Protein AF-0000000068950333 (afdb_homodimer)

Secondary structure (DSSP, 8-state):
-HHHHHHHHHHHHHHHS--------------PPPPHHHHHHHHHHHHHHHH-TTTTTSSHHHHHTT-S---HHHHHHHHHH-----HHHHH-TTSTTSTT---HHHHHHHHHHHHHHHT-SSGGGGGGGTTHHHHHHHHHHHHHHHHHHHHHHHSS-SS---GGG-GGGTS-HHHHHHHHHHHHHHHHHHHHHHHHHHHHHHT--PPPHHHHHHHHHHHHHTGGGSTTTSS-EE-SSS-EESHHHHHHHHHHHHHHHHHHHHHHHHHHHHTS--PSPPPTTSHHHHHHHHHHHHHHHHHHHHHHHHHT--TTSS-GGGHHHHHHHHHHHHHHHHHHHHHHHHTTSTTHHHHHHHHHHHHHHHHHHGGGSTTHHHHHHHHHHHHHHHHHTS----/-HHHHHHHHHHHHHHHS--------------PPPPHHHHHHHHHHHHHHHH-TTTTTSSHHHHHTT-SS--HHHHHHHHHH-----HHHHH-TTSTTSTT---HHHHHHHHHHHHHHHT-SSGGGGGGGTTHHHHHHHHHHHHHHHHHHHHHHHSS-SS---GGG-GGGTS-HHHHHHHHHHHHHHHHHHHHHHHHHHHHHHT--PPPHHHHHHHHHHHHHTGGGSTTTSS-EE-SSS-EESHHHHHHHHHHHHHHHHHHHHHHHHHHHHTS--PSPPPTTSHHHHHHHHHHHHHHHHHHHHHHHHHT--TTSS-GGGHHHHHHHHHHHHHHHHHHHHHHHHTTSTTHHHHHHHHHHHHHHHHHHGGGSTTHHHHHHHHHHHHHHHHHTS----

Structure (mmCIF, N/CA/C/O backbone):
data_AF-0000000068950333-model_v1
#
loop_
_entity.id
_entity.type
_entity.pdbx_description
1 polymer 'Putative ferredoxin'
#
loop_
_atom_site.group_PDB
_atom_site.id
_atom_site.type_symbol
_atom_site.label_atom_id
_atom_site.label_alt_id
_atom_site.label_comp_id
_atom_site.label_asym_id
_atom_site.label_entity_id
_atom_site.label_seq_id
_atom_site.pdbx_PDB_ins_code
_atom_site.Cartn_x
_atom_site.Cartn_y
_atom_site.Cartn_z
_atom_site.occupancy
_atom_site.B_iso_or_equiv
_atom_site.auth_seq_id
_atom_site.auth_comp_id
_atom_site.auth_asym_id
_atom_site.auth_atom_id
_atom_site.pdbx_PDB_model_num
ATOM 1 N N . MET A 1 1 ? -50.375 -64.75 36.906 1 38.81 1 MET A N 1
ATOM 2 C CA . MET A 1 1 ? -49.562 -63.75 37.594 1 38.81 1 MET A CA 1
ATOM 3 C C . MET A 1 1 ? -48.094 -63.906 37.25 1 38.81 1 MET A C 1
ATOM 5 O O . MET A 1 1 ? -47.312 -62.969 37.312 1 38.81 1 MET A O 1
ATOM 9 N N . GLN A 1 2 ? -47.656 -65.188 37 1 47.75 2 GLN A N 1
ATOM 10 C CA . GLN A 1 2 ? -46.25 -65.5 36.781 1 47.75 2 GLN A CA 1
ATOM 11 C C . GLN A 1 2 ? -45.812 -65.062 35.406 1 47.75 2 GLN A C 1
ATOM 13 O O . GLN A 1 2 ? -44.688 -64.625 35.219 1 47.75 2 GLN A O 1
ATOM 18 N N . LYS A 1 3 ? -46.625 -65.375 34.406 1 53.78 3 LYS A N 1
ATOM 19 C CA . LYS A 1 3 ? -46.188 -65.062 33.031 1 53.78 3 LYS A CA 1
ATOM 20 C C . LYS A 1 3 ? -46.062 -63.562 32.812 1 53.78 3 LYS A C 1
ATOM 22 O O . LYS A 1 3 ? -45.156 -63.125 32.125 1 53.78 3 LYS A O 1
ATOM 27 N N . LEU A 1 4 ? -47 -62.781 33.344 1 52.78 4 LEU A N 1
ATOM 28 C CA . LEU A 1 4 ? -46.906 -61.312 33.219 1 52.78 4 LEU A CA 1
ATOM 29 C C . LEU A 1 4 ? -45.656 -60.812 33.938 1 52.78 4 LEU A C 1
ATOM 31 O O . LEU A 1 4 ? -45 -59.875 33.469 1 52.78 4 LEU A O 1
ATOM 35 N N . GLU A 1 5 ? -45.25 -61.469 35.031 1 50.69 5 GLU A N 1
ATOM 36 C CA . GLU A 1 5 ? -44.062 -61 35.719 1 50.69 5 GLU A CA 1
ATOM 37 C C . GLU A 1 5 ? -42.812 -61.281 34.906 1 50.69 5 GLU A C 1
ATOM 39 O O . GLU A 1 5 ? -41.875 -60.5 34.906 1 50.69 5 GLU A O 1
ATOM 44 N N . ALA A 1 6 ? -42.719 -62.469 34.25 1 54.09 6 ALA A N 1
ATOM 45 C CA . ALA A 1 6 ? -41.531 -62.781 33.469 1 54.09 6 ALA A CA 1
ATOM 46 C C . ALA A 1 6 ? -41.344 -61.781 32.312 1 54.09 6 ALA A C 1
ATOM 48 O O . ALA A 1 6 ? -40.219 -61.375 32.031 1 54.09 6 ALA A O 1
ATOM 49 N N . LEU A 1 7 ? -42.5 -61.531 31.578 1 55 7 LEU A N 1
ATOM 50 C CA . LEU A 1 7 ? -42.406 -60.562 30.5 1 55 7 LEU A CA 1
ATOM 51 C C . LEU A 1 7 ? -41.969 -59.188 31.047 1 55 7 LEU A C 1
ATOM 53 O O . LEU A 1 7 ? -41.188 -58.469 30.422 1 55 7 LEU A O 1
ATOM 57 N N . THR A 1 8 ? -42.531 -58.812 32.281 1 56.03 8 THR A N 1
ATOM 58 C CA . THR A 1 8 ? -42.062 -57.562 32.875 1 56.03 8 THR A CA 1
ATOM 59 C C . THR A 1 8 ? -40.562 -57.656 33.25 1 56.03 8 THR A C 1
ATOM 61 O O . THR A 1 8 ? -39.812 -56.688 33.125 1 56.03 8 THR A O 1
ATOM 64 N N . ARG A 1 9 ? -40.156 -58.781 33.719 1 49.94 9 ARG A N 1
ATOM 65 C CA . ARG A 1 9 ? -38.719 -58.906 34.031 1 49.94 9 ARG A CA 1
ATOM 66 C C . ARG A 1 9 ? -37.875 -58.906 32.781 1 49.94 9 ARG A C 1
ATOM 68 O O . ARG A 1 9 ? -36.781 -58.344 32.75 1 49.94 9 ARG A O 1
ATOM 75 N N . GLU A 1 10 ? -38.312 -59.781 31.734 1 49.81 10 GLU A N 1
ATOM 76 C CA . GLU A 1 10 ? -37.531 -59.688 30.5 1 49.81 10 GLU A CA 1
ATOM 77 C C . GLU A 1 10 ? -37.5 -58.281 29.969 1 49.81 10 GLU A C 1
ATOM 79 O O . GLU A 1 10 ? -36.438 -57.812 29.5 1 49.81 10 GLU A O 1
ATOM 84 N N . ALA A 1 11 ? -38.719 -57.5 29.969 1 48.81 11 ALA A N 1
ATOM 85 C CA . ALA A 1 11 ? -38.656 -56.094 29.594 1 48.81 11 ALA A CA 1
ATOM 86 C C . ALA A 1 11 ? -37.719 -55.312 30.516 1 48.81 11 ALA A C 1
ATOM 88 O O . ALA A 1 11 ? -37 -54.406 30.078 1 48.81 11 ALA A O 1
ATOM 89 N N . ALA A 1 12 ? -37.75 -55.562 31.797 1 46.38 12 ALA A N 1
ATOM 90 C CA . ALA A 1 12 ? -36.844 -54.875 32.719 1 46.38 12 ALA A CA 1
ATOM 91 C C . ALA A 1 12 ? -35.375 -55.281 32.438 1 46.38 12 ALA A C 1
ATOM 93 O O . ALA A 1 12 ? -34.469 -54.469 32.562 1 46.38 12 ALA A O 1
ATOM 94 N N . GLN A 1 13 ? -35.094 -56.625 32.281 1 44.16 13 GLN A N 1
ATOM 95 C CA . GLN A 1 13 ? -33.719 -57 31.984 1 44.16 13 GLN A CA 1
ATOM 96 C C . GLN A 1 13 ? -33.281 -56.406 30.656 1 44.16 13 GLN A C 1
ATOM 98 O O . GLN A 1 13 ? -32.125 -56.031 30.5 1 44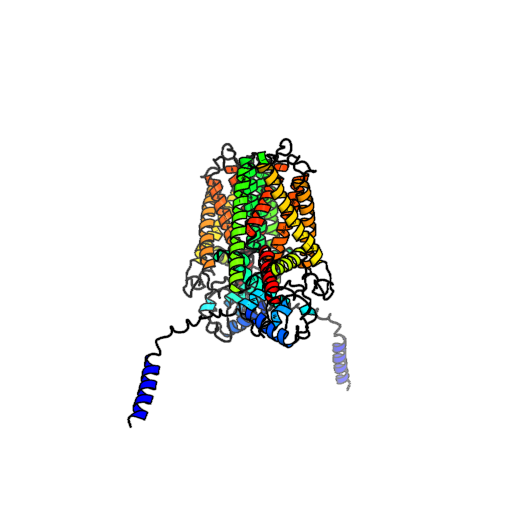.16 13 GLN A O 1
ATOM 103 N N . LEU A 1 14 ? -34.094 -56.562 29.484 1 38.53 14 LEU A N 1
ATOM 104 C CA . LEU A 1 14 ? -33.688 -55.875 28.266 1 38.53 14 LEU A CA 1
ATOM 105 C C . LEU A 1 14 ? -33.562 -54.375 28.516 1 38.53 14 LEU A C 1
ATOM 107 O O . LEU A 1 14 ? -32.719 -53.688 27.875 1 38.53 14 LEU A O 1
ATOM 111 N N . ALA A 1 15 ? -34.375 -53.625 29.438 1 41.91 15 ALA A N 1
ATOM 112 C CA . ALA A 1 15 ? -34.062 -52.219 29.812 1 41.91 15 ALA A CA 1
ATOM 113 C C . ALA A 1 15 ? -32.688 -52.125 30.453 1 41.91 15 ALA A C 1
ATOM 115 O O . ALA A 1 15 ? -32.031 -51.094 30.359 1 41.91 15 ALA A O 1
ATOM 116 N N . GLY A 1 16 ? -32.406 -53.031 31.375 1 37.31 16 GLY A N 1
ATOM 117 C CA . GLY A 1 16 ? -31.125 -52.906 32.062 1 37.31 16 GLY A CA 1
ATOM 118 C C . GLY A 1 16 ? -29.938 -53.094 31.141 1 37.31 16 GLY A C 1
ATOM 119 O O . GLY A 1 16 ? -28.797 -52.781 31.531 1 37.31 16 GLY A O 1
ATOM 120 N N . GLN A 1 17 ? -29.906 -54.125 30.344 1 33.69 17 GLN A N 1
ATOM 121 C CA . GLN A 1 17 ? -28.688 -54.281 29.547 1 33.69 17 GLN A CA 1
ATOM 122 C C . GLN A 1 17 ? -28.5 -53.125 28.562 1 33.69 17 GLN A C 1
ATOM 124 O O . GLN A 1 17 ? -27.625 -53.156 27.719 1 33.69 17 GLN A O 1
ATOM 129 N N . ASP A 1 18 ? -29.578 -52.344 28.359 1 34 18 ASP A N 1
ATOM 130 C CA . ASP A 1 18 ? -29.25 -51.312 27.406 1 34 18 ASP A CA 1
ATOM 131 C C . ASP A 1 18 ? -28.047 -50.5 27.875 1 34 18 ASP A C 1
ATOM 133 O O . ASP A 1 18 ? -28.172 -49.656 28.766 1 34 18 ASP A O 1
ATOM 137 N N . ALA A 1 19 ? -26.891 -51.125 28.078 1 31.33 19 ALA A N 1
ATOM 138 C CA . ALA A 1 19 ? -25.562 -50.562 28.25 1 31.33 19 ALA A CA 1
ATOM 139 C C . ALA A 1 19 ? -25.406 -49.25 27.484 1 31.33 19 ALA A C 1
ATOM 141 O O . ALA A 1 19 ? -25.938 -49.094 26.375 1 31.33 19 ALA A O 1
ATOM 142 N N . ALA A 1 20 ? -24.75 -48.281 28.156 1 31.77 20 ALA A N 1
ATOM 143 C CA . ALA A 1 20 ? -24.422 -46.938 27.719 1 31.77 20 ALA A CA 1
ATOM 144 C C . ALA A 1 20 ? -23.797 -46.938 26.312 1 31.77 20 ALA A C 1
ATOM 146 O O . ALA A 1 20 ? -22.609 -47.25 26.172 1 31.77 20 ALA A O 1
ATOM 147 N N . ALA A 1 21 ? -24.469 -47.5 25.312 1 32.91 21 ALA A N 1
ATOM 148 C CA . ALA A 1 21 ? -23.859 -47.219 24.016 1 32.91 21 ALA A CA 1
ATOM 149 C C . ALA A 1 21 ? -23.234 -45.812 24 1 32.91 21 ALA A C 1
ATOM 151 O O . ALA A 1 21 ? -23.844 -44.844 24.469 1 32.91 21 ALA A O 1
ATOM 152 N N . PRO A 1 22 ? -21.875 -45.844 24 1 32.59 22 PRO A N 1
ATOM 153 C CA . PRO A 1 22 ? -21.375 -44.469 24.062 1 32.59 22 PRO A CA 1
ATOM 154 C C . PRO A 1 22 ? -22.25 -43.469 23.281 1 32.59 22 PRO A C 1
ATOM 156 O O . PRO A 1 22 ? -22.922 -43.875 22.328 1 32.59 22 PRO A O 1
ATOM 159 N N . ALA A 1 23 ? -22.781 -42.5 24 1 36.25 23 ALA A N 1
ATOM 160 C CA . ALA A 1 23 ? -23.5 -41.406 23.344 1 36.25 23 ALA A CA 1
ATOM 161 C C . ALA A 1 23 ? -22.984 -41.188 21.938 1 36.25 23 ALA A C 1
ATOM 163 O O . ALA A 1 23 ? -21.766 -41.25 21.688 1 36.25 23 ALA A O 1
ATOM 164 N N . PRO A 1 24 ? -23.781 -41.688 20.969 1 29.25 24 PRO A N 1
ATOM 165 C CA . PRO A 1 24 ? -23.219 -41.312 19.672 1 29.25 24 PRO A CA 1
ATOM 166 C C . PRO A 1 24 ? -22.406 -40 19.75 1 29.25 24 PRO A C 1
ATOM 168 O O . PRO A 1 24 ? -22.734 -39.125 20.531 1 29.25 24 PRO A O 1
ATOM 171 N N . GLN A 1 25 ? -21.047 -40.125 19.875 1 30.5 25 GLN A N 1
ATOM 172 C CA . GLN A 1 25 ? -20.281 -38.875 19.703 1 30.5 25 GLN A CA 1
ATOM 173 C C . GLN A 1 25 ? -20.969 -37.938 18.719 1 30.5 25 GLN A C 1
ATOM 175 O O . GLN A 1 25 ? -21.156 -38.312 17.547 1 30.5 25 GLN A O 1
ATOM 180 N N . SER A 1 26 ? -22.109 -37.406 19.125 1 33.09 26 SER A N 1
ATOM 181 C CA . SER A 1 26 ? -22.625 -36.344 18.297 1 33.09 26 SER A CA 1
ATOM 182 C C . SER A 1 26 ? -21.5 -35.625 17.547 1 33.09 26 SER A C 1
ATOM 184 O O . SER A 1 26 ? -20.562 -35.094 18.156 1 33.09 26 SER A O 1
ATOM 186 N N . ARG A 1 27 ? -21.031 -36.25 16.5 1 31.55 27 ARG A N 1
ATOM 187 C CA . ARG A 1 27 ? -20.172 -35.406 15.68 1 31.55 27 ARG A CA 1
ATOM 188 C C . ARG A 1 27 ? -20.641 -33.938 15.719 1 31.55 27 ARG A C 1
ATOM 190 O O . ARG A 1 27 ? -21.75 -33.625 15.289 1 31.55 27 ARG A O 1
ATOM 197 N N . VAL A 1 28 ? -20.531 -33.281 16.844 1 32.62 28 VAL A N 1
ATOM 198 C CA . VAL A 1 28 ? -20.672 -31.828 16.828 1 32.62 28 VAL A CA 1
ATOM 199 C C . VAL A 1 28 ? -20.172 -31.281 15.492 1 32.62 28 VAL A C 1
ATOM 201 O O . VAL A 1 28 ? -18.969 -31.297 15.219 1 32.62 28 VAL A O 1
ATOM 204 N N . ILE A 1 29 ? -20.859 -31.656 14.453 1 35.62 29 ILE A N 1
ATOM 205 C CA . ILE A 1 29 ? -20.562 -30.906 13.234 1 35.62 29 ILE A CA 1
ATOM 206 C C . ILE A 1 29 ? -20.422 -29.422 13.547 1 35.62 29 ILE A C 1
ATOM 208 O O . ILE A 1 29 ? -21.391 -28.797 14 1 35.62 29 ILE A O 1
ATOM 212 N N . ARG A 1 30 ? -19.438 -29 14.078 1 35.91 30 ARG A N 1
ATOM 213 C CA . ARG A 1 30 ? -19.156 -27.578 14.258 1 35.91 30 ARG A CA 1
ATOM 214 C C . ARG A 1 30 ? -19.672 -26.766 13.07 1 35.91 30 ARG A C 1
ATOM 216 O O . ARG A 1 30 ? -19.078 -26.797 11.984 1 35.91 30 ARG A O 1
ATOM 223 N N . VAL A 1 31 ? -20.922 -26.562 12.984 1 49.12 31 VAL A N 1
ATOM 224 C CA . VAL A 1 31 ? -21.453 -25.609 12.016 1 49.12 31 VAL A CA 1
ATOM 225 C C . VAL A 1 31 ? -20.781 -24.25 12.203 1 49.12 31 VAL A C 1
ATOM 227 O O . VAL A 1 31 ? -20.953 -23.609 13.242 1 49.12 31 VAL A O 1
ATOM 230 N N . LEU A 1 32 ? -19.719 -24.109 11.617 1 61.47 32 LEU A N 1
ATOM 231 C CA . LEU A 1 32 ? -19.094 -22.797 11.664 1 61.47 32 LEU A CA 1
ATOM 232 C C . LEU A 1 32 ? -20.031 -21.719 11.125 1 61.47 32 LEU A C 1
ATOM 234 O O . LEU A 1 32 ? -20.656 -21.906 10.086 1 61.47 32 LEU A O 1
ATOM 238 N N . PRO A 1 33 ? -20.359 -20.797 11.914 1 78.81 33 PRO A N 1
ATOM 239 C CA . PRO A 1 33 ? -21.234 -19.719 11.477 1 78.81 33 PRO A CA 1
ATOM 240 C C . PRO A 1 33 ? -20.75 -19.031 10.195 1 78.81 33 PRO A C 1
ATOM 242 O O . PRO A 1 33 ? -19.547 -18.891 9.984 1 78.81 33 PRO A O 1
ATOM 245 N N . LEU A 1 34 ? -21.703 -18.891 9.25 1 90.5 34 LEU A N 1
ATOM 246 C CA . LEU A 1 34 ? -21.422 -18.219 7.984 1 90.5 34 LEU A CA 1
ATOM 247 C C . LEU A 1 34 ? -21.141 -16.734 8.211 1 90.5 34 LEU A C 1
ATOM 249 O O . LEU A 1 34 ? -21.781 -16.094 9.047 1 90.5 34 LEU A O 1
ATOM 253 N N . THR A 1 35 ? -20.141 -16.266 7.555 1 92.69 35 THR A N 1
ATOM 254 C CA . THR A 1 35 ? -19.984 -14.82 7.457 1 92.69 35 THR A CA 1
ATOM 255 C C . THR A 1 35 ? -21.125 -14.227 6.625 1 92.69 35 THR A C 1
ATOM 257 O O . THR A 1 35 ? -21.875 -14.953 5.98 1 92.69 35 THR A O 1
ATOM 260 N N . ASP A 1 36 ? -21.234 -12.93 6.621 1 93.19 36 ASP A N 1
ATOM 261 C CA . ASP A 1 36 ? -22.266 -12.266 5.82 1 93.19 36 ASP A CA 1
ATOM 262 C C . ASP A 1 36 ? -22.078 -12.57 4.336 1 93.19 36 ASP A C 1
ATOM 264 O O . ASP A 1 36 ? -23.062 -12.805 3.623 1 93.19 36 ASP A O 1
ATOM 268 N N . ASN A 1 37 ? -20.891 -12.602 3.895 1 96.88 37 ASN A N 1
ATOM 269 C CA . ASN A 1 37 ? -20.609 -12.891 2.492 1 96.88 37 ASN A CA 1
ATOM 270 C C . ASN A 1 37 ? -20.938 -14.344 2.145 1 96.88 37 ASN A C 1
ATOM 272 O O . ASN A 1 37 ? -21.5 -14.617 1.082 1 96.88 37 ASN A O 1
ATOM 276 N N . GLU A 1 38 ? -20.625 -15.227 3.033 1 97.38 38 GLU A N 1
ATOM 277 C CA . GLU A 1 38 ? -20.922 -16.641 2.814 1 97.38 38 GLU A CA 1
ATOM 278 C C . GLU A 1 38 ? -22.438 -16.875 2.791 1 97.38 38 GLU A C 1
ATOM 280 O O . GLU A 1 38 ? -22.938 -17.641 1.964 1 97.38 38 GLU A O 1
ATOM 285 N N . ALA A 1 39 ? -23.109 -16.156 3.656 1 97.31 39 ALA A N 1
ATOM 286 C CA . ALA A 1 39 ? -24.562 -16.266 3.699 1 97.31 39 ALA A CA 1
ATOM 287 C C . ALA A 1 39 ? -25.188 -15.766 2.404 1 97.31 39 ALA A C 1
ATOM 289 O O . ALA A 1 39 ? -26.172 -16.328 1.924 1 97.31 39 ALA A O 1
ATOM 290 N N . GLU A 1 40 ? -24.562 -14.75 1.921 1 97.06 40 GLU A N 1
ATOM 291 C CA . GLU A 1 40 ? -25.062 -14.195 0.671 1 97.06 40 GLU A CA 1
ATOM 292 C C . GLU A 1 40 ? -24.875 -15.172 -0.486 1 97.06 40 GLU A C 1
ATOM 294 O O . GLU A 1 40 ? -25.75 -15.32 -1.339 1 97.06 40 GLU A O 1
ATOM 299 N N . VAL A 1 41 ? -23.766 -15.844 -0.508 1 98.19 41 VAL A N 1
ATOM 300 C CA . VAL A 1 41 ? -23.531 -16.859 -1.535 1 98.19 41 VAL A CA 1
ATOM 301 C C . VAL A 1 41 ? -24.531 -18 -1.362 1 98.19 41 VAL A C 1
ATOM 303 O O . VAL A 1 41 ? -25.125 -18.469 -2.338 1 98.19 41 VAL A O 1
ATOM 306 N N . ALA A 1 42 ? -24.75 -18.359 -0.166 1 97.81 42 ALA A N 1
ATOM 307 C CA . ALA A 1 42 ? -25.703 -19.422 0.106 1 97.81 42 ALA A CA 1
ATOM 308 C C . ALA A 1 42 ? -27.109 -19.047 -0.386 1 97.81 42 ALA A C 1
ATOM 310 O O . ALA A 1 42 ? -27.781 -19.859 -1.019 1 97.81 42 ALA A O 1
ATOM 311 N N . ARG A 1 43 ? -27.469 -17.844 -0.085 1 97.62 43 ARG A N 1
ATOM 312 C CA . ARG A 1 43 ? -28.766 -17.359 -0.518 1 97.62 43 ARG A CA 1
ATOM 313 C C . ARG A 1 43 ? -28.891 -17.391 -2.037 1 97.62 43 ARG A C 1
ATOM 315 O O . ARG A 1 43 ? -29.891 -17.891 -2.574 1 97.62 43 ARG A O 1
ATOM 322 N N . GLN A 1 44 ? -27.922 -16.938 -2.686 1 98.12 44 GLN A N 1
ATOM 323 C CA . GLN A 1 44 ? -27.969 -16.875 -4.141 1 98.12 44 GLN A CA 1
ATOM 324 C C . GLN A 1 44 ? -27.922 -18.266 -4.766 1 98.12 44 GLN A C 1
ATOM 326 O O . GLN A 1 44 ? -28.594 -18.516 -5.77 1 98.12 44 GLN A O 1
ATOM 331 N N . MET A 1 45 ? -27.188 -19.156 -4.109 1 97.88 45 MET A N 1
ATOM 332 C CA . MET A 1 45 ? -27.125 -20.531 -4.617 1 97.88 45 MET A CA 1
ATOM 333 C C . MET A 1 45 ? -28.484 -21.219 -4.465 1 97.88 45 MET A C 1
ATOM 335 O O . MET A 1 45 ? -28.859 -22.047 -5.297 1 97.88 45 MET A O 1
ATOM 339 N N . GLN A 1 46 ? -29.188 -20.828 -3.439 1 97.06 46 GLN A N 1
ATOM 340 C CA . GLN A 1 46 ? -30.531 -21.375 -3.26 1 97.06 46 GLN A CA 1
ATOM 341 C C . GLN A 1 46 ? -31.453 -20.922 -4.379 1 97.06 46 GLN A C 1
ATOM 343 O O . GLN A 1 46 ? -32.219 -21.734 -4.922 1 97.06 46 GLN A O 1
ATOM 348 N N . ILE A 1 47 ? -31.359 -19.703 -4.695 1 97.12 47 ILE A N 1
ATOM 349 C CA . ILE A 1 47 ? -32.188 -19.156 -5.77 1 97.12 47 ILE A CA 1
ATOM 350 C C . ILE A 1 47 ? -31.797 -19.797 -7.098 1 97.12 47 ILE A C 1
ATOM 352 O O . ILE A 1 47 ? -32.656 -20.234 -7.863 1 97.12 47 ILE A O 1
ATOM 356 N N . CYS A 1 48 ? -30.531 -19.906 -7.328 1 97.19 48 CYS A N 1
ATOM 357 C CA . CYS A 1 48 ? -30.016 -20.484 -8.562 1 97.19 48 CYS A CA 1
ATOM 358 C C . CYS A 1 48 ? -30.406 -21.953 -8.688 1 97.19 48 CYS A C 1
ATOM 360 O O . CYS A 1 48 ? -30.688 -22.438 -9.781 1 97.19 48 CYS A O 1
ATOM 362 N N . ASN A 1 49 ? -30.406 -22.641 -7.535 1 95.44 49 ASN A N 1
ATOM 363 C CA . ASN A 1 49 ? -30.719 -24.062 -7.535 1 95.44 49 ASN A CA 1
ATOM 364 C C . ASN A 1 49 ? -32.188 -24.297 -7.867 1 95.44 49 ASN A C 1
ATOM 366 O O . ASN A 1 49 ? -32.531 -25.328 -8.445 1 95.44 49 ASN A O 1
ATOM 370 N N . ALA A 1 50 ? -32.969 -23.359 -7.555 1 94.94 50 ALA A N 1
ATOM 371 C CA . ALA A 1 50 ? -34.406 -23.438 -7.891 1 94.94 50 ALA A CA 1
ATOM 372 C C . ALA A 1 50 ? -34.625 -23.094 -9.359 1 94.94 50 ALA A C 1
ATOM 374 O O . ALA A 1 50 ? -35.438 -23.719 -10.031 1 94.94 50 ALA A O 1
ATOM 375 N N . CYS A 1 51 ? -33.906 -22.156 -9.844 1 94.19 51 CYS A N 1
ATOM 376 C CA . CYS A 1 51 ? -34.062 -21.656 -11.203 1 94.19 51 CYS A CA 1
ATOM 377 C C . CYS A 1 51 ? -33.438 -22.594 -12.219 1 94.19 51 CYS A C 1
ATOM 379 O O . CYS A 1 51 ? -34.031 -22.969 -13.211 1 94.19 51 CYS A O 1
ATOM 381 N N . ARG A 1 52 ? -32.094 -22.938 -12.164 1 93.25 52 ARG A N 1
ATOM 382 C CA . ARG A 1 52 ? -31.281 -23.891 -12.906 1 93.25 52 ARG A CA 1
ATOM 383 C C . ARG A 1 52 ? -31.047 -23.406 -14.336 1 93.25 52 ARG A C 1
ATOM 385 O O . ARG A 1 52 ? -30.656 -24.203 -15.203 1 93.25 52 ARG A O 1
ATOM 392 N N . TYR A 1 53 ? -31.188 -22.141 -14.602 1 92.12 53 TYR A N 1
ATOM 393 C CA . TYR A 1 53 ? -30.984 -21.609 -15.945 1 92.12 53 TYR A CA 1
ATOM 394 C C . TYR A 1 53 ? -29.531 -21.719 -16.359 1 92.12 53 TYR A C 1
ATOM 396 O O . TYR A 1 53 ? -29.234 -22 -17.516 1 92.12 53 TYR A O 1
ATOM 404 N N . CYS A 1 54 ? -28.594 -21.516 -15.461 1 91.56 54 CYS A N 1
ATOM 405 C CA . CYS A 1 54 ? -27.172 -21.406 -15.766 1 91.56 54 CYS A CA 1
ATOM 406 C C . CYS A 1 54 ? -26.469 -22.75 -15.602 1 91.56 54 CYS A C 1
ATOM 408 O O . CYS A 1 54 ? -25.234 -22.797 -15.484 1 91.56 54 CYS A O 1
ATOM 410 N N . GLU A 1 55 ? -27.078 -23.844 -15.578 1 88.38 55 GLU A N 1
ATOM 411 C CA . GLU A 1 55 ? -26.531 -25.172 -15.305 1 88.38 55 GLU A CA 1
ATOM 412 C C . GLU A 1 55 ? -25.438 -25.531 -16.312 1 88.38 55 GLU A C 1
ATOM 414 O O . GLU A 1 55 ? -24.469 -26.219 -15.961 1 88.38 55 GLU A O 1
ATOM 419 N N . GLY A 1 56 ? -25.438 -25 -17.5 1 86.06 56 GLY A N 1
ATOM 420 C CA . GLY A 1 56 ? -24.469 -25.359 -18.516 1 86.06 56 GLY A CA 1
ATOM 421 C C . GLY A 1 56 ? -23.375 -24.312 -18.688 1 86.06 56 GLY A C 1
ATOM 422 O O . GLY A 1 56 ? -22.531 -24.438 -19.578 1 86.06 56 GLY A O 1
ATOM 423 N N . PHE A 1 57 ? -23.219 -23.391 -17.844 1 88.69 57 PHE A N 1
ATOM 424 C CA . PHE A 1 57 ? -22.328 -22.25 -18.062 1 88.69 57 PHE A CA 1
ATOM 425 C C . PHE A 1 57 ? -20.906 -22.594 -17.609 1 88.69 57 PHE A C 1
ATOM 427 O O . PHE A 1 57 ? -19.938 -22.219 -18.266 1 88.69 57 PHE A O 1
ATOM 434 N N . CYS A 1 58 ? -20.75 -23.141 -16.375 1 92.56 58 CYS A N 1
ATOM 435 C CA . CYS A 1 58 ? -19.438 -23.453 -15.836 1 92.56 58 CYS A CA 1
ATOM 436 C C . CYS A 1 58 ? -19.516 -24.578 -14.812 1 92.56 58 CYS A C 1
ATOM 438 O O . CYS A 1 58 ? -20.547 -25.25 -14.703 1 92.56 58 CYS A O 1
ATOM 440 N N . ALA A 1 59 ? -18.484 -24.875 -14.117 1 94.25 59 ALA A N 1
ATOM 441 C CA . ALA A 1 59 ? -18.406 -26.031 -13.227 1 94.25 59 ALA A CA 1
ATOM 442 C C . ALA A 1 59 ? -19.188 -25.797 -11.938 1 94.25 59 ALA A C 1
ATOM 444 O O . ALA A 1 59 ? -19.531 -26.734 -11.227 1 94.25 59 ALA A O 1
ATOM 445 N N . VAL A 1 60 ? -19.531 -24.5 -11.672 1 96.56 60 VAL A N 1
ATOM 446 C CA . VAL A 1 60 ? -20.156 -24.141 -10.398 1 96.56 60 VAL A CA 1
ATOM 447 C C . VAL A 1 60 ? -21.578 -24.703 -10.344 1 96.56 60 VAL A C 1
ATOM 449 O O . VAL A 1 60 ? -21.984 -25.281 -9.328 1 96.56 60 VAL A O 1
ATOM 452 N N . PHE A 1 61 ? -22.297 -24.609 -11.391 1 95.5 61 PHE A N 1
ATOM 453 C CA . PHE A 1 61 ? -23.734 -24.859 -11.344 1 95.5 61 PHE A CA 1
ATOM 454 C C . PHE A 1 61 ? -24.016 -26.344 -11.281 1 95.5 61 PHE A C 1
ATOM 456 O O . PHE A 1 61 ? -24.828 -26.797 -10.469 1 95.5 61 PHE A O 1
ATOM 463 N N . PRO A 1 62 ? -23.344 -27.156 -12.062 1 94.06 62 PRO A N 1
ATOM 464 C CA . PRO A 1 62 ? -23.516 -28.594 -11.836 1 94.06 62 PRO A CA 1
ATOM 465 C C . PRO A 1 62 ? -23.125 -29 -10.414 1 94.06 62 PRO A C 1
ATOM 467 O O . PRO A 1 62 ? -23.766 -29.875 -9.828 1 94.06 62 PRO A O 1
ATOM 470 N N . ALA A 1 63 ? -22.094 -28.438 -9.852 1 95.5 63 ALA A N 1
ATOM 471 C CA . ALA A 1 63 ? -21.703 -28.734 -8.477 1 95.5 63 ALA A CA 1
ATOM 472 C C . ALA A 1 63 ? -22.781 -28.297 -7.488 1 95.5 63 ALA A C 1
ATOM 474 O O . ALA A 1 63 ? -23.047 -28.984 -6.5 1 95.5 63 ALA A O 1
ATOM 475 N N . MET A 1 64 ? -23.359 -27.172 -7.781 1 96.06 64 MET A N 1
ATOM 476 C CA . MET A 1 64 ? -24.438 -26.625 -6.953 1 96.06 64 MET A CA 1
ATOM 477 C C . MET A 1 64 ? -25.625 -27.578 -6.898 1 96.06 64 MET A C 1
ATOM 479 O O . MET A 1 64 ? -26.203 -27.797 -5.832 1 96.06 64 MET A O 1
ATOM 483 N N . THR A 1 65 ? -25.969 -28.234 -7.977 1 94.62 65 THR A N 1
ATOM 484 C CA . THR A 1 65 ? -27.156 -29.062 -8.078 1 94.62 65 THR A CA 1
ATOM 485 C C . THR A 1 65 ? -27 -30.344 -7.254 1 94.62 65 THR A C 1
ATOM 487 O O . THR A 1 65 ? -27.969 -31.047 -7.004 1 94.62 65 THR A O 1
ATOM 490 N N . ARG A 1 66 ? -25.812 -30.547 -6.781 1 93.12 66 ARG A N 1
ATOM 491 C CA . ARG A 1 66 ? -25.562 -31.75 -5.988 1 93.12 66 ARG A CA 1
ATOM 492 C C . ARG A 1 66 ? -25.75 -31.469 -4.5 1 93.12 66 ARG A C 1
ATOM 494 O O . ARG A 1 66 ? -25.438 -32.312 -3.66 1 93.12 66 ARG A O 1
ATOM 501 N N . ARG A 1 67 ? -26.328 -30.281 -4.203 1 93.25 67 ARG A N 1
ATOM 502 C CA . ARG A 1 67 ? -26.484 -29.844 -2.818 1 93.25 67 ARG A CA 1
ATOM 503 C C . ARG A 1 67 ? -27.859 -29.25 -2.576 1 93.25 67 ARG A C 1
ATOM 505 O O . ARG A 1 67 ? -28.453 -28.641 -3.469 1 93.25 67 ARG A O 1
ATOM 512 N N . LEU A 1 68 ? -28.344 -29.484 -1.376 1 91.88 68 LEU A N 1
ATOM 513 C CA . LEU A 1 68 ? -29.625 -28.891 -0.978 1 91.88 68 LEU A CA 1
ATOM 514 C C . LEU A 1 68 ? -29.406 -27.719 -0.036 1 91.88 68 LEU A C 1
ATOM 516 O O . LEU A 1 68 ? -30.234 -26.797 0.033 1 91.88 68 LEU A O 1
ATOM 520 N N . GLU A 1 69 ? -28.312 -27.859 0.681 1 92.88 69 GLU A N 1
ATOM 521 C CA . GLU A 1 69 ? -27.906 -26.797 1.594 1 92.88 69 GLU A CA 1
ATOM 522 C C . GLU A 1 69 ? -26.469 -26.359 1.316 1 92.88 69 GLU A C 1
ATOM 524 O O . GLU A 1 69 ? -25.641 -27.156 0.881 1 92.88 69 GLU A O 1
ATOM 529 N N . PHE A 1 70 ? -26.297 -25.156 1.551 1 96.44 70 PHE A N 1
ATOM 530 C CA . PHE A 1 70 ? -24.984 -24.578 1.259 1 96.44 70 PHE A CA 1
ATOM 531 C C . PHE A 1 70 ? -24.312 -24.078 2.533 1 96.44 70 PHE A C 1
ATOM 533 O O . PHE A 1 70 ? -24.391 -22.891 2.85 1 96.44 70 PHE A O 1
ATOM 540 N N . GLY A 1 71 ? -23.656 -25.031 3.201 1 94.75 71 GLY A N 1
ATOM 541 C CA . GLY A 1 71 ? -22.875 -24.641 4.367 1 94.75 71 GLY A CA 1
ATOM 542 C C . GLY A 1 71 ? -21.547 -24 4.016 1 94.75 71 GLY A C 1
ATOM 543 O O . GLY A 1 71 ? -21.266 -23.766 2.838 1 94.75 71 GLY A O 1
ATOM 544 N N . LYS A 1 72 ? -20.812 -23.75 4.992 1 95.56 72 LYS A N 1
ATOM 545 C CA . LYS A 1 72 ? -19.562 -23.016 4.832 1 95.56 72 LYS A CA 1
ATOM 546 C C . LYS A 1 72 ? -18.641 -23.734 3.855 1 95.56 72 LYS A C 1
ATOM 548 O O . LYS A 1 72 ? -18.078 -23.109 2.947 1 95.56 72 LYS A O 1
ATOM 553 N N . ALA A 1 73 ? -18.484 -25.016 4.035 1 95.56 73 ALA A N 1
ATOM 554 C CA . ALA A 1 73 ? -17.578 -25.797 3.193 1 95.56 73 ALA A CA 1
ATOM 555 C C . ALA A 1 73 ? -18.031 -25.75 1.732 1 95.56 73 ALA A C 1
ATOM 557 O O . ALA A 1 73 ? -17.188 -25.609 0.832 1 95.56 73 ALA A O 1
ATOM 558 N N . ASP A 1 74 ? -19.281 -25.859 1.519 1 96.31 74 ASP A N 1
ATOM 559 C CA . ASP A 1 74 ? -19.828 -25.812 0.162 1 96.31 74 ASP A CA 1
ATOM 560 C C . ASP A 1 74 ? -19.609 -24.438 -0.474 1 96.31 74 ASP A C 1
ATOM 562 O O . ASP A 1 74 ? -19.203 -24.359 -1.636 1 96.31 74 ASP A O 1
ATOM 566 N N . VAL A 1 75 ? -19.859 -23.422 0.303 1 97.81 75 VAL A N 1
ATOM 567 C CA . VAL A 1 75 ? -19.719 -22.062 -0.185 1 97.81 75 VAL A CA 1
ATOM 568 C C . VAL A 1 75 ? -18.266 -21.781 -0.537 1 97.81 75 VAL A C 1
ATOM 570 O O . VAL A 1 75 ? -17.969 -21.203 -1.594 1 97.81 75 VAL A O 1
ATOM 573 N N . ASN A 1 76 ? -17.359 -22.219 0.339 1 97.94 76 ASN A N 1
ATOM 574 C CA . ASN A 1 76 ? -15.938 -22.016 0.086 1 97.94 76 ASN A CA 1
ATOM 575 C C . ASN A 1 76 ? -15.469 -22.797 -1.136 1 97.94 76 ASN A C 1
ATOM 577 O O . ASN A 1 76 ? -14.68 -22.297 -1.938 1 97.94 76 ASN A O 1
ATOM 581 N N . TYR A 1 77 ? -15.992 -24.016 -1.252 1 97.88 77 TYR A N 1
ATOM 582 C CA . TYR A 1 77 ? -15.703 -24.844 -2.41 1 97.88 77 TYR A CA 1
ATOM 583 C C . TYR A 1 77 ? -16.172 -24.188 -3.697 1 97.88 77 TYR A C 1
ATOM 585 O O . TYR A 1 77 ? -15.383 -23.984 -4.625 1 97.88 77 TYR A O 1
ATOM 593 N N . LEU A 1 78 ? -17.375 -23.734 -3.752 1 98.19 78 LEU A N 1
ATOM 594 C CA . LEU A 1 78 ? -17.969 -23.156 -4.957 1 98.19 78 LEU A CA 1
ATOM 595 C C . LEU A 1 78 ? -17.312 -21.828 -5.301 1 98.19 78 LEU A C 1
ATOM 597 O O . LEU A 1 78 ? -17.141 -21.5 -6.477 1 98.19 78 LEU A O 1
ATOM 601 N N . ALA A 1 79 ? -16.922 -21.094 -4.273 1 98.12 79 ALA A N 1
ATOM 602 C CA . ALA A 1 79 ? -16.25 -19.812 -4.488 1 98.12 79 ALA A CA 1
ATOM 603 C C . ALA A 1 79 ? -14.914 -19.984 -5.203 1 98.12 79 ALA A C 1
ATOM 605 O O . ALA A 1 79 ? -14.539 -19.172 -6.047 1 98.12 79 ALA A O 1
ATOM 606 N N . ASN A 1 80 ? -14.219 -21.047 -4.871 1 98.19 80 ASN A N 1
ATOM 607 C CA . ASN A 1 80 ? -12.922 -21.312 -5.496 1 98.19 80 ASN A CA 1
ATOM 608 C C . ASN A 1 80 ? -13.078 -22.062 -6.816 1 98.19 80 ASN A C 1
ATOM 610 O O . ASN A 1 80 ? -12.141 -22.109 -7.613 1 98.19 80 ASN A O 1
ATOM 614 N N . LEU A 1 81 ? -14.242 -22.625 -7.043 1 97.5 81 LEU A N 1
ATOM 615 C CA . LEU A 1 81 ? -14.547 -23.281 -8.312 1 97.5 81 LEU A CA 1
ATOM 616 C C . LEU A 1 81 ? -14.922 -22.25 -9.375 1 97.5 81 LEU A C 1
ATOM 618 O O . LEU A 1 81 ? -14.68 -22.469 -10.57 1 97.5 81 LEU A O 1
ATOM 622 N N . CYS A 1 82 ? -15.469 -21.125 -8.93 1 96.75 82 CYS A N 1
ATOM 623 C CA . CYS A 1 82 ? -15.906 -20.047 -9.812 1 96.75 82 CYS A CA 1
ATOM 624 C C . CYS A 1 82 ? -14.719 -19.375 -10.469 1 96.75 82 CYS A C 1
ATOM 626 O O . CYS A 1 82 ? -13.781 -18.953 -9.789 1 96.75 82 CYS A O 1
ATOM 628 N N . HIS A 1 83 ? -14.727 -19.219 -11.773 1 95.62 83 HIS A N 1
ATOM 629 C CA . HIS A 1 83 ? -13.641 -18.578 -12.516 1 95.62 83 HIS A CA 1
ATOM 630 C C . HIS A 1 83 ? -13.961 -17.125 -12.805 1 95.62 83 HIS A C 1
ATOM 632 O O . HIS A 1 83 ? -13.258 -16.469 -13.578 1 95.62 83 HIS A O 1
ATOM 638 N N . ASN A 1 84 ? -15.039 -16.641 -12.305 1 94.69 84 ASN A N 1
ATOM 639 C CA . ASN A 1 84 ? -15.422 -15.227 -12.383 1 94.69 84 ASN A CA 1
ATOM 640 C C . ASN A 1 84 ? -15.531 -14.758 -13.828 1 94.69 84 ASN A C 1
ATOM 642 O O . ASN A 1 84 ? -15.102 -13.648 -14.164 1 94.69 84 ASN A O 1
ATOM 646 N N . CYS A 1 85 ? -16.125 -15.555 -14.727 1 92.69 85 CYS A N 1
ATOM 647 C CA . CYS A 1 85 ? -16.25 -15.227 -16.141 1 92.69 85 CYS A CA 1
ATOM 648 C C . CYS A 1 85 ? -17.344 -14.18 -16.359 1 92.69 85 CYS A C 1
ATOM 650 O O . CYS A 1 85 ? -17.359 -13.508 -17.391 1 92.69 85 CYS A O 1
ATOM 652 N N . GLY A 1 86 ? -18.297 -14.094 -15.5 1 92.12 86 GLY A N 1
ATOM 653 C CA . GLY A 1 86 ? -19.281 -13.031 -15.547 1 92.12 86 GLY A CA 1
ATOM 654 C C . GLY A 1 86 ? -20.5 -13.383 -16.375 1 92.12 86 GLY A C 1
ATOM 655 O O . GLY A 1 86 ? -21.5 -12.664 -16.359 1 92.12 86 GLY A O 1
ATOM 656 N N . ALA A 1 87 ? -20.609 -14.5 -17 1 92.31 87 ALA A N 1
ATOM 657 C CA . ALA A 1 87 ? -21.672 -14.875 -17.922 1 92.31 87 ALA A CA 1
ATOM 658 C C . ALA A 1 87 ? -23 -15.031 -17.172 1 92.31 87 ALA A C 1
ATOM 660 O O . ALA A 1 87 ? -24.047 -14.578 -17.656 1 92.31 87 ALA A O 1
ATOM 661 N N . CYS A 1 88 ? -22.984 -15.609 -16 1 93.75 88 CYS A N 1
ATOM 662 C CA . CYS A 1 88 ? -24.203 -15.891 -15.258 1 93.75 88 CYS A CA 1
ATOM 663 C C . CYS A 1 88 ? -24.875 -14.602 -14.812 1 93.75 88 CYS A C 1
ATOM 665 O O . CYS A 1 88 ? -26.109 -14.539 -14.695 1 93.75 88 CYS A O 1
ATOM 667 N N . TYR A 1 89 ? -24.047 -13.555 -14.586 1 95.38 89 TYR A N 1
ATOM 668 C CA . TYR A 1 89 ? -24.609 -12.266 -14.203 1 95.38 89 TYR A CA 1
ATOM 669 C C . TYR A 1 89 ? -25.422 -11.664 -15.352 1 95.38 89 TYR A C 1
ATOM 671 O O . TYR A 1 89 ? -26.547 -11.203 -15.156 1 95.38 89 TYR A O 1
ATOM 679 N N . HIS A 1 90 ? -24.891 -11.68 -16.516 1 93.69 90 HIS A N 1
ATOM 680 C CA . HIS A 1 90 ? -25.5 -11.016 -17.656 1 93.69 90 HIS A CA 1
ATOM 681 C C . HIS A 1 90 ? -26.688 -11.812 -18.188 1 93.69 90 HIS A C 1
ATOM 683 O O . HIS A 1 90 ? -27.594 -11.25 -18.812 1 93.69 90 HIS A O 1
ATOM 689 N N . ALA A 1 91 ? -26.797 -13.086 -17.828 1 92.56 91 ALA A N 1
ATOM 690 C CA . ALA A 1 91 ? -27.891 -13.938 -18.266 1 92.56 91 ALA A CA 1
ATOM 691 C C . ALA A 1 91 ? -29 -13.984 -17.219 1 92.56 91 ALA A C 1
ATOM 693 O O . ALA A 1 91 ? -30.094 -14.5 -17.484 1 92.56 91 ALA A O 1
ATOM 694 N N . CYS A 1 92 ? -28.766 -13.453 -16.031 1 95.62 92 CYS A N 1
ATOM 695 C CA . CYS A 1 92 ? -29.641 -13.672 -14.875 1 95.62 92 CYS A CA 1
ATOM 696 C C . CYS A 1 92 ? -30.828 -12.719 -14.906 1 95.62 92 CYS A C 1
ATOM 698 O O . CYS A 1 92 ? -30.656 -11.5 -14.844 1 95.62 92 CYS A O 1
ATOM 700 N N . GLN A 1 93 ? -32.062 -13.234 -14.883 1 95.25 93 GLN A N 1
ATOM 701 C CA . GLN A 1 93 ? -33.25 -12.43 -14.867 1 95.25 93 GLN A CA 1
ATOM 702 C C . GLN A 1 93 ? -33.5 -11.836 -13.477 1 95.25 93 GLN A C 1
ATOM 704 O O . GLN A 1 93 ? -34.312 -10.906 -13.328 1 95.25 93 GLN A O 1
ATOM 709 N N . TYR A 1 94 ? -32.75 -12.328 -12.5 1 97.19 94 TYR A N 1
ATOM 710 C CA . TYR A 1 94 ? -32.938 -11.875 -11.133 1 97.19 94 TYR A CA 1
ATOM 711 C C . TYR A 1 94 ? -31.812 -10.961 -10.688 1 97.19 94 TYR A C 1
ATOM 713 O O . TYR A 1 94 ? -31.672 -10.68 -9.492 1 97.19 94 TYR A O 1
ATOM 721 N N . ALA A 1 95 ? -30.984 -10.562 -11.656 1 96.62 95 ALA A N 1
ATOM 722 C CA . ALA A 1 95 ? -29.953 -9.586 -11.352 1 96.62 95 ALA A CA 1
ATOM 723 C C . ALA A 1 95 ? -30.547 -8.219 -11.047 1 96.62 95 ALA A C 1
ATOM 725 O O . ALA A 1 95 ? -31.703 -7.945 -11.398 1 96.62 95 ALA A O 1
ATOM 726 N N . PRO A 1 96 ? -29.781 -7.375 -10.344 1 94.44 96 PRO A N 1
ATOM 727 C CA . PRO A 1 96 ? -30.297 -6.023 -10.164 1 94.44 96 PRO A CA 1
ATOM 728 C C . PRO A 1 96 ? -30.703 -5.359 -11.477 1 94.44 96 PRO A C 1
ATOM 730 O O . PRO A 1 96 ? -30.047 -5.555 -12.5 1 94.44 96 PRO A O 1
ATOM 733 N N . PRO A 1 97 ? -31.875 -4.66 -11.305 1 92.44 97 PRO A N 1
ATOM 734 C CA . PRO A 1 97 ? -32.531 -4.07 -10.133 1 92.44 97 PRO A CA 1
ATOM 735 C C . PRO A 1 97 ? -33.656 -4.961 -9.57 1 92.44 97 PRO A C 1
ATOM 737 O O . PRO A 1 97 ? -34.469 -4.5 -8.781 1 92.44 97 PRO A O 1
ATOM 740 N N . HIS A 1 98 ? -33.656 -6.223 -10.086 1 93.5 98 HIS A N 1
ATOM 741 C CA . HIS A 1 98 ? -34.625 -7.133 -9.484 1 93.5 98 HIS A CA 1
ATOM 742 C C . HIS A 1 98 ? -34.438 -7.207 -7.973 1 93.5 98 HIS A C 1
ATOM 744 O O . HIS A 1 98 ? -33.312 -7.156 -7.477 1 93.5 98 HIS A O 1
ATOM 750 N N . ASP A 1 99 ? -35.406 -7.516 -7.281 1 93.88 99 ASP A N 1
ATOM 751 C CA . ASP A 1 99 ? -35.406 -7.457 -5.82 1 93.88 99 ASP A CA 1
ATOM 752 C C . ASP A 1 99 ? -34.531 -8.57 -5.234 1 93.88 99 ASP A C 1
ATOM 754 O O . ASP A 1 99 ? -33.938 -8.406 -4.168 1 93.88 99 ASP A O 1
ATOM 758 N N . PHE A 1 100 ? -34.375 -9.672 -5.996 1 95.88 100 PHE A N 1
ATOM 759 C CA . PHE A 1 100 ? -33.531 -10.758 -5.504 1 95.88 100 PHE A CA 1
ATOM 760 C C . PHE A 1 100 ? -32.062 -10.344 -5.496 1 95.88 100 PHE A C 1
ATOM 762 O O . PHE A 1 100 ? -31.281 -10.883 -4.719 1 95.88 100 PHE A O 1
ATOM 769 N N . GLY A 1 101 ? -31.75 -9.469 -6.457 1 97.38 101 GLY A N 1
ATOM 770 C CA . GLY A 1 101 ? -30.406 -8.906 -6.484 1 97.38 101 GLY A CA 1
ATOM 771 C C . GLY A 1 101 ? -29.328 -9.953 -6.652 1 97.38 101 GLY A C 1
ATOM 772 O O . GLY A 1 101 ? -28.281 -9.883 -5.992 1 97.38 101 GLY A O 1
ATOM 773 N N . VAL A 1 102 ? -29.578 -10.922 -7.551 1 97.75 102 VAL A N 1
ATOM 774 C CA . VAL A 1 102 ? -28.641 -12.031 -7.727 1 97.75 102 VAL A CA 1
ATOM 775 C C . VAL A 1 102 ? -27.422 -11.555 -8.508 1 97.75 102 VAL A C 1
ATOM 777 O O . VAL A 1 102 ? -27.547 -11.023 -9.617 1 97.75 102 VAL A O 1
ATOM 780 N N . ASN A 1 103 ? -26.281 -11.656 -7.945 1 98.06 103 ASN A N 1
ATOM 781 C CA . ASN A 1 103 ? -24.984 -11.367 -8.547 1 98.06 103 ASN A CA 1
ATOM 782 C C . ASN A 1 103 ? -23.922 -12.359 -8.086 1 98.06 103 ASN A C 1
ATOM 784 O O . ASN A 1 103 ? -23.109 -12.047 -7.207 1 98.06 103 ASN A O 1
ATOM 788 N N . VAL A 1 104 ? -23.891 -13.469 -8.758 1 97.5 104 VAL A N 1
ATOM 789 C CA . VAL A 1 104 ? -23.109 -14.625 -8.32 1 97.5 104 VAL A CA 1
ATOM 790 C C . VAL A 1 104 ? -21.609 -14.305 -8.414 1 97.5 104 VAL A C 1
ATOM 792 O O . VAL A 1 104 ? -20.859 -14.516 -7.461 1 97.5 104 VAL A O 1
ATOM 795 N N . PRO A 1 105 ? -21.125 -13.688 -9.547 1 96.31 105 PRO A N 1
ATOM 796 C CA . PRO A 1 105 ? -19.688 -13.453 -9.648 1 96.31 105 PRO A CA 1
ATOM 797 C C . PRO A 1 105 ? -19.156 -12.539 -8.539 1 96.31 105 PRO A C 1
ATOM 799 O O . PRO A 1 105 ? -18.094 -12.781 -7.984 1 96.31 105 PRO A O 1
ATOM 802 N N . GLN A 1 106 ? -19.891 -11.547 -8.195 1 97.25 106 GLN A N 1
ATOM 803 C CA . GLN A 1 106 ? -19.438 -10.617 -7.152 1 97.25 106 GLN A CA 1
ATOM 804 C C . GLN A 1 106 ? -19.469 -11.281 -5.777 1 97.25 106 GLN A C 1
ATOM 806 O O . GLN A 1 106 ? -18.547 -11.125 -4.984 1 97.25 106 GLN A O 1
ATOM 811 N N . ALA A 1 107 ? -20.562 -12.008 -5.492 1 97.75 107 ALA A N 1
ATOM 812 C CA . ALA A 1 107 ? -20.688 -12.703 -4.215 1 97.75 107 ALA A CA 1
ATOM 813 C C . ALA A 1 107 ? -19.562 -13.719 -4.039 1 97.75 107 ALA A C 1
ATOM 815 O O . ALA A 1 107 ? -18.938 -13.789 -2.975 1 97.75 107 ALA A O 1
ATOM 816 N N . MET A 1 108 ? -19.281 -14.484 -5.07 1 98 108 MET A N 1
ATOM 817 C CA . MET A 1 108 ? -18.234 -15.5 -5.027 1 98 108 MET A CA 1
ATOM 818 C C . MET A 1 108 ? -16.859 -14.852 -4.836 1 98 108 MET A C 1
ATOM 820 O O . MET A 1 108 ? -16.031 -15.375 -4.105 1 98 108 MET A O 1
ATOM 824 N N . ALA A 1 109 ? -16.625 -13.742 -5.52 1 96.81 109 ALA A N 1
ATOM 825 C CA . ALA A 1 109 ? -15.352 -13.039 -5.426 1 96.81 109 ALA A CA 1
ATOM 826 C C . ALA A 1 109 ? -15.07 -12.609 -3.988 1 96.81 109 ALA A C 1
ATOM 828 O O . ALA A 1 109 ? -13.945 -12.742 -3.504 1 96.81 109 ALA A O 1
ATOM 829 N N . LYS A 1 110 ? -16.094 -12.148 -3.32 1 96.5 110 LYS A N 1
ATOM 830 C CA . LYS A 1 110 ? -15.938 -11.703 -1.938 1 96.5 110 LYS A CA 1
ATOM 831 C C . LYS A 1 110 ? -15.57 -12.867 -1.021 1 96.5 110 LYS A C 1
ATOM 833 O O . LYS A 1 110 ? -14.664 -12.742 -0.194 1 96.5 110 LYS A O 1
ATOM 838 N N . VAL A 1 111 ? -16.172 -13.945 -1.213 1 97.19 111 VAL A N 1
ATOM 839 C CA . VAL A 1 111 ? -15.906 -15.117 -0.379 1 97.19 111 VAL A CA 1
ATOM 840 C C . VAL A 1 111 ? -14.531 -15.688 -0.709 1 97.19 111 VAL A C 1
ATOM 842 O O . VAL A 1 111 ? -13.812 -16.141 0.184 1 97.19 111 VAL A O 1
ATOM 845 N N . ARG A 1 112 ? -14.203 -15.695 -1.938 1 95.62 112 ARG A N 1
ATOM 846 C CA . ARG A 1 112 ? -12.914 -16.234 -2.361 1 95.62 112 ARG A CA 1
ATOM 847 C C . ARG A 1 112 ? -11.766 -15.523 -1.656 1 95.62 112 ARG A C 1
ATOM 849 O O . ARG A 1 112 ? -10.828 -16.172 -1.179 1 95.62 112 ARG A O 1
ATOM 856 N N . LEU A 1 113 ? -11.805 -14.234 -1.611 1 93.69 113 LEU A N 1
ATOM 857 C CA . LEU A 1 113 ? -10.781 -13.477 -0.899 1 93.69 113 LEU A CA 1
ATOM 858 C C . LEU A 1 113 ? -10.711 -13.898 0.565 1 93.69 113 LEU A C 1
ATOM 860 O O . LEU A 1 113 ? -9.625 -14.031 1.127 1 93.69 113 LEU A O 1
ATOM 864 N N . GLU A 1 114 ? -11.859 -14.148 1.135 1 94.88 114 GLU A N 1
ATOM 865 C CA . GLU A 1 114 ? -11.914 -14.562 2.533 1 94.88 114 GLU A CA 1
ATOM 866 C C . GLU A 1 114 ? -11.305 -15.945 2.721 1 94.88 114 GLU A C 1
ATOM 868 O O . GLU A 1 114 ? -10.641 -16.203 3.727 1 94.88 114 GLU A O 1
ATOM 873 N N . THR A 1 115 ? -11.477 -16.766 1.773 1 96.31 115 THR A N 1
ATOM 874 C CA . THR A 1 115 ? -10.953 -18.125 1.862 1 96.31 115 THR A CA 1
ATOM 875 C C . THR A 1 115 ? -9.422 -18.109 1.833 1 96.31 115 THR A C 1
ATOM 877 O O . THR A 1 115 ? -8.781 -18.891 2.545 1 96.31 115 THR A O 1
ATOM 880 N N . TYR A 1 116 ? -8.82 -17.234 1.04 1 95.44 116 TYR A N 1
ATOM 881 C CA . TYR A 1 116 ? -7.363 -17.141 0.984 1 95.44 116 TYR A CA 1
ATOM 882 C C . TYR A 1 116 ? -6.781 -16.812 2.352 1 95.44 116 TYR A C 1
ATOM 884 O O . TYR A 1 116 ? -5.789 -17.406 2.775 1 95.44 116 TYR A O 1
ATOM 892 N N . SER A 1 117 ? -7.438 -15.938 2.975 1 94.94 117 SER A N 1
ATOM 893 C CA . SER A 1 117 ? -6.98 -15.523 4.297 1 94.94 117 SER A CA 1
ATOM 894 C C . SER A 1 117 ? -7.23 -16.609 5.336 1 94.94 117 SER A C 1
ATOM 896 O O . SER A 1 117 ? -6.367 -16.891 6.172 1 94.94 117 SER A O 1
ATOM 898 N N . GLU A 1 118 ? -8.359 -17.188 5.258 1 95.25 118 GLU A N 1
ATOM 899 C CA . GLU A 1 118 ? -8.789 -18.172 6.258 1 95.25 118 GLU A CA 1
ATOM 900 C C . GLU A 1 118 ? -7.914 -19.422 6.219 1 95.25 118 GLU A C 1
ATOM 902 O O . GLU A 1 118 ? -7.566 -19.969 7.262 1 95.25 118 GLU A O 1
ATOM 907 N N . TYR A 1 119 ? -7.527 -19.828 5.098 1 96.88 119 TYR A N 1
ATOM 908 C CA . TYR A 1 119 ? -6.816 -21.094 4.961 1 96.88 119 TYR A CA 1
ATOM 909 C C . TYR A 1 119 ? -5.309 -20.875 4.93 1 96.88 119 TYR A C 1
ATOM 911 O O . TYR A 1 119 ? -4.535 -21.828 4.82 1 96.88 119 TYR A O 1
ATOM 919 N N . ALA A 1 120 ? -4.895 -19.656 5.07 1 96.81 120 ALA A N 1
ATOM 920 C CA . ALA A 1 120 ? -3.475 -19.312 5.004 1 96.81 120 ALA A CA 1
ATOM 921 C C . ALA A 1 120 ? -2.703 -19.969 6.145 1 96.81 120 ALA A C 1
ATOM 923 O O . ALA A 1 120 ? -3.242 -20.172 7.238 1 96.81 120 ALA A O 1
ATOM 924 N N . TRP A 1 121 ? -1.479 -20.391 5.93 1 96.38 121 TRP A N 1
ATOM 925 C CA . TRP A 1 121 ? -0.557 -20.922 6.93 1 96.38 121 TRP A CA 1
ATOM 926 C C . TRP A 1 121 ? 0.802 -20.234 6.832 1 96.38 121 TRP A C 1
ATOM 928 O O . TRP A 1 121 ? 1.355 -20.078 5.742 1 96.38 121 TRP A O 1
ATOM 938 N N . PRO A 1 122 ? 1.399 -19.906 7.914 1 96.62 122 PRO A N 1
ATOM 939 C CA . PRO A 1 122 ? 0.761 -19.891 9.234 1 96.62 122 PRO A CA 1
ATOM 940 C C . PRO A 1 122 ? -0.4 -18.891 9.305 1 96.62 122 PRO A C 1
ATOM 942 O O . PRO A 1 122 ? -0.431 -17.922 8.555 1 96.62 122 PRO A O 1
ATOM 945 N N . ALA A 1 123 ? -1.312 -19.062 10.172 1 94.81 123 ALA A N 1
ATOM 946 C CA . ALA A 1 123 ? -2.611 -18.406 10.227 1 94.81 123 ALA A CA 1
ATOM 947 C C . ALA A 1 123 ? -2.451 -16.891 10.359 1 94.81 123 ALA A C 1
ATOM 949 O O . ALA A 1 123 ? -3.139 -16.125 9.68 1 94.81 123 ALA A O 1
ATOM 950 N N . PRO A 1 124 ? -1.482 -16.438 11.172 1 93.62 124 PRO A N 1
ATOM 951 C CA . PRO A 1 124 ? -1.39 -14.984 11.32 1 93.62 124 PRO A CA 1
ATOM 952 C C . PRO A 1 124 ? -0.991 -14.281 10.023 1 93.62 124 PRO A C 1
ATOM 954 O O . PRO A 1 124 ? -1.32 -13.109 9.828 1 93.62 124 PRO A O 1
ATOM 957 N N . LEU A 1 125 ? -0.355 -14.93 9.102 1 94.5 125 LEU A N 1
ATOM 958 C CA . LEU A 1 125 ? 0.104 -14.328 7.855 1 94.5 125 LEU A CA 1
ATOM 959 C C . LEU A 1 125 ? -1.038 -14.211 6.852 1 94.5 125 LEU A C 1
ATOM 961 O O . LEU A 1 125 ? -0.892 -13.578 5.805 1 94.5 125 LEU A O 1
ATOM 965 N N . GLY A 1 126 ? -2.182 -14.734 7.23 1 94.25 126 GLY A N 1
ATOM 966 C CA . GLY A 1 126 ? -3.373 -14.531 6.422 1 94.25 126 GLY A CA 1
ATOM 967 C C . GLY A 1 126 ? -3.781 -13.078 6.309 1 94.25 126 GLY A C 1
ATOM 968 O O . GLY A 1 126 ? -4.41 -12.672 5.328 1 94.25 126 GLY A O 1
ATOM 969 N N . LYS A 1 127 ? -3.365 -12.297 7.242 1 91.12 127 LYS A N 1
ATOM 970 C CA . LYS A 1 127 ? -3.697 -10.875 7.27 1 91.12 127 LYS A CA 1
ATOM 971 C C . LYS A 1 127 ? -3.02 -10.133 6.121 1 91.12 127 LYS A C 1
ATOM 973 O O . LYS A 1 127 ? -3.441 -9.039 5.75 1 91.12 127 LYS A O 1
ATOM 978 N N . LEU A 1 128 ? -2.018 -10.711 5.562 1 92.5 128 LEU A N 1
ATOM 979 C CA . LEU A 1 128 ? -1.283 -10.078 4.473 1 92.5 128 LEU A CA 1
ATOM 980 C C . LEU A 1 128 ? -2.145 -9.992 3.217 1 92.5 128 LEU A C 1
ATOM 982 O O . LEU A 1 128 ? -1.911 -9.141 2.355 1 92.5 128 LEU A O 1
ATOM 986 N N . TYR A 1 129 ? -3.189 -10.812 3.16 1 91.12 129 TYR A N 1
ATOM 987 C CA . TYR A 1 129 ? -4.117 -10.773 2.033 1 91.12 129 TYR A CA 1
ATOM 988 C C . TYR A 1 129 ? -4.98 -9.516 2.082 1 91.12 129 TYR A C 1
ATOM 990 O O . TYR A 1 129 ? -5.406 -9.008 1.042 1 91.12 129 TYR A O 1
ATOM 998 N N . GLN A 1 130 ? -5.215 -9.008 3.256 1 86.31 130 GLN A N 1
ATOM 999 C CA . GLN A 1 130 ? -6.152 -7.906 3.453 1 86.31 130 GLN A CA 1
ATOM 1000 C C . GLN A 1 130 ? -5.535 -6.574 3.031 1 86.31 130 GLN A C 1
ATOM 1002 O O . GLN A 1 130 ? -6.242 -5.672 2.584 1 86.31 130 GLN A O 1
ATOM 1007 N N . ARG A 1 131 ? -4.246 -6.469 3.105 1 85.81 131 ARG A N 1
ATOM 1008 C CA . ARG A 1 131 ? -3.508 -5.285 2.672 1 85.81 131 ARG A CA 1
ATOM 1009 C C . ARG A 1 131 ? -2.424 -5.656 1.667 1 85.81 131 ARG A C 1
ATOM 1011 O O . ARG A 1 131 ? -1.263 -5.27 1.825 1 85.81 131 ARG A O 1
ATOM 1018 N N . ASN A 1 132 ? -2.857 -6.234 0.717 1 89.25 132 ASN A N 1
ATOM 1019 C CA . ASN A 1 132 ? -1.896 -6.914 -0.144 1 89.25 132 ASN A CA 1
ATOM 1020 C C . ASN A 1 132 ? -1.083 -5.922 -0.971 1 89.25 132 ASN A C 1
ATOM 1022 O O . ASN A 1 132 ? 0.089 -6.164 -1.264 1 89.25 132 ASN A O 1
ATOM 1026 N N . GLY A 1 133 ? -1.735 -4.805 -1.364 1 85.94 133 GLY A N 1
ATOM 1027 C CA . GLY A 1 133 ? -0.953 -3.795 -2.057 1 85.94 133 GLY A CA 1
ATOM 1028 C C . GLY A 1 133 ? 0.25 -3.324 -1.26 1 85.94 133 GLY A C 1
ATOM 1029 O O . GLY A 1 133 ? 1.35 -3.197 -1.803 1 85.94 133 GLY A O 1
ATOM 1030 N N . LEU A 1 134 ? -0.001 -3.084 -0.03 1 86.31 134 LEU A N 1
ATOM 1031 C CA . LEU A 1 134 ? 1.074 -2.682 0.87 1 86.31 134 LEU A CA 1
ATOM 1032 C C . LEU A 1 134 ? 2.102 -3.797 1.021 1 86.31 134 LEU A C 1
ATOM 1034 O O . LEU A 1 134 ? 3.309 -3.545 0.986 1 86.31 134 LEU A O 1
ATOM 1038 N N . THR A 1 135 ? 1.622 -5.004 1.122 1 90.5 135 THR A N 1
ATOM 1039 C CA . THR A 1 135 ? 2.48 -6.172 1.281 1 90.5 135 THR A CA 1
ATOM 1040 C C . THR A 1 135 ? 3.449 -6.293 0.109 1 90.5 135 THR A C 1
ATOM 1042 O O . THR A 1 135 ? 4.66 -6.41 0.307 1 90.5 135 THR A O 1
ATOM 1045 N N . VAL A 1 136 ? 2.92 -6.148 -1.034 1 92.62 136 VAL A N 1
ATOM 1046 C CA . VAL A 1 136 ? 3.711 -6.32 -2.248 1 92.62 136 VAL A CA 1
ATOM 1047 C C . VAL A 1 136 ? 4.699 -5.164 -2.391 1 92.62 136 VAL A C 1
ATOM 1049 O O . VAL A 1 136 ? 5.863 -5.375 -2.734 1 92.62 136 VAL A O 1
ATOM 1052 N N . SER A 1 137 ? 4.301 -3.996 -2.07 1 90.69 137 SER A N 1
ATOM 1053 C CA . SER A 1 137 ? 5.156 -2.822 -2.219 1 90.69 137 SER A CA 1
ATOM 1054 C C . SER A 1 137 ? 6.301 -2.844 -1.213 1 90.69 137 SER A C 1
ATOM 1056 O O . SER A 1 137 ? 7.441 -2.52 -1.556 1 90.69 137 SER A O 1
ATOM 1058 N N . VAL A 1 138 ? 6.004 -3.223 -0.02 1 90.44 138 VAL A N 1
ATOM 1059 C CA . VAL A 1 138 ? 7.035 -3.297 1.01 1 90.44 138 VAL A CA 1
ATOM 1060 C C . VAL A 1 138 ? 8.023 -4.41 0.671 1 90.44 138 VAL A C 1
ATOM 1062 O O . VAL A 1 138 ? 9.234 -4.238 0.821 1 90.44 138 VAL A O 1
ATOM 1065 N N . ALA A 1 139 ? 7.5 -5.523 0.197 1 94.75 139 ALA A N 1
ATOM 1066 C CA . ALA A 1 139 ? 8.367 -6.621 -0.228 1 94.75 139 ALA A CA 1
ATOM 1067 C C . ALA A 1 139 ? 9.281 -6.188 -1.37 1 94.75 139 ALA A C 1
ATOM 1069 O O . ALA A 1 139 ? 10.461 -6.543 -1.401 1 94.75 139 ALA A O 1
ATOM 1070 N N . LEU A 1 140 ? 8.703 -5.445 -2.268 1 93.94 140 LEU A N 1
ATOM 1071 C CA . LEU A 1 140 ? 9.484 -4.945 -3.395 1 93.94 140 LEU A CA 1
ATOM 1072 C C . LEU A 1 140 ? 10.578 -3.998 -2.916 1 93.94 140 LEU A C 1
ATOM 1074 O O . LEU A 1 140 ? 11.727 -4.102 -3.348 1 93.94 140 LEU A O 1
ATOM 1078 N N . ALA A 1 141 ? 10.234 -3.088 -2.018 1 91.38 141 ALA A N 1
ATOM 1079 C CA . ALA A 1 141 ? 11.211 -2.146 -1.471 1 91.38 141 ALA A CA 1
ATOM 1080 C C . ALA A 1 141 ? 12.352 -2.879 -0.775 1 91.38 141 ALA A C 1
ATOM 1082 O O . ALA A 1 141 ? 13.523 -2.586 -1.02 1 91.38 141 ALA A O 1
ATOM 1083 N N . PHE A 1 142 ? 12.031 -3.816 -0.022 1 93.12 142 PHE A N 1
ATOM 1084 C CA . PHE A 1 142 ? 13.031 -4.578 0.719 1 93.12 142 PHE A CA 1
ATOM 1085 C C . PHE A 1 142 ? 13.891 -5.41 -0.228 1 93.12 142 PHE A C 1
ATOM 1087 O O . PHE A 1 142 ? 15.109 -5.465 -0.076 1 93.12 142 PHE A O 1
ATOM 1094 N N . GLY A 1 143 ? 13.211 -6.066 -1.168 1 94.69 143 GLY A N 1
ATOM 1095 C CA . GLY A 1 143 ? 13.953 -6.863 -2.135 1 94.69 143 GLY A CA 1
ATOM 1096 C C . GLY A 1 143 ? 14.961 -6.051 -2.928 1 94.69 143 GLY A C 1
ATOM 1097 O O . GLY A 1 143 ? 16.125 -6.445 -3.051 1 94.69 143 GLY A O 1
ATOM 1098 N N . LEU A 1 144 ? 14.539 -4.918 -3.434 1 92.88 144 LEU A N 1
ATOM 1099 C CA . LEU A 1 144 ? 15.438 -4.055 -4.199 1 92.88 144 LEU A CA 1
ATOM 1100 C C . LEU A 1 144 ? 16.594 -3.561 -3.332 1 92.88 144 LEU A C 1
ATOM 1102 O O . LEU A 1 144 ? 17.75 -3.619 -3.744 1 92.88 144 LEU A O 1
ATOM 1106 N N . ALA A 1 145 ? 16.266 -3.125 -2.148 1 90.88 145 ALA A N 1
ATOM 1107 C CA . ALA A 1 145 ? 17.312 -2.637 -1.249 1 90.88 145 ALA A CA 1
ATOM 1108 C C . ALA A 1 145 ? 18.312 -3.742 -0.916 1 90.88 145 ALA A C 1
ATOM 1110 O O . ALA A 1 145 ? 19.516 -3.525 -0.961 1 90.88 145 ALA A O 1
ATOM 1111 N N . LEU A 1 146 ? 17.797 -4.883 -0.605 1 91.62 146 LEU A N 1
ATOM 1112 C CA . LEU A 1 146 ? 18.625 -6.012 -0.221 1 91.62 146 LEU A CA 1
ATOM 1113 C C . LEU A 1 146 ? 19.609 -6.359 -1.333 1 91.62 146 LEU A C 1
ATOM 1115 O O . LEU A 1 146 ? 20.828 -6.422 -1.101 1 91.62 146 LEU A O 1
ATOM 1119 N N . PHE A 1 147 ? 19.156 -6.465 -2.52 1 93.25 147 PHE A N 1
ATOM 1120 C CA . PHE A 1 147 ? 20.016 -6.98 -3.582 1 93.25 147 PHE A CA 1
ATOM 1121 C C . PHE A 1 147 ? 20.922 -5.879 -4.133 1 93.25 147 PHE A C 1
ATOM 1123 O O . PHE A 1 147 ? 22.016 -6.152 -4.613 1 93.25 147 PHE A O 1
ATOM 1130 N N . LEU A 1 148 ? 20.484 -4.664 -4.062 1 89.75 148 LEU A N 1
ATOM 1131 C CA . LEU A 1 148 ? 21.391 -3.578 -4.422 1 89.75 148 LEU A CA 1
ATOM 1132 C C . LEU A 1 148 ? 22.547 -3.471 -3.424 1 89.75 148 LEU A C 1
ATOM 1134 O O . LEU A 1 148 ? 23.688 -3.291 -3.816 1 89.75 148 LEU A O 1
ATOM 1138 N N . VAL A 1 149 ? 22.266 -3.674 -2.162 1 87 149 VAL A N 1
ATOM 1139 C CA . VAL A 1 149 ? 23.281 -3.633 -1.121 1 87 149 VAL A CA 1
ATOM 1140 C C . VAL A 1 149 ? 24.203 -4.84 -1.259 1 87 149 VAL A C 1
ATOM 1142 O O . VAL A 1 149 ? 25.438 -4.703 -1.189 1 87 149 VAL A O 1
ATOM 1145 N N . LEU A 1 150 ? 23.594 -5.973 -1.465 1 86.75 150 LEU A N 1
ATOM 1146 C CA . LEU A 1 150 ? 24.391 -7.184 -1.611 1 86.75 150 LEU A CA 1
ATOM 1147 C C . LEU A 1 150 ? 25.297 -7.094 -2.832 1 86.75 150 LEU A C 1
ATOM 1149 O O . LEU A 1 150 ? 26.453 -7.508 -2.777 1 86.75 150 LEU A O 1
ATOM 1153 N N . ALA A 1 151 ? 24.781 -6.578 -3.926 1 85.81 151 ALA A N 1
ATOM 1154 C CA . ALA A 1 151 ? 25.578 -6.43 -5.141 1 85.81 151 ALA A CA 1
ATOM 1155 C C . ALA A 1 151 ? 26.766 -5.5 -4.906 1 85.81 151 ALA A C 1
ATOM 1157 O O . ALA A 1 151 ? 27.875 -5.777 -5.359 1 85.81 151 ALA A O 1
ATOM 1158 N N . ALA A 1 152 ? 26.531 -4.484 -4.246 1 80.75 152 ALA A N 1
ATOM 1159 C CA . ALA A 1 152 ? 27.578 -3.506 -3.973 1 80.75 152 ALA A CA 1
ATOM 1160 C C . ALA A 1 152 ? 28.594 -4.059 -2.98 1 80.75 152 ALA A C 1
ATOM 1162 O O . ALA A 1 152 ? 29.797 -3.742 -3.064 1 80.75 152 ALA A O 1
ATOM 1163 N N . THR A 1 153 ? 28.141 -4.887 -2.084 1 80.12 153 THR A N 1
ATOM 1164 C CA . THR A 1 153 ? 29.016 -5.398 -1.03 1 80.12 153 THR A CA 1
ATOM 1165 C C . THR A 1 153 ? 29.812 -6.598 -1.527 1 80.12 153 THR A C 1
ATOM 1167 O O . THR A 1 153 ? 31.031 -6.664 -1.331 1 80.12 153 THR A O 1
ATOM 1170 N N . LEU A 1 154 ? 29.141 -7.477 -2.133 1 77.06 154 LEU A N 1
ATOM 1171 C CA . LEU A 1 154 ? 29.781 -8.711 -2.57 1 77.06 154 LEU A CA 1
ATOM 1172 C C . LEU A 1 154 ? 30.422 -8.531 -3.943 1 77.06 154 LEU A C 1
ATOM 1174 O O . LEU A 1 154 ? 31.516 -9.055 -4.195 1 77.06 154 LEU A O 1
ATOM 1178 N N . GLY A 1 155 ? 29.719 -7.824 -4.801 1 74.31 155 GLY A N 1
ATOM 1179 C CA . GLY A 1 155 ? 30.188 -7.668 -6.168 1 74.31 155 GLY A CA 1
ATOM 1180 C C . GLY A 1 155 ? 31.141 -6.5 -6.344 1 74.31 155 GLY A C 1
ATOM 1181 O O . GLY A 1 155 ? 31.844 -6.414 -7.352 1 74.31 155 GLY A O 1
ATOM 1182 N N . GLY A 1 156 ? 31.078 -5.605 -5.41 1 72.81 156 GLY A N 1
ATOM 1183 C CA . GLY A 1 156 ? 32.031 -4.496 -5.41 1 72.81 156 GLY A CA 1
ATOM 1184 C C . GLY A 1 156 ? 31.469 -3.244 -6.066 1 72.81 156 GLY A C 1
ATOM 1185 O O . GLY A 1 156 ? 31.625 -2.141 -5.539 1 72.81 156 GLY A O 1
ATOM 1186 N N . ALA A 1 157 ? 31.016 -3.41 -7.32 1 75.88 157 ALA A N 1
ATOM 1187 C CA . ALA A 1 157 ? 30.516 -2.248 -8.039 1 75.88 157 ALA A CA 1
ATOM 1188 C C . ALA A 1 157 ? 29.219 -2.588 -8.781 1 75.88 157 ALA A C 1
ATOM 1190 O O . ALA A 1 157 ? 29.031 -3.721 -9.234 1 75.88 157 ALA A O 1
ATOM 1191 N N . LEU A 1 158 ? 28.391 -1.565 -8.961 1 82 158 LEU A N 1
ATOM 1192 C CA . LEU A 1 158 ? 27.141 -1.757 -9.68 1 82 158 LEU A CA 1
ATOM 1193 C C . LEU A 1 158 ? 27.344 -1.616 -11.188 1 82 158 LEU A C 1
ATOM 1195 O O . LEU A 1 158 ? 26.5 -2.031 -11.977 1 82 158 LEU A O 1
ATOM 1199 N N . TRP A 1 159 ? 28.438 -0.994 -11.547 1 74.88 159 TRP A N 1
ATOM 1200 C CA . TRP A 1 159 ? 28.812 -0.844 -12.953 1 74.88 159 TRP A CA 1
ATOM 1201 C C . TRP A 1 159 ? 30.156 -1.483 -13.227 1 74.88 159 TRP A C 1
ATOM 1203 O O . TRP A 1 159 ? 31.203 -0.905 -12.906 1 74.88 159 TRP A O 1
ATOM 1213 N N . GLN A 1 160 ? 30.188 -2.611 -13.68 1 77 160 GLN A N 1
ATOM 1214 C CA . GLN A 1 160 ? 31.422 -3.355 -13.945 1 77 160 GLN A CA 1
ATOM 1215 C C . GLN A 1 160 ? 31.188 -4.457 -14.969 1 77 160 GLN A C 1
ATOM 1217 O O . GLN A 1 160 ? 30.219 -5.203 -14.883 1 77 160 GLN A O 1
ATOM 1222 N N . THR A 1 161 ? 32.062 -4.383 -15.93 1 78.5 161 THR A N 1
ATOM 1223 C CA . THR A 1 161 ? 31.969 -5.445 -16.922 1 78.5 161 THR A CA 1
ATOM 1224 C C . THR A 1 161 ? 32.656 -6.715 -16.422 1 78.5 161 THR A C 1
ATOM 1226 O O . THR A 1 161 ? 33.719 -6.656 -15.828 1 78.5 161 THR A O 1
ATOM 1229 N N . HIS A 1 162 ? 32 -7.758 -16.484 1 76.25 162 HIS A N 1
ATOM 1230 C CA . HIS A 1 162 ? 32.562 -9.055 -16.156 1 76.25 162 HIS A CA 1
ATOM 1231 C C . HIS A 1 162 ? 32.719 -9.93 -17.391 1 76.25 162 HIS A C 1
ATOM 1233 O O . HIS A 1 162 ? 31.844 -9.953 -18.25 1 76.25 162 HIS A O 1
ATOM 1239 N N . GLU A 1 163 ? 33.781 -10.469 -17.453 1 71.5 163 GLU A N 1
ATOM 1240 C CA . GLU A 1 163 ? 34.062 -11.305 -18.609 1 71.5 163 GLU A CA 1
ATOM 1241 C C . GLU A 1 163 ? 32.969 -12.336 -18.828 1 71.5 163 GLU A C 1
ATOM 1243 O O . GLU A 1 163 ? 32.562 -13.039 -17.891 1 71.5 163 GLU A O 1
ATOM 1248 N N . GLY A 1 164 ? 32.406 -12.344 -20.016 1 69.06 164 GLY A N 1
ATOM 1249 C CA . GLY A 1 164 ? 31.406 -13.32 -20.406 1 69.06 164 GLY A CA 1
ATOM 1250 C C . GLY A 1 164 ? 30.062 -13.109 -19.75 1 69.06 164 GLY A C 1
ATOM 1251 O O . GLY A 1 164 ? 29.188 -13.984 -19.812 1 69.06 164 GLY A O 1
ATOM 1252 N N . GLY A 1 165 ? 29.984 -12.047 -19.016 1 73.06 165 GLY A N 1
ATOM 1253 C CA . GLY A 1 165 ? 28.719 -11.812 -18.344 1 73.06 165 GLY A CA 1
ATOM 1254 C C . GLY A 1 165 ? 28.5 -12.711 -17.141 1 73.06 165 GLY A C 1
ATOM 1255 O O . GLY A 1 165 ? 27.391 -13.156 -16.891 1 73.06 165 GLY A O 1
ATOM 1256 N N . ASN A 1 166 ? 29.5 -13.039 -16.469 1 76.5 166 ASN A N 1
ATOM 1257 C CA . ASN A 1 166 ? 29.469 -13.977 -15.344 1 76.5 166 ASN A CA 1
ATOM 1258 C C . ASN A 1 166 ? 28.734 -13.383 -14.148 1 76.5 166 ASN A C 1
ATOM 1260 O O . ASN A 1 166 ? 29.328 -12.648 -13.352 1 76.5 166 ASN A O 1
ATOM 1264 N N . PHE A 1 167 ? 27.453 -13.891 -13.969 1 80.38 167 PHE A N 1
ATOM 1265 C CA . PHE A 1 167 ? 26.594 -13.398 -12.898 1 80.38 167 PHE A CA 1
ATOM 1266 C C . PHE A 1 167 ? 27.125 -13.828 -11.539 1 80.38 167 PHE A C 1
ATOM 1268 O O . PHE A 1 167 ? 26.891 -13.148 -10.531 1 80.38 167 PHE A O 1
ATOM 1275 N N . TYR A 1 168 ? 27.891 -14.828 -11.516 1 77 168 TYR A N 1
ATOM 1276 C CA . TYR A 1 168 ? 28.328 -15.391 -10.242 1 77 168 TYR A CA 1
ATOM 1277 C C . TYR A 1 168 ? 29.5 -14.602 -9.672 1 77 168 TYR A C 1
ATOM 1279 O O . TYR A 1 168 ? 29.844 -14.742 -8.492 1 77 168 TYR A O 1
ATOM 1287 N N . ALA A 1 169 ? 30 -13.812 -10.484 1 77.38 169 ALA A N 1
ATOM 1288 C CA . ALA A 1 169 ? 31.016 -12.891 -9.992 1 77.38 169 ALA A CA 1
ATOM 1289 C C . ALA A 1 169 ? 30.406 -11.82 -9.094 1 77.38 169 ALA A C 1
ATOM 1291 O O . ALA A 1 169 ? 31.094 -11.25 -8.242 1 77.38 169 ALA A O 1
ATOM 1292 N N . VAL A 1 170 ? 29.172 -11.602 -9.312 1 81 170 VAL A N 1
ATOM 1293 C CA . VAL A 1 170 ? 28.469 -10.602 -8.516 1 81 170 VAL A CA 1
ATOM 1294 C C . VAL A 1 170 ? 27.875 -11.266 -7.27 1 81 170 VAL A C 1
ATOM 1296 O O . VAL A 1 170 ? 28.047 -10.773 -6.152 1 81 170 VAL A O 1
ATOM 1299 N N . PHE A 1 171 ? 27.109 -12.375 -7.52 1 86.5 171 PHE A N 1
ATOM 1300 C CA . PHE A 1 171 ? 26.5 -13.148 -6.445 1 86.5 171 PHE A CA 1
ATOM 1301 C C . PHE A 1 171 ? 26.938 -14.609 -6.508 1 86.5 171 PHE A C 1
ATOM 1303 O O . PHE A 1 171 ? 26.641 -15.305 -7.48 1 86.5 171 PHE A O 1
ATOM 1310 N N . PRO A 1 172 ? 27.578 -15.031 -5.418 1 84.25 172 PRO A N 1
ATOM 1311 C CA . PRO A 1 172 ? 27.922 -16.453 -5.43 1 84.25 172 PRO A CA 1
ATOM 1312 C C . PRO A 1 172 ? 26.688 -17.344 -5.57 1 84.25 172 PRO A C 1
ATOM 1314 O O . PRO A 1 172 ? 25.641 -17.047 -5.008 1 84.25 172 PRO A O 1
ATOM 1317 N N . HIS A 1 173 ? 26.844 -18.406 -6.254 1 85.06 173 HIS A N 1
ATOM 1318 C CA . HIS A 1 173 ? 25.75 -19.312 -6.547 1 85.06 173 HIS A CA 1
ATOM 1319 C C . HIS A 1 173 ? 25.125 -19.859 -5.266 1 85.06 173 HIS A C 1
ATOM 1321 O O . HIS A 1 173 ? 23.906 -19.938 -5.145 1 85.06 173 HIS A O 1
ATOM 1327 N N . ASN A 1 174 ? 25.906 -20.25 -4.34 1 84.19 174 ASN A N 1
ATOM 1328 C CA . ASN A 1 174 ? 25.406 -20.844 -3.104 1 84.19 174 ASN A CA 1
ATOM 1329 C C . ASN A 1 174 ? 24.562 -19.859 -2.309 1 84.19 174 ASN A C 1
ATOM 1331 O O . ASN A 1 174 ? 23.609 -20.234 -1.632 1 84.19 174 ASN A O 1
ATOM 1335 N N . THR A 1 175 ? 24.938 -18.625 -2.406 1 87.94 175 THR A N 1
ATOM 1336 C CA . THR A 1 175 ? 24.156 -17.578 -1.733 1 87.94 175 THR A CA 1
ATOM 1337 C C . THR A 1 175 ? 22.781 -17.438 -2.361 1 87.94 175 THR A C 1
ATOM 1339 O O . THR A 1 175 ? 21.766 -17.406 -1.652 1 87.94 175 THR A O 1
ATOM 1342 N N . LEU A 1 176 ? 22.812 -17.406 -3.631 1 90.62 176 LEU A N 1
ATOM 1343 C CA . LEU A 1 176 ? 21.531 -17.297 -4.332 1 90.62 176 LEU A CA 1
ATOM 1344 C C . LEU A 1 176 ? 20.672 -18.516 -4.09 1 90.62 176 LEU A C 1
ATOM 1346 O O . LEU A 1 176 ? 19.469 -18.391 -3.842 1 90.62 176 LEU A O 1
ATOM 1350 N N . ALA A 1 177 ? 21.281 -19.688 -4.148 1 89.44 177 ALA A N 1
ATOM 1351 C CA . ALA A 1 177 ? 20.562 -20.938 -3.918 1 89.44 177 ALA A CA 1
ATOM 1352 C C . ALA A 1 177 ? 19.953 -20.969 -2.516 1 89.44 177 ALA A C 1
ATOM 1354 O O . ALA A 1 177 ? 18.812 -21.406 -2.332 1 89.44 177 ALA A O 1
ATOM 1355 N N . ALA A 1 178 ? 20.672 -20.531 -1.588 1 91.94 178 ALA A N 1
ATOM 1356 C CA . ALA A 1 178 ? 20.203 -20.516 -0.207 1 91.94 178 ALA A CA 1
ATOM 1357 C C . ALA A 1 178 ? 19.062 -19.516 -0.028 1 91.94 178 ALA A C 1
ATOM 1359 O O . ALA A 1 178 ? 18.047 -19.844 0.592 1 91.94 178 ALA A O 1
ATOM 1360 N N . LEU A 1 179 ? 19.219 -18.297 -0.564 1 93.25 179 LEU A N 1
ATOM 1361 C CA . LEU A 1 179 ? 18.219 -17.25 -0.399 1 93.25 179 LEU A CA 1
ATOM 1362 C C . LEU A 1 179 ? 16.922 -17.609 -1.118 1 93.25 179 LEU A C 1
ATOM 1364 O O . LEU A 1 179 ? 15.859 -17.656 -0.502 1 93.25 179 LEU A O 1
ATOM 1368 N N . PHE A 1 180 ? 17.031 -17.938 -2.332 1 94.94 180 PHE A N 1
ATOM 1369 C CA . PHE A 1 180 ? 15.844 -18.219 -3.125 1 94.94 180 PHE A CA 1
ATOM 1370 C C . PHE A 1 180 ? 15.289 -19.594 -2.809 1 94.94 180 PHE A C 1
ATOM 1372 O O . PHE A 1 180 ? 14.07 -19.812 -2.857 1 94.94 180 PHE A O 1
ATOM 1379 N N . GLY A 1 181 ? 16.172 -20.578 -2.467 1 94.31 181 GLY A N 1
ATOM 1380 C CA . GLY A 1 181 ? 15.703 -21.891 -2.031 1 94.31 181 GLY A CA 1
ATOM 1381 C C . GLY A 1 181 ? 14.859 -21.828 -0.772 1 94.31 181 GLY A C 1
ATOM 1382 O O . GLY A 1 181 ? 13.836 -22.516 -0.674 1 94.31 181 GLY A O 1
ATOM 1383 N N . SER A 1 182 ? 15.289 -21.031 0.147 1 96.5 182 SER A N 1
ATOM 1384 C CA . SER A 1 182 ? 14.555 -20.906 1.404 1 96.5 182 SER A CA 1
ATOM 1385 C C . SER A 1 182 ? 13.195 -20.25 1.191 1 96.5 182 SER A C 1
ATOM 1387 O O . SER A 1 182 ? 12.188 -20.719 1.71 1 96.5 182 SER A O 1
ATOM 1389 N N . VAL A 1 183 ? 13.188 -19.172 0.414 1 96.5 183 VAL A N 1
ATOM 1390 C CA . VAL A 1 183 ? 11.945 -18.453 0.184 1 96.5 183 VAL A CA 1
ATOM 1391 C C . VAL A 1 183 ? 10.984 -19.312 -0.628 1 96.5 183 VAL A C 1
ATOM 1393 O O . VAL A 1 183 ? 9.789 -19.375 -0.325 1 96.5 183 VAL A O 1
ATOM 1396 N N . PHE A 1 184 ? 11.508 -19.969 -1.606 1 95.88 184 PHE A N 1
ATOM 1397 C CA . PHE A 1 184 ? 10.688 -20.859 -2.42 1 95.88 184 PHE A CA 1
ATOM 1398 C C . PHE A 1 184 ? 10.188 -22.047 -1.6 1 95.88 184 PHE A C 1
ATOM 1400 O O . PHE A 1 184 ? 9.023 -22.438 -1.7 1 95.88 184 PHE A O 1
ATOM 1407 N N . GLY A 1 185 ? 11.109 -22.641 -0.803 1 97.06 185 GLY A N 1
ATOM 1408 C CA . GLY A 1 185 ? 10.711 -23.719 0.078 1 97.06 185 GLY A CA 1
ATOM 1409 C C . GLY A 1 185 ? 9.602 -23.344 1.032 1 97.06 185 GLY A C 1
ATOM 1410 O O . GLY A 1 185 ? 8.641 -24.094 1.215 1 97.06 185 GLY A O 1
ATOM 1411 N N . PHE A 1 186 ? 9.695 -22.188 1.57 1 97.75 186 PHE A N 1
ATOM 1412 C CA . PHE A 1 186 ? 8.656 -21.703 2.473 1 97.75 186 PHE A CA 1
ATOM 1413 C C . PHE A 1 186 ? 7.348 -21.484 1.725 1 97.75 186 PHE A C 1
ATOM 1415 O O . PHE A 1 186 ? 6.273 -21.812 2.242 1 97.75 186 PHE A O 1
ATOM 1422 N N . ALA A 1 187 ? 7.422 -20.906 0.555 1 97.25 187 ALA A N 1
ATOM 1423 C CA . ALA A 1 187 ? 6.223 -20.672 -0.243 1 97.25 187 ALA A CA 1
ATOM 1424 C C . ALA A 1 187 ? 5.496 -21.969 -0.544 1 97.25 187 ALA A C 1
ATOM 1426 O O . ALA A 1 187 ? 4.273 -22.062 -0.417 1 97.25 187 ALA A O 1
ATOM 1427 N N . VAL A 1 188 ? 6.238 -23 -0.909 1 97.5 188 VAL A N 1
ATOM 1428 C CA . VAL A 1 188 ? 5.668 -24.297 -1.216 1 97.5 188 VAL A CA 1
ATOM 1429 C C . VAL A 1 188 ? 5.039 -24.891 0.04 1 97.5 188 VAL A C 1
ATOM 1431 O O . VAL A 1 188 ? 3.928 -25.438 -0.01 1 97.5 188 VAL A O 1
ATOM 1434 N N . LEU A 1 189 ? 5.727 -24.734 1.12 1 97.88 189 LEU A N 1
ATOM 1435 C CA . LEU A 1 189 ? 5.215 -25.25 2.387 1 97.88 189 LEU A CA 1
ATOM 1436 C C . LEU A 1 189 ? 3.936 -24.516 2.787 1 97.88 189 LEU A C 1
ATOM 1438 O O . LEU A 1 189 ? 2.941 -25.156 3.141 1 97.88 189 LEU A O 1
ATOM 1442 N N . ALA A 1 190 ? 3.926 -23.203 2.701 1 98.25 190 ALA A N 1
ATOM 1443 C CA . ALA A 1 190 ? 2.783 -22.391 3.104 1 98.25 190 ALA A CA 1
ATOM 1444 C C . ALA A 1 190 ? 1.568 -22.672 2.227 1 98.25 190 ALA A C 1
ATOM 1446 O O . ALA A 1 190 ? 0.468 -22.906 2.734 1 98.25 190 ALA A O 1
ATOM 1447 N N . LEU A 1 191 ? 1.764 -22.719 0.96 1 97.81 191 LEU A N 1
ATOM 1448 C CA . LEU A 1 191 ? 0.664 -23 0.041 1 97.81 191 LEU A CA 1
ATOM 1449 C C . LEU A 1 191 ? 0.188 -24.438 0.178 1 97.81 191 LEU A C 1
ATOM 1451 O O . LEU A 1 191 ? -1.013 -24.719 0.109 1 97.81 191 LEU A O 1
ATOM 1455 N N . GLY A 1 192 ? 1.158 -25.359 0.394 1 97.94 192 GLY A N 1
ATOM 1456 C CA . GLY A 1 192 ? 0.809 -26.766 0.578 1 97.94 192 GLY A CA 1
ATOM 1457 C C . GLY A 1 192 ? -0.056 -27 1.8 1 97.94 192 GLY A C 1
ATOM 1458 O O . GLY A 1 192 ? -1.08 -27.688 1.716 1 97.94 192 GLY A O 1
ATOM 1459 N N . LEU A 1 193 ? 0.303 -26.406 2.871 1 98.12 193 LEU A N 1
ATOM 1460 C CA . LEU A 1 193 ? -0.462 -26.562 4.102 1 98.12 193 LEU A CA 1
ATOM 1461 C C . LEU A 1 193 ? -1.798 -25.844 4.016 1 98.12 193 LEU A C 1
ATOM 1463 O O . LEU A 1 193 ? -2.801 -26.297 4.562 1 98.12 193 LEU A O 1
ATOM 1467 N N . GLY A 1 194 ? -1.77 -24.703 3.32 1 97.56 194 GLY A N 1
ATOM 1468 C CA . GLY A 1 194 ? -3.018 -23.984 3.111 1 97.56 194 GLY A CA 1
ATOM 1469 C C . GLY A 1 194 ? -4.031 -24.781 2.309 1 97.56 194 GLY A C 1
ATOM 1470 O O . GLY A 1 194 ? -5.188 -24.906 2.721 1 97.56 194 GLY A O 1
ATOM 1471 N N . VAL A 1 195 ? -3.613 -25.344 1.231 1 97.12 195 VAL A N 1
ATOM 1472 C CA . VAL A 1 195 ? -4.531 -26.078 0.373 1 97.12 195 VAL A CA 1
ATOM 1473 C C . VAL A 1 195 ? -4.938 -27.391 1.056 1 97.12 195 VAL A C 1
ATOM 1475 O O . VAL A 1 195 ? -6.062 -27.859 0.881 1 97.12 195 VAL A O 1
ATOM 1478 N N . ARG A 1 196 ? -4.082 -27.984 1.877 1 96.75 196 ARG A N 1
ATOM 1479 C CA . ARG A 1 196 ? -4.438 -29.172 2.641 1 96.75 196 ARG A CA 1
ATOM 1480 C C . ARG A 1 196 ? -5.574 -28.875 3.615 1 96.75 196 ARG A C 1
ATOM 1482 O O . ARG A 1 196 ? -6.492 -29.688 3.768 1 96.75 196 ARG A O 1
ATOM 1489 N N . ARG A 1 197 ? -5.547 -27.719 4.207 1 96.31 197 ARG A N 1
ATOM 1490 C CA . ARG A 1 197 ? -6.609 -27.297 5.117 1 96.31 197 ARG A CA 1
ATOM 1491 C C . ARG A 1 197 ? -7.922 -27.109 4.367 1 96.31 197 ARG A C 1
ATOM 1493 O O . ARG A 1 197 ? -8.977 -27.547 4.82 1 96.31 197 ARG A O 1
ATOM 1500 N N . PHE A 1 198 ? -7.809 -26.5 3.307 1 96.75 198 PHE A N 1
ATOM 1501 C CA . PHE A 1 198 ? -8.977 -26.297 2.451 1 96.75 198 PHE A CA 1
ATOM 1502 C C . PHE A 1 198 ? -9.555 -27.641 2.021 1 96.75 198 PHE A C 1
ATOM 1504 O O . PHE A 1 198 ? -10.766 -27.859 2.133 1 96.75 198 PHE A O 1
ATOM 1511 N N . TRP A 1 199 ? -8.68 -28.5 1.588 1 95.88 199 TRP A N 1
ATOM 1512 C CA . TRP A 1 199 ? -9.078 -29.812 1.089 1 95.88 199 TRP A CA 1
ATOM 1513 C C . TRP A 1 199 ? -9.781 -30.609 2.176 1 95.88 199 TRP A C 1
ATOM 1515 O O . TRP A 1 199 ? -10.789 -31.281 1.914 1 95.88 199 TRP A O 1
ATOM 1525 N N . ARG A 1 200 ? -9.297 -30.547 3.34 1 94.44 200 ARG A N 1
ATOM 1526 C CA . ARG A 1 200 ? -9.898 -31.25 4.465 1 94.44 200 ARG A CA 1
ATOM 1527 C C . ARG A 1 200 ? -11.289 -30.703 4.781 1 94.44 200 ARG A C 1
ATOM 1529 O O . ARG A 1 200 ? -12.219 -31.469 5.047 1 94.44 200 ARG A O 1
ATOM 1536 N N . ASP A 1 201 ? -11.398 -29.438 4.66 1 92.56 201 ASP A N 1
ATOM 1537 C CA . ASP A 1 201 ? -12.648 -28.781 5.016 1 92.56 201 ASP A CA 1
ATOM 1538 C C . ASP A 1 201 ? -13.734 -29.078 3.982 1 92.56 201 ASP A C 1
ATOM 1540 O O . ASP A 1 201 ? -14.898 -29.25 4.34 1 92.56 201 ASP A O 1
ATOM 1544 N N . VAL A 1 202 ? -13.312 -29.156 2.736 1 90.94 202 VAL A N 1
ATOM 1545 C CA . VAL A 1 202 ? -14.344 -29.297 1.709 1 90.94 202 VAL A CA 1
ATOM 1546 C C . VAL A 1 202 ? -14.641 -30.766 1.469 1 90.94 202 VAL A C 1
ATOM 1548 O O . VAL A 1 202 ? -15.523 -31.109 0.677 1 90.94 202 VAL A O 1
ATOM 1551 N N . SER A 1 203 ? -14.156 -31.594 2.207 1 79.38 203 SER A N 1
ATOM 1552 C CA . SER A 1 203 ? -14.445 -33.031 2.25 1 79.38 203 SER A CA 1
ATOM 1553 C C . SER A 1 203 ? -14.523 -33.625 0.845 1 79.38 203 SER A C 1
ATOM 1555 O O . SER A 1 203 ? -15.531 -34.219 0.478 1 79.38 203 SER A O 1
ATOM 1557 N N . ALA A 1 204 ? -13.578 -33.594 -0.092 1 69.56 204 ALA A N 1
ATOM 1558 C CA . ALA A 1 204 ? -13.562 -33.844 -1.535 1 69.56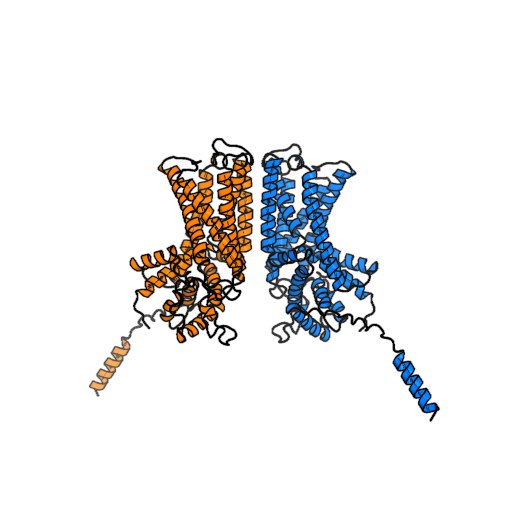 204 ALA A CA 1
ATOM 1559 C C . ALA A 1 204 ? -13.562 -35.312 -1.856 1 69.56 204 ALA A C 1
ATOM 1561 O O . ALA A 1 204 ? -13.977 -35.719 -2.945 1 69.56 204 ALA A O 1
ATOM 1562 N N . GLY A 1 205 ? -13.461 -36.25 -0.92 1 82.12 205 GLY A N 1
ATOM 1563 C CA . GLY A 1 205 ? -13.367 -37.688 -1.162 1 82.12 205 GLY A CA 1
ATOM 1564 C C . GLY A 1 205 ? -12.039 -38.094 -1.767 1 82.12 205 GLY A C 1
ATOM 1565 O O . GLY A 1 205 ? -11.07 -37.344 -1.728 1 82.12 205 GLY A O 1
ATOM 1566 N N . THR A 1 206 ? -12.008 -39.375 -2.307 1 88.12 206 THR A N 1
ATOM 1567 C CA . THR A 1 206 ? -10.773 -39.938 -2.848 1 88.12 206 THR A CA 1
ATOM 1568 C C . THR A 1 206 ? -10.656 -39.656 -4.34 1 88.12 206 THR A C 1
ATOM 1570 O O . THR A 1 206 ? -11.625 -39.812 -5.09 1 88.12 206 THR A O 1
ATOM 1573 N N . ALA A 1 207 ? -9.531 -39.25 -4.684 1 90.56 207 ALA A N 1
ATOM 1574 C CA . ALA A 1 207 ? -9.281 -38.875 -6.074 1 90.56 207 ALA A CA 1
ATOM 1575 C C . ALA A 1 207 ? -8.867 -40.094 -6.898 1 90.56 207 ALA A C 1
ATOM 1577 O O . ALA A 1 207 ? -7.844 -40.719 -6.613 1 90.56 207 ALA A O 1
ATOM 1578 N N . SER A 1 208 ? -9.656 -40.469 -7.898 1 94.44 208 SER A N 1
ATOM 1579 C CA . SER A 1 208 ? -9.281 -41.5 -8.875 1 94.44 208 SER A CA 1
ATOM 1580 C C . SER A 1 208 ? -8.367 -40.906 -9.953 1 94.44 208 SER A C 1
ATOM 1582 O O . SER A 1 208 ? -8.258 -39.688 -10.086 1 94.44 208 SER A O 1
ATOM 1584 N N . ALA A 1 209 ? -7.703 -41.781 -10.711 1 96.62 209 ALA A N 1
ATOM 1585 C CA . ALA A 1 209 ? -6.809 -41.344 -11.781 1 96.62 209 ALA A CA 1
ATOM 1586 C C . ALA A 1 209 ? -7.562 -40.531 -12.844 1 96.62 209 ALA A C 1
ATOM 1588 O O . ALA A 1 209 ? -7.098 -39.5 -13.289 1 96.62 209 ALA A O 1
ATOM 1589 N N . PRO A 1 210 ? -8.734 -41 -13.211 1 96.62 210 PRO A N 1
ATOM 1590 C CA . PRO A 1 210 ? -9.469 -40.219 -14.195 1 96.62 210 PRO A CA 1
ATOM 1591 C C . PRO A 1 210 ? -9.867 -38.844 -13.664 1 96.62 210 PRO A C 1
ATOM 1593 O O . PRO A 1 210 ? -9.891 -37.875 -14.422 1 96.62 210 PRO A O 1
ATOM 1596 N N . ALA A 1 211 ? -10.266 -38.719 -12.43 1 96.56 211 ALA A N 1
ATOM 1597 C CA . ALA A 1 211 ? -10.617 -37.438 -11.836 1 96.56 211 ALA A CA 1
ATOM 1598 C C . ALA A 1 211 ? -9.43 -36.5 -11.844 1 96.56 211 ALA A C 1
ATOM 1600 O O . ALA A 1 211 ? -9.578 -35.312 -12.18 1 96.56 211 ALA A O 1
ATOM 1601 N N . VAL A 1 212 ? -8.281 -37 -11.508 1 97.38 212 VAL A N 1
ATOM 1602 C CA . VAL A 1 212 ? -7.062 -36.219 -11.5 1 97.38 212 VAL A CA 1
ATOM 1603 C C . VAL A 1 212 ? -6.73 -35.75 -12.922 1 97.38 212 VAL A C 1
ATOM 1605 O O . VAL A 1 212 ? -6.367 -34.594 -13.133 1 97.38 212 VAL A O 1
ATOM 1608 N N . ALA A 1 213 ? -6.863 -36.656 -13.852 1 98.06 213 ALA A N 1
ATOM 1609 C CA . ALA A 1 213 ? -6.574 -36.344 -15.25 1 98.06 213 ALA A CA 1
ATOM 1610 C C . ALA A 1 213 ? -7.504 -35.25 -15.766 1 98.06 213 ALA A C 1
ATOM 1612 O O . ALA A 1 213 ? -7.07 -34.344 -16.484 1 98.06 213 ALA A O 1
ATOM 1613 N N . GLU A 1 214 ? -8.727 -35.344 -15.43 1 97.25 214 GLU A N 1
ATOM 1614 C CA . GLU A 1 214 ? -9.688 -34.344 -15.883 1 97.25 214 GLU A CA 1
ATOM 1615 C C . GLU A 1 214 ? -9.391 -33 -15.266 1 97.25 214 GLU A C 1
ATOM 1617 O O . GLU A 1 214 ? -9.422 -31.969 -15.969 1 97.25 214 GLU A O 1
ATOM 1622 N N . ALA A 1 215 ? -9.203 -33 -13.969 1 97.19 215 ALA A N 1
ATOM 1623 C CA . ALA A 1 215 ? -8.883 -31.75 -13.289 1 97.19 215 ALA A CA 1
ATOM 1624 C C . ALA A 1 215 ? -7.633 -31.109 -13.891 1 97.19 215 ALA A C 1
ATOM 1626 O O . ALA A 1 215 ? -7.609 -29.906 -14.141 1 97.19 215 ALA A O 1
ATOM 1627 N N . ALA A 1 216 ? -6.586 -31.891 -14.172 1 97.81 216 ALA A N 1
ATOM 1628 C CA . ALA A 1 216 ? -5.352 -31.406 -14.766 1 97.81 216 ALA A CA 1
ATOM 1629 C C . ALA A 1 216 ? -5.609 -30.812 -16.156 1 97.81 216 ALA A C 1
ATOM 1631 O O . ALA A 1 216 ? -5.082 -29.75 -16.484 1 97.81 216 ALA A O 1
ATOM 1632 N N . ARG A 1 217 ? -6.395 -31.5 -16.891 1 97.38 217 ARG A N 1
ATOM 1633 C CA . ARG A 1 217 ? -6.734 -31.016 -18.234 1 97.38 217 ARG A CA 1
ATOM 1634 C C . ARG A 1 217 ? -7.461 -29.672 -18.156 1 97.38 217 ARG A C 1
ATOM 1636 O O . ARG A 1 217 ? -7.156 -28.75 -18.906 1 97.38 217 ARG A O 1
ATOM 1643 N N . ASN A 1 218 ? -8.398 -29.578 -17.266 1 96.5 218 ASN A N 1
ATOM 1644 C CA . ASN A 1 218 ? -9.164 -28.359 -17.125 1 96.5 218 ASN A CA 1
ATOM 1645 C C . ASN A 1 218 ? -8.289 -27.188 -16.672 1 96.5 218 ASN A C 1
ATOM 1647 O O . ASN A 1 218 ? -8.461 -26.062 -17.125 1 96.5 218 ASN A O 1
ATOM 1651 N N . VAL A 1 219 ? -7.312 -27.438 -15.766 1 97.06 219 VAL A N 1
ATOM 1652 C CA . VAL A 1 219 ? -6.391 -26.406 -15.281 1 97.06 219 VAL A CA 1
ATOM 1653 C C . VAL A 1 219 ? -5.477 -25.953 -16.422 1 97.06 219 VAL A C 1
ATOM 1655 O O . VAL A 1 219 ? -5.355 -24.766 -16.688 1 97.06 219 VAL A O 1
ATOM 1658 N N . LEU A 1 220 ? -4.898 -26.922 -17.156 1 97.19 220 LEU A N 1
ATOM 1659 C CA . LEU A 1 220 ? -3.902 -26.625 -18.172 1 97.19 220 LEU A CA 1
ATOM 1660 C C . LEU A 1 220 ? -4.551 -25.969 -19.391 1 97.19 220 LEU A C 1
ATOM 1662 O O . LEU A 1 220 ? -3.939 -25.125 -20.047 1 97.19 220 LEU A O 1
ATOM 1666 N N . ALA A 1 221 ? -5.777 -26.344 -19.625 1 96.62 221 ALA A N 1
ATOM 1667 C CA . ALA A 1 221 ? -6.477 -25.812 -20.797 1 96.62 221 ALA A CA 1
ATOM 1668 C C . ALA A 1 221 ? -7.234 -24.531 -20.438 1 96.62 221 ALA A C 1
ATOM 1670 O O . ALA A 1 221 ? -7.762 -23.859 -21.312 1 96.62 221 ALA A O 1
ATOM 1671 N N . LEU A 1 222 ? -7.316 -24.234 -19.172 1 96.12 222 LEU A N 1
ATOM 1672 C CA . LEU A 1 222 ? -8.133 -23.125 -18.719 1 96.12 222 LEU A CA 1
ATOM 1673 C C . LEU A 1 222 ? -9.547 -23.219 -19.281 1 96.12 222 LEU A C 1
ATOM 1675 O O . LEU A 1 222 ? -10.07 -22.234 -19.844 1 96.12 222 LEU A O 1
ATOM 1679 N N . THR A 1 223 ? -10.078 -24.359 -19.125 1 94.75 223 THR A N 1
ATOM 1680 C CA . THR A 1 223 ? -11.328 -24.766 -19.75 1 94.75 223 THR A CA 1
ATOM 1681 C C . THR A 1 223 ? -12.453 -23.797 -19.391 1 94.75 223 THR A C 1
ATOM 1683 O O . THR A 1 223 ? -13.242 -23.406 -20.25 1 94.75 223 THR A O 1
ATOM 1686 N N . TYR A 1 224 ? -12.531 -23.344 -18.234 1 93.81 224 TYR A N 1
ATOM 1687 C CA . TYR A 1 224 ? -13.711 -22.625 -17.75 1 93.81 224 TYR A CA 1
ATOM 1688 C C . TYR A 1 224 ? -13.547 -21.125 -17.906 1 93.81 224 TYR A C 1
ATOM 1690 O O . TYR A 1 224 ? -14.375 -20.344 -17.438 1 93.81 224 TYR A O 1
ATOM 1698 N N . LEU A 1 225 ? -12.492 -20.703 -18.578 1 93.5 225 LEU A N 1
ATOM 1699 C CA . LEU A 1 225 ? -12.375 -19.312 -19 1 93.5 225 LEU A CA 1
ATOM 1700 C C . LEU A 1 225 ? -12.914 -19.109 -20.406 1 93.5 225 LEU A C 1
ATOM 1702 O O . LEU A 1 225 ? -12.742 -18.047 -21.016 1 93.5 225 LEU A O 1
ATOM 1706 N N . ASP A 1 226 ? -13.562 -20.141 -20.906 1 88.81 226 ASP A N 1
ATOM 1707 C CA . ASP A 1 226 ? -14.188 -20.016 -22.219 1 88.81 226 ASP A CA 1
ATOM 1708 C C . ASP A 1 226 ? -15.68 -19.719 -22.094 1 88.81 226 ASP A C 1
ATOM 1710 O O . ASP A 1 226 ? -16.422 -19.75 -23.078 1 88.81 226 ASP A O 1
ATOM 1714 N N . GLY A 1 227 ? -16.188 -19.484 -20.906 1 78 227 GLY A N 1
ATOM 1715 C CA . GLY A 1 227 ? -17.578 -19.109 -20.656 1 78 227 GLY A CA 1
ATOM 1716 C C . GLY A 1 227 ? -18.531 -20.281 -20.719 1 78 227 GLY A C 1
ATOM 1717 O O . GLY A 1 227 ? -19.75 -20.094 -20.75 1 78 227 GLY A O 1
ATOM 1718 N N . GLY A 1 228 ? -18.062 -21.594 -20.688 1 73.12 228 GLY A N 1
ATOM 1719 C CA . GLY A 1 228 ? -18.906 -22.781 -20.719 1 73.12 228 GLY A CA 1
ATOM 1720 C C . GLY A 1 228 ? -19.328 -23.172 -22.125 1 73.12 228 GLY A C 1
ATOM 1721 O O . GLY A 1 228 ? -19.625 -24.344 -22.391 1 73.12 228 GLY A O 1
ATOM 1722 N N . HIS A 1 229 ? -19.453 -22.156 -22.984 1 80.25 229 HIS A N 1
ATOM 1723 C CA . HIS A 1 229 ? -19.953 -22.422 -24.328 1 80.25 229 HIS A CA 1
ATOM 1724 C C . HIS A 1 229 ? -18.891 -22.141 -25.375 1 80.25 229 HIS A C 1
ATOM 1726 O O . HIS A 1 229 ? -19.172 -22.125 -26.578 1 80.25 229 HIS A O 1
ATOM 1732 N N . GLY A 1 230 ? -17.734 -21.812 -24.922 1 85.94 230 GLY A N 1
ATOM 1733 C CA . GLY A 1 230 ? -16.609 -21.703 -25.828 1 85.94 230 GLY A CA 1
ATOM 1734 C C . GLY A 1 230 ? -16.406 -20.297 -26.359 1 85.94 230 GLY A C 1
ATOM 1735 O O . GLY A 1 230 ? -15.414 -20.016 -27.031 1 85.94 230 GLY A O 1
ATOM 1736 N N . ASP A 1 231 ? -17.328 -19.312 -26.031 1 89 231 ASP A N 1
ATOM 1737 C CA . ASP A 1 231 ? -17.266 -17.969 -26.609 1 89 231 ASP A CA 1
ATOM 1738 C C . ASP A 1 231 ? -16.484 -17.031 -25.688 1 89 231 ASP A C 1
ATOM 1740 O O . ASP A 1 231 ? -16.219 -15.883 -26.062 1 89 231 ASP A O 1
ATOM 1744 N N . GLY A 1 232 ? -16.141 -17.5 -24.594 1 91.62 232 GLY A N 1
ATOM 1745 C CA . GLY A 1 232 ? -15.305 -16.688 -23.734 1 91.62 232 GLY A CA 1
ATOM 1746 C C . GLY A 1 232 ? -16.078 -16.031 -22.609 1 91.62 232 GLY A C 1
ATOM 1747 O O . GLY A 1 232 ? -17.219 -16.406 -22.312 1 91.62 232 GLY A O 1
ATOM 1748 N N . CYS A 1 233 ? -15.469 -15.125 -21.906 1 91.94 233 CYS A N 1
ATOM 1749 C CA . CYS A 1 233 ? -15.992 -14.453 -20.719 1 91.94 233 CYS A CA 1
ATOM 1750 C C . CYS A 1 233 ? -16.531 -13.07 -21.062 1 91.94 233 CYS A C 1
ATOM 1752 O O . CYS A 1 233 ? -16.203 -12.523 -22.125 1 91.94 233 CYS A O 1
ATOM 1754 N N . ASN A 1 234 ? -17.375 -12.555 -20.234 1 92.62 234 ASN A N 1
ATOM 1755 C CA . ASN A 1 234 ? -17.766 -11.148 -20.281 1 92.62 234 ASN A CA 1
ATOM 1756 C C . ASN A 1 234 ? -16.797 -10.273 -19.5 1 92.62 234 ASN A C 1
ATOM 1758 O O . ASN A 1 234 ? -16.406 -10.609 -18.375 1 92.62 234 ASN A O 1
ATOM 1762 N N . GLU A 1 235 ? -16.375 -9.172 -20.141 1 92.94 235 GLU A N 1
ATOM 1763 C CA . GLU A 1 235 ? -15.367 -8.328 -19.516 1 92.94 235 GLU A CA 1
ATOM 1764 C C . GLU A 1 235 ? -15.938 -6.949 -19.172 1 92.94 235 GLU A C 1
ATOM 1766 O O . GLU A 1 235 ? -16.625 -6.785 -18.156 1 92.94 235 GLU A O 1
ATOM 1771 N N . ALA A 1 236 ? -15.93 -5.977 -20.125 1 92.19 236 ALA A N 1
ATOM 1772 C CA . ALA A 1 236 ? -16.422 -4.625 -19.875 1 92.19 236 ALA A CA 1
ATOM 1773 C C . ALA A 1 236 ? -17.922 -4.527 -20.156 1 92.19 236 ALA A C 1
ATOM 1775 O O . ALA A 1 236 ? -18.594 -3.605 -19.688 1 92.19 236 ALA A O 1
ATOM 1776 N N . SER A 1 237 ? -18.422 -5.477 -21 1 91.75 237 SER A N 1
ATOM 1777 C CA . SER A 1 237 ? -19.812 -5.504 -21.422 1 91.75 237 SER A CA 1
ATOM 1778 C C . SER A 1 237 ? -20.344 -6.93 -21.469 1 91.75 237 SER A C 1
ATOM 1780 O O . SER A 1 237 ? -19.719 -7.852 -20.938 1 91.75 237 SER A O 1
ATOM 1782 N N . ASP A 1 238 ? -21.531 -7.105 -22.062 1 91.44 238 ASP A N 1
ATOM 1783 C CA . ASP A 1 238 ? -22.156 -8.422 -22.156 1 91.44 238 ASP A CA 1
ATOM 1784 C C . ASP A 1 238 ? -21.656 -9.18 -23.391 1 91.44 238 ASP A C 1
ATOM 1786 O O . ASP A 1 238 ? -22.094 -10.297 -23.656 1 91.44 238 ASP A O 1
ATOM 1790 N N . ARG A 1 239 ? -20.688 -8.578 -23.969 1 92.5 239 ARG A N 1
ATOM 1791 C CA . ARG A 1 239 ? -20.109 -9.258 -25.125 1 92.5 239 ARG A CA 1
ATOM 1792 C C . ARG A 1 239 ? -19.125 -10.328 -24.688 1 92.5 239 ARG A C 1
ATOM 1794 O O . ARG A 1 239 ? -18.359 -10.125 -23.75 1 92.5 239 ARG A O 1
ATOM 1801 N N . PHE A 1 240 ? -19.188 -11.453 -25.422 1 92.94 240 PHE A N 1
ATOM 1802 C CA . PHE A 1 240 ? -18.281 -12.555 -25.141 1 92.94 240 PHE A CA 1
ATOM 1803 C C . PHE A 1 240 ? -16.953 -12.359 -25.875 1 92.94 240 PHE A C 1
ATOM 1805 O O . PHE A 1 240 ? -16.938 -11.906 -27.016 1 92.94 240 PHE A O 1
ATOM 1812 N N . THR A 1 241 ? -15.891 -12.648 -25.156 1 95.31 241 THR A N 1
ATOM 1813 C CA . THR A 1 241 ? -14.57 -12.586 -25.75 1 95.31 241 THR A CA 1
ATOM 1814 C C . THR A 1 241 ? -13.641 -13.617 -25.125 1 95.31 241 THR A C 1
ATOM 1816 O O . THR A 1 241 ? -13.742 -13.906 -23.922 1 95.31 241 THR A O 1
ATOM 1819 N N . LEU A 1 242 ? -12.719 -14.164 -25.891 1 96.56 242 LEU A N 1
ATOM 1820 C CA . LEU A 1 242 ? -11.758 -15.141 -25.406 1 96.56 242 LEU A CA 1
ATOM 1821 C C . LEU A 1 242 ? -10.484 -14.453 -24.906 1 96.56 242 LEU A C 1
ATOM 1823 O O . LEU A 1 242 ? -9.5 -15.117 -24.594 1 96.56 242 LEU A O 1
ATOM 1827 N N . ALA A 1 243 ? -10.5 -13.188 -24.797 1 96.94 243 ALA A N 1
ATOM 1828 C CA . ALA A 1 243 ? -9.312 -12.406 -24.484 1 96.94 243 ALA A CA 1
ATOM 1829 C C . ALA A 1 243 ? -8.719 -12.836 -23.141 1 96.94 243 ALA A C 1
ATOM 1831 O O . ALA A 1 243 ? -7.512 -13.039 -23.016 1 96.94 243 ALA A O 1
ATOM 1832 N N . ARG A 1 244 ? -9.508 -12.992 -22.188 1 96.88 244 ARG A N 1
ATOM 1833 C CA . ARG A 1 244 ? -9.023 -13.383 -20.875 1 96.88 244 ARG A CA 1
ATOM 1834 C C . ARG A 1 244 ? -8.336 -14.742 -20.922 1 96.88 244 ARG A C 1
ATOM 1836 O O . ARG A 1 244 ? -7.27 -14.922 -20.328 1 96.88 244 ARG A O 1
ATOM 1843 N N . ARG A 1 245 ? -8.938 -15.648 -21.562 1 97.06 245 ARG A N 1
ATOM 1844 C CA . ARG A 1 245 ? -8.359 -16.984 -21.703 1 97.06 245 ARG A CA 1
ATOM 1845 C C . ARG A 1 245 ? -7.008 -16.922 -22.391 1 97.06 245 ARG A C 1
ATOM 1847 O O . ARG A 1 245 ? -6.043 -17.547 -21.953 1 97.06 245 ARG A O 1
ATOM 1854 N N . ARG A 1 246 ? -6.941 -16.203 -23.406 1 97.88 246 ARG A N 1
ATOM 1855 C CA . ARG A 1 246 ? -5.715 -16.094 -24.203 1 97.88 246 ARG A CA 1
ATOM 1856 C C . ARG A 1 246 ? -4.602 -15.445 -23.375 1 97.88 246 ARG A C 1
ATOM 1858 O O . ARG A 1 246 ? -3.49 -15.977 -23.297 1 97.88 246 ARG A O 1
ATOM 1865 N N . PHE A 1 247 ? -4.922 -14.344 -22.781 1 98.44 247 PHE A N 1
ATOM 1866 C CA . PHE A 1 247 ? -3.908 -13.656 -22 1 98.44 247 PHE A CA 1
ATOM 1867 C C . PHE A 1 247 ? -3.51 -14.484 -20.781 1 98.44 247 PHE A C 1
ATOM 1869 O O . PHE A 1 247 ? -2.355 -14.453 -20.359 1 98.44 247 PHE A O 1
ATOM 1876 N N . HIS A 1 248 ? -4.418 -15.25 -20.266 1 98.25 248 HIS A N 1
ATOM 1877 C CA . HIS A 1 248 ? -4.094 -16.125 -19.141 1 98.25 248 HIS A CA 1
ATOM 1878 C C . HIS A 1 248 ? -3.191 -17.266 -19.562 1 98.25 248 HIS A C 1
ATOM 1880 O O . HIS A 1 248 ? -2.324 -17.703 -18.812 1 98.25 248 HIS A O 1
ATOM 1886 N N . HIS A 1 249 ? -3.412 -17.75 -20.781 1 98.31 249 HIS A N 1
ATOM 1887 C CA . HIS A 1 249 ? -2.506 -18.766 -21.328 1 98.31 249 HIS A CA 1
ATOM 1888 C C . HIS A 1 249 ? -1.085 -18.219 -21.438 1 98.31 249 HIS A C 1
ATOM 1890 O O . HIS A 1 249 ? -0.126 -18.906 -21.062 1 98.31 249 HIS A O 1
ATOM 1896 N N . PHE A 1 250 ? -0.992 -17.016 -21.922 1 98.56 250 PHE A N 1
ATOM 1897 C CA . PHE A 1 250 ? 0.326 -16.406 -22 1 98.56 250 PHE A CA 1
ATOM 1898 C C . PHE A 1 250 ? 0.95 -16.297 -20.609 1 98.56 250 PHE A C 1
ATOM 1900 O O . PHE A 1 250 ? 2.143 -16.547 -20.453 1 98.56 250 PHE A O 1
ATOM 1907 N N . THR A 1 251 ? 0.163 -15.938 -19.656 1 98.56 251 THR A N 1
ATOM 1908 C CA . THR A 1 251 ? 0.648 -15.758 -18.297 1 98.56 251 THR A CA 1
ATOM 1909 C C . THR A 1 251 ? 1.047 -17.094 -17.672 1 98.56 251 THR A C 1
ATOM 1911 O O . THR A 1 251 ? 2.154 -17.234 -17.156 1 98.56 251 THR A O 1
ATOM 1914 N N . PHE A 1 252 ? 0.181 -18.078 -17.797 1 98.12 252 PHE A N 1
ATOM 1915 C CA . PHE A 1 252 ? 0.4 -19.375 -17.188 1 98.12 252 PHE A CA 1
ATOM 1916 C C . PHE A 1 252 ? 1.611 -20.078 -17.797 1 98.12 252 PHE A C 1
ATOM 1918 O O . PHE A 1 252 ? 2.531 -20.484 -17.078 1 98.12 252 PHE A O 1
ATOM 1925 N N . TYR A 1 253 ? 1.621 -20.156 -19.016 1 98.19 253 TYR A N 1
ATOM 1926 C CA . TYR A 1 253 ? 2.703 -20.891 -19.672 1 98.19 253 TYR A CA 1
ATOM 1927 C C . TYR A 1 253 ? 3.979 -20.047 -19.703 1 98.19 253 TYR A C 1
ATOM 1929 O O . TYR A 1 253 ? 5.086 -20.594 -19.734 1 98.19 253 TYR A O 1
ATOM 1937 N N . GLY A 1 254 ? 3.793 -18.719 -19.766 1 98.44 254 GLY A N 1
ATOM 1938 C CA . GLY A 1 254 ? 4.977 -17.906 -19.562 1 98.44 254 GLY A CA 1
ATOM 1939 C C . GLY A 1 254 ? 5.664 -18.172 -18.234 1 98.44 254 GLY A C 1
ATOM 1940 O O . GLY A 1 254 ? 6.887 -18.328 -18.172 1 98.44 254 GLY A O 1
ATOM 1941 N N . PHE A 1 255 ? 4.895 -18.234 -17.219 1 97.88 255 PHE A N 1
ATOM 1942 C CA . PHE A 1 255 ? 5.41 -18.516 -15.891 1 97.88 255 PHE A CA 1
ATOM 1943 C C . PHE A 1 255 ? 6.047 -19.906 -15.844 1 97.88 255 PHE A C 1
ATOM 1945 O O . PHE A 1 255 ? 7.148 -20.078 -15.312 1 97.88 255 PHE A O 1
ATOM 1952 N N . MET A 1 256 ? 5.375 -20.875 -16.469 1 97.69 256 MET A N 1
ATOM 1953 C CA . MET A 1 256 ? 5.867 -22.25 -16.469 1 97.69 256 MET A CA 1
ATOM 1954 C C . MET A 1 256 ? 7.172 -22.359 -17.234 1 97.69 256 MET A C 1
ATOM 1956 O O . MET A 1 256 ? 8.07 -23.109 -16.859 1 97.69 256 MET A O 1
ATOM 1960 N N . LEU A 1 257 ? 7.242 -21.656 -18.312 1 98.31 257 LEU A N 1
ATOM 1961 C CA . LEU A 1 257 ? 8.461 -21.672 -19.109 1 98.31 257 LEU A CA 1
ATOM 1962 C C . LEU A 1 257 ? 9.625 -21.047 -18.344 1 98.31 257 LEU A C 1
ATOM 1964 O O . LEU A 1 257 ? 10.75 -21.531 -18.406 1 98.31 257 LEU A O 1
ATOM 1968 N N . CYS A 1 258 ? 9.383 -19.969 -17.672 1 97.62 258 CYS A N 1
ATOM 1969 C CA . CYS A 1 258 ? 10.422 -19.359 -16.859 1 97.62 258 CYS A CA 1
ATOM 1970 C C . CYS A 1 258 ? 10.852 -20.312 -15.734 1 97.62 258 CYS A C 1
ATOM 1972 O O . CYS A 1 258 ? 12.039 -20.391 -15.414 1 97.62 258 CYS A O 1
ATOM 1974 N N . PHE A 1 259 ? 9.922 -20.984 -15.18 1 96 259 PHE A N 1
ATOM 1975 C CA . PHE A 1 259 ? 10.242 -21.969 -14.156 1 96 259 PHE A CA 1
ATOM 1976 C C . PHE A 1 259 ? 11.078 -23.109 -14.734 1 96 259 PHE A C 1
ATOM 1978 O O . PHE A 1 259 ? 12.047 -23.547 -14.117 1 96 259 PHE A O 1
ATOM 1985 N N . ALA A 1 260 ? 10.648 -23.531 -15.875 1 97.44 260 ALA A N 1
ATOM 1986 C CA . ALA A 1 260 ? 11.414 -24.578 -16.562 1 97.44 260 ALA A CA 1
ATOM 1987 C C . ALA A 1 260 ? 12.836 -24.125 -16.859 1 97.44 260 ALA A C 1
ATOM 1989 O O . ALA A 1 260 ? 13.781 -24.906 -16.781 1 97.44 260 ALA A O 1
ATOM 1990 N N . SER A 1 261 ? 12.938 -22.891 -17.234 1 97.31 261 SER A N 1
ATOM 1991 C CA . SER A 1 261 ? 14.25 -22.312 -17.484 1 97.31 261 SER A CA 1
ATOM 1992 C C . SER A 1 261 ? 15.156 -22.453 -16.266 1 97.31 261 SER A C 1
ATOM 1994 O O . SER A 1 261 ? 16.266 -22.984 -16.359 1 97.31 261 SER A O 1
ATOM 1996 N N . THR A 1 262 ? 14.695 -22.047 -15.117 1 94.06 262 THR A N 1
ATOM 1997 C CA . THR A 1 262 ? 15.461 -22.109 -13.883 1 94.06 262 THR A CA 1
ATOM 1998 C C . THR A 1 262 ? 15.75 -23.562 -13.5 1 94.06 262 THR A C 1
ATOM 2000 O O . THR A 1 262 ? 16.859 -23.875 -13.062 1 94.06 262 THR A O 1
ATOM 2003 N N . ALA A 1 263 ? 14.812 -24.469 -13.75 1 95 263 ALA A N 1
ATOM 2004 C CA . ALA A 1 263 ? 14.984 -25.875 -13.43 1 95 263 ALA A CA 1
ATOM 2005 C C . ALA A 1 263 ? 16.062 -26.5 -14.305 1 95 263 ALA A C 1
ATOM 2007 O O . ALA A 1 263 ? 16.922 -27.234 -13.805 1 95 263 ALA A O 1
ATOM 2008 N N . VAL A 1 264 ? 16 -26.203 -15.555 1 96.5 264 VAL A N 1
ATOM 2009 C CA . VAL A 1 264 ? 16.984 -26.75 -16.484 1 96.5 264 VAL A CA 1
ATOM 2010 C C . VAL A 1 264 ? 18.359 -26.203 -16.156 1 96.5 264 VAL A C 1
ATOM 2012 O O . VAL A 1 264 ? 19.359 -26.938 -16.156 1 96.5 264 VAL A O 1
ATOM 2015 N N . ALA A 1 265 ? 18.453 -24.938 -15.883 1 94.56 265 ALA A N 1
ATOM 2016 C CA . ALA A 1 265 ? 19.719 -24.328 -15.508 1 94.56 265 ALA A CA 1
ATOM 2017 C C . ALA A 1 265 ? 20.297 -24.984 -14.242 1 94.56 265 ALA A C 1
ATOM 2019 O O . ALA A 1 265 ? 21.5 -25.203 -14.141 1 94.56 265 ALA A O 1
ATOM 2020 N N . THR A 1 266 ? 19.438 -25.25 -13.328 1 91.94 266 THR A N 1
ATOM 2021 C CA . THR A 1 266 ? 19.844 -25.938 -12.109 1 91.94 266 THR A CA 1
ATOM 2022 C C . THR A 1 266 ? 20.406 -27.328 -12.422 1 91.94 266 THR A C 1
ATOM 2024 O O . THR A 1 266 ? 21.422 -27.734 -11.867 1 91.94 266 THR A O 1
ATOM 2027 N N . GLY A 1 267 ? 19.703 -28 -13.281 1 93.62 267 GLY A N 1
ATOM 2028 C CA . GLY A 1 267 ? 20.203 -29.281 -13.727 1 93.62 267 GLY A CA 1
ATOM 2029 C C . GLY A 1 267 ? 21.547 -29.203 -14.422 1 93.62 267 GLY A C 1
ATOM 2030 O O . GLY A 1 267 ? 22.453 -30 -14.148 1 93.62 267 GLY A O 1
ATOM 2031 N N . TYR A 1 268 ? 21.672 -28.188 -15.305 1 93.94 268 TYR A N 1
ATOM 2032 C CA . TYR A 1 268 ? 22.953 -27.969 -15.969 1 93.94 268 TYR A CA 1
ATOM 2033 C C . TYR A 1 268 ? 24.062 -27.766 -14.953 1 93.94 268 TYR A C 1
ATOM 2035 O O . TYR A 1 268 ? 25.156 -28.328 -15.102 1 93.94 268 TYR A O 1
ATOM 2043 N N . HIS A 1 269 ? 23.812 -27.094 -13.969 1 90.12 269 HIS A N 1
ATOM 2044 C CA . HIS A 1 269 ? 24.797 -26.734 -12.961 1 90.12 269 HIS A CA 1
ATOM 2045 C C . HIS A 1 269 ? 25.172 -27.938 -12.102 1 90.12 269 HIS A C 1
ATOM 2047 O O . HIS A 1 269 ? 26.344 -28.281 -11.984 1 90.12 269 HIS A O 1
ATOM 2053 N N . TYR A 1 270 ? 24.172 -28.656 -11.617 1 90.62 270 TYR A N 1
ATOM 2054 C CA . TYR A 1 270 ? 24.438 -29.656 -10.578 1 90.62 270 TYR A CA 1
ATOM 2055 C C . TYR A 1 270 ? 24.625 -31.031 -11.188 1 90.62 270 TYR A C 1
ATOM 2057 O O . TYR A 1 270 ? 25.391 -31.844 -10.672 1 90.62 270 TYR A O 1
ATOM 2065 N N . LEU A 1 271 ? 23.969 -31.312 -12.234 1 94.25 271 LEU A N 1
ATOM 2066 C CA . LEU A 1 271 ? 24.016 -32.656 -12.812 1 94.25 271 LEU A CA 1
ATOM 2067 C C . LEU A 1 271 ? 25.078 -32.75 -13.891 1 94.25 271 LEU A C 1
ATOM 2069 O O . LEU A 1 271 ? 25.719 -33.781 -14.062 1 94.25 271 LEU A O 1
ATOM 2073 N N . LEU A 1 272 ? 25.297 -31.672 -14.617 1 94.25 272 LEU A N 1
ATOM 2074 C CA . LEU A 1 272 ? 26.203 -31.719 -15.766 1 94.25 272 LEU A CA 1
ATOM 2075 C C . LEU A 1 272 ? 27.453 -30.891 -15.516 1 94.25 272 LEU A C 1
ATOM 2077 O O . LEU A 1 272 ? 28.406 -30.953 -16.297 1 94.25 272 LEU A O 1
ATOM 2081 N N . GLY A 1 273 ? 27.375 -29.969 -14.547 1 90.88 273 GLY A N 1
ATOM 2082 C CA . GLY A 1 273 ? 28.516 -29.125 -14.25 1 90.88 273 GLY A CA 1
ATOM 2083 C C . GLY A 1 273 ? 28.672 -27.969 -15.219 1 90.88 273 GLY A C 1
ATOM 2084 O O . GLY A 1 273 ? 29.766 -27.422 -15.367 1 90.88 273 GLY A O 1
ATOM 2085 N N . TRP A 1 274 ? 27.656 -27.719 -16.047 1 90.62 274 TRP A N 1
ATOM 2086 C CA . TRP A 1 274 ? 27.641 -26.578 -16.938 1 90.62 274 TRP A CA 1
ATOM 2087 C C . TRP A 1 274 ? 27.188 -25.312 -16.203 1 90.62 274 TRP A C 1
ATOM 2089 O O . TRP A 1 274 ? 26 -25.172 -15.898 1 90.62 274 TRP A O 1
ATOM 2099 N N . HIS A 1 275 ? 28.109 -24.422 -16.047 1 86.44 275 HIS A N 1
ATOM 2100 C CA . HIS A 1 275 ? 27.812 -23.25 -15.242 1 86.44 275 HIS A CA 1
ATOM 2101 C C . HIS A 1 275 ? 27.453 -22.062 -16.125 1 86.44 275 HIS A C 1
ATOM 2103 O O . HIS A 1 275 ? 27.938 -21.938 -17.25 1 86.44 275 HIS A O 1
ATOM 2109 N N . ALA A 1 276 ? 26.656 -21.203 -15.617 1 84.31 276 ALA A N 1
ATOM 2110 C CA . ALA A 1 276 ? 26.312 -19.953 -16.297 1 84.31 276 ALA A CA 1
ATOM 2111 C C . ALA A 1 276 ? 27.516 -19.016 -16.375 1 84.31 276 ALA A C 1
ATOM 2113 O O . ALA A 1 276 ? 28.453 -19.141 -15.602 1 84.31 276 ALA A O 1
ATOM 2114 N N . PRO A 1 277 ? 27.422 -18.156 -17.297 1 87.69 277 PRO A N 1
ATOM 2115 C CA . PRO A 1 277 ? 26.328 -17.781 -18.203 1 87.69 277 PRO A CA 1
ATOM 2116 C C . PRO A 1 277 ? 26.203 -18.719 -19.391 1 87.69 277 PRO A C 1
ATOM 2118 O O . PRO A 1 277 ? 27.219 -19.203 -19.922 1 87.69 277 PRO A O 1
ATOM 2121 N N . TYR A 1 278 ? 24.984 -18.844 -19.844 1 91.44 278 TYR A N 1
ATOM 2122 C CA . TYR A 1 278 ? 24.688 -19.719 -20.969 1 91.44 278 TYR A CA 1
ATOM 2123 C C . TYR A 1 278 ? 24.516 -18.906 -22.25 1 91.44 278 TYR A C 1
ATOM 2125 O O . TYR A 1 278 ? 24.016 -17.781 -22.219 1 91.44 278 TYR A O 1
ATOM 2133 N N . PRO A 1 279 ? 24.953 -19.516 -23.391 1 91.81 279 PRO A N 1
ATOM 2134 C CA . PRO A 1 279 ? 24.719 -18.812 -24.656 1 91.81 279 PRO A CA 1
ATOM 2135 C C . PRO A 1 279 ? 23.234 -18.625 -24.953 1 91.81 279 PRO A C 1
ATOM 2137 O O . PRO A 1 279 ? 22.391 -19.328 -24.391 1 91.81 279 PRO A O 1
ATOM 2140 N N . VAL A 1 280 ? 22.922 -17.688 -25.844 1 91.94 280 VAL A N 1
ATOM 2141 C CA . VAL A 1 280 ? 21.547 -17.297 -26.156 1 91.94 280 VAL A CA 1
ATOM 2142 C C . VAL A 1 280 ? 20.797 -18.484 -26.766 1 91.94 280 VAL A C 1
ATOM 2144 O O . VAL A 1 280 ? 19.578 -18.594 -26.625 1 91.94 280 VAL A O 1
ATOM 2147 N N . THR A 1 281 ? 21.531 -19.422 -27.328 1 95 281 THR A N 1
ATOM 2148 C CA . THR A 1 281 ? 20.906 -20.562 -28.016 1 95 281 THR A CA 1
ATOM 2149 C C . THR A 1 281 ? 20.719 -21.734 -27.047 1 95 281 THR A C 1
ATOM 2151 O O . THR A 1 281 ? 20.188 -22.766 -27.422 1 95 281 THR A O 1
ATOM 2154 N N . SER A 1 282 ? 21.188 -21.547 -25.891 1 96.19 282 SER A N 1
ATOM 2155 C CA . SER A 1 282 ? 21.016 -22.609 -24.906 1 96.19 282 SER A CA 1
ATOM 2156 C C . SER A 1 282 ? 19.562 -22.75 -24.484 1 96.19 282 SER A C 1
ATOM 2158 O O . SER A 1 282 ? 18.781 -21.812 -24.609 1 96.19 282 SER A O 1
ATOM 2160 N N . LEU A 1 283 ? 19.234 -23.922 -23.984 1 97.31 283 LEU A N 1
ATOM 2161 C CA . LEU A 1 283 ? 17.859 -24.25 -23.625 1 97.31 283 LEU A CA 1
ATOM 2162 C C . LEU A 1 283 ? 17.375 -23.344 -22.5 1 97.31 283 LEU A C 1
ATOM 2164 O O . LEU A 1 283 ? 16.266 -22.797 -22.562 1 97.31 283 LEU A O 1
ATOM 2168 N N . PRO A 1 284 ? 18.109 -23.172 -21.406 1 96.62 284 PRO A N 1
ATOM 2169 C CA . PRO A 1 284 ? 17.641 -22.281 -20.344 1 96.62 284 PRO A CA 1
ATOM 2170 C C . PRO A 1 284 ? 17.312 -20.875 -20.859 1 96.62 284 PRO A C 1
ATOM 2172 O O . PRO A 1 284 ? 16.281 -20.297 -20.484 1 96.62 284 PRO A O 1
ATOM 2175 N N . VAL A 1 285 ? 18.141 -20.312 -21.703 1 96.75 285 VAL A N 1
ATOM 2176 C CA . VAL A 1 285 ? 17.938 -18.953 -22.172 1 96.75 285 VAL A CA 1
ATOM 2177 C C . VAL A 1 285 ? 16.75 -18.891 -23.125 1 96.75 285 VAL A C 1
ATOM 2179 O O . VAL A 1 285 ? 15.969 -17.938 -23.094 1 96.75 285 VAL A O 1
ATOM 2182 N N . LEU A 1 286 ? 16.625 -19.906 -23.938 1 98.12 286 LEU A N 1
ATOM 2183 C CA . LEU A 1 286 ? 15.5 -19.953 -24.859 1 98.12 286 LEU A CA 1
ATOM 2184 C C . LEU A 1 286 ? 14.18 -20.062 -24.078 1 98.12 286 LEU A C 1
ATOM 2186 O O . LEU A 1 286 ? 13.227 -19.344 -24.391 1 98.12 286 LEU A O 1
ATOM 2190 N N . LEU A 1 287 ? 14.133 -20.953 -23.125 1 98.38 287 LEU A N 1
ATOM 2191 C CA . LEU A 1 287 ? 12.945 -21.094 -22.297 1 98.38 287 LEU A CA 1
ATOM 2192 C C . LEU A 1 287 ? 12.641 -19.812 -21.547 1 98.38 287 LEU A C 1
ATOM 2194 O O . LEU A 1 287 ? 11.492 -19.359 -21.516 1 98.38 287 LEU A O 1
ATOM 2198 N N . GLY A 1 288 ? 13.656 -19.234 -21 1 98 288 GLY A N 1
ATOM 2199 C CA . GLY A 1 288 ? 13.477 -18 -20.266 1 98 288 GLY A CA 1
ATOM 2200 C C . GLY A 1 288 ? 13.023 -16.844 -21.156 1 98 288 GLY A C 1
ATOM 2201 O O . GLY A 1 288 ? 12.203 -16.031 -20.734 1 98 288 GLY A O 1
ATOM 2202 N N . THR A 1 289 ? 13.555 -16.766 -22.297 1 98.31 289 THR A N 1
ATOM 2203 C CA . THR A 1 289 ? 13.18 -15.695 -23.219 1 98.31 289 THR A CA 1
ATOM 2204 C C . THR A 1 289 ? 11.727 -15.852 -23.672 1 98.31 289 THR A C 1
ATOM 2206 O O . THR A 1 289 ? 10.953 -14.891 -23.625 1 98.31 289 THR A O 1
ATOM 2209 N N . ALA A 1 290 ? 11.398 -17.078 -24.062 1 98.5 290 ALA A N 1
ATOM 2210 C CA . ALA A 1 290 ? 10.016 -17.328 -24.469 1 98.5 290 ALA A CA 1
ATOM 2211 C C . ALA A 1 290 ? 9.055 -17.078 -23.312 1 98.5 290 ALA A C 1
ATOM 2213 O O . ALA A 1 290 ? 8 -16.469 -23.5 1 98.5 290 ALA A O 1
ATOM 2214 N N . GLY A 1 291 ? 9.414 -17.562 -22.156 1 98.62 291 GLY A N 1
ATOM 2215 C CA . GLY A 1 291 ? 8.602 -17.312 -20.984 1 98.62 291 GLY A CA 1
ATOM 2216 C C . GLY A 1 291 ? 8.492 -15.852 -20.625 1 98.62 291 GLY A C 1
ATOM 2217 O O . GLY A 1 291 ? 7.406 -15.375 -20.266 1 98.62 291 GLY A O 1
ATOM 2218 N N . GLY A 1 292 ? 9.625 -15.148 -20.688 1 98.5 292 GLY A N 1
ATOM 2219 C CA . GLY A 1 292 ? 9.617 -13.719 -20.422 1 98.5 292 GLY A CA 1
ATOM 2220 C C . GLY A 1 292 ? 8.703 -12.945 -21.344 1 98.5 292 GLY A C 1
ATOM 2221 O O . GLY A 1 292 ? 7.977 -12.055 -20.906 1 98.5 292 GLY A O 1
ATOM 2222 N N . VAL A 1 293 ? 8.742 -13.258 -22.578 1 98.5 293 VAL A N 1
ATOM 2223 C CA . VAL A 1 293 ? 7.875 -12.602 -23.547 1 98.5 293 VAL A CA 1
ATOM 2224 C C . VAL A 1 293 ? 6.414 -12.891 -23.219 1 98.5 293 VAL A C 1
ATOM 2226 O O . VAL A 1 293 ? 5.57 -11.992 -23.234 1 98.5 293 VAL A O 1
ATOM 2229 N N . GLY A 1 294 ? 6.145 -14.172 -22.938 1 98.69 294 GLY A N 1
ATOM 2230 C CA . GLY A 1 294 ? 4.801 -14.523 -22.5 1 98.69 294 GLY A CA 1
ATOM 2231 C C . GLY A 1 294 ? 4.34 -13.734 -21.297 1 98.69 294 GLY A C 1
ATOM 2232 O O . GLY A 1 294 ? 3.195 -13.273 -21.25 1 98.69 294 GLY A O 1
ATOM 2233 N N . LEU A 1 295 ? 5.211 -13.508 -20.359 1 98.56 295 LEU A N 1
ATOM 2234 C CA . LEU A 1 295 ? 4.887 -12.828 -19.109 1 98.56 295 LEU A CA 1
ATOM 2235 C C . LEU A 1 295 ? 4.863 -11.32 -19.297 1 98.56 295 LEU A C 1
ATOM 2237 O O . LEU A 1 295 ? 4.52 -10.578 -18.375 1 98.56 295 LEU A O 1
ATOM 2241 N N . LEU A 1 296 ? 5.266 -10.828 -20.406 1 98.56 296 LEU A N 1
ATOM 2242 C CA . LEU A 1 296 ? 5.02 -9.43 -20.75 1 98.56 296 LEU A CA 1
ATOM 2243 C C . LEU A 1 296 ? 3.656 -9.266 -21.406 1 98.56 296 LEU A C 1
ATOM 2245 O O . LEU A 1 296 ? 2.881 -8.383 -21.047 1 98.56 296 LEU A O 1
ATOM 2249 N N . VAL A 1 297 ? 3.328 -10.156 -22.281 1 98.69 297 VAL A N 1
ATOM 2250 C CA . VAL A 1 297 ? 2.102 -10.07 -23.078 1 98.69 297 VAL A CA 1
ATOM 2251 C C . VAL A 1 297 ? 0.903 -10.438 -22.203 1 98.69 297 VAL A C 1
ATOM 2253 O O . VAL A 1 297 ? -0.081 -9.695 -22.141 1 98.69 297 VAL A O 1
ATOM 2256 N N . GLY A 1 298 ? 0.974 -11.555 -21.547 1 98.75 298 GLY A N 1
ATOM 2257 C CA . GLY A 1 298 ? -0.132 -12.062 -20.75 1 98.75 298 GLY A CA 1
ATOM 2258 C C . GLY A 1 298 ? -0.593 -11.094 -19.688 1 98.75 298 GLY A C 1
ATOM 2259 O O . GLY A 1 298 ? -1.715 -10.586 -19.734 1 98.75 298 GLY A O 1
ATOM 2260 N N . PRO A 1 299 ? 0.318 -10.789 -18.812 1 98.75 299 PRO A N 1
ATOM 2261 C CA . PRO A 1 299 ? -0.062 -9.875 -17.734 1 98.75 299 PRO A CA 1
ATOM 2262 C C . PRO A 1 299 ? -0.457 -8.492 -18.25 1 98.75 299 PRO A C 1
ATOM 2264 O O . PRO A 1 299 ? -1.349 -7.852 -17.688 1 98.75 299 PRO A O 1
ATOM 2267 N N . ALA A 1 300 ? 0.165 -7.973 -19.281 1 98.62 300 ALA A N 1
ATOM 2268 C CA . ALA A 1 300 ? -0.252 -6.695 -19.844 1 98.62 300 ALA A CA 1
ATOM 2269 C C . ALA A 1 300 ? -1.7 -6.758 -20.328 1 98.62 300 ALA A C 1
ATOM 2271 O O . ALA A 1 300 ? -2.479 -5.832 -20.094 1 98.62 300 ALA A O 1
ATOM 2272 N N . GLY A 1 301 ? -2.039 -7.801 -21 1 98.56 301 GLY A N 1
ATOM 2273 C CA . GLY A 1 301 ? -3.414 -7.996 -21.422 1 98.56 301 GLY A CA 1
ATOM 2274 C C . GLY A 1 301 ? -4.387 -8.141 -20.281 1 98.56 301 GLY A C 1
ATOM 2275 O O . GLY A 1 301 ? -5.48 -7.566 -20.297 1 98.56 301 GLY A O 1
ATOM 2276 N N . LEU A 1 302 ? -4.043 -8.875 -19.297 1 98.12 302 LEU A N 1
ATOM 2277 C CA . LEU A 1 302 ? -4.906 -9.07 -18.125 1 98.12 302 LEU A CA 1
ATOM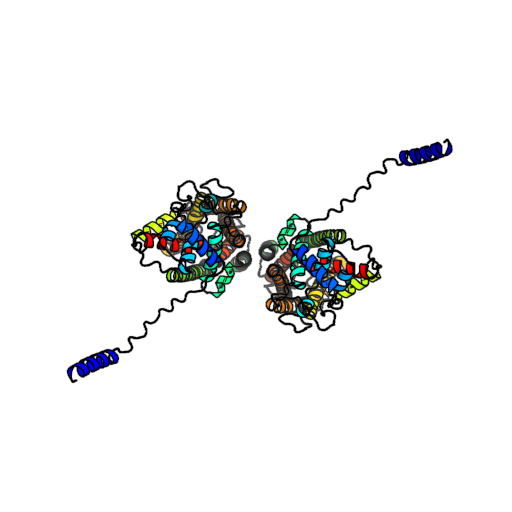 2278 C C . LEU A 1 302 ? -5.09 -7.77 -17.359 1 98.12 302 LEU A C 1
ATOM 2280 O O . LEU A 1 302 ? -6.16 -7.523 -16.797 1 98.12 302 LEU A O 1
ATOM 2284 N N . LEU A 1 303 ? -4 -6.961 -17.312 1 97.69 303 LEU A N 1
ATOM 2285 C CA . LEU A 1 303 ? -4.125 -5.648 -16.688 1 97.69 303 LEU A CA 1
ATOM 2286 C C . LEU A 1 303 ? -5.121 -4.777 -17.453 1 97.69 303 LEU A C 1
ATOM 2288 O O . LEU A 1 303 ? -5.961 -4.109 -16.844 1 97.69 303 LEU A O 1
ATOM 2292 N N . TRP A 1 304 ? -4.977 -4.809 -18.766 1 97.44 304 TRP A N 1
ATOM 2293 C CA . TRP A 1 304 ? -5.895 -4.062 -19.609 1 97.44 304 TRP A CA 1
ATOM 2294 C C . TRP A 1 304 ? -7.34 -4.477 -19.344 1 97.44 304 TRP A C 1
ATOM 2296 O O . TRP A 1 304 ? -8.219 -3.625 -19.203 1 97.44 304 TRP A O 1
ATOM 2306 N N . LEU A 1 305 ? -7.594 -5.734 -19.234 1 96.81 305 LEU A N 1
ATOM 2307 C CA . LEU A 1 305 ? -8.93 -6.254 -18.953 1 96.81 305 LEU A CA 1
ATOM 2308 C C . LEU A 1 305 ? -9.383 -5.871 -17.547 1 96.81 305 LEU A C 1
ATOM 2310 O O . LEU A 1 305 ? -10.547 -5.52 -17.344 1 96.81 305 LEU A O 1
ATOM 2314 N N . ASN A 1 306 ? -8.438 -5.957 -16.656 1 96.19 306 ASN A N 1
ATOM 2315 C CA . ASN A 1 306 ? -8.742 -5.621 -15.266 1 96.19 306 ASN A CA 1
ATOM 2316 C C . ASN A 1 306 ? -9.18 -4.168 -15.117 1 96.19 306 ASN A C 1
ATOM 2318 O O . ASN A 1 306 ? -10.148 -3.871 -14.414 1 96.19 306 ASN A O 1
ATOM 2322 N N . LEU A 1 307 ? -8.57 -3.258 -15.82 1 94.25 307 LEU A N 1
ATOM 2323 C CA . LEU A 1 307 ? -8.844 -1.827 -15.734 1 94.25 307 LEU A CA 1
ATOM 2324 C C . LEU A 1 307 ? -10.188 -1.49 -16.359 1 94.25 307 LEU A C 1
ATOM 2326 O O . LEU A 1 307 ? -10.797 -0.468 -16.031 1 94.25 307 LEU A O 1
ATOM 2330 N N . ARG A 1 308 ? -10.719 -2.359 -17.188 1 94.56 308 ARG A N 1
ATOM 2331 C CA . ARG A 1 308 ? -11.938 -2.08 -17.922 1 94.56 308 ARG A CA 1
ATOM 2332 C C . ARG A 1 308 ? -13.07 -3 -17.484 1 94.56 308 ARG A C 1
ATOM 2334 O O . ARG A 1 308 ? -14.156 -2.996 -18.078 1 94.56 308 ARG A O 1
ATOM 2341 N N . ARG A 1 309 ? -12.859 -3.771 -16.469 1 94.62 309 ARG A N 1
ATOM 2342 C CA . ARG A 1 309 ? -13.805 -4.797 -16.047 1 94.62 309 ARG A CA 1
ATOM 2343 C C . ARG A 1 309 ? -15.102 -4.172 -15.547 1 94.62 309 ARG A C 1
ATOM 2345 O O . ARG A 1 309 ? -15.086 -3.154 -14.852 1 94.62 309 ARG A O 1
ATOM 2352 N N . HIS A 1 310 ? -16.25 -4.789 -15.898 1 93.75 310 HIS A N 1
ATOM 2353 C CA . HIS A 1 310 ? -17.547 -4.348 -15.398 1 93.75 310 HIS A CA 1
ATOM 2354 C C . HIS A 1 310 ? -17.562 -4.309 -13.875 1 93.75 310 HIS A C 1
ATOM 2356 O O . HIS A 1 310 ? -17.141 -5.27 -13.219 1 93.75 310 HIS A O 1
ATOM 2362 N N . PRO A 1 311 ? -17.984 -3.277 -13.266 1 91 311 PRO A N 1
ATOM 2363 C CA . PRO A 1 311 ? -17.891 -3.096 -11.812 1 91 311 PRO A CA 1
ATOM 2364 C C . PRO A 1 311 ? -18.672 -4.148 -11.039 1 91 311 PRO A C 1
ATOM 2366 O O . PRO A 1 311 ? -18.375 -4.418 -9.875 1 91 311 PRO A O 1
ATOM 2369 N N . MET A 1 312 ? -19.594 -4.785 -11.656 1 92.62 312 MET A N 1
ATOM 2370 C CA . MET A 1 312 ? -20.453 -5.734 -10.945 1 92.62 312 MET A CA 1
ATOM 2371 C C . MET A 1 312 ? -19.844 -7.133 -10.969 1 92.62 312 MET A C 1
ATOM 2373 O O . MET A 1 312 ? -20.359 -8.055 -10.336 1 92.62 312 MET A O 1
ATOM 2377 N N . HIS A 1 313 ? -18.734 -7.359 -11.633 1 92.12 313 HIS A N 1
ATOM 2378 C CA . HIS A 1 313 ? -18.156 -8.688 -11.805 1 92.12 313 HIS A CA 1
ATOM 2379 C C . HIS A 1 313 ? -17.234 -9.039 -10.641 1 92.12 313 HIS A C 1
ATOM 2381 O O . HIS A 1 313 ? -16.938 -10.219 -10.414 1 92.12 313 HIS A O 1
ATOM 2387 N N . GLY A 1 314 ? -16.812 -8.148 -9.945 1 89.5 314 GLY A N 1
ATOM 2388 C CA . GLY A 1 314 ? -15.812 -8.461 -8.93 1 89.5 314 GLY A CA 1
ATOM 2389 C C . GLY A 1 314 ? -15.922 -7.586 -7.699 1 89.5 314 GLY A C 1
ATOM 2390 O O . GLY A 1 314 ? -16.938 -6.91 -7.496 1 89.5 314 GLY A O 1
ATOM 2391 N N . ASP A 1 315 ? -14.977 -7.906 -6.879 1 90.06 315 ASP A N 1
ATOM 2392 C CA . ASP A 1 315 ? -14.867 -7.133 -5.645 1 90.06 315 ASP A CA 1
ATOM 2393 C C . ASP A 1 315 ? -13.758 -6.086 -5.75 1 90.06 315 ASP A C 1
ATOM 2395 O O . ASP A 1 315 ? -12.594 -6.426 -5.941 1 90.06 315 ASP A O 1
ATOM 2399 N N . ALA A 1 316 ? -14.188 -4.828 -5.562 1 86 316 ALA A N 1
ATOM 2400 C CA . ALA A 1 316 ? -13.242 -3.721 -5.66 1 86 316 ALA A CA 1
ATOM 2401 C C . ALA A 1 316 ? -12.109 -3.873 -4.645 1 86 316 ALA A C 1
ATOM 2403 O O . ALA A 1 316 ? -10.984 -3.443 -4.891 1 86 316 ALA A O 1
ATOM 2404 N N . ARG A 1 317 ? -12.312 -4.512 -3.562 1 86.06 317 ARG A N 1
ATOM 2405 C CA . ARG A 1 317 ? -11.336 -4.676 -2.49 1 86.06 317 ARG A CA 1
ATOM 2406 C C . ARG A 1 317 ? -10.188 -5.566 -2.934 1 86.06 317 ARG A C 1
ATOM 2408 O O . ARG A 1 317 ? -9.125 -5.586 -2.301 1 86.06 317 ARG A O 1
ATOM 2415 N N . GLN A 1 318 ? -10.383 -6.301 -4.012 1 90.75 318 GLN A N 1
ATOM 2416 C CA . GLN A 1 318 ? -9.375 -7.242 -4.488 1 90.75 318 GLN A CA 1
ATOM 2417 C C . GLN A 1 318 ? -8.445 -6.586 -5.496 1 90.75 318 GLN A C 1
ATOM 2419 O O . GLN A 1 318 ? -7.402 -7.145 -5.844 1 90.75 318 GLN A O 1
ATOM 2424 N N . ARG A 1 319 ? -8.703 -5.441 -5.906 1 90.31 319 ARG A N 1
ATOM 2425 C CA . ARG A 1 319 ? -7.984 -4.816 -7.016 1 90.31 319 ARG A CA 1
ATOM 2426 C C . ARG A 1 319 ? -6.504 -4.652 -6.688 1 90.31 319 ARG A C 1
ATOM 2428 O O . ARG A 1 319 ? -5.645 -4.965 -7.512 1 90.31 319 ARG A O 1
ATOM 2435 N N . PRO A 1 320 ? -6.215 -4.211 -5.414 1 88.19 320 PRO A N 1
ATOM 2436 C CA . PRO A 1 320 ? -4.789 -4.062 -5.121 1 88.19 320 PRO A CA 1
ATOM 2437 C C . PRO A 1 320 ? -4.027 -5.383 -5.203 1 88.19 320 PRO A C 1
ATOM 2439 O O . PRO A 1 320 ? -2.893 -5.418 -5.68 1 88.19 320 PRO A O 1
ATOM 2442 N N . MET A 1 321 ? -4.633 -6.387 -4.824 1 93 321 MET A N 1
ATOM 2443 C CA . MET A 1 321 ? -3.994 -7.699 -4.883 1 93 321 MET A CA 1
ATOM 2444 C C . MET A 1 321 ? -3.814 -8.148 -6.328 1 93 321 MET A C 1
ATOM 2446 O O . MET A 1 321 ? -2.736 -8.602 -6.711 1 93 321 MET A O 1
ATOM 2450 N N . ASP A 1 322 ? -4.852 -7.969 -7.133 1 95.25 322 ASP A N 1
ATOM 2451 C CA . ASP A 1 322 ? -4.797 -8.359 -8.539 1 95.25 322 ASP A CA 1
ATOM 2452 C C . ASP A 1 322 ? -3.752 -7.547 -9.297 1 95.25 322 ASP A C 1
ATOM 2454 O O . ASP A 1 322 ? -2.871 -8.109 -9.945 1 95.25 322 ASP A O 1
ATOM 2458 N N . ARG A 1 323 ? -3.842 -6.312 -9.141 1 94.19 323 ARG A N 1
ATOM 2459 C CA . ARG A 1 323 ? -2.98 -5.422 -9.906 1 94.19 323 ARG A CA 1
ATOM 2460 C C . ARG A 1 323 ? -1.544 -5.473 -9.398 1 94.19 323 ARG A C 1
ATOM 2462 O O . ARG A 1 323 ? -0.598 -5.348 -10.18 1 94.19 323 ARG A O 1
ATOM 2469 N N . GLY A 1 324 ? -1.464 -5.582 -8.047 1 93.94 324 GLY A N 1
ATOM 2470 C CA . GLY A 1 324 ? -0.126 -5.734 -7.5 1 93.94 324 GLY A CA 1
ATOM 2471 C C . GLY A 1 324 ? 0.602 -6.953 -8.031 1 93.94 324 GLY A C 1
ATOM 2472 O O . GLY A 1 324 ? 1.782 -6.875 -8.375 1 93.94 324 GLY A O 1
ATOM 2473 N N . PHE A 1 325 ? -0.062 -8.031 -8.109 1 96.25 325 PHE A N 1
ATOM 2474 C CA . PHE A 1 325 ? 0.521 -9.258 -8.625 1 96.25 325 PHE A CA 1
ATOM 2475 C C . PHE A 1 325 ? 0.876 -9.109 -10.102 1 96.25 325 PHE A C 1
ATOM 2477 O O . PHE A 1 325 ? 1.961 -9.516 -10.523 1 96.25 325 PHE A O 1
ATOM 2484 N N . ILE A 1 326 ? -0.018 -8.523 -10.883 1 97.5 326 ILE A N 1
ATOM 2485 C CA . ILE A 1 326 ? 0.211 -8.305 -12.312 1 97.5 326 ILE A CA 1
ATOM 2486 C C . ILE A 1 326 ? 1.445 -7.43 -12.508 1 97.5 326 ILE A C 1
ATOM 2488 O O . ILE A 1 326 ? 2.309 -7.738 -13.328 1 97.5 326 ILE A O 1
ATOM 2492 N N . ALA A 1 327 ? 1.539 -6.438 -11.727 1 95.56 327 ALA A N 1
ATOM 2493 C CA . ALA A 1 327 ? 2.674 -5.523 -11.828 1 95.56 327 ALA A CA 1
ATOM 2494 C C . ALA A 1 327 ? 3.984 -6.242 -11.516 1 95.56 327 ALA A C 1
ATOM 2496 O O . ALA A 1 327 ? 4.992 -6.031 -12.195 1 95.56 327 ALA A O 1
ATOM 2497 N N . LEU A 1 328 ? 3.936 -7.016 -10.555 1 96.31 328 LEU A N 1
ATOM 2498 C CA . LEU A 1 328 ? 5.141 -7.742 -10.164 1 96.31 328 LEU A CA 1
ATOM 2499 C C . LEU A 1 328 ? 5.57 -8.711 -11.258 1 96.31 328 LEU A C 1
ATOM 2501 O O . LEU A 1 328 ? 6.766 -8.875 -11.508 1 96.31 328 LEU A O 1
ATOM 2505 N N . LEU A 1 329 ? 4.594 -9.367 -11.867 1 98 329 LEU A N 1
ATOM 2506 C CA . LEU A 1 329 ? 4.91 -10.258 -12.977 1 98 329 LEU A CA 1
ATOM 2507 C C . LEU A 1 329 ? 5.52 -9.484 -14.141 1 98 329 LEU A C 1
ATOM 2509 O O . LEU A 1 329 ? 6.523 -9.906 -14.719 1 98 329 LEU A O 1
ATOM 2513 N N . LEU A 1 330 ? 4.969 -8.352 -14.445 1 98.31 330 LEU A N 1
ATOM 2514 C CA . LEU A 1 330 ? 5.48 -7.512 -15.523 1 98.31 330 LEU A CA 1
ATOM 2515 C C . LEU A 1 330 ? 6.891 -7.027 -15.219 1 98.31 330 LEU A C 1
ATOM 2517 O O . LEU A 1 330 ? 7.773 -7.082 -16.078 1 98.31 330 LEU A O 1
ATOM 2521 N N . LEU A 1 331 ? 7.047 -6.621 -13.977 1 97 331 LEU A N 1
ATOM 2522 C CA . LEU A 1 331 ? 8.359 -6.125 -13.57 1 97 331 LEU A CA 1
ATOM 2523 C C . LEU A 1 331 ? 9.398 -7.242 -13.609 1 97 331 LEU A C 1
ATOM 2525 O O . LEU A 1 331 ? 10.523 -7.027 -14.055 1 97 331 LEU A O 1
ATOM 2529 N N . THR A 1 332 ? 9.016 -8.398 -13.141 1 97.88 332 THR A N 1
ATOM 2530 C CA . THR A 1 332 ? 9.922 -9.547 -13.141 1 97.88 332 THR A CA 1
ATOM 2531 C C . THR A 1 332 ? 10.367 -9.883 -14.562 1 97.88 332 THR A C 1
ATOM 2533 O O . THR A 1 332 ? 11.562 -10.055 -14.82 1 97.88 332 THR A O 1
ATOM 2536 N N . SER A 1 333 ? 9.383 -9.938 -15.414 1 98.19 333 SER A N 1
ATOM 2537 C CA . SER A 1 333 ? 9.688 -10.297 -16.797 1 98.19 333 SER A CA 1
ATOM 2538 C C . SER A 1 333 ? 10.492 -9.203 -17.484 1 98.19 333 SER A C 1
ATOM 2540 O O . SER A 1 333 ? 11.477 -9.484 -18.172 1 98.19 333 SER A O 1
ATOM 2542 N N . ALA A 1 334 ? 10.164 -7.941 -17.312 1 98.19 334 ALA A N 1
ATOM 2543 C CA . ALA A 1 334 ? 10.859 -6.816 -17.938 1 98.19 334 ALA A CA 1
ATOM 2544 C C . ALA A 1 334 ? 12.312 -6.746 -17.469 1 98.19 334 ALA A C 1
ATOM 2546 O O . ALA A 1 334 ? 13.227 -6.578 -18.281 1 98.19 334 ALA A O 1
ATOM 2547 N N . THR A 1 335 ? 12.492 -6.902 -16.234 1 97.38 335 THR A N 1
ATOM 2548 C CA . THR A 1 335 ? 13.852 -6.809 -15.695 1 97.38 335 THR A CA 1
ATOM 2549 C C . THR A 1 335 ? 14.672 -8.031 -16.094 1 97.38 335 THR A C 1
ATOM 2551 O O . THR A 1 335 ? 15.875 -7.922 -16.344 1 97.38 335 THR A O 1
ATOM 2554 N N . GLY A 1 336 ? 14.016 -9.203 -16.203 1 97.06 336 GLY A N 1
ATOM 2555 C CA . GLY A 1 336 ? 14.719 -10.391 -16.672 1 97.06 336 GLY A CA 1
ATOM 2556 C C . GLY A 1 336 ? 15.18 -10.273 -18.109 1 97.06 336 GLY A C 1
ATOM 2557 O O . GLY A 1 336 ? 16.328 -10.578 -18.422 1 97.06 336 GLY A O 1
ATOM 2558 N N . LEU A 1 337 ? 14.336 -9.828 -18.953 1 97.5 337 LEU A N 1
ATOM 2559 C CA . LEU A 1 337 ? 14.695 -9.633 -20.344 1 97.5 337 LEU A CA 1
ATOM 2560 C C . LEU A 1 337 ? 15.703 -8.508 -20.5 1 97.5 337 LEU A C 1
ATOM 2562 O O . LEU A 1 337 ? 16.594 -8.578 -21.359 1 97.5 337 LEU A O 1
ATOM 2566 N N . GLY A 1 338 ? 15.531 -7.469 -19.719 1 96.81 338 GLY A N 1
ATOM 2567 C CA . GLY A 1 338 ? 16.531 -6.414 -19.703 1 96.81 338 GLY A CA 1
ATOM 2568 C C . GLY A 1 338 ? 17.906 -6.906 -19.312 1 96.81 338 GLY A C 1
ATOM 2569 O O . GLY A 1 338 ? 18.906 -6.484 -19.891 1 96.81 338 GLY A O 1
ATOM 2570 N N . LEU A 1 339 ? 17.906 -7.781 -18.328 1 94.56 339 LEU A N 1
ATOM 2571 C CA . LEU A 1 339 ? 19.156 -8.375 -17.891 1 94.56 339 LEU A CA 1
ATOM 2572 C C . LEU A 1 339 ? 19.781 -9.203 -19.016 1 94.56 339 LEU A C 1
ATOM 2574 O O . LEU A 1 339 ? 21 -9.141 -19.234 1 94.56 339 LEU A O 1
ATOM 2578 N N . LEU A 1 340 ? 18.984 -9.961 -19.703 1 94.06 340 LEU A N 1
ATOM 2579 C CA . LEU A 1 340 ? 19.484 -10.75 -20.828 1 94.06 340 LEU A CA 1
ATOM 2580 C C . LEU A 1 340 ? 20.094 -9.844 -21.891 1 94.06 340 LEU A C 1
ATOM 2582 O O . LEU A 1 340 ? 21.172 -10.125 -22.422 1 94.06 340 LEU A O 1
ATOM 2586 N N . ALA A 1 341 ? 19.453 -8.727 -22.172 1 93.62 341 ALA A N 1
ATOM 2587 C CA . ALA A 1 341 ? 19.906 -7.793 -23.188 1 93.62 341 ALA A CA 1
ATOM 2588 C C . ALA A 1 341 ? 21.188 -7.086 -22.766 1 93.62 341 ALA A C 1
ATOM 2590 O O . ALA A 1 341 ? 22.047 -6.773 -23.594 1 93.62 341 ALA A O 1
ATOM 2591 N N . GLY A 1 342 ? 21.344 -6.895 -21.484 1 92.25 342 GLY A N 1
ATOM 2592 C CA . GLY A 1 342 ? 22.469 -6.105 -20.984 1 92.25 342 GLY A CA 1
ATOM 2593 C C . GLY A 1 342 ? 23.516 -6.938 -20.281 1 92.25 342 GLY A C 1
ATOM 2594 O O . GLY A 1 342 ? 24.406 -6.395 -19.625 1 92.25 342 GLY A O 1
ATOM 2595 N N . ARG A 1 343 ? 23.438 -8.242 -20.328 1 89.81 343 ARG A N 1
ATOM 2596 C CA . ARG A 1 343 ? 24.297 -9.109 -19.531 1 89.81 343 ARG A CA 1
ATOM 2597 C C . ARG A 1 343 ? 25.766 -8.961 -19.938 1 89.81 343 ARG A C 1
ATOM 2599 O O . ARG A 1 343 ? 26.672 -9.258 -19.156 1 89.81 343 ARG A O 1
ATOM 2606 N N . GLY A 1 344 ? 26.031 -8.422 -21.141 1 87.94 344 GLY A N 1
ATOM 2607 C CA . GLY A 1 344 ? 27.406 -8.25 -21.594 1 87.94 344 GLY A CA 1
ATOM 2608 C C . GLY A 1 344 ? 27.922 -6.836 -21.391 1 87.94 344 GLY A C 1
ATOM 2609 O O . GLY A 1 344 ? 29.031 -6.512 -21.812 1 87.94 344 GLY A O 1
ATOM 2610 N N . THR A 1 345 ? 27.156 -6.035 -20.766 1 89.69 345 THR A N 1
ATOM 2611 C CA . THR A 1 345 ? 27.531 -4.637 -20.594 1 89.69 345 THR A CA 1
ATOM 2612 C C . THR A 1 345 ? 27.922 -4.359 -19.141 1 89.69 345 THR A C 1
ATOM 2614 O O . THR A 1 345 ? 27.797 -5.23 -18.281 1 89.69 345 THR A O 1
ATOM 2617 N N . ALA A 1 346 ? 28.422 -3.162 -18.922 1 88.94 346 ALA A N 1
ATOM 2618 C CA . ALA A 1 346 ? 28.828 -2.742 -17.594 1 88.94 346 ALA A CA 1
ATOM 2619 C C . ALA A 1 346 ? 27.625 -2.625 -16.656 1 88.94 346 ALA A C 1
ATOM 2621 O O . ALA A 1 346 ? 27.781 -2.559 -15.438 1 88.94 346 ALA A O 1
ATOM 2622 N N . ALA A 1 347 ? 26.422 -2.658 -17.203 1 89.88 347 ALA A N 1
ATOM 2623 C CA . ALA A 1 347 ? 25.203 -2.496 -16.406 1 89.88 347 ALA A CA 1
ATOM 2624 C C . ALA A 1 347 ? 24.766 -3.826 -15.805 1 89.88 347 ALA A C 1
ATOM 2626 O O . ALA A 1 347 ? 23.812 -3.873 -15.008 1 89.88 347 ALA A O 1
ATOM 2627 N N . MET A 1 348 ? 25.438 -4.828 -16.047 1 90.56 348 MET A N 1
ATOM 2628 C CA . MET A 1 348 ? 24.984 -6.18 -15.719 1 90.56 348 MET A CA 1
ATOM 2629 C C . MET A 1 348 ? 24.781 -6.328 -14.219 1 90.56 348 MET A C 1
ATOM 2631 O O . MET A 1 348 ? 23.734 -6.805 -13.773 1 90.56 348 MET A O 1
ATOM 2635 N N . PRO A 1 349 ? 25.672 -5.891 -13.391 1 89.44 349 PRO A N 1
ATOM 2636 C CA . PRO A 1 349 ? 25.453 -6.074 -11.953 1 89.44 349 PRO A CA 1
ATOM 2637 C C . PRO A 1 349 ? 24.219 -5.332 -11.453 1 89.44 349 PRO A C 1
ATOM 2639 O O . PRO A 1 349 ? 23.469 -5.852 -10.617 1 89.44 349 PRO A O 1
ATOM 2642 N N . LEU A 1 350 ? 24 -4.18 -11.938 1 89.81 350 LEU A N 1
ATOM 2643 C CA . LEU A 1 350 ? 22.812 -3.412 -11.57 1 89.81 350 LEU A CA 1
ATOM 2644 C C . LEU A 1 350 ? 21.547 -4.117 -12.031 1 89.81 350 LEU A C 1
ATOM 2646 O O . LEU A 1 350 ? 20.609 -4.285 -11.258 1 89.81 350 LEU A O 1
ATOM 2650 N N . LEU A 1 351 ? 21.562 -4.465 -13.281 1 93.12 351 LEU A N 1
ATOM 2651 C CA . LEU A 1 351 ? 20.406 -5.141 -13.844 1 93.12 351 LEU A CA 1
ATOM 2652 C C . LEU A 1 351 ? 20.109 -6.438 -13.094 1 93.12 351 LEU A C 1
ATOM 2654 O O . LEU A 1 351 ? 18.953 -6.762 -12.836 1 93.12 351 LEU A O 1
ATOM 2658 N N . LEU A 1 352 ? 21.141 -7.113 -12.75 1 93.56 352 LEU A N 1
ATOM 2659 C CA . LEU A 1 352 ? 21 -8.359 -12.008 1 93.56 352 LEU A CA 1
ATOM 2660 C C . LEU A 1 352 ? 20.406 -8.109 -10.625 1 93.56 352 LEU A C 1
ATOM 2662 O O . LEU A 1 352 ? 19.469 -8.805 -10.219 1 93.56 352 LEU A O 1
ATOM 2666 N N . ALA A 1 353 ? 20.922 -7.16 -9.93 1 93.56 353 ALA A N 1
ATOM 2667 C CA . ALA A 1 353 ? 20.438 -6.824 -8.594 1 93.56 353 ALA A CA 1
ATOM 2668 C C . ALA A 1 353 ? 18.953 -6.441 -8.633 1 93.56 353 ALA A C 1
ATOM 2670 O O . ALA A 1 353 ? 18.172 -6.895 -7.793 1 93.56 353 ALA A O 1
ATOM 2671 N N . VAL A 1 354 ? 18.625 -5.621 -9.57 1 94.19 354 VAL A N 1
ATOM 2672 C CA . VAL A 1 354 ? 17.234 -5.176 -9.703 1 94.19 354 VAL A CA 1
ATOM 2673 C C . VAL A 1 354 ? 16.344 -6.371 -10.008 1 94.19 354 VAL A C 1
ATOM 2675 O O . VAL A 1 354 ? 15.305 -6.559 -9.359 1 94.19 354 VAL A O 1
ATOM 2678 N N . HIS A 1 355 ? 16.734 -7.176 -10.93 1 96.38 355 HIS A N 1
ATOM 2679 C CA . HIS A 1 355 ? 15.93 -8.336 -11.297 1 96.38 355 HIS A CA 1
ATOM 2680 C C . HIS A 1 355 ? 15.742 -9.281 -10.109 1 96.38 355 HIS A C 1
ATOM 2682 O O . HIS A 1 355 ? 14.625 -9.695 -9.805 1 96.38 355 HIS A O 1
ATOM 2688 N N . LEU A 1 356 ? 16.844 -9.617 -9.469 1 96.19 356 LEU A N 1
ATOM 2689 C CA . LEU A 1 356 ? 16.781 -10.539 -8.344 1 96.19 356 LEU A CA 1
ATOM 2690 C C . LEU A 1 356 ? 15.945 -9.953 -7.207 1 96.19 356 LEU A C 1
ATOM 2692 O O . LEU A 1 356 ? 15.25 -10.68 -6.5 1 96.19 356 LEU A O 1
ATOM 2696 N N . GLY A 1 357 ? 16.062 -8.641 -7.016 1 96.25 357 GLY A N 1
ATOM 2697 C CA . GLY A 1 357 ? 15.219 -7.984 -6.027 1 96.25 357 GLY A CA 1
ATOM 2698 C C . GLY A 1 357 ? 13.742 -8.125 -6.316 1 96.25 357 GLY A C 1
ATOM 2699 O O . GLY A 1 357 ? 12.953 -8.406 -5.414 1 96.25 357 GLY A O 1
ATOM 2700 N N . VAL A 1 358 ? 13.375 -7.922 -7.52 1 96.94 358 VAL A N 1
ATOM 2701 C CA . VAL A 1 358 ? 11.984 -8.039 -7.941 1 96.94 358 VAL A CA 1
ATOM 2702 C C . VAL A 1 358 ? 11.523 -9.492 -7.789 1 96.94 358 VAL A C 1
ATOM 2704 O O . VAL A 1 358 ? 10.43 -9.75 -7.277 1 96.94 358 VAL A O 1
ATOM 2707 N N . VAL A 1 359 ? 12.344 -10.438 -8.18 1 97.38 359 VAL A N 1
ATOM 2708 C CA . VAL A 1 359 ? 12.008 -11.852 -8.078 1 97.38 359 VAL A CA 1
ATOM 2709 C C . VAL A 1 359 ? 11.836 -12.234 -6.613 1 97.38 359 VAL A C 1
ATOM 2711 O O . VAL A 1 359 ? 10.938 -13.008 -6.266 1 97.38 359 VAL A O 1
ATOM 2714 N N . MET A 1 360 ? 12.711 -11.711 -5.777 1 96.69 360 MET A N 1
ATOM 2715 C CA . MET A 1 360 ? 12.602 -11.969 -4.344 1 96.69 360 MET A CA 1
ATOM 2716 C C . MET A 1 360 ? 11.242 -11.516 -3.816 1 96.69 360 MET A C 1
ATOM 2718 O O . MET A 1 360 ? 10.594 -12.242 -3.061 1 96.69 360 MET A O 1
ATOM 2722 N N . ALA A 1 361 ? 10.859 -10.375 -4.211 1 97 361 ALA A N 1
ATOM 2723 C CA . ALA A 1 361 ? 9.555 -9.859 -3.801 1 97 361 ALA A CA 1
ATOM 2724 C C . ALA A 1 361 ? 8.43 -10.758 -4.293 1 97 361 ALA A C 1
ATOM 2726 O O . ALA A 1 361 ? 7.477 -11.031 -3.557 1 97 361 ALA A O 1
ATOM 2727 N N . LEU A 1 362 ? 8.492 -11.203 -5.488 1 97.12 362 LEU A N 1
ATOM 2728 C CA . LEU A 1 362 ? 7.473 -12.07 -6.074 1 97.12 362 LEU A CA 1
ATOM 2729 C C . LEU A 1 362 ? 7.328 -13.359 -5.273 1 97.12 362 LEU A C 1
ATOM 2731 O O . LEU A 1 362 ? 6.227 -13.711 -4.844 1 97.12 362 LEU A O 1
ATOM 2735 N N . PHE A 1 363 ? 8.43 -14.016 -4.961 1 96.94 363 PHE A N 1
ATOM 2736 C CA . PHE A 1 363 ? 8.375 -15.32 -4.305 1 96.94 363 PHE A CA 1
ATOM 2737 C C . PHE A 1 363 ? 8.047 -15.156 -2.822 1 96.94 363 PHE A C 1
ATOM 2739 O O . PHE A 1 363 ? 7.379 -16.016 -2.234 1 96.94 363 PHE A O 1
ATOM 2746 N N . ALA A 1 364 ? 8.492 -14.039 -2.258 1 96.69 364 ALA A N 1
ATOM 2747 C CA . ALA A 1 364 ? 8.195 -13.797 -0.848 1 96.69 364 ALA A CA 1
ATOM 2748 C C . ALA A 1 364 ? 6.703 -13.562 -0.63 1 96.69 364 ALA A C 1
ATOM 2750 O O . ALA A 1 364 ? 6.164 -13.898 0.429 1 96.69 364 ALA A O 1
ATOM 2751 N N . THR A 1 365 ? 6.062 -13.039 -1.602 1 96.88 365 THR A N 1
ATOM 2752 C CA . THR A 1 365 ? 4.652 -12.703 -1.436 1 96.88 365 THR A CA 1
ATOM 2753 C C . THR A 1 365 ? 3.768 -13.742 -2.117 1 96.88 365 THR A C 1
ATOM 2755 O O . THR A 1 365 ? 2.541 -13.68 -2.021 1 96.88 365 THR A O 1
ATOM 2758 N N . LEU A 1 366 ? 4.297 -14.734 -2.684 1 95.75 366 LEU A N 1
ATOM 2759 C CA . LEU A 1 366 ? 3.604 -15.742 -3.488 1 95.75 366 LEU A CA 1
ATOM 2760 C C . LEU A 1 366 ? 2.527 -16.438 -2.668 1 95.75 366 LEU A C 1
ATOM 2762 O O . LEU A 1 366 ? 1.395 -16.609 -3.129 1 95.75 366 LEU A O 1
ATOM 2766 N N . PRO A 1 367 ? 2.811 -16.812 -1.422 1 96 367 PRO A N 1
ATOM 2767 C CA . PRO A 1 367 ? 1.801 -17.562 -0.675 1 96 367 PRO A CA 1
ATOM 2768 C C . PRO A 1 367 ? 0.717 -16.672 -0.081 1 96 367 PRO A C 1
ATOM 2770 O O . PRO A 1 367 ? -0.272 -17.172 0.463 1 96 367 PRO A O 1
ATOM 2773 N N . TYR A 1 368 ? 0.833 -15.414 -0.208 1 96.88 368 TYR A N 1
ATOM 2774 C CA . TYR A 1 368 ? -0.104 -14.484 0.417 1 96.88 368 TYR A CA 1
ATOM 2775 C C . TYR A 1 368 ? -0.568 -13.43 -0.577 1 96.88 368 TYR A C 1
ATOM 2777 O O . TYR A 1 368 ? -0.699 -12.258 -0.226 1 96.88 368 TYR A O 1
ATOM 2785 N N . GLY A 1 369 ? -0.714 -13.898 -1.735 1 95.12 369 GLY A N 1
ATOM 2786 C CA . GLY A 1 369 ? -1.18 -13.039 -2.816 1 95.12 369 GLY A CA 1
ATOM 2787 C C . GLY A 1 369 ? -2.016 -13.781 -3.844 1 95.12 369 GLY A C 1
ATOM 2788 O O . GLY A 1 369 ? -2.486 -14.891 -3.586 1 95.12 369 GLY A O 1
ATOM 2789 N N . LYS A 1 370 ? -2.203 -13.109 -4.941 1 95.75 370 LYS A N 1
ATOM 2790 C CA . LYS A 1 370 ? -3.133 -13.578 -5.965 1 95.75 370 LYS A CA 1
ATOM 2791 C C . LYS A 1 370 ? -2.689 -14.93 -6.527 1 95.75 370 LYS A C 1
ATOM 2793 O O . LYS A 1 370 ? -3.494 -15.656 -7.105 1 95.75 370 LYS A O 1
ATOM 2798 N N . PHE A 1 371 ? -1.462 -15.289 -6.371 1 95.69 371 PHE A N 1
ATOM 2799 C CA . PHE A 1 371 ? -0.96 -16.562 -6.895 1 95.69 371 PHE A CA 1
ATOM 2800 C C . PHE A 1 371 ? -1.725 -17.734 -6.293 1 95.69 371 PHE A C 1
ATOM 2802 O O . PHE A 1 371 ? -1.896 -18.766 -6.941 1 95.69 371 PHE A O 1
ATOM 2809 N N . ALA A 1 372 ? -2.197 -17.578 -5.105 1 95.75 372 ALA A N 1
ATOM 2810 C CA . ALA A 1 372 ? -2.887 -18.641 -4.379 1 95.75 372 ALA A CA 1
ATOM 2811 C C . ALA A 1 372 ? -4.117 -19.125 -5.145 1 95.75 372 ALA A C 1
ATOM 2813 O O . ALA A 1 372 ? -4.547 -20.266 -4.988 1 95.75 372 ALA A O 1
ATOM 2814 N N . HIS A 1 373 ? -4.668 -18.234 -5.953 1 96.69 373 HIS A N 1
ATOM 2815 C CA . HIS A 1 373 ? -5.887 -18.594 -6.672 1 96.69 373 HIS A CA 1
ATOM 2816 C C . HIS A 1 373 ? -5.676 -19.828 -7.531 1 96.69 373 HIS A C 1
ATOM 2818 O O . HIS A 1 373 ? -6.566 -20.672 -7.637 1 96.69 373 HIS A O 1
ATOM 2824 N N . GLY A 1 374 ? -4.523 -19.969 -8.125 1 96.44 374 GLY A N 1
ATOM 2825 C CA . GLY A 1 374 ? -4.242 -21.125 -8.953 1 96.44 374 GLY A CA 1
ATOM 2826 C C . GLY A 1 374 ? -4.258 -22.438 -8.18 1 96.44 374 GLY A C 1
ATOM 2827 O O . GLY A 1 374 ? -4.738 -23.453 -8.68 1 96.44 374 GLY A O 1
ATOM 2828 N N . ILE A 1 375 ? -3.83 -22.359 -7 1 96.94 375 ILE A N 1
ATOM 2829 C CA . ILE A 1 375 ? -3.705 -23.547 -6.172 1 96.94 375 ILE A CA 1
ATOM 2830 C C . ILE A 1 375 ? -5.082 -23.969 -5.668 1 96.94 375 ILE A C 1
ATOM 2832 O O . ILE A 1 375 ? -5.477 -25.125 -5.816 1 96.94 375 ILE A O 1
ATOM 2836 N N . TYR A 1 376 ? -5.836 -23.078 -5.129 1 97.62 376 TYR A N 1
ATOM 2837 C CA . TYR A 1 376 ? -7.145 -23.391 -4.566 1 97.62 376 TYR A CA 1
ATOM 2838 C C . TYR A 1 376 ? -8.141 -23.75 -5.668 1 97.62 376 TYR A C 1
ATOM 2840 O O . TYR A 1 376 ? -8.969 -24.641 -5.492 1 97.62 376 TYR A O 1
ATOM 2848 N N . ARG A 1 377 ? -8.031 -23.062 -6.762 1 97.56 377 ARG A N 1
ATOM 2849 C CA . ARG A 1 377 ? -8.906 -23.375 -7.887 1 97.56 377 ARG A CA 1
ATOM 2850 C C . ARG A 1 377 ? -8.625 -24.766 -8.43 1 97.56 377 ARG A C 1
ATOM 2852 O O . ARG A 1 377 ? -9.547 -25.5 -8.812 1 97.56 377 ARG A O 1
ATOM 2859 N N . SER A 1 378 ? -7.352 -25.156 -8.5 1 97.62 378 SER A N 1
ATOM 2860 C CA . SER A 1 378 ? -6.992 -26.5 -8.93 1 97.62 378 SER A CA 1
ATOM 2861 C C . SER A 1 378 ? -7.566 -27.562 -7.984 1 97.62 378 SER A C 1
ATOM 2863 O O . SER A 1 378 ? -8.078 -28.578 -8.43 1 97.62 378 SER A O 1
ATOM 2865 N N . ALA A 1 379 ? -7.496 -27.25 -6.73 1 97.44 379 ALA A N 1
ATOM 2866 C CA . ALA A 1 379 ? -8.078 -28.156 -5.746 1 97.44 379 ALA A CA 1
ATOM 2867 C C . ALA A 1 379 ? -9.594 -28.25 -5.914 1 97.44 379 ALA A C 1
ATOM 2869 O O . ALA A 1 379 ? -10.164 -29.328 -5.828 1 97.44 379 ALA A O 1
ATOM 2870 N N . ALA A 1 380 ? -10.25 -27.141 -6.133 1 98 380 ALA A N 1
ATOM 2871 C CA . ALA A 1 380 ? -11.695 -27.125 -6.324 1 98 380 ALA A CA 1
ATOM 2872 C C . ALA A 1 380 ? -12.094 -27.891 -7.574 1 98 380 ALA A C 1
ATOM 2874 O O . ALA A 1 380 ? -13.102 -28.625 -7.57 1 98 380 ALA A O 1
ATOM 2875 N N . LEU A 1 381 ? -11.328 -27.75 -8.617 1 97.5 381 LEU A N 1
ATOM 2876 C CA . LEU A 1 381 ? -11.602 -28.484 -9.852 1 97.5 381 LEU A CA 1
ATOM 2877 C C . LEU A 1 381 ? -11.43 -29.984 -9.648 1 97.5 381 LEU A C 1
ATOM 2879 O O . LEU A 1 381 ? -12.172 -30.781 -10.227 1 97.5 381 LEU A O 1
ATOM 2883 N N . LEU A 1 382 ? -10.438 -30.344 -8.859 1 97.56 382 LEU A N 1
ATOM 2884 C CA . LEU A 1 382 ? -10.273 -31.75 -8.547 1 97.56 382 LEU A CA 1
ATOM 2885 C C . LEU A 1 382 ? -11.484 -32.281 -7.793 1 97.56 382 LEU A C 1
ATOM 2887 O O . LEU A 1 382 ? -11.992 -33.375 -8.117 1 97.56 382 LEU A O 1
ATOM 2891 N N . LYS A 1 383 ? -11.906 -31.531 -6.84 1 97.25 383 LYS A N 1
ATOM 2892 C CA . LYS A 1 383 ? -13.109 -31.953 -6.121 1 97.25 383 LYS A CA 1
ATOM 2893 C C . LYS A 1 383 ? -14.297 -32.094 -7.07 1 97.25 383 LYS A C 1
ATOM 2895 O O . LYS A 1 383 ? -15.078 -33.031 -6.961 1 97.25 383 LYS A O 1
ATOM 2900 N N . SER A 1 384 ? -14.469 -31.125 -7.914 1 96.44 384 SER A N 1
ATOM 2901 C CA . SER A 1 384 ? -15.547 -31.188 -8.898 1 96.44 384 SER A CA 1
ATOM 2902 C C . SER A 1 384 ? -15.453 -32.469 -9.727 1 96.44 384 SER A C 1
ATOM 2904 O O . SER A 1 384 ? -16.469 -33.125 -9.969 1 96.44 384 SER A O 1
ATOM 2906 N N . ALA A 1 385 ? -14.289 -32.844 -10.18 1 96.5 385 ALA A N 1
ATOM 2907 C CA . ALA A 1 385 ? -14.078 -34.031 -10.977 1 96.5 385 ALA A CA 1
ATOM 2908 C C . ALA A 1 385 ? -14.383 -35.312 -10.164 1 96.5 385 ALA A C 1
ATOM 2910 O O . ALA A 1 385 ? -14.906 -36.281 -10.703 1 96.5 385 ALA A O 1
ATOM 2911 N N . ILE A 1 386 ? -14.023 -35.281 -8.906 1 96 386 ILE A N 1
ATOM 2912 C CA . ILE A 1 386 ? -14.305 -36.375 -8.008 1 96 386 ILE A CA 1
ATOM 2913 C C . ILE A 1 386 ? -15.82 -36.562 -7.84 1 96 386 ILE A C 1
ATOM 2915 O O . ILE A 1 386 ? -16.359 -37.656 -8 1 96 386 ILE A O 1
ATOM 2919 N N . GLU A 1 387 ? -16.516 -35.438 -7.605 1 94.25 387 GLU A N 1
ATOM 2920 C CA . GLU A 1 387 ? -17.953 -35.469 -7.352 1 94.25 387 GLU A CA 1
ATOM 2921 C C . GLU A 1 387 ? -18.719 -35.938 -8.578 1 94.25 387 GLU A C 1
ATOM 2923 O O . GLU A 1 387 ? -19.734 -36.625 -8.461 1 94.25 387 GLU A O 1
ATOM 2928 N N . LYS A 1 388 ? -18.25 -35.562 -9.688 1 92.25 388 LYS A N 1
ATOM 2929 C CA . LYS A 1 388 ? -18.891 -35.938 -10.938 1 92.25 388 LYS A CA 1
ATOM 2930 C C . LYS A 1 388 ? -18.938 -37.438 -11.094 1 92.25 388 LYS A C 1
ATOM 2932 O O . LYS A 1 388 ? -19.797 -37.969 -11.797 1 92.25 388 LYS A O 1
ATOM 2937 N N . ARG A 1 389 ? -18.125 -38.156 -10.414 1 92.38 389 ARG A N 1
ATOM 2938 C CA . ARG A 1 389 ? -17.984 -39.594 -10.57 1 92.38 389 ARG A CA 1
ATOM 2939 C C . ARG A 1 389 ? -18.625 -40.344 -9.406 1 92.38 389 ARG A C 1
ATOM 2941 O O . ARG A 1 389 ? -18.547 -41.562 -9.336 1 92.38 389 ARG A O 1
ATOM 2948 N N . GLN A 1 390 ? -19.172 -39.531 -8.562 1 89.94 390 GLN A N 1
ATOM 2949 C CA . GLN A 1 390 ? -19.922 -40.125 -7.453 1 89.94 390 GLN A CA 1
ATOM 2950 C C . GLN A 1 390 ? -21.422 -40.062 -7.719 1 89.94 390 GLN A C 1
ATOM 2952 O O . GLN A 1 390 ? -21.906 -39.219 -8.461 1 89.94 390 GLN A O 1
ATOM 2957 N N . LYS A 1 391 ? -22.094 -41 -7.105 1 87.56 391 LYS A N 1
ATOM 2958 C CA . LYS A 1 391 ? -23.547 -41 -7.227 1 87.56 391 LYS A CA 1
ATOM 2959 C C . LYS A 1 391 ? -24.172 -39.781 -6.566 1 87.56 391 LYS A C 1
ATOM 2961 O O . LYS A 1 391 ? -23.734 -39.344 -5.496 1 87.56 391 LYS A O 1
ATOM 2966 N N . ASN A 1 392 ? -25.109 -39.188 -7.328 1 83.56 392 ASN A N 1
ATOM 2967 C CA . ASN A 1 392 ? -25.859 -38.062 -6.754 1 83.56 392 ASN A CA 1
ATOM 2968 C C . ASN A 1 392 ? -26.797 -38.531 -5.652 1 83.56 392 ASN A C 1
ATOM 2970 O O . ASN A 1 392 ? -27.703 -39.344 -5.902 1 83.56 392 ASN A O 1
ATOM 2974 N N . LYS A 1 393 ? -26.594 -38.188 -4.5 1 76.94 393 LYS A N 1
ATOM 2975 C CA . LYS A 1 393 ? -27.344 -38.688 -3.355 1 76.94 393 LYS A CA 1
ATOM 2976 C C . LYS A 1 393 ? -28.625 -37.875 -3.154 1 76.94 393 LYS A C 1
ATOM 2978 O O . LYS A 1 393 ? -29.344 -38.094 -2.172 1 76.94 393 LYS A O 1
ATOM 2983 N N . LEU A 1 394 ? -28.906 -36.969 -4.07 1 77.06 394 LEU A N 1
ATOM 2984 C CA . LEU A 1 394 ? -30.141 -36.219 -3.936 1 77.06 394 LEU A CA 1
ATOM 2985 C C . LEU A 1 394 ? -31.281 -36.875 -4.707 1 77.06 394 LEU A C 1
ATOM 2987 O O . LEU A 1 394 ? -31.047 -37.5 -5.742 1 77.06 394 LEU A O 1
ATOM 2991 N N . MET B 1 1 ? -60.75 64.125 -13.648 1 39 1 MET B N 1
ATOM 2992 C CA . MET B 1 1 ? -60.406 63.219 -14.727 1 39 1 MET B CA 1
ATOM 2993 C C . MET B 1 1 ? -58.969 63.406 -15.156 1 39 1 MET B C 1
ATOM 2995 O O . MET B 1 1 ? -58.312 62.438 -15.594 1 39 1 MET B O 1
ATOM 2999 N N . GLN B 1 2 ? -58.531 64.688 -15.109 1 47.72 2 GLN B N 1
ATOM 3000 C CA . GLN B 1 2 ? -57.188 65 -15.609 1 47.72 2 GLN B CA 1
ATOM 3001 C C . GLN B 1 2 ? -56.125 64.562 -14.617 1 47.72 2 GLN B C 1
ATOM 3003 O O . GLN B 1 2 ? -55.031 64.125 -15.008 1 47.72 2 GLN B O 1
ATOM 3008 N N . LYS B 1 3 ? -56.375 64.938 -13.336 1 52.47 3 LYS B N 1
ATOM 3009 C CA . LYS B 1 3 ? -55.375 64.625 -12.328 1 52.47 3 LYS B CA 1
ATOM 3010 C C . LYS B 1 3 ? -55.156 63.094 -12.203 1 52.47 3 LYS B C 1
ATOM 3012 O O . LYS B 1 3 ? -54.031 62.625 -12.023 1 52.47 3 LYS B O 1
ATOM 3017 N N . LEU B 1 4 ? -56.219 62.344 -12.234 1 52.97 4 LEU B N 1
ATOM 3018 C CA . LEU B 1 4 ? -56.094 60.906 -12.211 1 52.97 4 LEU B CA 1
ATOM 3019 C C . LEU B 1 4 ? -55.344 60.406 -13.438 1 52.97 4 LEU B C 1
ATOM 3021 O O . LEU B 1 4 ? -54.562 59.438 -13.352 1 52.97 4 LEU B O 1
ATOM 3025 N N . GLU B 1 5 ? -55.562 61.125 -14.539 1 51.56 5 GLU B N 1
ATOM 3026 C CA . GLU B 1 5 ? -54.844 60.688 -15.734 1 51.56 5 GLU B CA 1
ATOM 3027 C C . GLU B 1 5 ? -53.344 60.969 -15.617 1 51.56 5 GLU B C 1
ATOM 3029 O O . GLU B 1 5 ? -52.531 60.188 -16.078 1 51.56 5 GLU B O 1
ATOM 3034 N N . ALA B 1 6 ? -53 62.188 -15.031 1 53.84 6 ALA B N 1
ATOM 3035 C CA . ALA B 1 6 ? -51.594 62.5 -14.906 1 53.84 6 ALA B CA 1
ATOM 3036 C C . ALA B 1 6 ? -50.875 61.531 -13.977 1 53.84 6 ALA B C 1
ATOM 3038 O O . ALA B 1 6 ? -49.75 61.094 -14.242 1 53.84 6 ALA B O 1
ATOM 3039 N N . LEU B 1 7 ? -51.531 61.25 -12.773 1 54.97 7 LEU B N 1
ATOM 3040 C CA . LEU B 1 7 ? -50.938 60.281 -11.867 1 54.97 7 LEU B CA 1
ATOM 3041 C C . LEU B 1 7 ? -50.844 58.906 -12.531 1 54.97 7 LEU B C 1
ATOM 3043 O O . LEU B 1 7 ? -49.844 58.219 -12.336 1 54.97 7 LEU B O 1
ATOM 3047 N N . THR B 1 8 ? -51.906 58.562 -13.367 1 55.66 8 THR B N 1
ATOM 3048 C CA . THR B 1 8 ? -51.781 57.312 -14.109 1 55.66 8 THR B CA 1
ATOM 3049 C C . THR B 1 8 ? -50.656 57.375 -15.141 1 55.66 8 THR B C 1
ATOM 3051 O O . THR B 1 8 ? -49.969 56.406 -15.383 1 55.66 8 THR B O 1
ATOM 3054 N N . ARG B 1 9 ? -50.5 58.531 -15.719 1 50.19 9 ARG B N 1
ATOM 3055 C CA . ARG B 1 9 ? -49.406 58.656 -16.672 1 50.19 9 ARG B CA 1
ATOM 3056 C C . ARG B 1 9 ? -48.062 58.625 -15.961 1 50.19 9 ARG B C 1
ATOM 3058 O O . ARG B 1 9 ? -47.094 58.062 -16.453 1 50.19 9 ARG B O 1
ATOM 3065 N N . GLU B 1 10 ? -47.969 59.469 -14.844 1 49.78 10 GLU B N 1
ATOM 3066 C CA . GLU B 1 10 ? -46.688 59.438 -14.109 1 49.78 10 GLU B CA 1
ATOM 3067 C C . GLU B 1 10 ? -46.406 58 -13.625 1 49.78 10 GLU B C 1
ATOM 3069 O O . GLU B 1 10 ? -45.281 57.531 -13.68 1 49.78 10 GLU B O 1
ATOM 3074 N N . ALA B 1 11 ? -47.469 57.25 -13.008 1 48.75 11 ALA B N 1
ATOM 3075 C CA . ALA B 1 11 ? -47.281 55.844 -12.688 1 48.75 11 ALA B CA 1
ATOM 3076 C C . ALA B 1 11 ? -46.875 55.062 -13.922 1 48.75 11 ALA B C 1
ATOM 3078 O O . ALA B 1 11 ? -46.031 54.156 -13.852 1 48.75 11 ALA B O 1
ATOM 3079 N N . ALA B 1 12 ? -47.469 55.312 -15.055 1 47.19 12 ALA B N 1
ATOM 3080 C CA . ALA B 1 12 ? -47.094 54.625 -16.297 1 47.19 12 ALA B CA 1
ATOM 3081 C C . ALA B 1 12 ? -45.688 55.031 -16.703 1 47.19 12 ALA B C 1
ATOM 3083 O O . ALA B 1 12 ? -44.938 54.219 -17.25 1 47.19 12 ALA B O 1
ATOM 3084 N N . GLN B 1 13 ? -45.375 56.344 -16.656 1 43.41 13 GLN B N 1
ATOM 3085 C CA . GLN B 1 13 ? -44.031 56.75 -17 1 43.41 13 GLN B CA 1
ATOM 3086 C C . GLN B 1 13 ? -43 56.188 -16.031 1 43.41 13 GLN B C 1
ATOM 3088 O O . GLN B 1 13 ? -41.906 55.812 -16.422 1 43.41 13 GLN B O 1
ATOM 3093 N N . LEU B 1 14 ? -43.25 56.344 -14.633 1 42.81 14 LEU B N 1
ATOM 3094 C CA . LEU B 1 14 ? -42.344 55.656 -13.711 1 42.81 14 LEU B CA 1
ATOM 3095 C C . LEU B 1 14 ? -42.281 54.156 -13.984 1 42.81 14 LEU B C 1
ATOM 3097 O O . LEU B 1 14 ? -41.25 53.531 -13.797 1 42.81 14 LEU B O 1
ATOM 3101 N N . ALA B 1 15 ? -43.375 53.406 -14.414 1 42.28 15 ALA B N 1
ATOM 3102 C CA . ALA B 1 15 ? -43.312 52.031 -14.898 1 42.28 15 ALA B CA 1
ATOM 3103 C C . ALA B 1 15 ? -42.406 51.906 -16.125 1 42.28 15 ALA B C 1
ATOM 3105 O O . ALA B 1 15 ? -41.844 50.844 -16.391 1 42.28 15 ALA B O 1
ATOM 3106 N N . GLY B 1 16 ? -42.531 52.812 -16.984 1 38.34 16 GLY B N 1
ATOM 3107 C CA . GLY B 1 16 ? -41.75 52.688 -18.203 1 38.34 16 GLY B CA 1
ATOM 3108 C C . GLY B 1 16 ? -40.25 52.781 -17.969 1 38.34 16 GLY B C 1
ATOM 3109 O O . GLY B 1 16 ? -39.438 52.469 -18.859 1 38.34 16 GLY B O 1
ATOM 3110 N N . GLN B 1 17 ? -39.781 53.812 -17.266 1 33.31 17 GLN B N 1
ATOM 3111 C CA . GLN B 1 17 ? -38.344 53.938 -17.188 1 33.31 17 GLN B CA 1
ATOM 3112 C C . GLN B 1 17 ? -37.75 52.781 -16.406 1 33.31 17 GLN B C 1
ATOM 3114 O O . GLN B 1 17 ? -36.531 52.781 -16.094 1 33.31 17 GLN B O 1
ATOM 3119 N N . ASP B 1 18 ? -38.562 52 -15.695 1 33.25 18 ASP B N 1
ATOM 3120 C CA . ASP B 1 18 ? -37.844 50.906 -15.047 1 33.25 18 ASP B CA 1
ATOM 3121 C C . ASP B 1 18 ? -37.031 50.094 -16.062 1 33.25 18 ASP B C 1
ATOM 3123 O O . ASP B 1 18 ? -37.594 49.281 -16.781 1 33.25 18 ASP B O 1
ATOM 3127 N N . ALA B 1 19 ? -36.188 50.688 -16.828 1 31.31 19 ALA B N 1
ATOM 3128 C CA . ALA B 1 19 ? -35.188 50.094 -17.688 1 31.31 19 ALA B CA 1
ATOM 3129 C C . ALA B 1 19 ? -34.656 48.781 -17.078 1 31.31 19 ALA B C 1
ATOM 3131 O O . ALA B 1 19 ? -34.625 48.656 -15.852 1 31.31 19 ALA B O 1
ATOM 3132 N N . ALA B 1 20 ? -34.156 47.906 -18.047 1 31.89 20 ALA B N 1
ATOM 3133 C CA . ALA B 1 20 ? -33.625 46.562 -17.922 1 31.89 20 ALA B CA 1
ATOM 3134 C C . ALA B 1 20 ? -32.5 46.531 -16.891 1 31.89 20 ALA B C 1
ATOM 3136 O O . ALA B 1 20 ? -31.359 46.875 -17.188 1 31.89 20 ALA B O 1
ATOM 3137 N N . ALA B 1 21 ? -32.688 47.031 -15.688 1 31.19 21 ALA B N 1
ATOM 3138 C CA . ALA B 1 21 ? -31.562 46.75 -14.789 1 31.19 21 ALA B CA 1
ATOM 3139 C C . ALA B 1 21 ? -31 45.375 -15.047 1 31.19 21 ALA B C 1
ATOM 3141 O O . ALA B 1 21 ? -31.75 44.406 -15.242 1 31.19 21 ALA B O 1
ATOM 3142 N N . PRO B 1 22 ? -29.766 45.375 -15.633 1 32.88 22 PRO B N 1
ATOM 3143 C CA . PRO B 1 22 ? -29.312 44 -15.906 1 32.88 22 PRO B CA 1
ATOM 3144 C C . PRO B 1 22 ? -29.703 43 -14.82 1 32.88 22 PRO B C 1
ATOM 3146 O O . PRO B 1 22 ? -29.922 43.406 -13.672 1 32.88 22 PRO B O 1
ATOM 3149 N N . ALA B 1 23 ? -30.391 41.969 -15.25 1 35.66 23 ALA B N 1
ATOM 3150 C CA . ALA B 1 23 ? -30.75 40.844 -14.375 1 35.66 23 ALA B CA 1
ATOM 3151 C C . ALA B 1 23 ? -29.688 40.656 -13.289 1 35.66 23 ALA B C 1
ATOM 3153 O O . ALA B 1 23 ? -28.5 40.75 -13.562 1 35.66 23 ALA B O 1
ATOM 3154 N N . PRO B 1 24 ? -30.031 41.125 -12.094 1 29.19 24 PRO B N 1
ATOM 3155 C CA . PRO B 1 24 ? -29.016 40.75 -11.109 1 29.19 24 PRO B CA 1
ATOM 3156 C C . PRO B 1 24 ? -28.297 39.469 -11.477 1 29.19 24 PRO B C 1
ATOM 3158 O O . PRO B 1 24 ? -28.906 38.562 -12.062 1 29.19 24 PRO B O 1
ATOM 3161 N N . GLN B 1 25 ? -27.094 39.531 -12.102 1 30.56 25 GLN B N 1
ATOM 3162 C CA . GLN B 1 25 ? -26.328 38.312 -12.234 1 30.56 25 GLN B CA 1
ATOM 3163 C C . GLN B 1 25 ? -26.562 37.375 -11.039 1 30.56 25 GLN B C 1
ATOM 3165 O O . GLN B 1 25 ? -26.297 37.75 -9.898 1 30.56 25 GLN B O 1
ATOM 3170 N N . SER B 1 26 ? -27.703 36.781 -11 1 32.59 26 SER B N 1
ATOM 3171 C CA . SER B 1 26 ? -27.891 35.719 -10.016 1 32.59 26 SER B CA 1
ATOM 3172 C C . SER B 1 26 ? -26.562 35.031 -9.695 1 32.59 26 SER B C 1
ATOM 3174 O O . SER B 1 26 ? -25.906 34.5 -10.586 1 32.59 26 SER B O 1
ATOM 3176 N N . ARG B 1 27 ? -25.75 35.656 -8.883 1 31.48 27 ARG B N 1
ATOM 3177 C CA . ARG B 1 27 ? -24.656 34.812 -8.406 1 31.48 27 ARG B CA 1
ATOM 3178 C C . ARG B 1 27 ? -25.094 33.375 -8.242 1 31.48 27 ARG B C 1
ATOM 3180 O O . ARG B 1 27 ? -25.984 33.062 -7.441 1 31.48 27 ARG B O 1
ATOM 3187 N N . VAL B 1 28 ? -25.359 32.625 -9.289 1 31.72 28 VAL B N 1
ATOM 3188 C CA . VAL B 1 28 ? -25.484 31.188 -9.203 1 31.72 28 VAL B CA 1
ATOM 3189 C C . VAL B 1 28 ? -24.547 30.656 -8.117 1 31.72 28 VAL B C 1
ATOM 3191 O O . VAL B 1 28 ? -23.328 30.672 -8.273 1 31.72 28 VAL B O 1
ATOM 3194 N N . ILE B 1 29 ? -24.812 31.016 -6.898 1 35.56 29 ILE B N 1
ATOM 3195 C CA . ILE B 1 29 ? -24.109 30.297 -5.84 1 35.56 29 ILE B CA 1
ATOM 3196 C C . ILE B 1 29 ? -24.062 28.812 -6.16 1 35.56 29 ILE B C 1
ATOM 3198 O O . ILE B 1 29 ? -25.109 28.156 -6.27 1 35.56 29 ILE B O 1
ATOM 3202 N N . ARG B 1 30 ? -23.281 28.344 -6.973 1 35.91 30 ARG B N 1
ATOM 3203 C CA . ARG B 1 30 ? -23.078 26.938 -7.227 1 35.91 30 ARG B CA 1
ATOM 3204 C C . ARG B 1 30 ? -23.141 26.125 -5.934 1 35.91 30 ARG B C 1
ATOM 3206 O O . ARG B 1 30 ? -22.234 26.172 -5.109 1 35.91 30 ARG B O 1
ATOM 3213 N N . VAL B 1 31 ? -24.281 25.906 -5.43 1 48.56 31 VAL B N 1
ATOM 3214 C CA . VAL B 1 31 ? -24.453 24.953 -4.34 1 48.56 31 VAL B CA 1
ATOM 3215 C C . VAL B 1 31 ? -23.875 23.594 -4.742 1 48.56 31 VAL B C 1
ATOM 3217 O O . VAL B 1 31 ? -24.391 22.938 -5.652 1 48.56 31 VAL B O 1
ATOM 3220 N N . LEU B 1 32 ? -22.688 23.438 -4.523 1 61.66 32 LEU B N 1
ATOM 3221 C CA . LEU B 1 32 ? -22.094 22.125 -4.785 1 61.66 32 LEU B CA 1
ATOM 3222 C C . LEU B 1 32 ? -22.781 21.047 -3.959 1 61.66 32 LEU B C 1
ATOM 3224 O O . LEU B 1 32 ? -23.016 21.234 -2.762 1 61.66 32 LEU B O 1
ATOM 3228 N N . PRO B 1 33 ? -23.328 20.109 -4.57 1 78.69 33 PRO B N 1
ATOM 3229 C CA . PRO B 1 33 ? -24.016 19.016 -3.863 1 78.69 33 PRO B CA 1
ATOM 3230 C C . PRO B 1 33 ? -23.109 18.344 -2.828 1 78.69 33 PRO B C 1
ATOM 3232 O O . PRO B 1 33 ? -21.906 18.219 -3.039 1 78.69 33 PRO B O 1
ATOM 3235 N N . LEU B 1 34 ? -23.688 18.188 -1.612 1 90.5 34 LEU B N 1
ATOM 3236 C CA . LEU B 1 34 ? -22.984 17.516 -0.522 1 90.5 34 LEU B CA 1
ATOM 3237 C C . LEU B 1 34 ? -22.797 16.031 -0.832 1 90.5 34 LEU B C 1
ATOM 3239 O O . LEU B 1 34 ? -23.688 15.391 -1.396 1 90.5 34 LEU B O 1
ATOM 3243 N N . THR B 1 35 ? -21.625 15.555 -0.556 1 92.69 35 THR B N 1
ATOM 3244 C CA . THR B 1 35 ? -21.453 14.109 -0.514 1 92.69 35 THR B CA 1
ATOM 3245 C C . THR B 1 35 ? -22.234 13.5 0.649 1 92.69 35 THR B C 1
ATOM 3247 O O . THR B 1 35 ? -22.734 14.227 1.513 1 92.69 35 THR B O 1
ATOM 3250 N N . ASP B 1 36 ? -22.328 12.219 0.696 1 93.19 36 ASP B N 1
ATOM 3251 C CA . ASP B 1 36 ? -23.016 11.547 1.795 1 93.19 36 ASP B CA 1
ATOM 3252 C C . ASP B 1 36 ? -22.344 11.852 3.131 1 93.19 36 ASP B C 1
ATOM 3254 O O . ASP B 1 36 ? -23.016 12.078 4.137 1 93.19 36 ASP B O 1
ATOM 3258 N N . ASN B 1 37 ? -21.062 11.883 3.137 1 96.81 37 ASN B N 1
ATOM 3259 C CA . ASN B 1 37 ? -20.328 12.18 4.359 1 96.81 37 ASN B CA 1
ATOM 3260 C C . ASN B 1 37 ? -20.531 13.625 4.801 1 96.81 37 ASN B C 1
ATOM 3262 O O . ASN B 1 37 ? -20.688 13.906 5.992 1 96.81 37 ASN B O 1
ATOM 3266 N N . GLU B 1 38 ? -20.531 14.516 3.857 1 97.31 38 GLU B N 1
ATOM 3267 C CA . GLU B 1 38 ? -20.75 15.93 4.172 1 97.31 38 GLU B CA 1
ATOM 3268 C C . GLU B 1 38 ? -22.156 16.156 4.703 1 97.31 38 GLU B C 1
ATOM 3270 O O . GLU B 1 38 ? -22.344 16.922 5.652 1 97.31 38 GLU B O 1
ATOM 3275 N N . ALA B 1 39 ? -23.078 15.438 4.129 1 97.31 39 ALA B N 1
ATOM 3276 C CA . ALA B 1 39 ? -24.469 15.547 4.582 1 97.31 39 ALA B CA 1
ATOM 3277 C C . ALA B 1 39 ? -24.609 15.031 6.012 1 97.31 39 ALA B C 1
ATOM 3279 O O . ALA B 1 39 ? -25.391 15.586 6.801 1 97.31 39 ALA B O 1
ATOM 3280 N N . GLU B 1 40 ? -23.859 14.023 6.246 1 97.06 40 GLU B N 1
ATOM 3281 C CA . GLU B 1 40 ? -23.906 13.469 7.598 1 97.06 40 GLU B CA 1
ATOM 3282 C C . GLU B 1 40 ? -23.328 14.445 8.617 1 97.06 40 GLU B C 1
ATOM 3284 O O . GLU B 1 40 ? -23.875 14.586 9.719 1 97.06 40 GLU B O 1
ATOM 3289 N N . VAL B 1 41 ? -22.281 15.109 8.266 1 98.19 41 VAL B N 1
ATOM 3290 C CA . VAL B 1 41 ? -21.719 16.125 9.156 1 98.19 41 VAL B CA 1
ATOM 3291 C C . VAL B 1 41 ? -22.719 17.266 9.336 1 98.19 41 VAL B C 1
ATOM 3293 O O . VAL B 1 41 ? -22.938 17.734 10.453 1 98.19 41 VAL B O 1
ATOM 3296 N N . ALA B 1 42 ? -23.328 17.625 8.281 1 97.81 42 ALA B N 1
ATOM 3297 C CA . ALA B 1 42 ? -24.328 18.688 8.352 1 97.81 42 ALA B CA 1
ATOM 3298 C C . ALA B 1 42 ? -25.469 18.312 9.289 1 97.81 42 ALA B C 1
ATOM 3300 O O . ALA B 1 42 ? -25.906 19.109 10.109 1 97.81 42 ALA B O 1
ATOM 3301 N N . ARG B 1 43 ? -25.922 17.094 9.133 1 97.62 43 ARG B N 1
ATOM 3302 C CA . ARG B 1 43 ? -27 16.609 9.984 1 97.62 43 ARG B CA 1
ATOM 3303 C C . ARG B 1 43 ? -26.594 16.641 11.453 1 97.62 43 ARG B C 1
ATOM 3305 O O . ARG B 1 43 ? -27.344 17.125 12.297 1 97.62 43 ARG B O 1
ATOM 3312 N N . GLN B 1 44 ? -25.453 16.188 11.727 1 98.12 44 GLN B N 1
ATOM 3313 C CA . GLN B 1 44 ? -25 16.125 13.109 1 98.12 44 GLN B CA 1
ATOM 3314 C C . GLN B 1 44 ? -24.75 17.516 13.68 1 98.12 44 GLN B C 1
ATOM 3316 O O . GLN B 1 44 ? -25.047 17.766 14.852 1 98.12 44 GLN B O 1
ATOM 3321 N N . MET B 1 45 ? -24.281 18.422 12.828 1 97.88 45 MET B N 1
ATOM 3322 C CA . MET B 1 45 ? -24.062 19.797 13.281 1 97.88 45 MET B CA 1
ATOM 3323 C C . MET B 1 45 ? -25.391 20.484 13.594 1 97.88 45 MET B C 1
ATOM 3325 O O . MET B 1 45 ? -25.453 21.312 14.508 1 97.88 45 MET B O 1
ATOM 3329 N N . GLN B 1 46 ? -26.406 20.078 12.875 1 97 46 GLN B N 1
ATOM 3330 C CA . GLN B 1 46 ? -27.734 20.625 13.164 1 97 46 GLN B CA 1
ATOM 3331 C C . GLN B 1 46 ? -28.219 20.156 14.531 1 97 46 GLN B C 1
ATOM 3333 O O . GLN B 1 46 ? -28.766 20.953 15.305 1 97 46 GLN B O 1
ATOM 3338 N N . ILE B 1 47 ? -28.016 18.953 14.797 1 97.06 47 ILE B N 1
ATOM 3339 C CA . ILE B 1 47 ? -28.406 18.406 16.078 1 97.06 47 ILE B CA 1
ATOM 3340 C C . ILE B 1 47 ? -27.594 19.047 17.203 1 97.06 47 ILE B C 1
ATOM 3342 O O . ILE B 1 47 ? -28.156 19.469 18.219 1 97.06 47 ILE B O 1
ATOM 3346 N N . CYS B 1 48 ? -26.344 19.156 16.984 1 97.19 48 CYS B N 1
ATOM 3347 C CA . CYS B 1 48 ? -25.438 19.734 17.984 1 97.19 48 CYS B CA 1
ATOM 3348 C C . CYS B 1 48 ? -25.781 21.203 18.234 1 97.19 48 CYS B C 1
ATOM 3350 O O . CYS B 1 48 ? -25.656 21.688 19.359 1 97.19 48 CYS B O 1
ATOM 3352 N N . ASN B 1 49 ? -26.156 21.875 17.141 1 95.38 49 ASN B N 1
ATOM 3353 C CA . ASN B 1 49 ? -26.469 23.297 17.25 1 95.38 49 ASN B CA 1
ATOM 3354 C C . ASN B 1 49 ? -27.734 23.531 18.062 1 95.38 49 ASN B C 1
ATOM 3356 O O . ASN B 1 49 ? -27.875 24.562 18.734 1 95.38 49 ASN B O 1
ATOM 3360 N N . ALA B 1 50 ? -28.594 22.594 18.047 1 95 50 ALA B N 1
ATOM 3361 C CA . ALA B 1 50 ? -29.812 22.656 18.844 1 95 50 ALA B CA 1
ATOM 3362 C C . ALA B 1 50 ? -29.516 22.312 20.297 1 95 50 ALA B C 1
ATOM 3364 O O . ALA B 1 50 ? -30.047 22.953 21.219 1 95 50 ALA B O 1
ATOM 3365 N N . CYS B 1 51 ? -28.656 21.391 20.5 1 94.12 51 CYS B N 1
ATOM 3366 C CA . CYS B 1 51 ? -28.344 20.891 21.844 1 94.12 51 CYS B CA 1
ATOM 3367 C C . CYS B 1 51 ? -27.406 21.844 22.578 1 94.12 51 CYS B C 1
ATOM 3369 O O . CYS B 1 51 ? -27.656 22.219 23.719 1 94.12 51 CYS B O 1
ATOM 3371 N N . ARG B 1 52 ? -26.172 22.172 22.062 1 93.19 52 ARG B N 1
ATOM 3372 C CA . ARG B 1 52 ? -25.156 23.125 22.484 1 93.19 52 ARG B CA 1
ATOM 3373 C C . ARG B 1 52 ? -24.438 22.672 23.75 1 93.19 52 ARG B C 1
ATOM 3375 O O . ARG B 1 52 ? -23.781 23.453 24.422 1 93.19 52 ARG B O 1
ATOM 3382 N N . TYR B 1 53 ? -24.5 21.391 24.047 1 92.12 53 TYR B N 1
ATOM 3383 C CA . TYR B 1 53 ? -23.859 20.859 25.234 1 92.12 53 TYR B CA 1
ATOM 3384 C C . TYR B 1 53 ? -22.344 20.984 25.141 1 92.12 53 TYR B C 1
ATOM 3386 O O . TYR B 1 53 ? -21.656 21.266 26.125 1 92.12 53 TYR B O 1
ATOM 3394 N N . CYS B 1 54 ? -21.766 20.781 23.969 1 91.62 54 CYS B N 1
ATOM 3395 C CA . CYS B 1 54 ? -20.328 20.672 23.766 1 91.62 54 CYS B CA 1
ATOM 3396 C C . CYS B 1 54 ?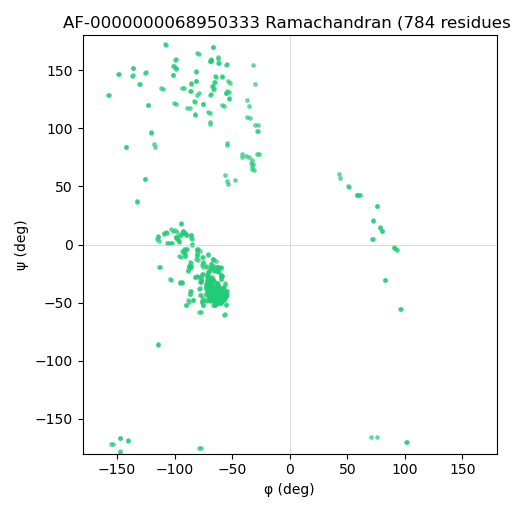 -19.719 22.016 23.375 1 91.62 54 CYS B C 1
ATOM 3398 O O . CYS B 1 54 ? -18.594 22.062 22.859 1 91.62 54 CYS B O 1
ATOM 3400 N N . GLU B 1 55 ? -20.297 23.109 23.562 1 88.44 55 GLU B N 1
ATOM 3401 C CA . GLU B 1 55 ? -19.875 24.438 23.125 1 88.44 55 GLU B CA 1
ATOM 3402 C C . GLU B 1 55 ? -18.516 24.797 23.703 1 88.44 55 GLU B C 1
ATOM 3404 O O . GLU B 1 55 ? -17.719 25.5 23.062 1 88.44 55 GLU B O 1
ATOM 3409 N N . GLY B 1 56 ? -18.109 24.281 24.828 1 86.12 56 GLY B N 1
ATOM 3410 C CA . GLY B 1 56 ? -16.859 24.625 25.469 1 86.12 56 GLY B CA 1
ATOM 3411 C C . GLY B 1 56 ? -15.766 23.594 25.25 1 86.12 56 GLY B C 1
ATOM 3412 O O . GLY B 1 56 ? -14.664 23.719 25.781 1 86.12 56 GLY B O 1
ATOM 3413 N N . PHE B 1 57 ? -15.906 22.672 24.391 1 88.69 57 PHE B N 1
ATOM 3414 C CA . PHE B 1 57 ? -14.984 21.531 24.297 1 88.69 57 PHE B CA 1
ATOM 3415 C C . PHE B 1 57 ? -13.812 21.875 23.375 1 88.69 57 PHE B C 1
ATOM 3417 O O . PHE B 1 57 ? -12.672 21.516 23.672 1 88.69 57 PHE B O 1
ATOM 3424 N N . CYS B 1 58 ? -14.07 22.438 22.172 1 92.56 58 CYS B N 1
ATOM 3425 C CA . CYS B 1 58 ? -13.016 22.75 21.219 1 92.56 58 CYS B CA 1
ATOM 3426 C C . CYS B 1 58 ? -13.445 23.875 20.281 1 92.56 58 CYS B C 1
ATOM 3428 O O . CYS B 1 58 ? -14.461 24.531 20.531 1 92.56 58 CYS B O 1
ATOM 3430 N N . ALA B 1 59 ? -12.719 24.188 19.281 1 94.38 59 ALA B N 1
ATOM 3431 C CA . ALA B 1 59 ? -12.953 25.344 18.422 1 94.38 59 ALA B CA 1
ATOM 3432 C C . ALA B 1 59 ? -14.125 25.094 17.469 1 94.38 59 ALA B C 1
ATOM 3434 O O . ALA B 1 59 ? -14.695 26.031 16.922 1 94.38 59 ALA B O 1
ATOM 3435 N N . VAL B 1 60 ? -14.539 23.797 17.344 1 96.62 60 VAL B N 1
ATOM 3436 C CA . VAL B 1 60 ? -15.547 23.438 16.359 1 96.62 60 VAL B CA 1
ATOM 3437 C C . VAL B 1 60 ? -16.906 23.984 16.781 1 96.62 60 VAL B C 1
ATOM 3439 O O . VAL B 1 60 ? -17.641 24.562 15.961 1 96.62 60 VAL B O 1
ATOM 3442 N N . PHE B 1 61 ? -17.219 23.891 18.016 1 95.56 61 PHE B N 1
ATOM 3443 C CA . PHE B 1 61 ? -18.594 24.125 18.438 1 95.56 61 PHE B CA 1
ATOM 3444 C C . PHE B 1 61 ? -18.891 25.625 18.484 1 95.56 61 PHE B C 1
ATOM 3446 O O . PHE B 1 61 ? -19.938 26.062 18 1 95.56 61 PHE B O 1
ATOM 3453 N N . PRO B 1 62 ? -18 26.438 19 1 94.19 62 PRO B N 1
ATOM 3454 C CA . PRO B 1 62 ? -18.234 27.875 18.844 1 94.19 62 PRO B CA 1
ATOM 3455 C C . PRO B 1 62 ? -18.359 28.281 17.375 1 94.19 62 PRO B C 1
ATOM 3457 O O . PRO B 1 62 ? -19.172 29.156 17.047 1 94.19 62 PRO B O 1
ATOM 3460 N N . ALA B 1 63 ? -17.578 27.719 16.5 1 95.56 63 ALA B N 1
ATOM 3461 C CA . ALA B 1 63 ? -17.672 28.016 15.07 1 95.56 63 ALA B CA 1
ATOM 3462 C C . ALA B 1 63 ? -19.016 27.578 14.508 1 95.56 63 ALA B C 1
ATOM 3464 O O . ALA B 1 63 ? -19.609 28.25 13.664 1 95.56 63 ALA B O 1
ATOM 3465 N N . MET B 1 64 ? -19.469 26.453 14.984 1 96.12 64 MET B N 1
ATOM 3466 C CA . MET B 1 64 ? -20.766 25.906 14.57 1 96.12 64 MET B CA 1
ATOM 3467 C C . MET B 1 64 ? -21.891 26.859 14.922 1 96.12 64 MET B C 1
ATOM 3469 O O . MET B 1 64 ? -22.812 27.062 14.117 1 96.12 64 MET B O 1
ATOM 3473 N N . THR B 1 65 ? -21.859 27.5 16.047 1 94.62 65 THR B N 1
ATOM 3474 C CA . THR B 1 65 ? -22.953 28.328 16.547 1 94.62 65 THR B CA 1
ATOM 3475 C C . THR B 1 65 ? -23.078 29.609 15.719 1 94.62 65 THR B C 1
ATOM 3477 O O . THR B 1 65 ? -24.094 30.312 15.82 1 94.62 65 THR B O 1
ATOM 3480 N N . ARG B 1 66 ? -22.125 29.812 14.867 1 93.12 66 ARG B N 1
ATOM 3481 C CA . ARG B 1 66 ? -22.156 31.016 14.039 1 93.12 66 ARG B CA 1
ATOM 3482 C C . ARG B 1 66 ? -22.844 30.734 12.711 1 93.12 66 ARG B C 1
ATOM 3484 O O . ARG B 1 66 ? -22.844 31.578 11.812 1 93.12 66 ARG B O 1
ATOM 3491 N N . ARG B 1 67 ? -23.5 29.547 12.625 1 93.19 67 ARG B N 1
ATOM 3492 C CA . ARG B 1 67 ? -24.109 29.094 11.375 1 93.19 67 ARG B CA 1
ATOM 3493 C C . ARG B 1 67 ? -25.484 28.5 11.617 1 93.19 67 ARG B C 1
ATOM 3495 O O . ARG B 1 67 ? -25.719 27.875 12.656 1 93.19 67 ARG B O 1
ATOM 3502 N N . LEU B 1 68 ? -26.359 28.734 10.656 1 91.81 68 LEU B N 1
ATOM 3503 C CA . LEU B 1 68 ? -27.688 28.125 10.711 1 91.81 68 LEU B CA 1
ATOM 3504 C C . LEU B 1 68 ? -27.781 26.953 9.75 1 91.81 68 LEU B C 1
ATOM 3506 O O . LEU B 1 68 ? -28.562 26.031 9.977 1 91.81 68 LEU B O 1
ATOM 3510 N N . GLU B 1 69 ? -27.016 27.109 8.711 1 92.88 69 GLU B N 1
ATOM 3511 C CA . GLU B 1 69 ? -26.938 26.047 7.715 1 92.88 69 GLU B CA 1
ATOM 3512 C C . GLU B 1 69 ? -25.484 25.609 7.492 1 92.88 69 GLU B C 1
ATOM 3514 O O . GLU B 1 69 ? -24.562 26.422 7.617 1 92.88 69 GLU B O 1
ATOM 3519 N N . PHE B 1 70 ? -25.406 24.406 7.195 1 96.44 70 PHE B N 1
ATOM 3520 C CA . PHE B 1 70 ? -24.062 23.844 7.023 1 96.44 70 PHE B CA 1
ATOM 3521 C C . PHE B 1 70 ? -23.875 23.344 5.598 1 96.44 70 PHE B C 1
ATOM 3523 O O . PHE B 1 70 ? -24.031 22.156 5.324 1 96.44 70 PHE B O 1
ATOM 3530 N N . GLY B 1 71 ? -23.469 24.297 4.754 1 94.75 71 GLY B N 1
ATOM 3531 C CA . GLY B 1 71 ? -23.141 23.922 3.391 1 94.75 71 GLY B CA 1
ATOM 3532 C C . GLY B 1 71 ? -21.766 23.281 3.271 1 94.75 71 GLY B C 1
ATOM 3533 O O . GLY B 1 71 ? -21.094 23.047 4.277 1 94.75 71 GLY B O 1
ATOM 3534 N N . LYS B 1 72 ? -21.406 23.031 2.107 1 95.56 72 LYS B N 1
ATOM 3535 C CA . LYS B 1 72 ? -20.172 22.312 1.827 1 95.56 72 LYS B CA 1
ATOM 3536 C C . LYS B 1 72 ? -18.969 23.031 2.43 1 95.56 72 LYS B C 1
ATOM 3538 O O . LYS B 1 72 ? -18.141 22.406 3.096 1 95.56 72 LYS B O 1
ATOM 3543 N N . ALA B 1 73 ? -18.891 24.312 2.219 1 95.62 73 ALA B N 1
ATOM 3544 C CA . ALA B 1 73 ? -17.766 25.094 2.707 1 95.62 73 ALA B CA 1
ATOM 3545 C C . ALA B 1 73 ? -17.672 25.047 4.23 1 95.62 73 ALA B C 1
ATOM 3547 O O . ALA B 1 73 ? -16.578 24.922 4.793 1 95.62 73 ALA B O 1
ATOM 3548 N N . ASP B 1 74 ? -18.797 25.141 4.859 1 96.31 74 ASP B N 1
ATOM 3549 C CA . ASP B 1 74 ? -18.828 25.094 6.316 1 96.31 74 ASP B CA 1
ATOM 3550 C C . ASP B 1 74 ? -18.406 23.734 6.84 1 96.31 74 ASP B C 1
ATOM 3552 O O . ASP B 1 74 ? -17.625 23.641 7.793 1 96.31 74 ASP B O 1
ATOM 3556 N N . VAL B 1 75 ? -18.906 22.719 6.191 1 97.81 75 VAL B N 1
ATOM 3557 C CA . VAL B 1 75 ? -18.609 21.344 6.605 1 97.81 75 VAL B CA 1
ATOM 3558 C C . VAL B 1 75 ? -17.109 21.062 6.438 1 97.81 75 VAL B C 1
ATOM 3560 O O . VAL B 1 75 ? -16.484 20.5 7.328 1 97.81 75 VAL B O 1
ATOM 3563 N N . ASN B 1 76 ? -16.562 21.5 5.312 1 98 76 ASN B N 1
ATOM 3564 C CA . ASN B 1 76 ? -15.141 21.312 5.062 1 98 76 ASN B CA 1
ATOM 3565 C C . ASN B 1 76 ? -14.289 22.109 6.051 1 98 76 ASN B C 1
ATOM 3567 O O . ASN B 1 76 ? -13.273 21.609 6.531 1 98 76 ASN B O 1
ATOM 3571 N N . TYR B 1 77 ? -14.75 23.328 6.34 1 97.88 77 TYR B N 1
ATOM 3572 C CA . TYR B 1 77 ? -14.086 24.156 7.332 1 97.88 77 TYR B CA 1
ATOM 3573 C C . TYR B 1 77 ? -14.086 23.484 8.703 1 97.88 77 TYR B C 1
ATOM 3575 O O . TYR B 1 77 ? -13.023 23.297 9.305 1 97.88 77 TYR B O 1
ATOM 3583 N N . LEU B 1 78 ? -15.195 23.031 9.164 1 98.19 78 LEU B N 1
ATOM 3584 C CA . LEU B 1 78 ? -15.336 22.453 10.492 1 98.19 78 LEU B CA 1
ATOM 3585 C C . LEU B 1 78 ? -14.594 21.125 10.594 1 98.19 78 LEU B C 1
ATOM 3587 O O . LEU B 1 78 ? -14.023 20.797 11.633 1 98.19 78 LEU B O 1
ATOM 3591 N N . ALA B 1 79 ? -14.57 20.391 9.484 1 98.12 79 ALA B N 1
ATOM 3592 C CA . ALA B 1 79 ? -13.867 19.109 9.461 1 98.12 79 ALA B CA 1
ATOM 3593 C C . ALA B 1 79 ? -12.367 19.297 9.672 1 98.12 79 ALA B C 1
ATOM 3595 O O . ALA B 1 79 ? -11.719 18.484 10.336 1 98.12 79 ALA B O 1
ATOM 3596 N N . ASN B 1 80 ? -11.836 20.359 9.141 1 98.19 80 ASN B N 1
ATOM 3597 C CA . ASN B 1 80 ? -10.406 20.625 9.289 1 98.19 80 ASN B CA 1
ATOM 3598 C C . ASN B 1 80 ? -10.109 21.375 10.578 1 98.19 80 ASN B C 1
ATOM 3600 O O . ASN B 1 80 ? -8.953 21.438 11.016 1 98.19 80 ASN B O 1
ATOM 3604 N N . LEU B 1 81 ? -11.133 21.938 11.203 1 97.56 81 LEU B N 1
ATOM 3605 C CA . LEU B 1 81 ? -10.984 22.578 12.5 1 97.56 81 LEU B CA 1
ATOM 3606 C C . LEU B 1 81 ? -10.977 21.547 13.625 1 97.56 81 LEU B C 1
ATOM 3608 O O . LEU B 1 81 ? -10.352 21.766 14.664 1 97.56 81 LEU B O 1
ATOM 3612 N N . CYS B 1 82 ? -11.625 20.438 13.375 1 96.75 82 CYS B N 1
ATOM 3613 C CA . CYS B 1 82 ? -11.734 19.359 14.352 1 96.75 82 CYS B CA 1
ATOM 3614 C C . CYS B 1 82 ? -10.391 18.672 14.562 1 96.75 82 CYS B C 1
ATOM 3616 O O . CYS B 1 82 ? -9.742 18.25 13.602 1 96.75 82 CYS B O 1
ATOM 3618 N N . HIS B 1 83 ? -9.953 18.531 15.797 1 95.56 83 HIS B N 1
ATOM 3619 C CA . HIS B 1 83 ? -8.68 17.891 16.125 1 95.56 83 HIS B CA 1
ATOM 3620 C C . HIS B 1 83 ? -8.875 16.422 16.5 1 95.56 83 HIS B C 1
ATOM 3622 O O . HIS B 1 83 ? -7.945 15.773 16.984 1 95.56 83 HIS B O 1
ATOM 3628 N N . ASN B 1 84 ? -10.062 15.938 16.391 1 94.62 84 ASN B N 1
ATOM 3629 C CA . ASN B 1 84 ? -10.398 14.531 16.594 1 94.62 84 ASN B CA 1
ATOM 3630 C C . ASN B 1 84 ? -10 14.055 18 1 94.62 84 ASN B C 1
ATOM 3632 O O . ASN B 1 84 ? -9.484 12.945 18.156 1 94.62 84 ASN B O 1
ATOM 3636 N N . CYS B 1 85 ? -10.258 14.859 19.047 1 92.56 85 CYS B N 1
ATOM 3637 C CA . CYS B 1 85 ? -9.898 14.523 20.422 1 92.56 85 CYS B CA 1
ATOM 3638 C C . CYS B 1 85 ? -10.844 13.477 20.984 1 92.56 85 CYS B C 1
ATOM 3640 O O . CYS B 1 85 ? -10.508 12.797 21.953 1 92.56 85 CYS B O 1
ATOM 3642 N N . GLY B 1 86 ? -12.031 13.383 20.5 1 92.06 86 GLY B N 1
ATOM 3643 C CA . GLY B 1 86 ? -12.945 12.312 20.891 1 92.06 86 GLY B CA 1
ATOM 3644 C C . GLY B 1 86 ? -13.812 12.664 22.078 1 92.06 86 GLY B C 1
ATOM 3645 O O . GLY B 1 86 ? -14.75 11.945 22.406 1 92.06 86 GLY B O 1
ATOM 3646 N N . ALA B 1 87 ? -13.703 13.781 22.703 1 92.25 87 ALA B N 1
ATOM 3647 C CA . ALA B 1 87 ? -14.398 14.156 23.922 1 92.25 87 ALA B CA 1
ATOM 3648 C C . ALA B 1 87 ? -15.898 14.305 23.688 1 92.25 87 ALA B C 1
ATOM 3650 O O . ALA B 1 87 ? -16.703 13.844 24.484 1 92.25 87 ALA B O 1
ATOM 3651 N N . CYS B 1 88 ? -16.281 14.891 22.578 1 93.75 88 CYS B N 1
ATOM 3652 C CA . CYS B 1 88 ? -17.688 15.164 22.297 1 93.75 88 CYS B CA 1
ATOM 3653 C C . CYS B 1 88 ? -18.453 13.867 22.109 1 93.75 88 CYS B C 1
ATOM 3655 O O . CYS B 1 88 ? -19.656 13.797 22.422 1 93.75 88 CYS B O 1
ATOM 3657 N N . TYR B 1 89 ? -17.75 12.82 21.594 1 95.38 89 TYR B N 1
ATOM 3658 C CA . TYR B 1 89 ? -18.406 11.531 21.438 1 95.38 89 TYR B CA 1
ATOM 3659 C C . TYR B 1 89 ? -18.766 10.922 22.781 1 95.38 89 TYR B C 1
ATOM 3661 O O . TYR B 1 89 ? -19.891 10.461 22.984 1 95.38 89 TYR B O 1
ATOM 3669 N N . HIS B 1 90 ? -17.875 10.945 23.703 1 93.5 90 HIS B N 1
ATOM 3670 C CA . HIS B 1 90 ? -18.047 10.281 24.984 1 93.5 90 HIS B CA 1
ATOM 3671 C C . HIS B 1 90 ? -19 11.07 25.875 1 93.5 90 HIS B C 1
ATOM 3673 O O . HIS B 1 90 ? -19.625 10.5 26.781 1 93.5 90 HIS B O 1
ATOM 3679 N N . ALA B 1 91 ? -19.219 12.344 25.594 1 92.5 91 ALA B N 1
ATOM 3680 C CA . ALA B 1 91 ? -20.109 13.195 26.375 1 92.5 91 ALA B CA 1
ATOM 3681 C C . ALA B 1 91 ? -21.516 13.234 25.781 1 92.5 91 ALA B C 1
ATOM 3683 O O . ALA B 1 91 ? -22.453 13.734 26.406 1 92.5 91 ALA B O 1
ATOM 3684 N N . CYS B 1 92 ? -21.688 12.703 24.562 1 95.69 92 CYS B N 1
ATOM 3685 C CA . CYS B 1 92 ? -22.906 12.914 23.781 1 95.69 92 CYS B CA 1
ATOM 3686 C C . CYS B 1 92 ? -24.016 11.961 24.203 1 95.69 92 CYS B C 1
ATOM 3688 O O . CYS B 1 92 ? -23.859 10.742 24.094 1 95.69 92 CYS B O 1
ATOM 3690 N N . GLN B 1 93 ? -25.172 12.477 24.609 1 95.25 93 GLN B N 1
ATOM 3691 C CA . GLN B 1 93 ? -26.312 11.672 25 1 95.25 93 GLN B CA 1
ATOM 3692 C C . GLN B 1 93 ? -27.016 11.078 23.781 1 95.25 93 GLN B C 1
ATOM 3694 O O . GLN B 1 93 ? -27.812 10.141 23.906 1 95.25 93 GLN B O 1
ATOM 3699 N N . TYR B 1 94 ? -26.625 11.57 22.594 1 97.19 94 TYR B N 1
ATOM 3700 C CA . TYR B 1 94 ? -27.281 11.117 21.375 1 97.19 94 TYR B CA 1
ATOM 3701 C C . TYR B 1 94 ? -26.359 10.203 20.562 1 97.19 94 TYR B C 1
ATOM 3703 O O . TYR B 1 94 ? -26.625 9.93 19.391 1 97.19 94 TYR B O 1
ATOM 3711 N N . ALA B 1 95 ? -25.266 9.812 21.188 1 96.56 95 ALA B N 1
ATOM 3712 C CA . ALA B 1 95 ? -24.375 8.836 20.547 1 96.56 95 ALA B CA 1
ATOM 3713 C C . ALA B 1 95 ? -25.047 7.465 20.469 1 96.56 95 ALA B C 1
ATOM 3715 O O . ALA B 1 95 ? -26.016 7.191 21.188 1 96.56 95 ALA B O 1
ATOM 3716 N N . PRO B 1 96 ? -24.547 6.633 19.562 1 94.44 96 PRO B N 1
ATOM 3717 C CA . PRO B 1 96 ? -25.109 5.277 19.562 1 94.44 96 PRO B CA 1
ATOM 3718 C C . PRO B 1 96 ? -25.031 4.613 20.938 1 94.44 96 PRO B C 1
ATOM 3720 O O . PRO B 1 96 ? -24.078 4.816 21.672 1 94.44 96 PRO B O 1
ATOM 3723 N N . PRO B 1 97 ? -26.188 3.9 21.156 1 92.31 97 PRO B N 1
ATOM 3724 C CA . PRO B 1 97 ? -27.203 3.311 20.281 1 92.31 97 PRO B CA 1
ATOM 3725 C C . PRO B 1 97 ? -28.438 4.195 20.125 1 92.31 97 PRO B C 1
ATOM 3727 O O . PRO B 1 97 ? -29.484 3.729 19.656 1 92.31 97 PRO B O 1
ATOM 3730 N N . HIS B 1 98 ? -28.281 5.449 20.625 1 93.38 98 HIS B N 1
ATOM 3731 C CA . HIS B 1 98 ? -29.406 6.352 20.391 1 93.38 98 HIS B CA 1
ATOM 3732 C C . HIS B 1 98 ? -29.75 6.43 18.906 1 93.38 98 HIS B C 1
ATOM 3734 O O . HIS B 1 98 ? -28.859 6.383 18.062 1 93.38 98 HIS B O 1
ATOM 3740 N N . ASP B 1 99 ? -30.875 6.734 18.578 1 93.81 99 ASP B N 1
ATOM 3741 C CA . ASP B 1 99 ? -31.375 6.68 17.203 1 93.81 99 ASP B CA 1
ATOM 3742 C C . ASP B 1 99 ? -30.766 7.789 16.344 1 93.81 99 ASP B C 1
ATOM 3744 O O . ASP B 1 99 ? -30.562 7.625 15.141 1 93.81 99 ASP B O 1
ATOM 3748 N N . PHE B 1 100 ? -30.375 8.898 17.016 1 95.81 100 PHE B N 1
ATOM 3749 C CA . PHE B 1 100 ? -29.75 9.984 16.281 1 95.81 100 PHE B CA 1
ATOM 3750 C C . PHE B 1 100 ? -28.375 9.578 15.773 1 95.81 100 PHE B C 1
ATOM 3752 O O . PHE B 1 100 ? -27.891 10.109 14.766 1 95.81 100 PHE B O 1
ATOM 3759 N N . GLY B 1 101 ? -27.734 8.695 16.562 1 97.38 101 GLY B N 1
ATOM 3760 C CA . GLY B 1 101 ? -26.453 8.133 16.141 1 97.38 101 GLY B CA 1
ATOM 3761 C C . GLY B 1 101 ? -25.391 9.188 15.93 1 97.38 101 GLY B C 1
ATOM 3762 O O . GLY B 1 101 ? -24.625 9.117 14.961 1 97.38 101 GLY B O 1
ATOM 3763 N N . VAL B 1 102 ? -25.328 10.172 16.859 1 97.75 102 VAL B N 1
ATOM 3764 C CA . VAL B 1 102 ? -24.391 11.281 16.703 1 97.75 102 VAL B CA 1
ATOM 3765 C C . VAL B 1 102 ? -22.984 10.805 17.031 1 97.75 102 VAL B C 1
ATOM 3767 O O . VAL B 1 102 ? -22.719 10.281 18.109 1 97.75 102 VAL B O 1
ATOM 3770 N N . ASN B 1 103 ? -22.094 10.914 16.109 1 98 103 ASN B N 1
ATOM 3771 C CA . ASN B 1 103 ? -20.672 10.633 16.234 1 98 103 ASN B CA 1
ATOM 3772 C C . ASN B 1 103 ? -19.828 11.625 15.445 1 98 103 ASN B C 1
ATOM 3774 O O . ASN B 1 103 ? -19.359 11.312 14.344 1 98 103 ASN B O 1
ATOM 3778 N N . VAL B 1 104 ? -19.578 12.742 16.078 1 97.5 104 VAL B N 1
ATOM 3779 C CA . VAL B 1 104 ? -19 13.898 15.398 1 97.5 104 VAL B CA 1
ATOM 3780 C C . VAL B 1 104 ? -17.562 13.586 14.977 1 97.5 104 VAL B C 1
ATOM 3782 O O . VAL B 1 104 ? -17.188 13.797 13.828 1 97.5 104 VAL B O 1
ATOM 3785 N N . PRO B 1 105 ? -16.719 12.969 15.875 1 96.25 105 PRO B N 1
ATOM 3786 C CA . PRO B 1 105 ? -15.328 12.734 15.469 1 96.25 105 PRO B CA 1
ATOM 3787 C C . PRO B 1 105 ? -15.211 11.828 14.25 1 96.25 105 PRO B C 1
ATOM 3789 O O . PRO B 1 105 ? -14.391 12.078 13.367 1 96.25 105 PRO B O 1
ATOM 3792 N N . GLN B 1 106 ? -15.984 10.828 14.172 1 97.12 106 GLN B N 1
ATOM 3793 C CA . GLN B 1 106 ? -15.922 9.906 13.039 1 97.12 106 GLN B CA 1
ATOM 3794 C C . GLN B 1 106 ? -16.422 10.57 11.758 1 97.12 106 GLN B C 1
ATOM 3796 O O . GLN B 1 106 ? -15.82 10.414 10.695 1 97.12 106 GLN B O 1
ATOM 3801 N N . ALA B 1 107 ? -17.562 11.289 11.867 1 97.75 107 ALA B N 1
ATOM 3802 C CA . ALA B 1 107 ? -18.109 11.984 10.711 1 97.75 107 ALA B CA 1
ATOM 3803 C C . ALA B 1 107 ? -17.109 13.008 10.156 1 97.75 107 ALA B C 1
ATOM 3805 O O . ALA B 1 107 ? -16.891 13.078 8.945 1 97.75 107 ALA B O 1
ATOM 3806 N N . MET B 1 108 ? -16.516 13.766 11.039 1 97.94 108 MET B N 1
ATOM 3807 C CA . MET B 1 108 ? -15.539 14.781 10.641 1 97.94 108 MET B CA 1
ATOM 3808 C C . MET B 1 108 ? -14.32 14.141 9.992 1 97.94 108 MET B C 1
ATOM 3810 O O . MET B 1 108 ? -13.781 14.672 9.016 1 97.94 108 MET B O 1
ATOM 3814 N N . ALA B 1 109 ? -13.867 13.031 10.547 1 96.81 109 ALA B N 1
ATOM 3815 C CA . ALA B 1 109 ? -12.688 12.336 10.016 1 96.81 109 ALA B CA 1
ATOM 3816 C C . ALA B 1 109 ? -12.906 11.906 8.57 1 96.81 109 ALA B C 1
ATOM 3818 O O . ALA B 1 109 ? -12.016 12.047 7.734 1 96.81 109 ALA B O 1
ATOM 3819 N N . LYS B 1 110 ? -14.094 11.453 8.281 1 96.44 110 LYS B N 1
ATOM 3820 C CA . LYS B 1 110 ? -14.414 11.008 6.934 1 96.44 110 LYS B CA 1
ATOM 3821 C C . LYS B 1 110 ? -14.383 12.164 5.945 1 96.44 110 LYS B C 1
ATOM 3823 O O . LYS B 1 110 ? -13.812 12.047 4.859 1 96.44 110 LYS B O 1
ATOM 3828 N N . VAL B 1 111 ? -14.891 13.25 6.336 1 97.19 111 VAL B N 1
ATOM 3829 C CA . VAL B 1 111 ? -14.93 14.422 5.465 1 97.19 111 VAL B CA 1
ATOM 3830 C C . VAL B 1 111 ? -13.523 15 5.309 1 97.19 111 VAL B C 1
ATOM 3832 O O . VAL B 1 111 ? -13.148 15.453 4.223 1 97.19 111 VAL B O 1
ATOM 3835 N N . ARG B 1 112 ? -12.797 15.008 6.359 1 95.56 112 ARG B N 1
ATOM 3836 C CA . ARG B 1 112 ? -11.445 15.555 6.32 1 95.56 112 ARG B CA 1
ATOM 3837 C C . ARG B 1 112 ? -10.602 14.852 5.262 1 95.56 112 ARG B C 1
ATOM 3839 O O . ARG B 1 112 ? -9.883 15.5 4.496 1 95.56 112 ARG B O 1
ATOM 3846 N N . LEU B 1 113 ? -10.641 13.562 5.23 1 93.62 113 LEU B N 1
ATOM 3847 C CA . LEU B 1 113 ? -9.914 12.812 4.211 1 93.62 113 LEU B CA 1
ATOM 3848 C C . LEU B 1 113 ? -10.352 13.234 2.812 1 93.62 113 LEU B C 1
ATOM 3850 O O . LEU B 1 113 ? -9.516 13.375 1.914 1 93.62 113 LEU B O 1
ATOM 3854 N N . GLU B 1 114 ? -11.625 13.477 2.666 1 94.81 114 GLU B N 1
ATOM 3855 C CA . GLU B 1 114 ? -12.164 13.891 1.372 1 94.81 114 GLU B CA 1
ATOM 3856 C C . GLU B 1 114 ? -11.656 15.281 0.989 1 94.81 114 GLU B C 1
ATOM 3858 O O . GLU B 1 114 ? -11.375 15.547 -0.182 1 94.81 114 GLU B O 1
ATOM 3863 N N . THR B 1 115 ? -11.508 16.094 1.938 1 96.31 115 THR B N 1
ATOM 3864 C CA . THR B 1 115 ? -11.047 17.453 1.678 1 96.31 115 THR B CA 1
ATOM 3865 C C . THR B 1 115 ? -9.602 17.453 1.189 1 96.31 115 THR B C 1
ATOM 3867 O O . THR B 1 115 ? -9.242 18.219 0.302 1 96.31 115 THR B O 1
ATOM 3870 N N . TYR B 1 116 ? -8.758 16.578 1.737 1 95.44 116 TYR B N 1
ATOM 3871 C CA . TYR B 1 116 ? -7.371 16.5 1.3 1 95.44 116 TYR B CA 1
ATOM 3872 C C . TYR B 1 116 ? -7.281 16.156 -0.185 1 95.44 116 TYR B C 1
ATOM 3874 O O . TYR B 1 116 ? -6.492 16.766 -0.917 1 95.44 116 TYR B O 1
ATOM 3882 N N . SER B 1 117 ? -8.109 15.281 -0.555 1 94.94 117 SER B N 1
ATOM 3883 C CA . SER B 1 117 ? -8.117 14.867 -1.954 1 94.94 117 SER B CA 1
ATOM 3884 C C . SER B 1 117 ? -8.711 15.953 -2.846 1 94.94 117 SER B C 1
ATOM 3886 O O . SER B 1 117 ? -8.188 16.234 -3.926 1 94.94 117 SER B O 1
ATOM 3888 N N . GLU B 1 118 ? -9.758 16.531 -2.391 1 95.31 118 GLU B N 1
ATOM 3889 C CA . GLU B 1 118 ? -10.508 17.5 -3.184 1 95.31 118 GLU B CA 1
ATOM 3890 C C . GLU B 1 118 ? -9.68 18.75 -3.441 1 95.31 118 GLU B C 1
ATOM 3892 O O . GLU B 1 118 ? -9.703 19.312 -4.539 1 95.31 118 GLU B O 1
ATOM 3897 N N . TYR B 1 119 ? -8.938 19.188 -2.512 1 96.94 119 TYR B N 1
ATOM 3898 C CA . TYR B 1 119 ? -8.234 20.453 -2.623 1 96.94 119 TYR B CA 1
ATOM 3899 C C . TYR B 1 119 ? -6.805 20.234 -3.105 1 96.94 119 TYR B C 1
ATOM 3901 O O . TYR B 1 119 ? -6.043 21.203 -3.264 1 96.94 119 TYR B O 1
ATOM 3909 N N . ALA B 1 120 ? -6.465 19 -3.391 1 96.88 120 ALA B N 1
ATOM 3910 C CA . ALA B 1 120 ? -5.105 18.688 -3.812 1 96.88 120 ALA B CA 1
ATOM 3911 C C . ALA B 1 120 ? -4.77 19.344 -5.145 1 96.88 120 ALA B C 1
ATOM 3913 O O . ALA B 1 120 ? -5.648 19.531 -5.988 1 96.88 120 ALA B O 1
ATOM 3914 N N . TRP B 1 121 ? -3.539 19.766 -5.344 1 96.38 121 TRP B N 1
ATOM 3915 C CA . TRP B 1 121 ? -3.012 20.297 -6.598 1 96.38 121 TRP B CA 1
ATOM 3916 C C . TRP B 1 121 ? -1.699 19.625 -6.969 1 96.38 121 TRP B C 1
ATOM 3918 O O . TRP B 1 121 ? -0.807 19.484 -6.129 1 96.38 121 TRP B O 1
ATOM 3928 N N . PRO B 1 122 ? -1.499 19.297 -8.195 1 96.69 122 PRO B N 1
ATOM 3929 C CA . PRO B 1 122 ? -2.545 19.266 -9.219 1 96.69 122 PRO B CA 1
ATOM 3930 C C . PRO B 1 122 ? -3.662 18.266 -8.898 1 96.69 122 PRO B C 1
ATOM 3932 O O . PRO B 1 122 ? -3.436 17.297 -8.18 1 96.69 122 PRO B O 1
ATOM 3935 N N . ALA B 1 123 ? -4.812 18.422 -9.398 1 94.69 123 ALA B N 1
ATOM 3936 C CA . ALA B 1 123 ? -6.055 17.766 -9.023 1 94.69 123 ALA B CA 1
ATOM 3937 C C . ALA B 1 123 ? -5.941 16.25 -9.195 1 94.69 123 ALA B C 1
ATOM 3939 O O . ALA B 1 123 ? -6.352 15.484 -8.32 1 94.69 123 ALA B O 1
ATOM 3940 N N . PRO B 1 124 ? -5.301 15.805 -10.289 1 93.56 124 PRO B N 1
ATOM 3941 C CA . PRO B 1 124 ? -5.258 14.352 -10.461 1 93.56 124 PRO B CA 1
ATOM 3942 C C . PRO B 1 124 ? -4.438 13.648 -9.383 1 93.56 124 PRO B C 1
ATOM 3944 O O . PRO B 1 124 ? -4.672 12.477 -9.086 1 93.56 124 PRO B O 1
ATOM 3947 N N . LEU B 1 125 ? -3.535 14.305 -8.719 1 94.56 125 LEU B N 1
ATOM 3948 C CA . LEU B 1 125 ? -2.678 13.703 -7.703 1 94.56 125 LEU B CA 1
ATOM 3949 C C . LEU B 1 125 ? -3.41 13.586 -6.371 1 94.56 125 LEU B C 1
ATOM 3951 O O . LEU B 1 125 ? -2.914 12.953 -5.438 1 94.56 125 LEU B O 1
ATOM 3955 N N . GLY B 1 126 ? -4.613 14.094 -6.344 1 94.25 126 GLY B N 1
ATOM 3956 C CA . GLY B 1 126 ? -5.457 13.883 -5.18 1 94.25 126 GLY B CA 1
ATOM 3957 C C . GLY B 1 126 ? -5.797 12.43 -4.941 1 94.25 126 GLY B C 1
ATOM 3958 O O . GLY B 1 126 ? -6.051 12.023 -3.803 1 94.25 126 GLY B O 1
ATOM 3959 N N . LYS B 1 127 ? -5.719 11.656 -5.957 1 91.19 127 LYS B N 1
ATOM 3960 C CA . LYS B 1 127 ? -6.031 10.234 -5.875 1 91.19 127 LYS B CA 1
ATOM 3961 C C . LYS B 1 127 ? -5.004 9.484 -5.027 1 91.19 127 LYS B C 1
ATOM 3963 O O . LYS B 1 127 ? -5.27 8.391 -4.535 1 91.19 127 LYS B O 1
ATOM 3968 N N . LEU B 1 128 ? -3.875 10.07 -4.844 1 92.44 128 LEU B N 1
ATOM 3969 C CA . LEU B 1 128 ? -2.812 9.445 -4.066 1 92.44 128 LEU B CA 1
ATOM 3970 C C . LEU B 1 128 ? -3.193 9.352 -2.594 1 92.44 128 LEU B C 1
ATOM 3972 O O . LEU B 1 128 ? -2.68 8.5 -1.867 1 92.44 128 LEU B O 1
ATOM 3976 N N . TYR B 1 129 ? -4.152 10.18 -2.184 1 91.06 129 TYR B N 1
ATOM 3977 C CA . TYR B 1 129 ? -4.637 10.133 -0.809 1 91.06 129 TYR B CA 1
ATOM 3978 C C . TYR B 1 129 ? -5.461 8.875 -0.561 1 91.06 129 TYR B C 1
ATOM 3980 O O . TYR B 1 129 ? -5.5 8.367 0.561 1 91.06 129 TYR B O 1
ATOM 3988 N N . GLN B 1 130 ? -6.086 8.367 -1.59 1 86.25 130 GLN B N 1
ATOM 3989 C CA . GLN B 1 130 ? -7.031 7.266 -1.457 1 86.25 130 GLN B CA 1
ATOM 3990 C C . GLN B 1 130 ? -6.305 5.938 -1.277 1 86.25 130 GLN B C 1
ATOM 3992 O O . GLN B 1 130 ? -6.82 5.023 -0.633 1 86.25 130 GLN B O 1
ATOM 3997 N N . ARG B 1 131 ? -5.113 5.84 -1.775 1 85.81 131 ARG B N 1
ATOM 3998 C CA . ARG B 1 131 ? -4.266 4.66 -1.626 1 85.81 131 ARG B CA 1
ATOM 3999 C C . ARG B 1 131 ? -2.906 5.031 -1.044 1 85.81 131 ARG B C 1
ATOM 4001 O O . ARG B 1 131 ? -1.867 4.652 -1.587 1 85.81 131 ARG B O 1
ATOM 4008 N N . ASN B 1 132 ? -2.988 5.605 -0.006 1 89.25 132 ASN B N 1
ATOM 4009 C CA . ASN B 1 132 ? -1.794 6.289 0.481 1 89.25 132 ASN B CA 1
ATOM 4010 C C . ASN B 1 132 ? -0.746 5.297 0.979 1 89.25 132 ASN B C 1
ATOM 4012 O O . ASN B 1 132 ? 0.455 5.543 0.859 1 89.25 132 ASN B O 1
ATOM 4016 N N . GLY B 1 133 ? -1.225 4.172 1.562 1 86 133 GLY B N 1
ATOM 4017 C CA . GLY B 1 133 ? -0.25 3.16 1.944 1 86 133 GLY B CA 1
ATOM 4018 C C . GLY B 1 133 ? 0.612 2.695 0.785 1 86 133 GLY B C 1
ATOM 4019 O O . GLY B 1 133 ? 1.831 2.574 0.92 1 86 133 GLY B O 1
ATOM 4020 N N . LEU B 1 134 ? -0.04 2.461 -0.285 1 86.44 134 LEU B N 1
ATOM 4021 C CA . LEU B 1 134 ? 0.666 2.066 -1.499 1 86.44 134 LEU B CA 1
ATOM 4022 C C . LEU B 1 134 ? 1.575 3.188 -1.989 1 86.44 134 LEU B C 1
ATOM 4024 O O . LEU B 1 134 ? 2.723 2.941 -2.367 1 86.44 134 LEU B O 1
ATOM 4028 N N . THR B 1 135 ? 1.079 4.383 -1.918 1 90.56 135 THR B N 1
ATOM 4029 C CA . THR B 1 135 ? 1.828 5.555 -2.355 1 90.56 135 THR B CA 1
ATOM 4030 C C . THR B 1 135 ? 3.139 5.68 -1.585 1 90.56 135 THR B C 1
ATOM 4032 O O . THR B 1 135 ? 4.211 5.801 -2.184 1 90.56 135 THR B O 1
ATOM 4035 N N . VAL B 1 136 ? 3.031 5.531 -0.331 1 92.69 136 VAL B N 1
ATOM 4036 C CA . VAL B 1 136 ? 4.188 5.707 0.542 1 92.69 136 VAL B CA 1
ATOM 4037 C C . VAL B 1 136 ? 5.168 4.555 0.338 1 92.69 136 VAL B C 1
ATOM 4039 O O . VAL B 1 136 ? 6.379 4.77 0.263 1 92.69 136 VAL B O 1
ATOM 4042 N N . SER B 1 137 ? 4.691 3.387 0.17 1 90.62 137 SER B N 1
ATOM 4043 C CA . SER B 1 137 ? 5.551 2.219 0.018 1 90.62 137 SER B CA 1
ATOM 4044 C C . SER B 1 137 ? 6.285 2.244 -1.317 1 90.62 137 SER B C 1
ATOM 4046 O O . SER B 1 137 ? 7.477 1.924 -1.384 1 90.62 137 SER B O 1
ATOM 4048 N N . VAL B 1 138 ? 5.594 2.625 -2.336 1 90.44 138 VAL B N 1
ATOM 4049 C CA . VAL B 1 138 ? 6.211 2.705 -3.656 1 90.44 138 VAL B CA 1
ATOM 4050 C C . VAL B 1 138 ? 7.254 3.822 -3.672 1 90.44 138 VAL B C 1
ATOM 4052 O O . VAL B 1 138 ? 8.344 3.654 -4.223 1 90.44 138 VAL B O 1
ATOM 4055 N N . ALA B 1 139 ? 6.918 4.934 -3.049 1 94.75 139 ALA B N 1
ATOM 4056 C CA . ALA B 1 139 ? 7.875 6.035 -2.943 1 94.75 139 ALA B CA 1
ATOM 4057 C C . ALA B 1 139 ? 9.125 5.605 -2.182 1 94.75 139 ALA B C 1
ATOM 4059 O O . ALA B 1 139 ? 10.242 5.969 -2.553 1 94.75 139 ALA B O 1
ATOM 4060 N N . LEU B 1 140 ? 8.891 4.863 -1.134 1 93.88 140 LEU B N 1
ATOM 4061 C CA . LEU B 1 140 ? 10.008 4.367 -0.343 1 93.88 140 LEU B CA 1
ATOM 4062 C C . LEU B 1 140 ? 10.883 3.42 -1.165 1 93.88 140 LEU B C 1
ATOM 4064 O O . LEU B 1 140 ? 12.109 3.531 -1.152 1 93.88 140 LEU B O 1
ATOM 4068 N N . ALA B 1 141 ? 10.266 2.516 -1.895 1 91.44 141 ALA B N 1
ATOM 4069 C CA . ALA B 1 141 ? 10.992 1.577 -2.74 1 91.44 141 ALA B CA 1
ATOM 4070 C C . ALA B 1 141 ? 11.828 2.314 -3.781 1 91.44 141 ALA B C 1
ATOM 4072 O O . ALA B 1 141 ? 13.016 2.025 -3.953 1 91.44 141 ALA B O 1
ATOM 4073 N N . PHE B 1 142 ? 11.258 3.246 -4.383 1 93.12 142 PHE B N 1
ATOM 4074 C CA . PHE B 1 142 ? 11.945 4.012 -5.418 1 93.12 142 PHE B CA 1
ATOM 4075 C C . PHE B 1 142 ? 13.07 4.844 -4.82 1 93.12 142 PHE B C 1
ATOM 4077 O O . PHE B 1 142 ? 14.172 4.906 -5.379 1 93.12 142 PHE B O 1
ATOM 4084 N N . GLY B 1 143 ? 12.758 5.504 -3.703 1 94.69 143 GLY B N 1
ATOM 4085 C CA . GLY B 1 143 ? 13.781 6.301 -3.045 1 94.69 143 GLY B CA 1
ATOM 4086 C C . GLY B 1 143 ? 15 5.496 -2.643 1 94.69 143 GLY B C 1
ATOM 4087 O O . GLY B 1 143 ? 16.141 5.895 -2.922 1 94.69 143 GLY B O 1
ATOM 4088 N N . LEU B 1 144 ? 14.781 4.359 -2.031 1 92.81 144 LEU B N 1
ATOM 4089 C CA . LEU B 1 144 ? 15.883 3.5 -1.615 1 92.81 144 LEU B CA 1
ATOM 4090 C C . LEU B 1 144 ? 16.672 3.008 -2.822 1 92.81 144 LEU B C 1
ATOM 4092 O O . LEU B 1 144 ? 17.906 3.07 -2.832 1 92.81 144 LEU B O 1
ATOM 4096 N N . ALA B 1 145 ? 15.969 2.566 -3.828 1 90.88 145 ALA B N 1
ATOM 4097 C CA . ALA B 1 145 ? 16.641 2.082 -5.027 1 90.88 145 ALA B CA 1
ATOM 4098 C C . ALA B 1 145 ? 17.469 3.188 -5.68 1 90.88 145 ALA B C 1
ATOM 4100 O O . ALA B 1 145 ? 18.625 2.975 -6.055 1 90.88 145 ALA B O 1
ATOM 4101 N N . LEU B 1 146 ? 16.875 4.328 -5.793 1 91.62 146 LEU B N 1
ATOM 4102 C CA . LEU B 1 146 ? 17.531 5.461 -6.438 1 91.62 146 LEU B CA 1
ATOM 4103 C C . LEU B 1 146 ? 18.828 5.809 -5.727 1 91.62 146 LEU B C 1
ATOM 4105 O O . LEU B 1 146 ? 19.891 5.875 -6.355 1 91.62 146 LEU B O 1
ATOM 4109 N N . PHE B 1 147 ? 18.812 5.906 -4.461 1 93.19 147 PHE B N 1
ATOM 4110 C CA . PHE B 1 147 ? 19.969 6.426 -3.75 1 93.19 147 PHE B CA 1
ATOM 4111 C C . PHE B 1 147 ? 21.016 5.324 -3.537 1 93.19 147 PHE B C 1
ATOM 4113 O O . PHE B 1 147 ? 22.203 5.602 -3.461 1 93.19 147 PHE B O 1
ATOM 4120 N N . LEU B 1 148 ? 20.594 4.109 -3.461 1 89.81 148 LEU B N 1
ATOM 4121 C CA . LEU B 1 148 ? 21.562 3.021 -3.428 1 89.81 148 LEU B CA 1
ATOM 4122 C C . LEU B 1 148 ? 22.297 2.916 -4.758 1 89.81 148 LEU B C 1
ATOM 4124 O O . LEU B 1 148 ? 23.516 2.74 -4.777 1 89.81 148 LEU B O 1
ATOM 4128 N N . VAL B 1 149 ? 21.609 3.123 -5.844 1 87.06 149 VAL B N 1
ATOM 4129 C CA . VAL B 1 149 ? 22.219 3.084 -7.168 1 87.06 149 VAL B CA 1
ATOM 4130 C C . VAL B 1 149 ? 23.125 4.293 -7.352 1 87.06 149 VAL B C 1
ATOM 4132 O O . VAL B 1 149 ? 24.266 4.156 -7.832 1 87.06 149 VAL B O 1
ATOM 4135 N N . LEU B 1 150 ? 22.609 5.426 -6.953 1 86.75 150 LEU B N 1
ATOM 4136 C CA . LEU B 1 150 ? 23.406 6.641 -7.082 1 86.75 150 LEU B CA 1
ATOM 4137 C C . LEU B 1 150 ? 24.672 6.551 -6.246 1 86.75 150 LEU B C 1
ATOM 4139 O O . LEU B 1 150 ? 25.75 6.965 -6.691 1 86.75 150 LEU B O 1
ATOM 4143 N N . ALA B 1 151 ? 24.562 6.027 -5.039 1 85.94 151 ALA B N 1
ATOM 4144 C CA . ALA B 1 151 ? 25.734 5.883 -4.168 1 85.94 151 ALA B CA 1
ATOM 4145 C C . ALA B 1 151 ? 26.766 4.957 -4.793 1 85.94 151 ALA B C 1
ATOM 4147 O O . ALA B 1 151 ? 27.969 5.234 -4.742 1 85.94 151 ALA B O 1
ATOM 4148 N N . ALA B 1 152 ? 26.328 3.941 -5.34 1 80.81 152 ALA B N 1
ATOM 4149 C CA . ALA B 1 152 ? 27.219 2.967 -5.957 1 80.81 152 ALA B CA 1
ATOM 4150 C C . ALA B 1 152 ? 27.844 3.521 -7.238 1 80.81 152 ALA B C 1
ATOM 4152 O O . ALA B 1 152 ? 28.984 3.205 -7.57 1 80.81 152 ALA B O 1
ATOM 4153 N N . THR B 1 153 ? 27.109 4.355 -7.926 1 80.12 153 THR B N 1
ATOM 4154 C CA . THR B 1 153 ? 27.562 4.871 -9.211 1 80.12 153 THR B CA 1
ATOM 4155 C C . THR B 1 153 ? 28.484 6.074 -9.016 1 80.12 153 THR B C 1
ATOM 4157 O O . THR B 1 153 ? 29.547 6.148 -9.617 1 80.12 153 THR B O 1
ATOM 4160 N N . LEU B 1 154 ? 28.047 6.953 -8.211 1 76.94 154 LEU B N 1
ATOM 4161 C CA . LEU B 1 154 ? 28.797 8.188 -8.016 1 76.94 154 LEU B CA 1
ATOM 4162 C C . LEU B 1 154 ? 29.875 8.008 -6.945 1 76.94 154 LEU B C 1
ATOM 4164 O O . LEU B 1 154 ? 30.984 8.531 -7.078 1 76.94 154 LEU B O 1
ATOM 4168 N N . GLY B 1 155 ? 29.5 7.293 -5.902 1 74 155 GLY B N 1
ATOM 4169 C CA . GLY B 1 155 ? 30.406 7.141 -4.773 1 74 155 GLY B CA 1
ATOM 4170 C C . GLY B 1 155 ? 31.359 5.977 -4.934 1 74 155 GLY B C 1
ATOM 4171 O O . GLY B 1 155 ? 32.375 5.895 -4.227 1 74 155 GLY B O 1
ATOM 4172 N N . GLY B 1 156 ? 31 5.082 -5.793 1 72.62 156 GLY B N 1
ATOM 4173 C CA . GLY B 1 156 ? 31.891 3.977 -6.113 1 72.62 156 GLY B CA 1
ATOM 4174 C C . GLY B 1 156 ? 31.594 2.723 -5.309 1 72.62 156 GLY B C 1
ATOM 4175 O O . GLY B 1 156 ? 31.531 1.623 -5.863 1 72.62 156 GLY B O 1
ATOM 4176 N N . ALA B 1 157 ? 31.609 2.889 -3.969 1 75.94 157 ALA B N 1
ATOM 4177 C CA . ALA B 1 157 ? 31.375 1.724 -3.119 1 75.94 157 ALA B CA 1
ATOM 4178 C C . ALA B 1 157 ? 30.422 2.061 -1.979 1 75.94 157 ALA B C 1
ATOM 4180 O O . ALA B 1 157 ? 30.406 3.191 -1.488 1 75.94 157 ALA B O 1
ATOM 4181 N N . LEU B 1 158 ? 29.703 1.035 -1.54 1 81.62 158 LEU B N 1
ATOM 4182 C CA . LEU B 1 158 ? 28.766 1.223 -0.437 1 81.62 158 LEU B CA 1
ATOM 4183 C C . LEU B 1 158 ? 29.469 1.08 0.906 1 81.62 158 LEU B C 1
ATOM 4185 O O . LEU B 1 158 ? 28.938 1.498 1.938 1 81.62 158 LEU B O 1
ATOM 4189 N N . TRP B 1 159 ? 30.609 0.461 0.877 1 74.56 159 TRP B N 1
ATOM 4190 C CA . TRP B 1 159 ? 31.438 0.309 2.072 1 74.56 159 TRP B CA 1
ATOM 4191 C C . TRP B 1 159 ? 32.812 0.952 1.873 1 74.56 159 TRP B C 1
ATOM 4193 O O . TRP B 1 159 ? 33.688 0.373 1.229 1 74.56 159 TRP B O 1
ATOM 4203 N N . GLN B 1 160 ? 32.969 2.08 2.281 1 76.94 160 GLN B N 1
ATOM 4204 C CA . GLN B 1 160 ? 34.219 2.828 2.111 1 76.94 160 GLN B CA 1
ATOM 4205 C C . GLN B 1 160 ? 34.344 3.93 3.16 1 76.94 160 GLN B C 1
ATOM 4207 O O . GLN B 1 160 ? 33.406 4.676 3.402 1 76.94 160 GLN B O 1
ATOM 4212 N N . THR B 1 161 ? 35.5 3.865 3.781 1 78.25 161 THR B N 1
ATOM 4213 C CA . THR B 1 161 ? 35.75 4.926 4.75 1 78.25 161 THR B CA 1
ATOM 4214 C C . THR B 1 161 ? 36.188 6.203 4.047 1 78.25 161 THR B C 1
ATOM 4216 O O . THR B 1 161 ? 37.031 6.148 3.131 1 78.25 161 THR B O 1
ATOM 4219 N N . HIS B 1 162 ? 35.625 7.238 4.336 1 76.56 162 HIS B N 1
ATOM 4220 C CA . HIS B 1 162 ? 36.031 8.539 3.826 1 76.56 162 HIS B CA 1
ATOM 4221 C C . HIS B 1 162 ? 36.594 9.414 4.938 1 76.56 162 HIS B C 1
ATOM 4223 O O . HIS B 1 162 ? 36.062 9.43 6.055 1 76.56 162 HIS B O 1
ATOM 4229 N N . GLU B 1 163 ? 37.594 9.961 4.633 1 71.44 163 GLU B N 1
ATOM 4230 C CA . GLU B 1 163 ? 38.25 10.797 5.629 1 71.44 163 GLU B CA 1
ATOM 4231 C C . GLU B 1 163 ? 37.281 11.828 6.211 1 71.44 163 GLU B C 1
ATOM 4233 O O . GLU B 1 163 ? 36.594 12.523 5.469 1 71.44 163 GLU B O 1
ATOM 4238 N N . GLY B 1 164 ? 37.188 11.828 7.512 1 69.12 164 GLY B N 1
ATOM 4239 C CA . GLY B 1 164 ? 36.375 12.805 8.234 1 69.12 164 GLY B CA 1
ATOM 4240 C C . GLY B 1 164 ? 34.875 12.586 8.07 1 69.12 164 GLY B C 1
ATOM 4241 O O . GLY B 1 164 ? 34.094 13.453 8.422 1 69.12 164 GLY B O 1
ATOM 4242 N N . GLY B 1 165 ? 34.562 11.516 7.398 1 73.25 165 GLY B N 1
ATOM 4243 C CA . GLY B 1 165 ? 33.156 11.281 7.203 1 73.25 165 GLY B CA 1
ATOM 4244 C C . GLY B 1 165 ? 32.531 12.18 6.148 1 73.25 165 GLY B C 1
ATOM 4245 O O . GLY B 1 165 ? 31.391 12.617 6.289 1 73.25 165 GLY B O 1
ATOM 4246 N N . ASN B 1 166 ? 33.25 12.516 5.176 1 76.56 166 ASN B N 1
ATOM 4247 C CA . ASN B 1 166 ? 32.812 13.453 4.137 1 76.56 166 ASN B CA 1
ATOM 4248 C C . ASN B 1 166 ? 31.719 12.859 3.254 1 76.56 166 ASN B C 1
ATOM 4250 O O . ASN B 1 166 ? 32.031 12.117 2.314 1 76.56 166 ASN B O 1
ATOM 4254 N N . PHE B 1 167 ? 30.469 13.367 3.506 1 80.56 167 PHE B N 1
ATOM 4255 C CA . PHE B 1 167 ? 29.297 12.867 2.785 1 80.56 167 PHE B CA 1
ATOM 4256 C C . PHE B 1 167 ? 29.344 13.305 1.324 1 80.56 167 PHE B C 1
ATOM 4258 O O . PHE B 1 167 ? 28.781 12.625 0.455 1 80.56 167 PHE B O 1
ATOM 4265 N N . TYR B 1 168 ? 30.031 14.312 1.064 1 77.12 168 TYR B N 1
ATOM 4266 C CA . TYR B 1 168 ? 30.016 14.875 -0.28 1 77.12 168 TYR B CA 1
ATOM 4267 C C . TYR B 1 168 ? 30.922 14.094 -1.216 1 77.12 168 TYR B C 1
ATOM 4269 O O . TYR B 1 168 ? 30.859 14.242 -2.438 1 77.12 168 TYR B O 1
ATOM 4277 N N . ALA B 1 169 ? 31.688 13.305 -0.625 1 77.31 169 ALA B N 1
ATOM 4278 C CA . ALA B 1 169 ? 32.469 12.391 -1.439 1 77.31 169 ALA B CA 1
ATOM 4279 C C . ALA B 1 169 ? 31.594 11.312 -2.074 1 77.31 169 ALA B C 1
ATOM 4281 O O . ALA B 1 169 ? 31.953 10.75 -3.111 1 77.31 169 ALA B O 1
ATOM 4282 N N . VAL B 1 170 ? 30.516 11.094 -1.461 1 81.31 170 VAL B N 1
ATOM 4283 C CA . VAL B 1 170 ? 29.578 10.094 -1.976 1 81.31 170 VAL B CA 1
ATOM 4284 C C . VAL B 1 170 ? 28.594 10.758 -2.939 1 81.31 170 VAL B C 1
ATOM 4286 O O . VAL B 1 170 ? 28.375 10.266 -4.051 1 81.31 170 VAL B O 1
ATOM 4289 N N . PHE B 1 171 ? 27.969 11.867 -2.436 1 86.44 171 PHE B N 1
ATOM 4290 C CA . PHE B 1 171 ? 27.016 12.641 -3.23 1 86.44 171 PHE B CA 1
ATOM 4291 C C . PHE B 1 171 ? 27.453 14.102 -3.32 1 86.44 171 PHE B C 1
ATOM 4293 O O . PHE B 1 171 ? 27.516 14.797 -2.307 1 86.44 171 PHE B O 1
ATOM 4300 N N . PRO B 1 172 ? 27.672 14.531 -4.574 1 84.12 172 PRO B N 1
ATOM 4301 C CA . PRO B 1 172 ? 27.984 15.961 -4.676 1 84.12 172 PRO B CA 1
ATOM 4302 C C . PRO B 1 172 ? 26.875 16.844 -4.121 1 84.12 172 PRO B C 1
ATOM 4304 O O . PRO B 1 172 ? 25.688 16.547 -4.285 1 84.12 172 PRO B O 1
ATOM 4307 N N . HIS B 1 173 ? 27.25 17.891 -3.521 1 84.81 173 HIS B N 1
ATOM 4308 C CA . HIS B 1 173 ? 26.312 18.797 -2.871 1 84.81 173 HIS B CA 1
ATOM 4309 C C . HIS B 1 173 ? 25.297 19.344 -3.865 1 84.81 173 HIS B C 1
ATOM 4311 O O . HIS B 1 173 ? 24.109 19.422 -3.559 1 84.81 173 HIS B O 1
ATOM 4317 N N . ASN B 1 174 ? 25.719 19.734 -4.996 1 84 174 ASN B N 1
ATOM 4318 C CA . ASN B 1 174 ? 24.828 20.328 -5.992 1 84 174 ASN B CA 1
ATOM 4319 C C . ASN B 1 174 ? 23.766 19.328 -6.453 1 84 174 ASN B C 1
ATOM 4321 O O . ASN B 1 174 ? 22.641 19.719 -6.766 1 84 174 ASN B O 1
ATOM 4325 N N . THR B 1 175 ? 24.156 18.094 -6.488 1 87.75 175 THR B N 1
ATOM 4326 C CA . THR B 1 175 ? 23.203 17.047 -6.859 1 87.75 175 THR B CA 1
ATOM 4327 C C . THR B 1 175 ? 22.109 16.906 -5.797 1 87.75 175 THR B C 1
ATOM 4329 O O . THR B 1 175 ? 20.922 16.859 -6.121 1 87.75 175 THR B O 1
ATOM 4332 N N . LEU B 1 176 ? 22.562 16.875 -4.621 1 90.5 176 LEU B N 1
ATOM 4333 C CA . LEU B 1 176 ? 21.609 16.75 -3.527 1 90.5 176 LEU B CA 1
ATOM 4334 C C . LEU B 1 176 ? 20.703 17.984 -3.461 1 90.5 176 LEU B C 1
ATOM 4336 O O . LEU B 1 176 ? 19.484 17.859 -3.285 1 90.5 176 LEU B O 1
ATOM 4340 N N . ALA B 1 177 ? 21.297 19.156 -3.609 1 89.31 177 ALA B N 1
ATOM 4341 C CA . ALA B 1 177 ? 20.531 20.406 -3.58 1 89.31 177 ALA B CA 1
ATOM 4342 C C . ALA B 1 177 ? 19.484 20.438 -4.695 1 89.31 177 ALA B C 1
ATOM 4344 O O . ALA B 1 177 ? 18.359 20.859 -4.48 1 89.31 177 ALA B O 1
ATOM 4345 N N . ALA B 1 178 ? 19.859 20 -5.812 1 91.94 178 ALA B N 1
ATOM 4346 C CA . ALA B 1 178 ? 18.938 19.984 -6.949 1 91.94 178 ALA B CA 1
ATOM 4347 C C . ALA B 1 178 ? 17.812 18.984 -6.73 1 91.94 178 ALA B C 1
ATOM 4349 O O . ALA B 1 178 ? 16.641 19.297 -6.969 1 91.94 178 ALA B O 1
ATOM 4350 N N . LEU B 1 179 ? 18.156 17.75 -6.289 1 93.19 179 LEU B N 1
ATOM 4351 C CA . LEU B 1 179 ? 17.156 16.703 -6.105 1 93.19 179 LEU B CA 1
ATOM 4352 C C . LEU B 1 179 ? 16.188 17.062 -4.988 1 93.19 179 LEU B C 1
ATOM 4354 O O . LEU B 1 179 ? 14.969 17.094 -5.199 1 93.19 179 LEU B O 1
ATOM 4358 N N . PHE B 1 180 ? 16.703 17.391 -3.883 1 94.88 180 PHE B N 1
ATOM 4359 C CA . PHE B 1 180 ? 15.844 17.656 -2.73 1 94.88 180 PHE B CA 1
ATOM 4360 C C . PHE B 1 180 ? 15.211 19.047 -2.832 1 94.88 180 PHE B C 1
ATOM 4362 O O . PHE B 1 180 ? 14.086 19.25 -2.373 1 94.88 180 PHE B O 1
ATOM 4369 N N . GLY B 1 181 ? 15.914 20.031 -3.447 1 94.19 181 GLY B N 1
ATOM 4370 C CA . GLY B 1 181 ? 15.32 21.344 -3.693 1 94.19 181 GLY B CA 1
ATOM 4371 C C . GLY B 1 181 ? 14.102 21.281 -4.594 1 94.19 181 GLY B C 1
ATOM 4372 O O . GLY B 1 181 ? 13.102 21.953 -4.336 1 94.19 181 GLY B O 1
ATOM 4373 N N . SER B 1 182 ? 14.203 20.469 -5.609 1 96.44 182 SER B N 1
ATOM 4374 C CA . SER B 1 182 ? 13.086 20.344 -6.543 1 96.44 182 SER B CA 1
ATOM 4375 C C . SER B 1 182 ? 11.883 19.672 -5.883 1 96.44 182 SER B C 1
ATOM 4377 O O . SER B 1 182 ? 10.758 20.141 -6.031 1 96.44 182 SER B O 1
ATOM 4379 N N . VAL B 1 183 ? 12.156 18.609 -5.152 1 96.5 183 VAL B N 1
ATOM 4380 C CA . VAL B 1 183 ? 11.062 17.875 -4.516 1 96.5 183 VAL B CA 1
ATOM 4381 C C . VAL B 1 183 ? 10.43 18.734 -3.424 1 96.5 183 VAL B C 1
ATOM 4383 O O . VAL B 1 183 ? 9.203 18.797 -3.301 1 96.5 183 VAL B O 1
ATOM 4386 N N . PHE B 1 184 ? 11.25 19.391 -2.676 1 95.81 184 PHE B N 1
ATOM 4387 C CA . PHE B 1 184 ? 10.742 20.281 -1.628 1 95.81 184 PHE B CA 1
ATOM 4388 C C . PHE B 1 184 ? 9.992 21.469 -2.23 1 95.81 184 PHE B C 1
ATOM 4390 O O . PHE B 1 184 ? 8.93 21.844 -1.736 1 95.81 184 PHE B O 1
ATOM 4397 N N . GLY B 1 185 ? 10.586 22.062 -3.299 1 97 185 GLY B N 1
ATOM 4398 C CA . GLY B 1 185 ? 9.906 23.141 -3.992 1 97 185 GLY B CA 1
ATOM 4399 C C . GLY B 1 185 ? 8.531 22.75 -4.512 1 97 185 GLY B C 1
ATOM 4400 O O . GLY B 1 185 ? 7.566 23.5 -4.355 1 97 185 GLY B O 1
ATOM 4401 N N . PHE B 1 186 ? 8.453 21.594 -5.051 1 97.75 186 PHE B N 1
ATOM 4402 C CA . PHE B 1 186 ? 7.168 21.109 -5.543 1 97.75 186 PHE B CA 1
ATOM 4403 C C . PHE B 1 186 ? 6.191 20.891 -4.395 1 97.75 186 PHE B C 1
ATOM 4405 O O . PHE B 1 186 ? 5.004 21.203 -4.516 1 97.75 186 PHE B O 1
ATOM 4412 N N . ALA B 1 187 ? 6.664 20.312 -3.32 1 97.31 187 ALA B N 1
ATOM 4413 C CA . ALA B 1 187 ? 5.809 20.078 -2.162 1 97.31 187 ALA B CA 1
ATOM 4414 C C . ALA B 1 187 ? 5.219 21.375 -1.63 1 97.31 187 ALA B C 1
ATOM 4416 O O . ALA B 1 187 ? 4.027 21.453 -1.334 1 97.31 187 ALA B O 1
ATOM 4417 N N . VAL B 1 188 ? 6.031 22.391 -1.539 1 97.5 188 VAL B N 1
ATOM 4418 C CA . VAL B 1 188 ? 5.594 23.703 -1.055 1 97.5 188 VAL B CA 1
ATOM 4419 C C . VAL B 1 188 ? 4.57 24.297 -2.021 1 97.5 188 VAL B C 1
ATOM 4421 O O . VAL B 1 188 ? 3.541 24.828 -1.597 1 97.5 188 VAL B O 1
ATOM 4424 N N . LEU B 1 189 ? 4.863 24.141 -3.277 1 97.88 189 LEU B N 1
ATOM 4425 C CA . LEU B 1 189 ? 3.951 24.641 -4.297 1 97.88 189 LEU B CA 1
ATOM 4426 C C . LEU B 1 189 ? 2.611 23.922 -4.238 1 97.88 189 LEU B C 1
ATOM 4428 O O . LEU B 1 189 ? 1.556 24.547 -4.238 1 97.88 189 LEU B O 1
ATOM 4432 N N . ALA B 1 190 ? 2.633 22.609 -4.152 1 98.25 190 ALA B N 1
ATOM 4433 C CA . ALA B 1 190 ? 1.425 21.781 -4.145 1 98.25 190 ALA B CA 1
ATOM 4434 C C . ALA B 1 190 ? 0.578 22.062 -2.908 1 98.25 190 ALA B C 1
ATOM 4436 O O . ALA B 1 190 ? -0.629 22.297 -3.012 1 98.25 190 ALA B O 1
ATOM 4437 N N . LEU B 1 191 ? 1.194 22.109 -1.781 1 97.81 191 LEU B N 1
ATOM 4438 C CA . LEU B 1 191 ? 0.472 22.391 -0.543 1 97.81 191 LEU B CA 1
ATOM 4439 C C . LEU B 1 191 ? -0.027 23.828 -0.51 1 97.81 191 LEU B C 1
ATOM 4441 O O . LEU B 1 191 ? -1.135 24.094 -0.038 1 97.81 191 LEU B O 1
ATOM 4445 N N . GLY B 1 192 ? 0.804 24.75 -1.04 1 97.94 192 GLY B N 1
ATOM 4446 C CA . GLY B 1 192 ? 0.408 26.141 -1.095 1 97.94 192 GLY B CA 1
ATOM 4447 C C . GLY B 1 192 ? -0.822 26.391 -1.949 1 97.94 192 GLY B C 1
ATOM 4448 O O . GLY B 1 192 ? -1.76 27.062 -1.521 1 97.94 192 GLY B O 1
ATOM 4449 N N . LEU B 1 193 ? -0.846 25.781 -3.078 1 98.12 193 LEU B N 1
ATOM 4450 C CA . LEU B 1 193 ? -1.983 25.938 -3.977 1 98.12 193 LEU B CA 1
ATOM 4451 C C . LEU B 1 193 ? -3.209 25.203 -3.445 1 98.12 193 LEU B C 1
ATOM 4453 O O . LEU B 1 193 ? -4.34 25.672 -3.621 1 98.12 193 LEU B O 1
ATOM 4457 N N . GLY B 1 194 ? -2.941 24.062 -2.799 1 97.56 194 GLY B N 1
ATOM 4458 C CA . GLY B 1 194 ? -4.043 23.344 -2.18 1 97.56 194 GLY B CA 1
ATOM 4459 C C . GLY B 1 194 ? -4.727 24.125 -1.079 1 97.56 194 GLY B C 1
ATOM 4460 O O . GLY B 1 194 ? -5.953 24.266 -1.07 1 97.56 194 GLY B O 1
ATOM 4461 N N . VAL B 1 195 ? -3.969 24.703 -0.21 1 97.12 195 VAL B N 1
ATOM 4462 C CA . VAL B 1 195 ? -4.543 25.453 0.911 1 97.12 195 VAL B CA 1
ATOM 4463 C C . VAL B 1 195 ? -5.164 26.75 0.409 1 97.12 195 VAL B C 1
ATOM 4465 O O . VAL B 1 195 ? -6.164 27.219 0.958 1 97.12 195 VAL B O 1
ATOM 4468 N N . ARG B 1 196 ? -4.641 27.344 -0.649 1 96.81 196 ARG B N 1
ATOM 4469 C CA . ARG B 1 196 ? -5.238 28.531 -1.247 1 96.81 196 ARG B CA 1
ATOM 4470 C C . ARG B 1 196 ? -6.637 28.234 -1.777 1 96.81 196 ARG B C 1
ATOM 4472 O O . ARG B 1 196 ? -7.555 29.031 -1.613 1 96.81 196 ARG B O 1
ATOM 4479 N N . ARG B 1 197 ? -6.805 27.078 -2.348 1 96.31 197 ARG B N 1
ATOM 4480 C CA . ARG B 1 197 ? -8.109 26.656 -2.84 1 96.31 197 ARG B CA 1
ATOM 4481 C C . ARG B 1 197 ? -9.094 26.453 -1.688 1 96.31 197 ARG B C 1
ATOM 4483 O O . ARG B 1 197 ? -10.242 26.906 -1.757 1 96.31 197 ARG B O 1
ATOM 4490 N N . PHE B 1 198 ? -8.617 25.844 -0.727 1 96.75 198 PHE B N 1
ATOM 4491 C CA . PHE B 1 198 ? -9.422 25.641 0.475 1 96.75 198 PHE B CA 1
ATOM 4492 C C . PHE B 1 198 ? -9.828 26.984 1.078 1 96.75 198 PHE B C 1
ATOM 4494 O O . PHE B 1 198 ? -11 27.203 1.384 1 96.75 198 PHE B O 1
ATOM 4501 N N . TRP B 1 199 ? -8.859 27.844 1.191 1 95.88 199 TRP B N 1
ATOM 4502 C CA . TRP B 1 199 ? -9.07 29.156 1.796 1 95.88 199 TRP B CA 1
ATOM 4503 C C . TRP B 1 199 ? -10.102 29.953 1.014 1 95.88 199 TRP B C 1
ATOM 4505 O O . TRP B 1 199 ? -10.961 30.609 1.604 1 95.88 199 TRP B O 1
ATOM 4515 N N . ARG B 1 200 ? -10.055 29.891 -0.248 1 94.44 200 ARG B N 1
ATOM 4516 C CA . ARG B 1 200 ? -11 30.594 -1.103 1 94.44 200 ARG B CA 1
ATOM 4517 C C . ARG B 1 200 ? -12.414 30.031 -0.93 1 94.44 200 ARG B C 1
ATOM 4519 O O . ARG B 1 200 ? -13.383 30.797 -0.864 1 94.44 200 ARG B O 1
ATOM 4526 N N . ASP B 1 201 ? -12.453 28.781 -0.783 1 92.69 201 ASP B N 1
ATOM 4527 C CA . ASP B 1 201 ? -13.75 28.109 -0.689 1 92.69 201 ASP B CA 1
ATOM 4528 C C . ASP B 1 201 ? -14.422 28.406 0.648 1 92.69 201 ASP B C 1
ATOM 4530 O O . ASP B 1 201 ? -15.641 28.578 0.709 1 92.69 201 ASP B O 1
ATOM 4534 N N . VAL B 1 202 ? -13.609 28.5 1.673 1 90.88 202 VAL B N 1
ATOM 4535 C CA . VAL B 1 202 ? -14.227 28.641 2.986 1 90.88 202 VAL B CA 1
ATOM 4536 C C . VAL B 1 202 ? -14.43 30.125 3.311 1 90.88 202 VAL B C 1
ATOM 4538 O O . VAL B 1 202 ? -14.984 30.469 4.355 1 90.88 202 VAL B O 1
ATOM 4541 N N . SER B 1 203 ? -14.219 30.953 2.445 1 79.44 203 SER B N 1
ATOM 4542 C CA . SER B 1 203 ? -14.484 32.375 2.51 1 79.44 203 SER B CA 1
ATOM 4543 C C . SER B 1 203 ? -14.078 32.969 3.859 1 79.44 203 SER B C 1
ATOM 4545 O O . SER B 1 203 ? -14.906 33.562 4.559 1 79.44 203 SER B O 1
ATOM 4547 N N . ALA B 1 204 ? -12.891 32.969 4.355 1 69.25 204 ALA B N 1
ATOM 4548 C CA . ALA B 1 204 ? -12.383 33.188 5.707 1 69.25 204 ALA B CA 1
ATOM 4549 C C . ALA B 1 204 ? -12.289 34.656 6.027 1 69.25 204 ALA B C 1
ATOM 4551 O O . ALA B 1 204 ? -12.25 35.062 7.195 1 69.25 204 ALA B O 1
ATOM 4552 N N . GLY B 1 205 ? -12.461 35.562 5.094 1 81.81 205 GLY B N 1
ATOM 4553 C CA . GLY B 1 205 ? -12.305 36.969 5.336 1 81.81 205 GLY B CA 1
ATOM 4554 C C . GLY B 1 205 ? -10.859 37.406 5.441 1 81.81 205 GLY B C 1
ATOM 4555 O O . GLY B 1 205 ? -9.953 36.656 5.055 1 81.81 205 GLY B O 1
ATOM 4556 N N . THR B 1 206 ? -10.688 38.656 5.973 1 88.06 206 THR B N 1
ATOM 4557 C CA . THR B 1 206 ? -9.352 39.25 6.07 1 88.06 206 THR B CA 1
ATOM 4558 C C . THR B 1 206 ? -8.742 38.969 7.441 1 88.06 206 THR B C 1
ATOM 4560 O O . THR B 1 206 ? -9.406 39.125 8.469 1 88.06 206 THR B O 1
ATOM 4563 N N . ALA B 1 207 ? -7.551 38.594 7.398 1 90.38 207 ALA B N 1
ATOM 4564 C CA . ALA B 1 207 ? -6.855 38.219 8.633 1 90.38 207 ALA B CA 1
ATOM 4565 C C . ALA B 1 207 ? -6.191 39.438 9.266 1 90.38 207 ALA B C 1
ATOM 4567 O O . ALA B 1 207 ? -5.336 40.094 8.648 1 90.38 207 ALA B O 1
ATOM 4568 N N . SER B 1 208 ? -6.586 39.844 10.484 1 94.44 208 SER B N 1
ATOM 4569 C CA . SER B 1 208 ? -5.91 40.844 11.273 1 94.44 208 SER B CA 1
ATOM 4570 C C . SER B 1 208 ? -4.68 40.281 11.977 1 94.44 208 SER B C 1
ATOM 4572 O O . SER B 1 208 ? -4.52 39.062 12.062 1 94.44 208 SER B O 1
ATOM 4574 N N . ALA B 1 209 ? -3.803 41.125 12.461 1 96.62 209 ALA B N 1
ATOM 4575 C CA . ALA B 1 209 ? -2.594 40.719 13.164 1 96.62 209 ALA B CA 1
ATOM 4576 C C . ALA B 1 209 ? -2.939 39.906 14.414 1 96.62 209 ALA B C 1
ATOM 4578 O O . ALA B 1 209 ? -2.344 38.844 14.672 1 96.62 209 ALA B O 1
ATOM 4579 N N . PRO B 1 210 ? -3.924 40.344 15.156 1 96.69 210 PRO B N 1
ATOM 4580 C CA . PRO B 1 210 ? -4.281 39.562 16.328 1 96.69 210 PRO B CA 1
ATOM 4581 C C . PRO B 1 210 ? -4.828 38.188 15.969 1 96.69 210 PRO B C 1
ATOM 4583 O O . PRO B 1 210 ? -4.586 37.219 16.688 1 96.69 210 PRO B O 1
ATOM 4586 N N . ALA B 1 211 ? -5.605 38.062 14.938 1 96.56 211 ALA B N 1
ATOM 4587 C CA . ALA B 1 211 ? -6.137 36.781 14.492 1 96.56 211 ALA B CA 1
ATOM 4588 C C . ALA B 1 211 ? -5.012 35.844 14.094 1 96.56 211 ALA B C 1
ATOM 4590 O O . ALA B 1 211 ? -5.031 34.656 14.453 1 96.56 211 ALA B O 1
ATOM 4591 N N . VAL B 1 212 ? -4.055 36.375 13.398 1 97.38 212 VAL B N 1
ATOM 4592 C CA . VAL B 1 212 ? -2.908 35.562 12.977 1 97.38 212 VAL B CA 1
ATOM 4593 C C . VAL B 1 212 ? -2.113 35.125 14.195 1 97.38 212 VAL B C 1
ATOM 4595 O O . VAL B 1 212 ? -1.688 33.969 14.273 1 97.38 212 VAL B O 1
ATOM 4598 N N . ALA B 1 213 ? -1.916 36.031 15.125 1 98.06 213 ALA B N 1
ATOM 4599 C CA . ALA B 1 213 ? -1.17 35.688 16.344 1 98.06 213 ALA B CA 1
ATOM 4600 C C . ALA B 1 213 ? -1.865 34.594 17.141 1 98.06 213 ALA B C 1
ATOM 4602 O O . ALA B 1 213 ? -1.209 33.688 17.672 1 98.06 213 ALA B O 1
ATOM 4603 N N . GLU B 1 214 ? -3.129 34.688 17.234 1 97.31 214 GLU B N 1
ATOM 4604 C CA . GLU B 1 214 ? -3.879 33.688 17.984 1 97.31 214 GLU B CA 1
ATOM 4605 C C . GLU B 1 214 ? -3.803 32.344 17.312 1 97.31 214 GLU B C 1
ATOM 4607 O O . GLU B 1 214 ? -3.588 31.312 17.969 1 97.31 214 GLU B O 1
ATOM 4612 N N . ALA B 1 215 ? -4.066 32.344 16.016 1 97.25 215 ALA B N 1
ATOM 4613 C CA . ALA B 1 215 ? -3.99 31.094 15.266 1 97.25 215 ALA B CA 1
ATOM 4614 C C . ALA B 1 215 ? -2.611 30.453 15.406 1 97.25 215 ALA B C 1
ATOM 4616 O O . ALA B 1 215 ? -2.498 29.25 15.617 1 97.25 215 ALA B O 1
ATOM 4617 N N . ALA B 1 216 ? -1.535 31.25 15.312 1 97.81 216 ALA B N 1
ATOM 4618 C CA . ALA B 1 216 ? -0.167 30.75 15.453 1 97.81 216 ALA B CA 1
ATOM 4619 C C . ALA B 1 216 ? 0.063 30.156 16.844 1 97.81 216 ALA B C 1
ATOM 4621 O O . ALA B 1 216 ? 0.68 29.109 16.969 1 97.81 216 ALA B O 1
ATOM 4622 N N . ARG B 1 217 ? -0.42 30.859 17.812 1 97.44 217 ARG B N 1
ATOM 4623 C CA . ARG B 1 217 ? -0.286 30.359 19.188 1 97.44 217 ARG B CA 1
ATOM 4624 C C . ARG B 1 217 ? -0.988 29.016 19.359 1 97.44 217 ARG B C 1
ATOM 4626 O O . ARG B 1 217 ? -0.439 28.094 19.969 1 97.44 217 ARG B O 1
ATOM 4633 N N . ASN B 1 218 ? -2.168 28.922 18.844 1 96.56 218 ASN B N 1
ATOM 4634 C CA . ASN B 1 218 ? -2.938 27.688 18.969 1 96.56 218 ASN B CA 1
ATOM 4635 C C . ASN B 1 218 ? -2.262 26.531 18.234 1 96.56 218 ASN B C 1
ATOM 4637 O O . ASN B 1 218 ? -2.27 25.406 18.719 1 96.56 218 ASN B O 1
ATOM 4641 N N . VAL B 1 219 ? -1.659 26.781 17.062 1 97.12 219 VAL B N 1
ATOM 4642 C CA . VAL B 1 219 ? -0.957 25.75 16.281 1 97.12 219 VAL B CA 1
ATOM 4643 C C . VAL B 1 219 ? 0.292 25.297 17.047 1 97.12 219 VAL B C 1
ATOM 4645 O O . VAL B 1 219 ? 0.504 24.109 17.25 1 97.12 219 VAL B O 1
ATOM 4648 N N . LEU B 1 220 ? 1.081 26.281 17.531 1 97.25 220 LEU B N 1
ATOM 4649 C CA . LEU B 1 220 ? 2.367 25.984 18.156 1 97.25 220 LEU B CA 1
ATOM 4650 C C . LEU B 1 220 ? 2.176 25.328 19.516 1 97.25 220 LEU B C 1
ATOM 4652 O O . LEU B 1 220 ? 2.979 24.484 19.922 1 97.25 220 LEU B O 1
ATOM 4656 N N . ALA B 1 221 ? 1.1 25.688 20.156 1 96.69 221 ALA B N 1
ATOM 4657 C CA . ALA B 1 221 ? 0.84 25.156 21.484 1 96.69 221 ALA B CA 1
ATOM 4658 C C . ALA B 1 221 ? 0.011 23.875 21.406 1 96.69 221 ALA B C 1
ATOM 4660 O O . ALA B 1 221 ? -0.18 23.188 22.422 1 96.69 221 ALA B O 1
ATOM 4661 N N . LEU B 1 222 ? -0.491 23.578 20.25 1 96.06 222 LEU B N 1
ATOM 4662 C CA . LEU B 1 222 ? -1.409 22.469 20.094 1 96.06 222 LEU B CA 1
ATOM 4663 C C . LEU B 1 222 ? -2.545 22.547 21.109 1 96.06 222 LEU B C 1
ATOM 4665 O O . LEU B 1 222 ? -2.84 21.578 21.812 1 96.06 222 LEU B O 1
ATOM 4669 N N . THR B 1 223 ? -3.104 23.703 21.125 1 94.81 223 THR B N 1
ATOM 4670 C CA . THR B 1 223 ? -4.07 24.094 22.141 1 94.81 223 THR B CA 1
ATOM 4671 C C . THR B 1 223 ? -5.242 23.125 22.188 1 94.81 223 THR B C 1
ATOM 4673 O O . THR B 1 223 ? -5.684 22.719 23.266 1 94.81 223 THR B O 1
ATOM 4676 N N . TYR B 1 224 ? -5.715 22.656 21.125 1 93.81 224 TYR B N 1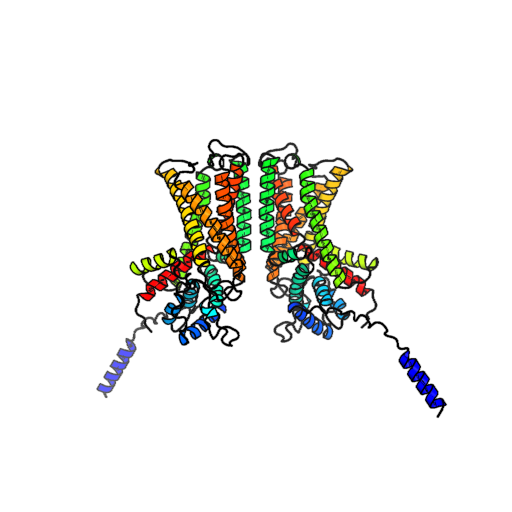
ATOM 4677 C CA . TYR B 1 224 ? -6.984 21.938 21.078 1 93.81 224 TYR B CA 1
ATOM 4678 C C . TYR B 1 224 ? -6.77 20.438 21.172 1 93.81 224 TYR B C 1
ATOM 4680 O O . TYR B 1 224 ? -7.711 19.656 21 1 93.81 224 TYR B O 1
ATOM 4688 N N . LEU B 1 225 ? -5.547 20.016 21.453 1 93.5 225 LEU B N 1
ATOM 4689 C CA . LEU B 1 225 ? -5.285 18.625 21.797 1 93.5 225 LEU B CA 1
ATOM 4690 C C . LEU B 1 225 ? -5.316 18.438 23.312 1 93.5 225 LEU B C 1
ATOM 4692 O O . LEU B 1 225 ? -4.945 17.375 23.812 1 93.5 225 LEU B O 1
ATOM 4696 N N . ASP B 1 226 ? -5.75 19.438 24.016 1 88.81 226 ASP B N 1
ATOM 4697 C CA . ASP B 1 226 ? -5.891 19.328 25.453 1 88.81 226 ASP B CA 1
ATOM 4698 C C . ASP B 1 226 ? -7.332 19.016 25.844 1 88.81 226 ASP B C 1
ATOM 4700 O O . ASP B 1 226 ? -7.684 19.047 27.031 1 88.81 226 ASP B O 1
ATOM 4704 N N . GLY B 1 227 ? -8.219 18.766 24.906 1 78.62 227 GLY B N 1
ATOM 4705 C CA . GLY B 1 227 ? -9.594 18.375 25.141 1 78.62 227 GLY B CA 1
ATOM 4706 C C . GLY B 1 227 ? -10.492 19.547 25.516 1 78.62 227 GLY B C 1
ATOM 4707 O O . GLY B 1 227 ? -11.625 19.344 25.969 1 78.62 227 GLY B O 1
ATOM 4708 N N . GLY B 1 228 ? -10.07 20.844 25.328 1 73.44 228 GLY B N 1
ATOM 4709 C CA . GLY B 1 228 ? -10.852 22.031 25.656 1 73.44 228 GLY B CA 1
ATOM 4710 C C . GLY B 1 228 ? -10.773 22.438 27.109 1 73.44 228 GLY B C 1
ATOM 4711 O O . GLY B 1 228 ? -10.945 23.609 27.453 1 73.44 228 GLY B O 1
ATOM 4712 N N . HIS B 1 229 ? -10.602 21.438 27.969 1 80.38 229 HIS B N 1
ATOM 4713 C CA . HIS B 1 229 ? -10.609 21.688 29.391 1 80.38 229 HIS B CA 1
ATOM 4714 C C . HIS B 1 229 ? -9.242 21.422 30.016 1 80.38 229 HIS B C 1
ATOM 4716 O O . HIS B 1 229 ? -9.094 21.422 31.234 1 80.38 229 HIS B O 1
ATOM 4722 N N . GLY B 1 230 ? -8.32 21.094 29.188 1 85.94 230 GLY B N 1
ATOM 4723 C CA . GLY B 1 230 ? -6.949 20.969 29.656 1 85.94 230 GLY B CA 1
ATOM 4724 C C . GLY B 1 230 ? -6.578 19.562 30.094 1 85.94 230 GLY B C 1
ATOM 4725 O O . GLY B 1 230 ? -5.418 19.297 30.391 1 85.94 230 GLY B O 1
ATOM 4726 N N . ASP B 1 231 ? -7.555 18.594 30.094 1 89 231 ASP B N 1
ATOM 4727 C CA . ASP B 1 231 ? -7.305 17.25 30.609 1 89 231 ASP B CA 1
ATOM 4728 C C . ASP B 1 231 ? -6.867 16.312 29.484 1 89 231 ASP B C 1
ATOM 4730 O O . ASP B 1 231 ? -6.488 15.164 29.75 1 89 231 ASP B O 1
ATOM 4734 N N . GLY B 1 232 ? -6.922 16.781 28.344 1 91.56 232 GLY B N 1
ATOM 4735 C CA . GLY B 1 232 ? -6.426 15.984 27.234 1 91.56 232 GLY B CA 1
ATOM 4736 C C . GLY B 1 232 ? -7.531 15.312 26.438 1 91.56 232 GLY B C 1
ATOM 4737 O O . GLY B 1 232 ? -8.703 15.68 26.562 1 91.56 232 GLY B O 1
ATOM 4738 N N . CYS B 1 233 ? -7.191 14.422 25.562 1 91.94 233 CYS B N 1
ATOM 4739 C CA . CYS B 1 233 ? -8.086 13.742 24.625 1 91.94 233 CYS B CA 1
ATOM 4740 C C . CYS B 1 233 ? -8.469 12.359 25.141 1 91.94 233 CYS B C 1
ATOM 4742 O O . CYS B 1 233 ? -7.801 11.812 26.016 1 91.94 233 CYS B O 1
ATOM 4744 N N . ASN B 1 234 ? -9.539 11.844 24.625 1 92.62 234 ASN B N 1
ATOM 4745 C CA . ASN B 1 234 ? -9.883 10.438 24.797 1 92.62 234 ASN B CA 1
ATOM 4746 C C . ASN B 1 234 ? -9.234 9.562 23.734 1 92.62 234 ASN B C 1
ATOM 4748 O O . ASN B 1 234 ? -9.242 9.906 22.547 1 92.62 234 ASN B O 1
ATOM 4752 N N . GLU B 1 235 ? -8.609 8.461 24.203 1 92.94 235 GLU B N 1
ATOM 4753 C CA . GLU B 1 235 ? -7.879 7.613 23.281 1 92.94 235 GLU B CA 1
ATOM 4754 C C . GLU B 1 235 ? -8.523 6.234 23.156 1 92.94 235 GLU B C 1
ATOM 4756 O O . GLU B 1 235 ? -9.516 6.07 22.453 1 92.94 235 GLU B O 1
ATOM 4761 N N . ALA B 1 236 ? -8.188 5.27 24.031 1 92.12 236 ALA B N 1
ATOM 4762 C CA . ALA B 1 236 ? -8.727 3.914 23.969 1 92.12 236 ALA B CA 1
ATOM 4763 C C . ALA B 1 236 ? -10.031 3.805 24.75 1 92.12 236 ALA B C 1
ATOM 4765 O O . ALA B 1 236 ? -10.82 2.883 24.531 1 92.12 236 ALA B O 1
ATOM 4766 N N . SER B 1 237 ? -10.219 4.75 25.703 1 91.62 237 SER B N 1
ATOM 4767 C CA . SER B 1 237 ? -11.391 4.773 26.578 1 91.62 237 SER B CA 1
ATOM 4768 C C . SER B 1 237 ? -11.883 6.199 26.797 1 91.62 237 SER B C 1
ATOM 4770 O O . SER B 1 237 ? -11.484 7.121 26.078 1 91.62 237 SER B O 1
ATOM 4772 N N . ASP B 1 238 ? -12.797 6.363 27.766 1 91.31 238 ASP B N 1
ATOM 4773 C CA . ASP B 1 238 ? -13.352 7.68 28.062 1 91.31 238 ASP B CA 1
ATOM 4774 C C . ASP B 1 238 ? -12.469 8.445 29.047 1 91.31 238 ASP B C 1
ATOM 4776 O O . ASP B 1 238 ? -12.797 9.562 29.438 1 91.31 238 ASP B O 1
ATOM 4780 N N . ARG B 1 239 ? -11.359 7.84 29.266 1 92.44 239 ARG B N 1
ATOM 4781 C CA . ARG B 1 239 ? -10.43 8.523 30.172 1 92.44 239 ARG B CA 1
ATOM 4782 C C . ARG B 1 239 ? -9.648 9.609 29.422 1 92.44 239 ARG B C 1
ATOM 4784 O O . ARG B 1 239 ? -9.25 9.414 28.266 1 92.44 239 ARG B O 1
ATOM 4791 N N . PHE B 1 240 ? -9.477 10.719 30.141 1 92.88 240 PHE B N 1
ATOM 4792 C CA . PHE B 1 240 ? -8.719 11.82 29.562 1 92.88 240 PHE B CA 1
ATOM 4793 C C . PHE B 1 240 ? -7.227 11.633 29.797 1 92.88 240 PHE B C 1
ATOM 4795 O O . PHE B 1 240 ? -6.812 11.18 30.875 1 92.88 240 PHE B O 1
ATOM 4802 N N . THR B 1 241 ? -6.48 11.938 28.766 1 95.31 241 THR B N 1
ATOM 4803 C CA . THR B 1 241 ? -5.027 11.883 28.875 1 95.31 241 THR B CA 1
ATOM 4804 C C . THR B 1 241 ? -4.375 12.914 27.969 1 95.31 241 THR B C 1
ATOM 4806 O O . THR B 1 241 ? -4.883 13.203 26.891 1 95.31 241 THR B O 1
ATOM 4809 N N . LEU B 1 242 ? -3.25 13.461 28.375 1 96.5 242 LEU B N 1
ATOM 4810 C CA . LEU B 1 242 ? -2.516 14.438 27.594 1 96.5 242 LEU B CA 1
ATOM 4811 C C . LEU B 1 242 ? -1.485 13.758 26.703 1 96.5 242 LEU B C 1
ATOM 4813 O O . LEU B 1 242 ? -0.664 14.43 26.062 1 96.5 242 LEU B O 1
ATOM 4817 N N . ALA B 1 243 ? -1.528 12.5 26.609 1 96.94 243 ALA B N 1
ATOM 4818 C CA . ALA B 1 243 ? -0.516 11.719 25.891 1 96.94 243 ALA B CA 1
ATOM 4819 C C . ALA B 1 243 ? -0.42 12.156 24.438 1 96.94 243 ALA B C 1
ATOM 4821 O O . ALA B 1 243 ? 0.678 12.359 23.906 1 96.94 243 ALA B O 1
ATOM 4822 N N . ARG B 1 244 ? -1.485 12.312 23.812 1 96.88 244 ARG B N 1
ATOM 4823 C CA . ARG B 1 244 ? -1.478 12.703 22.406 1 96.88 244 ARG B CA 1
ATOM 4824 C C . ARG B 1 244 ? -0.823 14.07 22.219 1 96.88 244 ARG B C 1
ATOM 4826 O O . ARG B 1 244 ? -0.019 14.258 21.297 1 96.88 244 ARG B O 1
ATOM 4833 N N . ARG B 1 245 ? -1.172 14.984 23.031 1 97.06 245 ARG B N 1
ATOM 4834 C CA . ARG B 1 245 ? -0.584 16.312 22.969 1 97.06 245 ARG B CA 1
ATOM 4835 C C . ARG B 1 245 ? 0.927 16.266 23.156 1 97.06 245 ARG B C 1
ATOM 4837 O O . ARG B 1 245 ? 1.679 16.891 22.422 1 97.06 245 ARG B O 1
ATOM 4844 N N . ARG B 1 246 ? 1.343 15.531 24.094 1 97.88 246 ARG B N 1
ATOM 4845 C CA . ARG B 1 246 ? 2.764 15.43 24.406 1 97.88 246 ARG B CA 1
ATOM 4846 C C . ARG B 1 246 ? 3.535 14.781 23.25 1 97.88 246 ARG B C 1
ATOM 4848 O O . ARG B 1 246 ? 4.551 15.32 22.812 1 97.88 246 ARG B O 1
ATOM 4855 N N . PHE B 1 247 ? 3.035 13.68 22.797 1 98.44 247 PHE B N 1
ATOM 4856 C CA . PHE B 1 247 ? 3.719 13 21.719 1 98.44 247 PHE B CA 1
ATOM 4857 C C . PHE B 1 247 ? 3.68 13.836 20.438 1 98.44 247 PHE B C 1
ATOM 4859 O O . PHE B 1 247 ? 4.617 13.812 19.641 1 98.44 247 PHE B O 1
ATOM 4866 N N . HIS B 1 248 ? 2.639 14.602 20.25 1 98.25 248 HIS B N 1
ATOM 4867 C CA . HIS B 1 248 ? 2.557 15.477 19.094 1 98.25 248 HIS B CA 1
ATOM 4868 C C . HIS B 1 248 ? 3.551 16.625 19.203 1 98.25 248 HIS B C 1
ATOM 4870 O O . HIS B 1 248 ? 4.102 17.078 18.188 1 98.25 248 HIS B O 1
ATOM 4876 N N . HIS B 1 249 ? 3.758 17.109 20.422 1 98.31 249 HIS B N 1
ATOM 4877 C CA . HIS B 1 249 ? 4.789 18.125 20.625 1 98.31 249 HIS B CA 1
ATOM 4878 C C . HIS B 1 249 ? 6.168 17.578 20.25 1 98.31 249 HIS B C 1
ATOM 4880 O O . HIS B 1 249 ? 6.941 18.266 19.578 1 98.31 249 HIS B O 1
ATOM 4886 N N . PHE B 1 250 ? 6.422 16.391 20.672 1 98.56 250 PHE B N 1
ATOM 4887 C CA . PHE B 1 250 ? 7.688 15.766 20.297 1 98.56 250 PHE B CA 1
ATOM 4888 C C . PHE B 1 250 ? 7.805 15.664 18.781 1 98.56 250 PHE B C 1
ATOM 4890 O O . PHE B 1 250 ? 8.867 15.922 18.203 1 98.56 250 PHE B O 1
ATOM 4897 N N . THR B 1 251 ? 6.742 15.312 18.141 1 98.56 251 THR B N 1
ATOM 4898 C CA . THR B 1 251 ? 6.734 15.125 16.688 1 98.56 251 THR B CA 1
ATOM 4899 C C . THR B 1 251 ? 6.898 16.469 15.977 1 98.56 251 THR B C 1
ATOM 4901 O O . THR B 1 251 ? 7.762 16.609 15.109 1 98.56 251 THR B O 1
ATOM 4904 N N . PHE B 1 252 ? 6.121 17.453 16.391 1 98.06 252 PHE B N 1
ATOM 4905 C CA . PHE B 1 252 ? 6.117 18.766 15.734 1 98.06 252 PHE B CA 1
ATOM 4906 C C . PHE B 1 252 ? 7.465 19.453 15.906 1 98.06 252 PHE B C 1
ATOM 4908 O O . PHE B 1 252 ? 8.086 19.859 14.93 1 98.06 252 PHE B O 1
ATOM 4915 N N . TYR B 1 253 ? 7.887 19.531 17.047 1 98.19 253 TYR B N 1
ATOM 4916 C CA . TYR B 1 253 ? 9.125 20.266 17.297 1 98.19 253 TYR B CA 1
ATOM 4917 C C . TYR B 1 253 ? 10.336 19.422 16.891 1 98.19 253 TYR B C 1
ATOM 4919 O O . TYR B 1 253 ? 11.391 19.969 16.562 1 98.19 253 TYR B O 1
ATOM 4927 N N . GLY B 1 254 ? 10.18 18.094 17.016 1 98.44 254 GLY B N 1
ATOM 4928 C CA . GLY B 1 254 ? 11.227 17.281 16.406 1 98.44 254 GLY B CA 1
ATOM 4929 C C . GLY B 1 254 ? 11.422 17.562 14.93 1 98.44 254 GLY B C 1
ATOM 4930 O O . GLY B 1 254 ? 12.555 17.719 14.469 1 98.44 254 GLY B O 1
ATOM 4931 N N . PHE B 1 255 ? 10.352 17.625 14.25 1 97.88 255 PHE B N 1
ATOM 4932 C CA . PHE B 1 255 ? 10.391 17.906 12.82 1 97.88 255 PHE B CA 1
ATOM 4933 C C . PHE B 1 255 ? 10.969 19.297 12.562 1 97.88 255 PHE B C 1
ATOM 4935 O O . PHE B 1 255 ? 11.82 19.469 11.688 1 97.88 255 PHE B O 1
ATOM 4942 N N . MET B 1 256 ? 10.547 20.266 13.383 1 97.69 256 MET B N 1
ATOM 4943 C CA . MET B 1 256 ? 11 21.641 13.219 1 97.69 256 MET B CA 1
ATOM 4944 C C . MET B 1 256 ? 12.492 21.766 13.508 1 97.69 256 MET B C 1
ATOM 4946 O O . MET B 1 256 ? 13.203 22.516 12.836 1 97.69 256 MET B O 1
ATOM 4950 N N . LEU B 1 257 ? 12.93 21.047 14.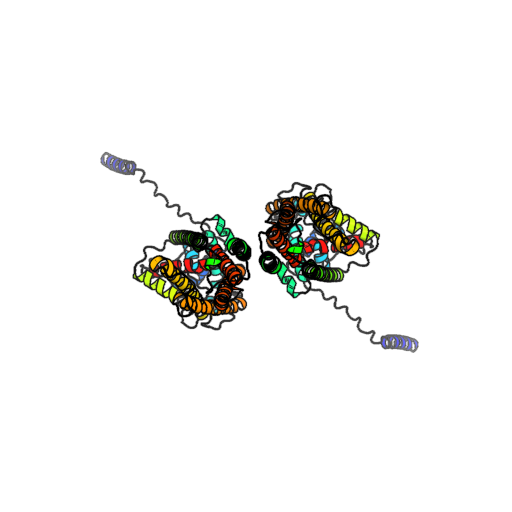492 1 98.31 257 LEU B N 1
ATOM 4951 C CA . LEU B 1 257 ? 14.344 21.062 14.828 1 98.31 257 LEU B CA 1
ATOM 4952 C C . LEU B 1 257 ? 15.18 20.438 13.719 1 98.31 257 LEU B C 1
ATOM 4954 O O . LEU B 1 257 ? 16.266 20.938 13.391 1 98.31 257 LEU B O 1
ATOM 4958 N N . CYS B 1 258 ? 14.727 19.375 13.156 1 97.56 258 CYS B N 1
ATOM 4959 C CA . CYS B 1 258 ? 15.43 18.766 12.031 1 97.56 258 CYS B CA 1
ATOM 4960 C C . CYS B 1 258 ? 15.453 19.719 10.828 1 97.56 258 CYS B C 1
ATOM 4962 O O . CYS B 1 258 ? 16.469 19.812 10.133 1 97.56 258 CYS B O 1
ATOM 4964 N N . PHE B 1 259 ? 14.391 20.391 10.633 1 96 259 PHE B N 1
ATOM 4965 C CA . PHE B 1 259 ? 14.336 21.375 9.562 1 96 259 PHE B CA 1
ATOM 4966 C C . PHE B 1 259 ? 15.312 22.516 9.828 1 96 259 PHE B C 1
ATOM 4968 O O . PHE B 1 259 ? 16.016 22.969 8.922 1 96 259 PHE B O 1
ATOM 4975 N N . ALA B 1 260 ? 15.305 22.953 11.055 1 97.38 260 ALA B N 1
ATOM 4976 C CA . ALA B 1 260 ? 16.25 23.984 11.445 1 97.38 260 ALA B CA 1
ATOM 4977 C C . ALA B 1 260 ? 17.688 23.531 11.234 1 97.38 260 ALA B C 1
ATOM 4979 O O . ALA B 1 260 ? 18.547 24.328 10.852 1 97.38 260 ALA B O 1
ATOM 4980 N N . SER B 1 261 ? 17.922 22.312 11.555 1 97.31 261 SER B N 1
ATOM 4981 C CA . SER B 1 261 ? 19.234 21.734 11.336 1 97.31 261 SER B CA 1
ATOM 4982 C C . SER B 1 261 ? 19.672 21.875 9.883 1 97.31 261 SER B C 1
ATOM 4984 O O . SER B 1 261 ? 20.75 22.406 9.602 1 97.31 261 SER B O 1
ATOM 4986 N N . THR B 1 262 ? 18.859 21.469 8.953 1 94 262 THR B N 1
ATOM 4987 C CA . THR B 1 262 ? 19.156 21.547 7.531 1 94 262 THR B CA 1
ATOM 4988 C C . THR B 1 262 ? 19.297 23 7.078 1 94 262 THR B C 1
ATOM 4990 O O . THR B 1 262 ? 20.188 23.328 6.289 1 94 262 THR B O 1
ATOM 4993 N N . ALA B 1 263 ? 18.484 23.891 7.637 1 94.94 263 ALA B N 1
ATOM 4994 C CA . ALA B 1 263 ? 18.547 25.312 7.277 1 94.94 263 ALA B CA 1
ATOM 4995 C C . ALA B 1 263 ? 19.859 25.953 7.734 1 94.94 263 ALA B C 1
ATOM 4997 O O . ALA B 1 263 ? 20.484 26.688 6.977 1 94.94 263 ALA B O 1
ATOM 4998 N N . VAL B 1 264 ? 20.219 25.641 8.93 1 96.38 264 VAL B N 1
ATOM 4999 C CA . VAL B 1 264 ? 21.453 26.188 9.469 1 96.38 264 VAL B CA 1
ATOM 5000 C C . VAL B 1 264 ? 22.641 25.641 8.688 1 96.38 264 VAL B C 1
ATOM 5002 O O . VAL B 1 264 ? 23.578 26.375 8.367 1 96.38 264 VAL B O 1
ATOM 5005 N N . ALA B 1 265 ? 22.641 24.391 8.398 1 94.44 265 ALA B N 1
ATOM 5006 C CA . ALA B 1 265 ? 23.719 23.781 7.613 1 94.44 265 ALA B CA 1
ATOM 5007 C C . ALA B 1 265 ? 23.812 24.422 6.238 1 94.44 265 ALA B C 1
ATOM 5009 O O . ALA B 1 265 ? 24.922 24.656 5.73 1 94.44 265 ALA B O 1
ATOM 5010 N N . THR B 1 266 ? 22.703 24.703 5.672 1 91.81 266 THR B N 1
ATOM 5011 C CA . THR B 1 266 ? 22.672 25.391 4.383 1 91.81 266 THR B CA 1
ATOM 5012 C C . THR B 1 266 ? 23.297 26.781 4.496 1 91.81 266 THR B C 1
ATOM 5014 O O . THR B 1 266 ? 24.062 27.203 3.631 1 91.81 266 THR B O 1
ATOM 5017 N N . GLY B 1 267 ? 22.938 27.453 5.551 1 93.5 267 GLY B N 1
ATOM 5018 C CA . GLY B 1 267 ? 23.547 28.734 5.809 1 93.5 267 GLY B CA 1
ATOM 5019 C C . GLY B 1 267 ? 25.047 28.656 6 1 93.5 267 GLY B C 1
ATOM 5020 O O . GLY B 1 267 ? 25.797 29.469 5.445 1 93.5 267 GLY B O 1
ATOM 5021 N N . TYR B 1 268 ? 25.469 27.641 6.781 1 93.88 268 TYR B N 1
ATOM 5022 C CA . TYR B 1 268 ? 26.891 27.422 6.977 1 93.88 268 TYR B CA 1
ATOM 5023 C C . TYR B 1 268 ? 27.609 27.234 5.641 1 93.88 268 TYR B C 1
ATOM 5025 O O . TYR B 1 268 ? 28.672 27.797 5.41 1 93.88 268 TYR B O 1
ATOM 5033 N N . HIS B 1 269 ? 27.016 26.547 4.801 1 90 269 HIS B N 1
ATOM 5034 C CA . HIS B 1 269 ? 27.609 26.203 3.516 1 90 269 HIS B CA 1
ATOM 5035 C C . HIS B 1 269 ? 27.656 27.406 2.586 1 90 269 HIS B C 1
ATOM 5037 O O . HIS B 1 269 ? 28.719 27.75 2.072 1 90 269 HIS B O 1
ATOM 5043 N N . TYR B 1 270 ? 26.562 28.125 2.465 1 90.44 270 TYR B N 1
ATOM 5044 C CA . TYR B 1 270 ? 26.453 29.125 1.407 1 90.44 270 TYR B CA 1
ATOM 5045 C C . TYR B 1 270 ? 26.844 30.516 1.921 1 90.44 270 TYR B C 1
ATOM 5047 O O . TYR B 1 270 ? 27.375 31.328 1.175 1 90.44 270 TYR B O 1
ATOM 5055 N N . LEU B 1 271 ? 26.578 30.797 3.129 1 94.06 271 LEU B N 1
ATOM 5056 C CA . LEU B 1 271 ? 26.828 32.125 3.656 1 94.06 271 LEU B CA 1
ATOM 5057 C C . LEU B 1 271 ? 28.188 32.219 4.312 1 94.06 271 LEU B C 1
ATOM 5059 O O . LEU B 1 271 ? 28.844 33.25 4.258 1 94.06 271 LEU B O 1
ATOM 5063 N N . LEU B 1 272 ? 28.641 31.125 4.91 1 94.12 272 LEU B N 1
ATOM 5064 C CA . LEU B 1 272 ? 29.875 31.188 5.688 1 94.12 272 LEU B CA 1
ATOM 5065 C C . LEU B 1 272 ? 30.969 30.359 5.023 1 94.12 272 LEU B C 1
ATOM 5067 O O . LEU B 1 272 ? 32.125 30.422 5.434 1 94.12 272 LEU B O 1
ATOM 5071 N N . GLY B 1 273 ? 30.578 29.438 4.141 1 90.75 273 GLY B N 1
ATOM 5072 C CA . GLY B 1 273 ? 31.547 28.594 3.467 1 90.75 273 GLY B CA 1
ATOM 5073 C C . GLY B 1 273 ? 32.031 27.422 4.32 1 90.75 273 GLY B C 1
ATOM 5074 O O . GLY B 1 273 ? 33.094 26.875 4.086 1 90.75 273 GLY B O 1
ATOM 5075 N N . TRP B 1 274 ? 31.344 27.188 5.438 1 90.38 274 TRP B N 1
ATOM 5076 C CA . TRP B 1 274 ? 31.641 26.031 6.277 1 90.38 274 TRP B CA 1
ATOM 5077 C C . TRP B 1 274 ? 30.969 24.781 5.738 1 90.38 274 TRP B C 1
ATOM 5079 O O . TRP B 1 274 ? 29.75 24.625 5.836 1 90.38 274 TRP B O 1
ATOM 5089 N N . HIS B 1 275 ? 31.797 23.875 5.273 1 86.12 275 HIS B N 1
ATOM 5090 C CA . HIS B 1 275 ? 31.234 22.703 4.617 1 86.12 275 HIS B CA 1
ATOM 5091 C C . HIS B 1 275 ? 31.188 21.516 5.578 1 86.12 275 HIS B C 1
ATOM 5093 O O . HIS B 1 275 ? 32.031 21.391 6.477 1 86.12 275 HIS B O 1
ATOM 5099 N N . ALA B 1 276 ? 30.266 20.656 5.363 1 84.12 276 ALA B N 1
ATOM 5100 C CA . ALA B 1 276 ? 30.172 19.406 6.121 1 84.12 276 ALA B CA 1
ATOM 5101 C C . ALA B 1 276 ? 31.328 18.469 5.793 1 84.12 276 ALA B C 1
ATOM 5103 O O . ALA B 1 276 ? 31.953 18.594 4.738 1 84.12 276 ALA B O 1
ATOM 5104 N N . PRO B 1 277 ? 31.547 17.625 6.68 1 87.5 277 PRO B N 1
ATOM 5105 C CA . PRO B 1 277 ? 30.828 17.234 7.902 1 87.5 277 PRO B CA 1
ATOM 5106 C C . PRO B 1 277 ? 31.125 18.172 9.07 1 87.5 277 PRO B C 1
ATOM 5108 O O . PRO B 1 277 ? 32.25 18.656 9.219 1 87.5 277 PRO B O 1
ATOM 5111 N N . TYR B 1 278 ? 30.141 18.312 9.906 1 91.38 278 TYR B N 1
ATOM 5112 C CA . TYR B 1 278 ? 30.25 19.188 11.07 1 91.38 278 TYR B CA 1
ATOM 5113 C C . TYR B 1 278 ? 30.516 18.375 12.336 1 91.38 278 TYR B C 1
ATOM 5115 O O . TYR B 1 278 ? 30.031 17.25 12.469 1 91.38 278 TYR B O 1
ATOM 5123 N N . PRO B 1 279 ? 31.297 18.969 13.25 1 91.75 279 PRO B N 1
ATOM 5124 C CA . PRO B 1 279 ? 31.5 18.281 14.516 1 91.75 279 PRO B CA 1
ATOM 5125 C C . PRO B 1 279 ? 30.203 18.078 15.305 1 91.75 279 PRO B C 1
ATOM 5127 O O . PRO B 1 279 ? 29.219 18.781 15.055 1 91.75 279 PRO B O 1
ATOM 5130 N N . VAL B 1 280 ? 30.219 17.125 16.219 1 91.94 280 VAL B N 1
ATOM 5131 C CA . VAL B 1 280 ? 29.031 16.734 16.984 1 91.94 280 VAL B CA 1
ATOM 5132 C C . VAL B 1 280 ? 28.531 17.906 17.812 1 91.94 280 VAL B C 1
ATOM 5134 O O . VAL B 1 280 ? 27.344 18.016 18.094 1 91.94 280 VAL B O 1
ATOM 5137 N N . THR B 1 281 ? 29.422 18.859 18.109 1 95 281 THR B N 1
ATOM 5138 C CA . THR B 1 281 ? 29.062 19.984 18.953 1 95 281 THR B CA 1
ATOM 5139 C C . THR B 1 281 ? 28.547 21.156 18.125 1 95 281 THR B C 1
ATOM 5141 O O . THR B 1 281 ? 28.172 22.188 18.672 1 95 281 THR B O 1
ATOM 5144 N N . SER B 1 282 ? 28.609 20.984 16.875 1 96.12 282 SER B N 1
ATOM 5145 C CA . SER B 1 282 ? 28.109 22.062 16.016 1 96.12 282 SER B CA 1
ATOM 5146 C C . SER B 1 282 ? 26.594 22.188 16.109 1 96.12 282 SER B C 1
ATOM 5148 O O . SER B 1 282 ? 25.906 21.25 16.484 1 96.12 282 SER B O 1
ATOM 5150 N N . LEU B 1 283 ? 26.125 23.359 15.758 1 97.31 283 LEU B N 1
ATOM 5151 C CA . LEU B 1 283 ? 24.719 23.688 15.891 1 97.31 283 LEU B CA 1
ATOM 5152 C C . LEU B 1 283 ? 23.875 22.781 14.992 1 97.31 283 LEU B C 1
ATOM 5154 O O . LEU B 1 283 ? 22.859 22.234 15.43 1 97.31 283 LEU B O 1
ATOM 5158 N N . PRO B 1 284 ? 24.188 22.594 13.719 1 96.56 284 PRO B N 1
ATOM 5159 C CA . PRO B 1 284 ? 23.391 21.703 12.883 1 96.56 284 PRO B CA 1
ATOM 5160 C C . PRO B 1 284 ? 23.266 20.297 13.461 1 96.56 284 PRO B C 1
ATOM 5162 O O . PRO B 1 284 ? 22.172 19.719 13.461 1 96.56 284 PRO B O 1
ATOM 5165 N N . VAL B 1 285 ? 24.328 19.734 13.969 1 96.69 285 VAL B N 1
ATOM 5166 C CA . VAL B 1 285 ? 24.312 18.375 14.469 1 96.69 285 VAL B CA 1
ATOM 5167 C C . VAL B 1 285 ? 23.516 18.312 15.773 1 96.69 285 VAL B C 1
ATOM 5169 O O . VAL B 1 285 ? 22.766 17.344 16.016 1 96.69 285 VAL B O 1
ATOM 5172 N N . LEU B 1 286 ? 23.672 19.328 16.578 1 98.12 286 LEU B N 1
ATOM 5173 C CA . LEU B 1 286 ? 22.922 19.359 17.828 1 98.12 286 LEU B CA 1
ATOM 5174 C C . LEU B 1 286 ? 21.422 19.453 17.547 1 98.12 286 LEU B C 1
ATOM 5176 O O . LEU B 1 286 ? 20.625 18.75 18.172 1 98.12 286 LEU B O 1
ATOM 5180 N N . LEU B 1 287 ? 21.047 20.359 16.672 1 98.38 287 LEU B N 1
ATOM 5181 C CA . LEU B 1 287 ? 19.641 20.5 16.297 1 98.38 287 LEU B CA 1
ATOM 5182 C C . LEU B 1 287 ? 19.109 19.219 15.688 1 98.38 287 LEU B C 1
ATOM 5184 O O . LEU B 1 287 ? 18.016 18.766 16.062 1 98.38 287 LEU B O 1
ATOM 5188 N N . GLY B 1 288 ? 19.875 18.656 14.836 1 98 288 GLY B N 1
ATOM 5189 C CA . GLY B 1 288 ? 19.469 17.406 14.203 1 98 288 GLY B CA 1
ATOM 5190 C C . GLY B 1 288 ? 19.344 16.25 15.18 1 98 288 GLY B C 1
ATOM 5191 O O . GLY B 1 288 ? 18.422 15.43 15.062 1 98 288 GLY B O 1
ATOM 5192 N N . THR B 1 289 ? 20.219 16.172 16.078 1 98.25 289 THR B N 1
ATOM 5193 C CA . THR B 1 289 ? 20.188 15.109 17.078 1 98.25 289 THR B CA 1
ATOM 5194 C C . THR B 1 289 ? 18.984 15.258 17.984 1 98.25 289 THR B C 1
ATOM 5196 O O . THR B 1 289 ? 18.25 14.289 18.219 1 98.25 289 THR B O 1
ATOM 5199 N N . ALA B 1 290 ? 18.797 16.484 18.469 1 98.5 290 ALA B N 1
ATOM 5200 C CA . ALA B 1 290 ? 17.641 16.75 19.312 1 98.5 290 ALA B CA 1
ATOM 5201 C C . ALA B 1 290 ? 16.344 16.484 18.562 1 98.5 290 ALA B C 1
ATOM 5203 O O . ALA B 1 290 ? 15.406 15.867 19.094 1 98.5 290 ALA B O 1
ATOM 5204 N N . GLY B 1 291 ? 16.281 16.969 17.359 1 98.62 291 GLY B N 1
ATOM 5205 C CA . GLY B 1 291 ? 15.117 16.719 16.516 1 98.62 291 GLY B CA 1
ATOM 5206 C C . GLY B 1 291 ? 14.898 15.242 16.219 1 98.62 291 GLY B C 1
ATOM 5207 O O . GLY B 1 291 ? 13.766 14.766 16.25 1 98.62 291 GLY B O 1
ATOM 5208 N N . GLY B 1 292 ? 15.992 14.547 15.906 1 98.5 292 GLY B N 1
ATOM 5209 C CA . GLY B 1 292 ? 15.906 13.117 15.656 1 98.5 292 GLY B CA 1
ATOM 5210 C C . GLY B 1 292 ? 15.359 12.336 16.828 1 98.5 292 GLY B C 1
ATOM 5211 O O . GLY B 1 292 ? 14.523 11.438 16.656 1 98.5 292 GLY B O 1
ATOM 5212 N N . VAL B 1 293 ? 15.812 12.648 17.969 1 98.5 293 VAL B N 1
ATOM 5213 C CA . VAL B 1 293 ? 15.328 11.984 19.172 1 98.5 293 VAL B CA 1
ATOM 5214 C C . VAL B 1 293 ? 13.836 12.273 19.359 1 98.5 293 VAL B C 1
ATOM 5216 O O . VAL B 1 293 ? 13.055 11.367 19.672 1 98.5 293 VAL B O 1
ATOM 5219 N N . GLY B 1 294 ? 13.484 13.555 19.203 1 98.69 294 GLY B N 1
ATOM 5220 C CA . GLY B 1 294 ? 12.07 13.898 19.25 1 98.69 294 GLY B CA 1
ATOM 5221 C C . GLY B 1 294 ? 11.227 13.109 18.266 1 98.69 294 GLY B C 1
ATOM 5222 O O . GLY B 1 294 ? 10.141 12.648 18.594 1 98.69 294 GLY B O 1
ATOM 5223 N N . LEU B 1 295 ? 11.734 12.891 17.078 1 98.56 295 LEU B N 1
ATOM 5224 C CA . LEU B 1 295 ? 11.008 12.211 16.016 1 98.56 295 LEU B CA 1
ATOM 5225 C C . LEU B 1 295 ? 11.055 10.695 16.203 1 98.56 295 LEU B C 1
ATOM 5227 O O . LEU B 1 295 ? 10.422 9.953 15.453 1 98.56 295 LEU B O 1
ATOM 5231 N N . LEU B 1 296 ? 11.812 10.203 17.109 1 98.56 296 LEU B N 1
ATOM 5232 C CA . LEU B 1 296 ? 11.695 8.805 17.516 1 98.56 296 LEU B CA 1
ATOM 5233 C C . LEU B 1 296 ? 10.641 8.641 18.594 1 98.56 296 LEU B C 1
ATOM 5235 O O . LEU B 1 296 ? 9.789 7.754 18.516 1 98.56 296 LEU B O 1
ATOM 5239 N N . VAL B 1 297 ? 10.633 9.539 19.531 1 98.69 297 VAL B N 1
ATOM 5240 C CA . VAL B 1 297 ? 9.742 9.445 20.688 1 98.69 297 VAL B CA 1
ATOM 5241 C C . VAL B 1 297 ? 8.32 9.805 20.266 1 98.69 297 VAL B C 1
ATOM 5243 O O . VAL B 1 297 ? 7.379 9.062 20.547 1 98.69 297 VAL B O 1
ATOM 5246 N N . GLY B 1 298 ? 8.164 10.922 19.641 1 98.75 298 GLY B N 1
ATOM 5247 C CA . GLY B 1 298 ? 6.852 11.43 19.266 1 98.75 298 GLY B CA 1
ATOM 5248 C C . GLY B 1 298 ? 6.055 10.461 18.406 1 98.75 298 GLY B C 1
ATOM 5249 O O . GLY B 1 298 ? 5.02 9.953 18.844 1 98.75 298 GLY B O 1
ATOM 5250 N N . PRO B 1 299 ? 6.613 10.148 17.297 1 98.75 299 PRO B N 1
ATOM 5251 C CA . PRO B 1 299 ? 5.891 9.234 16.406 1 98.75 299 PRO B CA 1
ATOM 5252 C C . PRO B 1 299 ? 5.699 7.848 17.016 1 98.75 299 PRO B C 1
ATOM 5254 O O . PRO B 1 299 ? 4.672 7.207 16.781 1 98.75 299 PRO B O 1
ATOM 5257 N N . ALA B 1 300 ? 6.641 7.34 17.766 1 98.62 300 ALA B N 1
ATOM 5258 C CA . ALA B 1 300 ? 6.445 6.059 18.438 1 98.62 300 ALA B CA 1
ATOM 5259 C C . ALA B 1 300 ? 5.246 6.113 19.391 1 98.62 300 ALA B C 1
ATOM 5261 O O . ALA B 1 300 ? 4.434 5.184 19.422 1 98.62 300 ALA B O 1
ATOM 5262 N N . GLY B 1 301 ? 5.152 7.156 20.125 1 98.56 301 GLY B N 1
ATOM 5263 C CA . GLY B 1 301 ? 4.008 7.348 21 1 98.56 301 GLY B CA 1
ATOM 5264 C C . GLY B 1 301 ? 2.697 7.484 20.25 1 98.56 301 GLY B C 1
ATOM 5265 O O . GLY B 1 301 ? 1.683 6.91 20.641 1 98.56 301 GLY B O 1
ATOM 5266 N N . LEU B 1 302 ? 2.686 8.219 19.203 1 98.12 302 LEU B N 1
ATOM 5267 C CA . LEU B 1 302 ? 1.477 8.422 18.406 1 98.12 302 LEU B CA 1
ATOM 5268 C C . LEU B 1 302 ? 1.046 7.117 17.75 1 98.12 302 LEU B C 1
ATOM 5270 O O . LEU B 1 302 ? -0.15 6.867 17.578 1 98.12 302 LEU B O 1
ATOM 5274 N N . LEU B 1 303 ? 2.051 6.312 17.328 1 97.69 303 LEU B N 1
ATOM 5275 C CA . LEU B 1 303 ? 1.726 4.996 16.781 1 97.69 303 LEU B CA 1
ATOM 5276 C C . LEU B 1 303 ? 1.051 4.125 17.844 1 97.69 303 LEU B C 1
ATOM 5278 O O . LEU B 1 303 ? 0.058 3.451 17.547 1 97.69 303 LEU B O 1
ATOM 5282 N N . TRP B 1 304 ? 1.64 4.16 19.016 1 97.44 304 TRP B N 1
ATOM 5283 C CA . TRP B 1 304 ? 1.066 3.41 20.125 1 97.44 304 TRP B CA 1
ATOM 5284 C C . TRP B 1 304 ? -0.381 3.822 20.375 1 97.44 304 TRP B C 1
ATOM 5286 O O . TRP B 1 304 ? -1.257 2.969 20.531 1 97.44 304 TRP B O 1
ATOM 5296 N N . LEU B 1 305 ? -0.669 5.074 20.359 1 96.75 305 LEU B N 1
ATOM 5297 C CA . LEU B 1 305 ? -2.02 5.586 20.562 1 96.75 305 LEU B CA 1
ATOM 5298 C C . LEU B 1 305 ? -2.922 5.203 19.391 1 96.75 305 LEU B C 1
ATOM 5300 O O . LEU B 1 305 ? -4.086 4.852 19.594 1 96.75 305 LEU B O 1
ATOM 5304 N N . ASN B 1 306 ? -2.344 5.293 18.219 1 96.12 306 ASN B N 1
ATOM 5305 C CA . ASN B 1 306 ? -3.104 4.961 17.016 1 96.12 306 ASN B CA 1
ATOM 5306 C C . ASN B 1 306 ? -3.557 3.504 17.031 1 96.12 306 ASN B C 1
ATOM 5308 O O . ASN B 1 306 ? -4.707 3.205 16.703 1 96.12 306 ASN B O 1
ATOM 5312 N N . LEU B 1 307 ? -2.736 2.596 17.484 1 94.19 307 LEU B N 1
ATOM 5313 C CA . LEU B 1 307 ? -3.021 1.165 17.484 1 94.19 307 LEU B CA 1
ATOM 5314 C C . LEU B 1 307 ? -4.07 0.823 18.547 1 94.19 307 LEU B C 1
ATOM 5316 O O . LEU B 1 307 ? -4.746 -0.203 18.438 1 94.19 307 LEU B O 1
ATOM 5320 N N . ARG B 1 308 ? -4.281 1.692 19.5 1 94.5 308 ARG B N 1
ATOM 5321 C CA . ARG B 1 308 ? -5.18 1.411 20.609 1 94.5 308 ARG B CA 1
ATOM 5322 C C . ARG B 1 308 ? -6.398 2.328 20.578 1 94.5 308 ARG B C 1
ATOM 5324 O O . ARG B 1 308 ? -7.215 2.318 21.5 1 94.5 308 ARG B O 1
ATOM 5331 N N . ARG B 1 309 ? -6.539 3.102 19.562 1 94.5 309 ARG B N 1
ATOM 5332 C CA . ARG B 1 309 ? -7.582 4.121 19.484 1 94.5 309 ARG B CA 1
ATOM 5333 C C . ARG B 1 309 ? -8.969 3.488 19.453 1 94.5 309 ARG B C 1
ATOM 5335 O O . ARG B 1 309 ? -9.172 2.467 18.797 1 94.5 309 ARG B O 1
ATOM 5342 N N . HIS B 1 310 ? -9.922 4.098 20.172 1 93.56 310 HIS B N 1
ATOM 5343 C CA . HIS B 1 310 ? -11.305 3.646 20.141 1 93.56 310 HIS B CA 1
ATOM 5344 C C . HIS B 1 310 ? -11.844 3.609 18.719 1 93.56 310 HIS B C 1
ATOM 5346 O O . HIS B 1 310 ? -11.68 4.574 17.969 1 93.56 310 HIS B O 1
ATOM 5352 N N . PRO B 1 311 ? -12.445 2.568 18.281 1 90.94 311 PRO B N 1
ATOM 5353 C CA . PRO B 1 311 ? -12.852 2.387 16.875 1 90.94 311 PRO B CA 1
ATOM 5354 C C . PRO B 1 311 ? -13.852 3.436 16.406 1 90.94 311 PRO B C 1
ATOM 5356 O O . PRO B 1 311 ? -13.961 3.711 15.219 1 90.94 311 PRO B O 1
ATOM 5359 N N . MET B 1 312 ? -14.516 4.07 17.312 1 92.56 312 MET B N 1
ATOM 5360 C CA . MET B 1 312 ? -15.562 5.016 16.938 1 92.56 312 MET B CA 1
ATOM 5361 C C . MET B 1 312 ? -14.992 6.418 16.75 1 92.56 312 MET B C 1
ATOM 5363 O O . MET B 1 312 ? -15.703 7.332 16.328 1 92.56 312 MET B O 1
ATOM 5367 N N . HIS B 1 313 ? -13.727 6.648 17 1 92 313 HIS B N 1
ATOM 5368 C CA . HIS B 1 313 ? -13.133 7.98 16.969 1 92 313 HIS B CA 1
ATOM 5369 C C . HIS B 1 313 ? -12.656 8.336 15.562 1 92 313 HIS B C 1
ATOM 5371 O O . HIS B 1 313 ? -12.469 9.516 15.25 1 92 313 HIS B O 1
ATOM 5377 N N . GLY B 1 314 ? -12.492 7.43 14.758 1 89.31 314 GLY B N 1
ATOM 5378 C CA . GLY B 1 314 ? -11.906 7.75 13.469 1 89.31 314 GLY B CA 1
ATOM 5379 C C . GLY B 1 314 ? -12.422 6.871 12.344 1 89.31 314 GLY B C 1
ATOM 5380 O O . GLY B 1 314 ? -13.422 6.176 12.5 1 89.31 314 GLY B O 1
ATOM 5381 N N . ASP B 1 315 ? -11.828 7.219 11.242 1 89.94 315 ASP B N 1
ATOM 5382 C CA . ASP B 1 315 ? -12.133 6.445 10.047 1 89.94 315 ASP B CA 1
ATOM 5383 C C . ASP B 1 315 ? -11.055 5.406 9.766 1 89.94 315 ASP B C 1
ATOM 5385 O O . ASP B 1 315 ? -9.891 5.758 9.531 1 89.94 315 ASP B O 1
ATOM 5389 N N . ALA B 1 316 ? -11.508 4.137 9.742 1 85.88 316 ALA B N 1
ATOM 5390 C CA . ALA B 1 316 ? -10.57 3.039 9.516 1 85.88 316 ALA B CA 1
ATOM 5391 C C . ALA B 1 316 ? -9.859 3.193 8.172 1 85.88 316 ALA B C 1
ATOM 5393 O O . ALA B 1 316 ? -8.711 2.77 8.023 1 85.88 316 ALA B O 1
ATOM 5394 N N . ARG B 1 317 ? -10.422 3.822 7.234 1 86.06 317 ARG B N 1
ATOM 5395 C CA . ARG B 1 317 ? -9.867 3.99 5.895 1 86.06 317 ARG B CA 1
ATOM 5396 C C . ARG B 1 317 ? -8.633 4.891 5.918 1 86.06 317 ARG B C 1
ATOM 5398 O O . ARG B 1 317 ? -7.855 4.914 4.965 1 86.06 317 ARG B O 1
ATOM 5405 N N . GLN B 1 318 ? -8.469 5.621 7 1 90.62 318 GLN B N 1
ATOM 5406 C CA . GLN B 1 318 ? -7.359 6.57 7.102 1 90.62 318 GLN B CA 1
ATOM 5407 C C . GLN B 1 318 ? -6.133 5.914 7.734 1 90.62 318 GLN B C 1
ATOM 5409 O O . GLN B 1 318 ? -5.039 6.48 7.707 1 90.62 318 GLN B O 1
ATOM 5414 N N . ARG B 1 319 ? -6.23 4.77 8.203 1 90.25 319 ARG B N 1
ATOM 5415 C CA . ARG B 1 319 ? -5.18 4.141 9 1 90.25 319 ARG B CA 1
ATOM 5416 C C . ARG B 1 319 ? -3.896 3.986 8.188 1 90.25 319 ARG B C 1
ATOM 5418 O O . ARG B 1 319 ? -2.809 4.305 8.672 1 90.25 319 ARG B O 1
ATOM 5425 N N . PRO B 1 320 ? -4.051 3.557 6.887 1 88.19 320 PRO B N 1
ATOM 5426 C CA . PRO B 1 320 ? -2.807 3.416 6.125 1 88.19 320 PRO B CA 1
ATOM 5427 C C . PRO B 1 320 ? -2.074 4.742 5.945 1 88.19 320 PRO B C 1
ATOM 5429 O O . PRO B 1 320 ? -0.842 4.785 6.004 1 88.19 320 PRO B O 1
ATOM 5432 N N . MET B 1 321 ? -2.787 5.75 5.801 1 93 321 MET B N 1
ATOM 5433 C CA . MET B 1 321 ? -2.174 7.066 5.645 1 93 321 MET B CA 1
ATOM 5434 C C . MET B 1 321 ? -1.517 7.516 6.945 1 93 321 MET B C 1
ATOM 5436 O O . MET B 1 321 ? -0.373 7.973 6.941 1 93 321 MET B O 1
ATOM 5440 N N . ASP B 1 322 ? -2.213 7.316 8.047 1 95.25 322 ASP B N 1
ATOM 5441 C CA . ASP B 1 322 ? -1.69 7.707 9.359 1 95.25 322 ASP B CA 1
ATOM 5442 C C . ASP B 1 322 ? -0.446 6.895 9.711 1 95.25 322 ASP B C 1
ATOM 5444 O O . ASP B 1 322 ? 0.6 7.465 10.031 1 95.25 322 ASP B O 1
ATOM 5448 N N . ARG B 1 323 ? -0.577 5.668 9.586 1 94.19 323 ARG B N 1
ATOM 5449 C CA . ARG B 1 323 ? 0.498 4.777 10.016 1 94.19 323 ARG B CA 1
ATOM 5450 C C . ARG B 1 323 ? 1.676 4.836 9.055 1 94.19 323 ARG B C 1
ATOM 5452 O O . ARG B 1 323 ? 2.83 4.715 9.461 1 94.19 323 ARG B O 1
ATOM 5459 N N . GLY B 1 324 ? 1.301 4.953 7.758 1 94 324 GLY B N 1
ATOM 5460 C CA . GLY B 1 324 ? 2.371 5.113 6.789 1 94 324 GLY B CA 1
ATOM 5461 C C . GLY B 1 324 ? 3.232 6.336 7.043 1 94 324 GLY B C 1
ATOM 5462 O O . GLY B 1 324 ? 4.461 6.262 6.969 1 94 324 GLY B O 1
ATOM 5463 N N . PHE B 1 325 ? 2.627 7.414 7.344 1 96.31 325 PHE B N 1
ATOM 5464 C CA . PHE B 1 325 ? 3.346 8.648 7.637 1 96.31 325 PHE B CA 1
ATOM 5465 C C . PHE B 1 325 ? 4.18 8.5 8.898 1 96.31 325 PHE B C 1
ATOM 5467 O O . PHE B 1 325 ? 5.344 8.906 8.938 1 96.31 325 PHE B O 1
ATOM 5474 N N . ILE B 1 326 ? 3.611 7.898 9.93 1 97.5 326 ILE B N 1
ATOM 5475 C CA . ILE B 1 326 ? 4.312 7.68 11.195 1 97.5 326 ILE B CA 1
ATOM 5476 C C . ILE B 1 326 ? 5.543 6.809 10.961 1 97.5 326 ILE B C 1
ATOM 5478 O O . ILE B 1 326 ? 6.633 7.121 11.438 1 97.5 326 ILE B O 1
ATOM 5482 N N . ALA B 1 327 ? 5.371 5.816 10.188 1 95.62 327 ALA B N 1
ATOM 5483 C CA . ALA B 1 327 ? 6.48 4.906 9.898 1 95.62 327 ALA B CA 1
ATOM 5484 C C . ALA B 1 327 ? 7.602 5.633 9.164 1 95.62 327 ALA B C 1
ATOM 5486 O O . ALA B 1 327 ? 8.781 5.426 9.461 1 95.62 327 ALA B O 1
ATOM 5487 N N . LEU B 1 328 ? 7.227 6.41 8.281 1 96.31 328 LEU B N 1
ATOM 5488 C CA . LEU B 1 328 ? 8.219 7.145 7.504 1 96.31 328 LEU B CA 1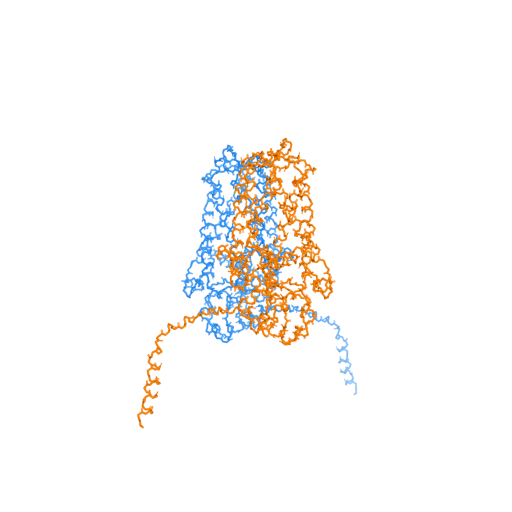
ATOM 5489 C C . LEU B 1 328 ? 8.992 8.117 8.391 1 96.31 328 LEU B C 1
ATOM 5491 O O . LEU B 1 328 ? 10.203 8.289 8.227 1 96.31 328 LEU B O 1
ATOM 5495 N N . LEU B 1 329 ? 8.281 8.766 9.297 1 98 329 LEU B N 1
ATOM 5496 C CA . LEU B 1 329 ? 8.953 9.656 10.234 1 98 329 LEU B CA 1
ATOM 5497 C C . LEU B 1 329 ? 9.922 8.883 11.125 1 98 329 LEU B C 1
ATOM 5499 O O . LEU B 1 329 ? 11.062 9.312 11.328 1 98 329 LEU B O 1
ATOM 5503 N N . LEU B 1 330 ? 9.516 7.746 11.602 1 98.31 330 LEU B N 1
ATOM 5504 C CA . LEU B 1 330 ? 10.367 6.906 12.438 1 98.31 330 LEU B CA 1
ATOM 5505 C C . LEU B 1 330 ? 11.594 6.43 11.664 1 98.31 330 LEU B C 1
ATOM 5507 O O . LEU B 1 330 ? 12.711 6.484 12.18 1 98.31 330 LEU B O 1
ATOM 5511 N N . LEU B 1 331 ? 11.312 6.023 10.445 1 97 331 LEU B N 1
ATOM 5512 C CA . LEU B 1 331 ? 12.414 5.535 9.617 1 97 331 LEU B CA 1
ATOM 5513 C C . LEU B 1 331 ? 13.398 6.652 9.305 1 97 331 LEU B C 1
ATOM 5515 O O . LEU B 1 331 ? 14.617 6.441 9.336 1 97 331 LEU B O 1
ATOM 5519 N N . THR B 1 332 ? 12.883 7.812 9 1 97.88 332 THR B N 1
ATOM 5520 C CA . THR B 1 332 ? 13.727 8.961 8.695 1 97.88 332 THR B CA 1
ATOM 5521 C C . THR B 1 332 ? 14.633 9.297 9.883 1 97.88 332 THR B C 1
ATOM 5523 O O . THR B 1 332 ? 15.836 9.477 9.719 1 97.88 332 THR B O 1
ATOM 5526 N N . SER B 1 333 ? 13.992 9.359 11.008 1 98.19 333 SER B N 1
ATOM 5527 C CA . SER B 1 333 ? 14.742 9.711 12.211 1 98.19 333 SER B CA 1
ATOM 5528 C C . SER B 1 333 ? 15.734 8.617 12.578 1 98.19 333 SER B C 1
ATOM 5530 O O . SER B 1 333 ? 16.891 8.906 12.891 1 98.19 333 SER B O 1
ATOM 5532 N N . ALA B 1 334 ? 15.391 7.352 12.531 1 98.19 334 ALA B N 1
ATOM 5533 C CA . ALA B 1 334 ? 16.266 6.23 12.875 1 98.19 334 ALA B CA 1
ATOM 5534 C C . ALA B 1 334 ? 17.469 6.164 11.938 1 98.19 334 ALA B C 1
ATOM 5536 O O . ALA B 1 334 ? 18.594 5.996 12.391 1 98.19 334 ALA B O 1
ATOM 5537 N N . THR B 1 335 ? 17.203 6.32 10.711 1 97.31 335 THR B N 1
ATOM 5538 C CA . THR B 1 335 ? 18.297 6.234 9.75 1 97.31 335 THR B CA 1
ATOM 5539 C C . THR B 1 335 ? 19.203 7.457 9.852 1 97.31 335 THR B C 1
ATOM 5541 O O . THR B 1 335 ? 20.422 7.355 9.672 1 97.31 335 THR B O 1
ATOM 5544 N N . GLY B 1 336 ? 18.609 8.633 10.164 1 97.06 336 GLY B N 1
ATOM 5545 C CA . GLY B 1 336 ? 19.438 9.82 10.367 1 97.06 336 GLY B CA 1
ATOM 5546 C C . GLY B 1 336 ? 20.359 9.711 11.57 1 97.06 336 GLY B C 1
ATOM 5547 O O . GLY B 1 336 ? 21.547 10.016 11.469 1 97.06 336 GLY B O 1
ATOM 5548 N N . LEU B 1 337 ? 19.859 9.25 12.641 1 97.5 337 LEU B N 1
ATOM 5549 C CA . LEU B 1 337 ? 20.672 9.062 13.844 1 97.5 337 LEU B CA 1
ATOM 5550 C C . LEU B 1 337 ? 21.672 7.934 13.641 1 97.5 337 LEU B C 1
ATOM 5552 O O . LEU B 1 337 ? 22.797 8 14.141 1 97.5 337 LEU B O 1
ATOM 5556 N N . GLY B 1 338 ? 21.25 6.902 12.961 1 96.75 338 GLY B N 1
ATOM 5557 C CA . GLY B 1 338 ? 22.188 5.848 12.602 1 96.75 338 GLY B CA 1
ATOM 5558 C C . GLY B 1 338 ? 23.344 6.348 11.758 1 96.75 338 GLY B C 1
ATOM 5559 O O . GLY B 1 338 ? 24.484 5.93 11.961 1 96.75 338 GLY B O 1
ATOM 5560 N N . LEU B 1 339 ? 23 7.219 10.844 1 94.56 339 LEU B N 1
ATOM 5561 C CA . LEU B 1 339 ? 24.047 7.816 10.016 1 94.56 339 LEU B CA 1
ATOM 5562 C C . LEU B 1 339 ? 25 8.641 10.859 1 94.56 339 LEU B C 1
ATOM 5564 O O . LEU B 1 339 ? 26.219 8.586 10.656 1 94.56 339 LEU B O 1
ATOM 5568 N N . LEU B 1 340 ? 24.484 9.398 11.773 1 94.06 340 LEU B N 1
ATOM 5569 C CA . LEU B 1 340 ? 25.328 10.188 12.664 1 94.06 340 LEU B CA 1
ATOM 5570 C C . LEU B 1 340 ? 26.266 9.281 13.461 1 94.06 340 LEU B C 1
ATOM 5572 O O . LEU B 1 340 ? 27.453 9.57 13.586 1 94.06 340 LEU B O 1
ATOM 5576 N N . ALA B 1 341 ? 25.766 8.156 13.93 1 93.62 341 ALA B N 1
ATOM 5577 C CA . ALA B 1 341 ? 26.547 7.223 14.734 1 93.62 341 ALA B CA 1
ATOM 5578 C C . ALA B 1 341 ? 27.609 6.523 13.891 1 93.62 341 ALA B C 1
ATOM 5580 O O . ALA B 1 341 ? 28.703 6.207 14.383 1 93.62 341 ALA B O 1
ATOM 5581 N N . GLY B 1 342 ? 27.312 6.34 12.641 1 92.19 342 GLY B N 1
ATOM 5582 C CA . GLY B 1 342 ? 28.203 5.559 11.789 1 92.19 342 GLY B CA 1
ATOM 5583 C C . GLY B 1 342 ? 28.938 6.395 10.766 1 92.19 342 GLY B C 1
ATOM 5584 O O . GLY B 1 342 ? 29.562 5.855 9.844 1 92.19 342 GLY B O 1
ATOM 5585 N N . ARG B 1 343 ? 28.891 7.699 10.844 1 89.88 343 ARG B N 1
ATOM 5586 C CA . ARG B 1 343 ? 29.406 8.57 9.805 1 89.88 343 ARG B CA 1
ATOM 5587 C C . ARG B 1 343 ? 30.922 8.438 9.68 1 89.88 343 ARG B C 1
ATOM 5589 O O . ARG B 1 343 ? 31.5 8.734 8.641 1 89.88 343 ARG B O 1
ATOM 5596 N N . GLY B 1 344 ? 31.594 7.895 10.719 1 87.81 344 GLY B N 1
ATOM 5597 C CA . GLY B 1 344 ? 33.031 7.723 10.672 1 87.81 344 GLY B CA 1
ATOM 5598 C C . GLY B 1 344 ? 33.469 6.312 10.312 1 87.81 344 GLY B C 1
ATOM 5599 O O . GLY B 1 344 ? 34.656 5.988 10.328 1 87.81 344 GLY B O 1
ATOM 5600 N N . THR B 1 345 ? 32.531 5.512 9.984 1 89.69 345 THR B N 1
ATOM 5601 C CA . THR B 1 345 ? 32.812 4.113 9.695 1 89.69 345 THR B CA 1
ATOM 5602 C C . THR B 1 345 ? 32.688 3.838 8.195 1 89.69 345 THR B C 1
ATOM 5604 O O . THR B 1 345 ? 32.281 4.707 7.43 1 89.69 345 THR B O 1
ATOM 5607 N N . ALA B 1 346 ? 33.094 2.637 7.82 1 88.88 346 ALA B N 1
ATOM 5608 C CA . ALA B 1 346 ? 33.031 2.219 6.426 1 88.88 346 ALA B CA 1
ATOM 5609 C C . ALA B 1 346 ? 31.578 2.096 5.957 1 88.88 346 ALA B C 1
ATOM 5611 O O . ALA B 1 346 ? 31.312 2.031 4.754 1 88.88 346 ALA B O 1
ATOM 5612 N N . ALA B 1 347 ? 30.625 2.123 6.883 1 89.81 347 ALA B N 1
ATOM 5613 C CA . ALA B 1 347 ? 29.219 1.959 6.543 1 89.81 347 ALA B CA 1
ATOM 5614 C C . ALA B 1 347 ? 28.594 3.289 6.133 1 89.81 347 ALA B C 1
ATOM 5616 O O . ALA B 1 347 ? 27.438 3.334 5.703 1 89.81 347 ALA B O 1
ATOM 5617 N N . MET B 1 348 ? 29.312 4.289 6.137 1 90.56 348 MET B N 1
ATOM 5618 C CA . MET B 1 348 ? 28.766 5.641 5.98 1 90.56 348 MET B CA 1
ATOM 5619 C C . MET B 1 348 ? 28.062 5.793 4.637 1 90.56 348 MET B C 1
ATOM 5621 O O . MET B 1 348 ? 26.922 6.266 4.582 1 90.56 348 MET B O 1
ATOM 5625 N N . PRO B 1 349 ? 28.625 5.352 3.559 1 89.5 349 PRO B N 1
ATOM 5626 C CA . PRO B 1 349 ? 27.922 5.539 2.285 1 89.5 349 PRO B CA 1
ATOM 5627 C C . PRO B 1 349 ? 26.594 4.797 2.232 1 89.5 349 PRO B C 1
ATOM 5629 O O . PRO B 1 349 ? 25.609 5.316 1.693 1 89.5 349 PRO B O 1
ATOM 5632 N N . LEU B 1 350 ? 26.562 3.648 2.758 1 89.75 350 LEU B N 1
ATOM 5633 C CA . LEU B 1 350 ? 25.328 2.879 2.811 1 89.75 350 LEU B CA 1
ATOM 5634 C C . LEU B 1 350 ? 24.297 3.578 3.682 1 89.75 350 LEU B C 1
ATOM 5636 O O . LEU B 1 350 ? 23.141 3.744 3.271 1 89.75 350 LEU B O 1
ATOM 5640 N N . LEU B 1 351 ? 24.734 3.924 4.848 1 93.06 351 LEU B N 1
ATOM 5641 C CA . LEU B 1 351 ? 23.828 4.594 5.773 1 93.06 351 LEU B CA 1
ATOM 5642 C C . LEU B 1 351 ? 23.297 5.887 5.172 1 93.06 351 LEU B C 1
ATOM 5644 O O . LEU B 1 351 ? 22.109 6.207 5.324 1 93.06 351 LEU B O 1
ATOM 5648 N N . LEU B 1 352 ? 24.141 6.574 4.5 1 93.56 352 LEU B N 1
ATOM 5649 C CA . LEU B 1 352 ? 23.766 7.82 3.85 1 93.56 352 LEU B CA 1
ATOM 5650 C C . LEU B 1 352 ? 22.719 7.57 2.758 1 93.56 352 LEU B C 1
ATOM 5652 O O . LEU B 1 352 ? 21.703 8.258 2.689 1 93.56 352 LEU B O 1
ATOM 5656 N N . ALA B 1 353 ? 22.984 6.613 1.918 1 93.5 353 ALA B N 1
ATOM 5657 C CA . ALA B 1 353 ? 22.062 6.277 0.829 1 93.5 353 ALA B CA 1
ATOM 5658 C C . ALA B 1 353 ? 20.688 5.891 1.365 1 93.5 353 ALA B C 1
ATOM 5660 O O . ALA B 1 353 ? 19.672 6.336 0.845 1 93.5 353 ALA B O 1
ATOM 5661 N N . VAL B 1 354 ? 20.703 5.074 2.361 1 94.19 354 VAL B N 1
ATOM 5662 C CA . VAL B 1 354 ? 19.438 4.625 2.953 1 94.1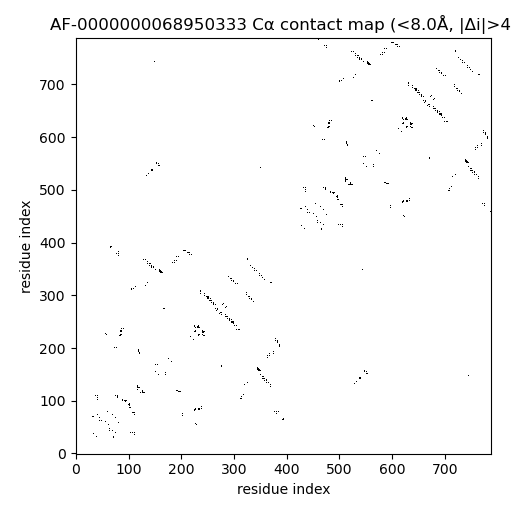9 354 VAL B CA 1
ATOM 5663 C C . VAL B 1 354 ? 18.703 5.816 3.549 1 94.19 354 VAL B C 1
ATOM 5665 O O . VAL B 1 354 ? 17.5 6 3.299 1 94.19 354 VAL B O 1
ATOM 5668 N N . HIS B 1 355 ? 19.375 6.621 4.289 1 96.38 355 HIS B N 1
ATOM 5669 C CA . HIS B 1 355 ? 18.75 7.785 4.91 1 96.38 355 HIS B CA 1
ATOM 5670 C C . HIS B 1 355 ? 18.172 8.727 3.857 1 96.38 355 HIS B C 1
ATOM 5672 O O . HIS B 1 355 ? 17.016 9.133 3.953 1 96.38 355 HIS B O 1
ATOM 5678 N N . LEU B 1 356 ? 18.984 9.062 2.871 1 96.12 356 LEU B N 1
ATOM 5679 C CA . LEU B 1 356 ? 18.531 9.984 1.835 1 96.12 356 LEU B CA 1
ATOM 5680 C C . LEU B 1 356 ? 17.359 9.398 1.053 1 96.12 356 LEU B C 1
ATOM 5682 O O . LEU B 1 356 ? 16.469 10.125 0.626 1 96.12 356 LEU B O 1
ATOM 5686 N N . GLY B 1 357 ? 17.422 8.078 0.827 1 96.19 357 GLY B N 1
ATOM 5687 C CA . GLY B 1 357 ? 16.297 7.418 0.181 1 96.19 357 GLY B CA 1
ATOM 5688 C C . GLY B 1 357 ? 14.992 7.559 0.956 1 96.19 357 GLY B C 1
ATOM 5689 O O . GLY B 1 357 ? 13.945 7.836 0.374 1 96.19 357 GLY B O 1
ATOM 5690 N N . VAL B 1 358 ? 15.062 7.352 2.215 1 96.94 358 VAL B N 1
ATOM 5691 C CA . VAL B 1 358 ? 13.898 7.465 3.084 1 96.94 358 VAL B CA 1
ATOM 5692 C C . VAL B 1 358 ? 13.406 8.914 3.1 1 96.94 358 VAL B C 1
ATOM 5694 O O . VAL B 1 358 ? 12.203 9.164 2.994 1 96.94 358 VAL B O 1
ATOM 5697 N N . VAL B 1 359 ? 14.305 9.867 3.193 1 97.38 359 VAL B N 1
ATOM 5698 C CA . VAL B 1 359 ? 13.945 11.281 3.215 1 97.38 359 VAL B CA 1
ATOM 5699 C C . VAL B 1 359 ? 13.289 11.664 1.894 1 97.38 359 VAL B C 1
ATOM 5701 O O . VAL B 1 359 ? 12.32 12.43 1.876 1 97.38 359 VAL B O 1
ATOM 5704 N N . MET B 1 360 ? 13.828 11.141 0.806 1 96.62 360 MET B N 1
ATOM 5705 C CA . MET B 1 360 ? 13.234 11.398 -0.504 1 96.62 360 MET B CA 1
ATOM 5706 C C . MET B 1 360 ? 11.781 10.938 -0.539 1 96.62 360 MET B C 1
ATOM 5708 O O . MET B 1 360 ? 10.914 11.664 -1.027 1 96.62 360 MET B O 1
ATOM 5712 N N . ALA B 1 361 ? 11.562 9.797 -0.036 1 97 361 ALA B N 1
ATOM 5713 C CA . ALA B 1 361 ? 10.203 9.273 0.02 1 97 361 ALA B CA 1
ATOM 5714 C C . ALA B 1 361 ? 9.305 10.172 0.869 1 97 361 ALA B C 1
ATOM 5716 O O . ALA B 1 361 ? 8.156 10.438 0.503 1 97 361 ALA B O 1
ATOM 5717 N N . LEU B 1 362 ? 9.766 10.617 1.977 1 97.06 362 LEU B N 1
ATOM 5718 C CA . LEU B 1 362 ? 9.008 11.477 2.875 1 97.06 362 LEU B CA 1
ATOM 5719 C C . LEU B 1 362 ? 8.594 12.766 2.172 1 97.06 362 LEU B C 1
ATOM 5721 O O . LEU B 1 362 ? 7.414 13.117 2.146 1 97.06 362 LEU B O 1
ATOM 5725 N N . PHE B 1 363 ? 9.523 13.43 1.507 1 96.94 363 PHE B N 1
ATOM 5726 C CA . PHE B 1 363 ? 9.234 14.727 0.91 1 96.94 363 PHE B CA 1
ATOM 5727 C C . PHE B 1 363 ? 8.43 14.57 -0.372 1 96.94 363 PHE B C 1
ATOM 5729 O O . PHE B 1 363 ? 7.594 15.422 -0.695 1 96.94 363 PHE B O 1
ATOM 5736 N N . ALA B 1 364 ? 8.648 13.445 -1.058 1 96.69 364 ALA B N 1
ATOM 5737 C CA . ALA B 1 364 ? 7.895 13.203 -2.283 1 96.69 364 ALA B CA 1
ATOM 5738 C C . ALA B 1 364 ? 6.418 12.969 -1.979 1 96.69 364 ALA B C 1
ATOM 5740 O O . ALA B 1 364 ? 5.551 13.297 -2.791 1 96.69 364 ALA B O 1
ATOM 5741 N N . THR B 1 365 ? 6.156 12.445 -0.849 1 96.88 365 THR B N 1
ATOM 5742 C CA . THR B 1 365 ? 4.777 12.102 -0.525 1 96.88 365 THR B CA 1
ATOM 5743 C C . THR B 1 365 ? 4.172 13.133 0.422 1 96.88 365 THR B C 1
ATOM 5745 O O . THR B 1 365 ? 2.984 13.062 0.747 1 96.88 365 THR B O 1
ATOM 5748 N N . LEU B 1 366 ? 4.859 14.125 0.781 1 95.75 366 LEU B N 1
ATOM 5749 C CA . LEU B 1 366 ? 4.477 15.125 1.773 1 95.75 366 LEU B CA 1
ATOM 5750 C C . LEU B 1 366 ? 3.182 15.828 1.371 1 95.75 366 LEU B C 1
ATOM 5752 O O . LEU B 1 366 ? 2.271 15.977 2.189 1 95.75 366 LEU B O 1
ATOM 5756 N N . PRO B 1 367 ? 3.023 16.203 0.097 1 96 367 PRO B N 1
ATOM 5757 C CA . PRO B 1 367 ? 1.817 16.953 -0.259 1 96 367 PRO B CA 1
ATOM 5758 C C . PRO B 1 367 ? 0.598 16.047 -0.456 1 96 367 PRO B C 1
ATOM 5760 O O . PRO B 1 367 ? -0.517 16.547 -0.635 1 96 367 PRO B O 1
ATOM 5763 N N . TYR B 1 368 ? 0.756 14.789 -0.382 1 96.88 368 TYR B N 1
ATOM 5764 C CA . TYR B 1 368 ? -0.336 13.867 -0.653 1 96.88 368 TYR B CA 1
ATOM 5765 C C . TYR B 1 368 ? -0.435 12.805 0.437 1 96.88 368 TYR B C 1
ATOM 5767 O O . TYR B 1 368 ? -0.678 11.633 0.148 1 96.88 368 TYR B O 1
ATOM 5775 N N . GLY B 1 369 ? -0.18 13.273 1.577 1 95.12 369 GLY B N 1
ATOM 5776 C CA . GLY B 1 369 ? -0.252 12.414 2.75 1 95.12 369 GLY B CA 1
ATOM 5777 C C . GLY B 1 369 ? -0.691 13.156 4 1 95.12 369 GLY B C 1
ATOM 5778 O O . GLY B 1 369 ? -1.228 14.258 3.92 1 95.12 369 GLY B O 1
ATOM 5779 N N . LYS B 1 370 ? -0.49 12.477 5.102 1 95.75 370 LYS B N 1
ATOM 5780 C CA . LYS B 1 370 ? -1.018 12.945 6.379 1 95.75 370 LYS B CA 1
ATOM 5781 C C . LYS B 1 370 ? -0.414 14.297 6.762 1 95.75 370 LYS B C 1
ATOM 5783 O O . LYS B 1 370 ? -0.976 15.023 7.582 1 95.75 370 LYS B O 1
ATOM 5788 N N . PHE B 1 371 ? 0.684 14.664 6.195 1 95.69 371 PHE B N 1
ATOM 5789 C CA . PHE B 1 371 ? 1.328 15.93 6.516 1 95.69 371 PHE B CA 1
ATOM 5790 C C . PHE B 1 371 ? 0.401 17.094 6.215 1 95.69 371 PHE B C 1
ATOM 5792 O O . PHE B 1 371 ? 0.455 18.125 6.887 1 95.69 371 PHE B O 1
ATOM 5799 N N . ALA B 1 372 ? -0.454 16.938 5.262 1 95.81 372 ALA B N 1
ATOM 5800 C CA . ALA B 1 372 ? -1.352 18 4.812 1 95.81 372 ALA B CA 1
ATOM 5801 C C . ALA B 1 372 ? -2.252 18.469 5.953 1 95.81 372 ALA B C 1
ATOM 5803 O O . ALA B 1 372 ? -2.709 19.625 5.957 1 95.81 372 ALA B O 1
ATOM 5804 N N . HIS B 1 373 ? -2.484 17.578 6.895 1 96.62 373 HIS B N 1
ATOM 5805 C CA . HIS B 1 373 ? -3.387 17.938 7.984 1 96.62 373 HIS B CA 1
ATOM 5806 C C . HIS B 1 373 ? -2.898 19.172 8.727 1 96.62 373 HIS B C 1
ATOM 5808 O O . HIS B 1 373 ? -3.703 20.016 9.125 1 96.62 373 HIS B O 1
ATOM 5814 N N . GLY B 1 374 ? -1.621 19.312 8.891 1 96.44 374 GLY B N 1
ATOM 5815 C CA . GLY B 1 374 ? -1.076 20.469 9.578 1 96.44 374 GLY B CA 1
ATOM 5816 C C . GLY B 1 374 ? -1.358 21.781 8.859 1 96.44 374 GLY B C 1
ATOM 5817 O O . GLY B 1 374 ? -1.643 22.797 9.5 1 96.44 374 GLY B O 1
ATOM 5818 N N . ILE B 1 375 ? -1.355 21.719 7.609 1 96.94 375 ILE B N 1
ATOM 5819 C CA . ILE B 1 375 ? -1.525 22.906 6.789 1 96.94 375 ILE B CA 1
ATOM 5820 C C . ILE B 1 375 ? -2.994 23.328 6.785 1 96.94 375 ILE B C 1
ATOM 5822 O O . ILE B 1 375 ? -3.316 24.484 7.059 1 96.94 375 ILE B O 1
ATOM 5826 N N . TYR B 1 376 ? -3.875 22.438 6.539 1 97.69 376 TYR B N 1
ATOM 5827 C CA . TYR B 1 376 ? -5.301 22.734 6.457 1 97.69 376 TYR B CA 1
ATOM 5828 C C . TYR B 1 376 ? -5.863 23.094 7.828 1 97.69 376 TYR B C 1
ATOM 5830 O O . TYR B 1 376 ? -6.707 23.984 7.949 1 97.69 376 TYR B O 1
ATOM 5838 N N . ARG B 1 377 ? -5.395 22.406 8.82 1 97.56 377 ARG B N 1
ATOM 5839 C CA . ARG B 1 377 ? -5.836 22.719 10.18 1 97.56 377 ARG B CA 1
ATOM 5840 C C . ARG B 1 377 ? -5.383 24.109 10.594 1 97.56 377 ARG B C 1
ATOM 5842 O O . ARG B 1 377 ? -6.125 24.828 11.266 1 97.56 377 ARG B O 1
ATOM 5849 N N . SER B 1 378 ? -4.168 24.5 10.227 1 97.69 378 SER B N 1
ATOM 5850 C CA . SER B 1 378 ? -3.686 25.844 10.508 1 97.69 378 SER B CA 1
ATOM 5851 C C . SER B 1 378 ? -4.551 26.906 9.82 1 97.69 378 SER B C 1
ATOM 5853 O O . SER B 1 378 ? -4.875 27.922 10.414 1 97.69 378 SER B O 1
ATOM 5855 N N . ALA B 1 379 ? -4.91 26.594 8.617 1 97.44 379 ALA B N 1
ATOM 5856 C CA . ALA B 1 379 ? -5.793 27.5 7.887 1 97.44 379 ALA B CA 1
ATOM 5857 C C . ALA B 1 379 ? -7.16 27.594 8.562 1 97.44 379 ALA B C 1
ATOM 5859 O O . ALA B 1 379 ? -7.734 28.672 8.672 1 97.44 379 ALA B O 1
ATOM 5860 N N . ALA B 1 380 ? -7.691 26.484 8.992 1 98 380 ALA B N 1
ATOM 5861 C CA . ALA B 1 380 ? -8.992 26.453 9.664 1 98 380 ALA B CA 1
ATOM 5862 C C . ALA B 1 380 ? -8.945 27.219 10.977 1 98 380 ALA B C 1
ATOM 5864 O O . ALA B 1 380 ? -9.891 27.938 11.32 1 98 380 ALA B O 1
ATOM 5865 N N . LEU B 1 381 ? -7.867 27.078 11.695 1 97.56 381 LEU B N 1
ATOM 5866 C CA . LEU B 1 381 ? -7.707 27.812 12.953 1 97.56 381 LEU B CA 1
ATOM 5867 C C . LEU B 1 381 ? -7.625 29.312 12.703 1 97.56 381 LEU B C 1
ATOM 5869 O O . LEU B 1 381 ? -8.125 30.109 13.508 1 97.56 381 LEU B O 1
ATOM 5873 N N . LEU B 1 382 ? -6.969 29.672 11.625 1 97.56 382 LEU B N 1
ATOM 5874 C CA . LEU B 1 382 ? -6.922 31.094 11.281 1 97.56 382 LEU B CA 1
ATOM 5875 C C . LEU B 1 382 ? -8.32 31.625 10.977 1 97.56 382 LEU B C 1
ATOM 5877 O O . LEU B 1 382 ? -8.688 32.719 11.445 1 97.56 382 LEU B O 1
ATOM 5881 N N . LYS B 1 383 ? -9.047 30.859 10.227 1 97.31 383 LYS B N 1
ATOM 5882 C CA . LYS B 1 383 ? -10.414 31.266 9.961 1 97.31 383 LYS B CA 1
ATOM 5883 C C . LYS B 1 383 ? -11.211 31.406 11.25 1 97.31 383 LYS B C 1
ATOM 5885 O O . LYS B 1 383 ? -11.992 32.344 11.414 1 97.31 383 LYS B O 1
ATOM 5890 N N . SER B 1 384 ? -11.078 30.453 12.109 1 96.44 384 SER B N 1
ATOM 5891 C CA . SER B 1 384 ? -11.75 30.516 13.398 1 96.44 384 SER B CA 1
ATOM 5892 C C . SER B 1 384 ? -11.391 31.781 14.156 1 96.44 384 SER B C 1
ATOM 5894 O O . SER B 1 384 ? -12.266 32.438 14.727 1 96.44 384 SER B O 1
ATOM 5896 N N . ALA B 1 385 ? -10.141 32.156 14.18 1 96.56 385 ALA B N 1
ATOM 5897 C CA . ALA B 1 385 ? -9.672 33.375 14.859 1 96.56 385 ALA B CA 1
ATOM 5898 C C . ALA B 1 385 ? -10.242 34.625 14.203 1 96.56 385 ALA B C 1
ATOM 5900 O O . ALA B 1 385 ? -10.555 35.594 14.891 1 96.56 385 ALA B O 1
ATOM 5901 N N . ILE B 1 386 ? -10.344 34.594 12.898 1 96 386 ILE B N 1
ATOM 5902 C CA . ILE B 1 386 ? -10.914 35.719 12.156 1 96 386 ILE B CA 1
ATOM 5903 C C . ILE B 1 386 ? -12.398 35.875 12.516 1 96 386 ILE B C 1
ATOM 5905 O O . ILE B 1 386 ? -12.852 36.969 12.844 1 96 386 ILE B O 1
ATOM 5909 N N . GLU B 1 387 ? -13.117 34.75 12.531 1 94.31 387 GLU B N 1
ATOM 5910 C CA . GLU B 1 387 ? -14.555 34.75 12.781 1 94.31 387 GLU B CA 1
ATOM 5911 C C . GLU B 1 387 ? -14.859 35.219 14.203 1 94.31 387 GLU B C 1
ATOM 5913 O O . GLU B 1 387 ? -15.859 35.906 14.43 1 94.31 387 GLU B O 1
ATOM 5918 N N . LYS B 1 388 ? -14.039 34.844 15.078 1 92.25 388 LYS B N 1
ATOM 5919 C CA . LYS B 1 388 ? -14.219 35.219 16.469 1 92.25 388 LYS B CA 1
ATOM 5920 C C . LYS B 1 388 ? -14.211 36.75 16.641 1 92.25 388 LYS B C 1
ATOM 5922 O O . LYS B 1 388 ? -14.781 37.281 17.594 1 92.25 388 LYS B O 1
ATOM 5927 N N . ARG B 1 389 ? -13.695 37.469 15.719 1 92.25 389 ARG B N 1
ATOM 5928 C CA . ARG B 1 389 ? -13.508 38.906 15.812 1 92.25 389 ARG B CA 1
ATOM 5929 C C . ARG B 1 389 ? -14.516 39.656 14.938 1 92.25 389 ARG B C 1
ATOM 5931 O O . ARG B 1 389 ? -14.477 40.875 14.852 1 92.25 389 ARG B O 1
ATOM 5938 N N . GLN B 1 390 ? -15.32 38.844 14.336 1 89.88 390 GLN B N 1
ATOM 5939 C CA . GLN B 1 390 ? -16.406 39.406 13.547 1 89.88 390 GLN B CA 1
ATOM 5940 C C . GLN B 1 390 ? -17.719 39.375 14.305 1 89.88 390 GLN B C 1
ATOM 5942 O O . GLN B 1 390 ? -17.922 38.5 15.164 1 89.88 390 GLN B O 1
ATOM 5947 N N . LYS B 1 391 ? -18.562 40.25 13.969 1 87.31 391 LYS B N 1
ATOM 5948 C CA . LYS B 1 391 ? -19.891 40.281 14.57 1 87.31 391 LYS B CA 1
ATOM 5949 C C . LYS B 1 391 ? -20.688 39.031 14.156 1 87.31 391 LYS B C 1
ATOM 5951 O O . LYS B 1 391 ? -20.641 38.625 13 1 87.31 391 LYS B O 1
ATOM 5956 N N . ASN B 1 392 ? -21.312 38.438 15.188 1 83.44 392 ASN B N 1
ATOM 5957 C CA . ASN B 1 392 ? -22.188 37.312 14.891 1 83.44 392 ASN B CA 1
ATOM 5958 C C . ASN B 1 392 ? -23.469 37.781 14.188 1 83.44 392 ASN B C 1
ATOM 5960 O O . ASN B 1 392 ? -24.234 38.562 14.742 1 83.44 392 ASN B O 1
ATOM 5964 N N . LYS B 1 393 ? -23.656 37.438 13.023 1 76.94 393 LYS B N 1
ATOM 5965 C CA . LYS B 1 393 ? -24.766 37.938 12.211 1 76.94 393 LYS B CA 1
ATOM 5966 C C . LYS B 1 393 ? -26.031 37.125 12.461 1 76.94 393 LYS B C 1
ATOM 5968 O O . LYS B 1 393 ? -27.047 37.312 11.797 1 76.94 393 LYS B O 1
ATOM 5973 N N . LEU B 1 394 ? -25.969 36.188 13.414 1 77 394 LEU B N 1
ATOM 5974 C CA . LEU B 1 394 ? -27.172 35.438 13.719 1 77 394 LEU B CA 1
ATOM 5975 C C . LEU B 1 394 ? -27.953 36.094 14.852 1 77 394 LEU B C 1
ATOM 5977 O O . LEU B 1 394 ? -27.375 36.719 15.742 1 77 394 LEU B O 1
#

Solvent-accessible surface area (backbone atoms only — not comparable to full-atom values): 39486 Å² total; per-residue (Å²): 118,64,67,64,47,49,55,50,43,50,52,47,49,60,59,62,62,63,60,80,61,71,67,73,74,67,72,71,69,76,74,62,80,64,50,73,51,44,46,50,39,31,52,46,49,53,53,45,62,72,66,53,80,57,43,70,36,46,73,41,39,56,58,48,67,72,49,94,71,58,50,58,43,50,43,55,41,44,22,34,42,48,71,61,29,38,56,64,42,75,70,39,87,42,19,73,89,37,88,76,48,42,44,59,33,22,37,28,41,50,37,34,59,50,48,57,27,70,35,25,44,64,57,80,58,15,58,38,50,80,46,23,35,44,48,51,30,46,35,34,26,49,22,31,42,51,28,47,50,45,29,26,66,66,34,42,35,38,67,44,69,44,79,84,28,38,60,52,66,37,46,50,61,69,58,51,48,52,55,52,44,49,41,48,52,48,28,52,50,24,44,49,54,15,47,50,50,46,47,62,61,48,62,50,74,78,77,47,71,69,23,49,50,49,25,51,49,39,61,77,63,45,51,59,40,20,37,47,75,70,55,12,21,33,49,64,51,88,54,63,36,49,59,64,39,53,24,45,48,27,31,52,51,9,51,50,28,34,49,48,13,55,51,49,44,48,42,31,37,74,75,68,64,48,64,75,57,72,56,74,85,33,66,38,45,44,31,30,50,53,8,26,52,23,21,45,51,6,33,51,46,49,48,56,48,60,78,49,40,36,78,72,40,44,43,78,87,46,45,45,32,51,50,46,48,38,49,48,44,35,50,33,22,52,32,46,53,49,27,66,75,31,32,78,35,39,51,24,45,41,36,46,19,48,25,52,5,42,45,47,19,48,44,68,39,35,58,42,40,58,61,42,53,61,56,46,28,49,52,28,38,31,31,51,37,28,50,71,74,45,84,74,88,118,115,65,67,61,45,48,52,49,43,49,54,47,49,61,60,60,64,64,57,81,62,72,69,74,75,68,74,72,69,76,75,63,80,65,50,73,51,44,45,49,38,30,52,46,50,52,52,45,63,71,67,52,82,56,43,71,36,47,72,41,39,56,58,49,68,72,49,93,69,58,50,58,41,51,44,55,40,44,22,35,42,48,74,60,29,36,55,64,43,76,70,40,88,42,18,71,90,36,90,77,48,43,43,61,34,22,37,29,41,53,37,34,58,50,46,57,28,70,36,25,44,64,58,80,57,16,57,39,53,78,45,23,36,43,47,52,30,46,35,34,26,50,22,32,43,50,28,48,49,46,29,26,65,65,33,42,36,37,69,44,69,44,80,81,27,36,59,53,66,36,46,50,62,67,57,51,49,52,55,52,46,50,40,48,50,49,29,52,50,25,43,50,54,14,47,51,50,47,46,62,60,48,63,51,73,77,78,47,70,69,24,49,52,49,26,50,48,38,61,77,62,44,52,58,39,20,38,48,76,69,55,13,21,34,47,64,52,87,54,64,35,47,60,65,39,54,22,45,48,28,32,53,51,9,50,50,28,36,49,48,12,55,51,48,44,50,42,31,38,74,75,67,63,48,64,74,56,72,55,75,85,34,65,37,45,45,30,31,49,54,8,28,52,23,22,44,52,6,34,51,46,49,49,56,47,59,78,47,41,37,78,70,43,42,43,78,87,48,46,44,32,52,52,45,47,37,47,47,45,34,48,33,21,52,32,46,53,48,27,66,74,31,32,78,34,40,51,24,43,42,36,45,19,49,27,53,5,41,44,46,21,48,43,67,38,36,58,42,40,58,61,42,53,61,57,47,27,48,51,28,38,32,31,52,36,29,51,71,75,43,82,73,88,119

Nearest PDB structures (foldseek):
  8u2z-assembly1_D  TM=4.682E-01  e=1.323E+00  Rattus norvegicus
  8u2z-assembly1_D  TM=4.683E-01  e=1.320E+00  Rattus norvegicus

Sequence (788 aa):
MQKLEALTREAAQLAGQDAAAPAPQSRVIRVLPLTDNEAEVARQMQICNACRYCEGFCAVFPAMTRRLEFGKADVNYLANLCHNCGACYHACQYAPPHDFGVNVPQAMAKVRLETYSEYAWPAPLGKLYQRNGLTVSVALAFGLALFLVLAATLGGALWQTHEGGNFYAVFPHNTLAALFGSVFGFAVLALGLGVRRFWRDVSAGTASAPAVAEAARNVLALTYLDGGHGDGCNEASDRFTLARRRFHHFTFYGFMLCFASTAVATGYHYLLGWHAPYPVTSLPVLLGTAGGVGLLVGPAGLLWLNLRRHPMHGDARQRPMDRGFIALLLLTSATGLGLLAGRGTAAMPLLLAVHLGVVMALFATLPYGKFAHGIYRSAALLKSAIEKRQKNKLMQKLEALTREAAQLAGQDAAAPAPQSRVIRVLPLTDNEAEVARQMQICNACRYCEGFCAVFPAMTRRLEFGKADVNYLANLCHNCGACYHACQYAPPHDFGVNVPQAMAKVRLETYSEYAWPAPLGKLYQRNGLTVSVALAFGLALFLVLAATLGGALWQTHEGGNFYAVFPHNTLAALFGSVFGFAVLALGLGVRRFWRDVSAGTASAPAVAEAARNVLALTYLDGGHGDGCNEASDRFTLARRRFHHFTFYGFMLCFASTAVATGYHYLLGWHAPYPVTSLPVLLGTAGGVGLLVGPAGLLWLNLRRHPMHGDARQRPMDRGFIALLLLTSATGLGLLAGRGTAAMPLLLAVHLGVVMALFATLPYGKFAHGIYRSAALLKSAIEKRQKNKL

Organism: Cupriavidus necator (strain ATCC 17699 / DSM 428 / KCTC 22496 / NCIMB 10442 / H16 / Stanier 337) (NCBI:txid381666)

pLDDT: mean 89.01, std 15.35, range [29.19, 98.75]

Foldseek 3Di:
DVVVVVVVVVVVVVVVPPPPPPPPPPPVPVQPDDDPLLVLLQLLLQVCLVVVPCCLFFLLSVLSVLDDGQGPLNLQLSLLQDPLLQQCQVVPPCDPPHPSNRQNLASSQVVPLVLLQPLWPPNVCSCCSLVVLVLLVVLLVCLLVVLVVQQCVQLVDLFAFDPQLDQCSRPPPVRLCVLVVVLLVVLCVRLVSSLVSSLVSNVLDDFDPVLLVVLVCCLLQVVSQCRSVNQGGDFLDSHGHNLLVVLVNLQVQLVVLLVVLVVVQVCCCPVVVNHDDDDCPDSSNVSNLSSLVSLQRSLVSVVVRLVNGHPSSYDPSQSSQSVSLSVLSNQLSVLVVVLVVCSRGSNNSVSVSSNSSSVSSNSNCCSNGPVSSSVNNSSSSSSSSSVVPDDSPD/DVVVVVVVVVVVVVVVPPPCPPDPPPPPPVQPDDDPLLVLLQLLLQVCLVVVPCCLFFLLSVLSVLDDGQGPLNLQLSLLQDPLLQQCQVVPPCDPPHPSNRQNLASSQVVPLVLLQPLWPPNVCSCCSLVVLVLLVVLLVCLLVVLVVQQCVQLVDLFAFDPQLDQCSRPPPVRLCVLVVVLLVVLCVRLVSSLVSSLVSNVLDDFDPVLLVVLVCCLLQVVSQCRSVNQGGDFLDSHGHNLLVVLVNLQVQLVVLLVVLVVVQVCCCPVVVNHDDDDCPDSSNVSNLSSLVSLQRSLVSVVVRLVNGHPSSYDPSQSSQSVSLSVLSNQLSVLVVVLVVCSRGSNNSVSVSSNSSSVSSNSNCCSNGPVSSSVNNSSSSSSSSSVVPDDSPD

InterPro domains:
  IPR012830 Citrate utilization protein B [PF27541] (147-382)
  IPR012830 Citrate utilization protein B [TIGR02484] (35-392)
  IPR036197 NarG-like superfamily [SSF103501] (229-391)

Radius of gyration: 33.77 Å; Cα contacts (8 Å, |Δi|>4): 1147; chains: 2; bounding box: 99×130×66 Å